Protein AF-0000000068967297 (afdb_homodimer)

Radius of gyration: 31.48 Å; Cα contacts (8 Å, |Δi|>4): 1701; chains: 2; bounding box: 54×94×75 Å

Secondary structure (DSSP, 8-state):
---------------------SGGG-HHHHHTB--EETTTEE-SS-EEEEEEE-SSS-EEEEEEE--SSTTSPEEEEE--TTT--THHHIIIIISSEEE-TT--EEE-TT-GGGTSEEEEE----HHHHHHHHHHHHHH-GGGGGS-EEEEEETTHHHHHHHHHHHHHHHHTT---SSSS-----EEEEEEES----HHHHTHHHHHHHHHTTSS-HHHHHHHHHHHHHHHHHHHTT-HHHHHHHHHHHHHHHHHHTTS-BTTBTT---S---GGG-HHHHHHTSHHHHHHTT-TTPPP--SHHHHHHHHHHHTS--HHHHHHHHTTSEEEEEEETT-STT-HHHHHHHHT-TT---TTHHHHHTPPPEEEEETTEEEEEEEEETTEEEEEETT--SSHHHH-HHHHHHHHHHHHHT--S--/---------------------SGGG-HHHHHTB--EETTTEE-SS-EEEEEEE-SSS-EEEEEEE--SSTTSPEEEEE--TTT--THHHIIIIISSEEE-TT--EEE-TT-GGGTSEEEEE----HHHHHHHHHHHHHH-GGGGGS-EEEEEETTHHHHHHHHHHHHHHHHTT---SSS------EEEEEEES----HHHHTHHHHHHHHHTTSS-HHHHHHHHHHHHHHHHHHHTT-HHHHHHHHHHHHHHHHHHTTS-BTTBTT---STT--TT-HHHHHHTSHHHHHHTT-TTPPP--SHHHHHHHHHHHTS--HHHHHHHHTTSEEEEEEETT-STT-HHHHHHHHT-TT---TTHHHHHTPPPEEEEETTEEEEEEEEETTEEEEEETT--S-HHHH-HHHHHHHHHHHHHT--S--

Nearest PDB structures (foldseek):
  1ysc-assembly1_A  TM=8.815E-01  e=6.405E-30  Saccharomyces cerevisiae
  1cpy-assembly1_A  TM=8.678E-01  e=2.191E-30  Saccharomyces cerevisiae
  4cia-assembly1_A-2  TM=7.861E-01  e=1.833E-30  Homo sapiens
  1ivy-assembly1_A  TM=7.631E-01  e=9.158E-30  Homo sapiens
  1ivy-assembly1_B  TM=7.578E-01  e=1.662E-29  Homo sapiens

InterPro domains:
  IPR001563 Peptidase S10, serine carboxypeptidase [PF00450] (125-417)
  IPR001563 Peptidase S10, serine carboxypeptidase [PR00724] (108-120)
  IPR001563 Peptidase S10, serine carboxypeptidase [PR00724] (136-161)
  IPR001563 Peptidase S10, serine carboxypeptidase [PR00724] (387-400)
  IPR001563 Peptidase S10, serine carboxypeptidase [PTHR11802] (36-404)
  IPR018202 Serine carboxypeptidase, serine active site [PS00131] (150-157)
  IPR029058 Alpha/Beta hydrolase fold [G3DSA:3.40.50.1820] (40-422)
  IPR029058 Alpha/Beta hydrolase fold [SSF53474] (34-418)

pLDDT: mean 86.28, std 19.38, range [20.67, 98.88]

Structure (mmCIF, N/CA/C/O backbone):
data_AF-0000000068967297-model_v1
#
loop_
_entity.id
_entity.type
_entity.pdbx_description
1 polymer Carboxypeptidase
#
loop_
_atom_site.group_PDB
_atom_site.id
_atom_site.type_symbol
_atom_site.label_atom_id
_atom_site.label_alt_id
_atom_site.label_comp_id
_atom_site.label_asym_id
_atom_site.label_entity_id
_atom_site.label_seq_id
_atom_site.pdbx_PDB_ins_code
_atom_site.Cartn_x
_atom_site.Cartn_y
_atom_site.Cartn_z
_atom_site.occupancy
_atom_site.B_iso_or_equiv
_atom_site.auth_seq_id
_atom_site.auth_comp_id
_atom_site.auth_asym_id
_atom_site.auth_atom_id
_atom_site.pdbx_PDB_model_num
ATOM 1 N N . MET A 1 1 ? -19.797 -41.219 -0.289 1 20.67 1 MET A N 1
ATOM 2 C CA . MET A 1 1 ? -19.484 -41.344 -1.712 1 20.67 1 MET A CA 1
ATOM 3 C C . MET A 1 1 ? -19.672 -40 -2.416 1 20.67 1 MET A C 1
ATOM 5 O O . MET A 1 1 ? -20.812 -39.5 -2.566 1 20.67 1 MET A O 1
ATOM 9 N N . VAL A 1 2 ? -18.812 -39.031 -2.084 1 22.83 2 VAL A N 1
ATOM 10 C CA . VAL A 1 2 ? -18.906 -37.656 -2.561 1 22.83 2 VAL A CA 1
ATOM 11 C C . VAL A 1 2 ? -18.828 -37.625 -4.086 1 22.83 2 VAL A C 1
ATOM 13 O O . VAL A 1 2 ? -17.844 -38.094 -4.672 1 22.83 2 VAL A O 1
ATOM 16 N N . VAL A 1 3 ? -19.969 -37.75 -4.762 1 22.95 3 VAL A N 1
ATOM 17 C CA . VAL A 1 3 ? -20.125 -37.656 -6.211 1 22.95 3 VAL A CA 1
ATOM 18 C C . VAL A 1 3 ? -19.5 -36.375 -6.73 1 22.95 3 VAL A C 1
ATOM 20 O O . VAL A 1 3 ? -19.938 -35.281 -6.383 1 22.95 3 VAL A O 1
ATOM 23 N N . VAL A 1 4 ? -18.203 -36.312 -6.875 1 25.75 4 VAL A N 1
ATOM 24 C CA . VAL A 1 4 ? -17.516 -35.25 -7.562 1 25.75 4 VAL A CA 1
ATOM 25 C C . VAL A 1 4 ? -18 -35.156 -9.008 1 25.75 4 VAL A C 1
ATOM 27 O O . VAL A 1 4 ? -17.828 -36.094 -9.789 1 25.75 4 VAL A O 1
ATOM 30 N N . ALA A 1 5 ? -19.156 -34.625 -9.219 1 26.59 5 ALA A N 1
ATOM 31 C CA . ALA A 1 5 ? -19.625 -34.375 -10.586 1 26.59 5 ALA A CA 1
ATOM 32 C C . ALA A 1 5 ? -18.516 -33.781 -11.445 1 26.59 5 ALA A C 1
ATOM 34 O O . ALA A 1 5 ? -18.016 -32.688 -11.164 1 26.59 5 ALA A O 1
ATOM 35 N N . VAL A 1 6 ? -17.734 -34.625 -12.016 1 28.25 6 VAL A N 1
ATOM 36 C CA . VAL A 1 6 ? -16.719 -34.312 -13.008 1 28.25 6 VAL A CA 1
ATOM 37 C C . VAL A 1 6 ? -17.359 -33.688 -14.242 1 28.25 6 VAL A C 1
ATOM 39 O O . VAL A 1 6 ? -18.141 -34.344 -14.945 1 28.25 6 VAL A O 1
ATOM 42 N N . GLY A 1 7 ? -17.891 -32.531 -14.109 1 26.86 7 GLY A N 1
ATOM 43 C CA . GLY A 1 7 ? -18.406 -31.875 -15.305 1 26.86 7 GLY A CA 1
ATOM 44 C C . GLY A 1 7 ? -17.531 -32.125 -16.531 1 26.86 7 GLY A C 1
ATOM 45 O O . GLY A 1 7 ? -16.312 -32.25 -16.406 1 26.86 7 GLY A O 1
ATOM 46 N N . THR A 1 8 ? -18.125 -32.656 -17.609 1 24.89 8 THR A N 1
ATOM 47 C CA . THR A 1 8 ? -17.641 -32.906 -18.953 1 24.89 8 THR A CA 1
ATOM 48 C C . THR A 1 8 ? -16.922 -31.703 -19.531 1 24.89 8 THR A C 1
ATOM 50 O O . THR A 1 8 ? -17.531 -30.656 -19.734 1 24.89 8 THR A O 1
ATOM 53 N N . THR A 1 9 ? -15.797 -31.391 -19.078 1 28.12 9 THR A N 1
ATOM 54 C CA . THR A 1 9 ? -14.969 -30.359 -19.703 1 28.12 9 THR A CA 1
ATOM 55 C C . THR A 1 9 ? -14.805 -30.609 -21.188 1 28.12 9 THR A C 1
ATOM 57 O O . THR A 1 9 ? -14.312 -31.656 -21.609 1 28.12 9 THR A O 1
ATOM 60 N N . LEU A 1 10 ? -15.664 -30.047 -22 1 25.3 10 LEU A N 1
ATOM 61 C CA . LEU A 1 10 ? -15.484 -30.031 -23.453 1 25.3 10 LEU A CA 1
ATOM 62 C C . LEU A 1 10 ? -14.062 -29.625 -23.812 1 25.3 10 LEU A C 1
ATOM 64 O O . LEU A 1 10 ? -13.562 -28.609 -23.328 1 25.3 10 LEU A O 1
ATOM 68 N N . ALA A 1 11 ? -13.297 -30.562 -24.312 1 27.89 11 ALA A N 1
ATOM 69 C CA . ALA A 1 11 ? -11.984 -30.5 -24.953 1 27.89 11 ALA A CA 1
ATOM 70 C C . ALA A 1 11 ? -11.984 -29.516 -26.109 1 27.89 11 ALA A C 1
ATOM 72 O O . ALA A 1 11 ? -12.57 -29.766 -27.156 1 27.89 11 ALA A O 1
ATOM 73 N N . ILE A 1 12 ? -12.359 -28.297 -25.844 1 27.47 12 ILE A N 1
ATOM 74 C CA . ILE A 1 12 ? -12.125 -27.5 -27.047 1 27.47 12 ILE A CA 1
ATOM 75 C C . ILE A 1 12 ? -10.641 -27.547 -27.406 1 27.47 12 ILE A C 1
ATOM 77 O O . ILE A 1 12 ? -9.797 -27.047 -26.656 1 27.47 12 ILE A O 1
ATOM 81 N N . VAL A 1 13 ? -10.211 -28.547 -28.219 1 26.61 13 VAL A N 1
ATOM 82 C CA . VAL A 1 13 ? -8.93 -28.781 -28.875 1 26.61 13 VAL A CA 1
ATOM 83 C C . VAL A 1 13 ? -8.633 -27.641 -29.844 1 26.61 13 VAL A C 1
ATOM 85 O O . VAL A 1 13 ? -9.336 -27.453 -30.828 1 26.61 13 VAL A O 1
ATOM 88 N N . ALA A 1 14 ? -8.359 -26.547 -29.438 1 29.28 14 ALA A N 1
ATOM 89 C CA . ALA A 1 14 ? -7.758 -25.734 -30.484 1 29.28 14 ALA A CA 1
ATOM 90 C C . ALA A 1 14 ? -6.578 -26.469 -31.125 1 29.28 14 ALA A C 1
ATOM 92 O O . ALA A 1 14 ? -5.531 -26.641 -30.5 1 29.28 14 ALA A O 1
ATOM 93 N N . GLY A 1 15 ? -6.859 -27.453 -32 1 28.19 15 GLY A N 1
ATOM 94 C CA . GLY A 1 15 ? -5.977 -28.266 -32.812 1 28.19 15 GLY A CA 1
ATOM 95 C C . GLY A 1 15 ? -5.023 -27.453 -33.656 1 28.19 15 GLY A C 1
ATOM 96 O O . GLY A 1 15 ? -5.453 -26.703 -34.562 1 28.19 15 GLY A O 1
ATOM 97 N N . MET A 1 16 ? -4.047 -26.844 -33.062 1 30.39 16 MET A N 1
ATOM 98 C CA . MET A 1 16 ? -2.996 -26.531 -34.031 1 30.39 16 MET A CA 1
ATOM 99 C C . MET A 1 16 ? -2.688 -27.734 -34.906 1 30.39 16 MET A C 1
ATOM 101 O O . MET A 1 16 ? -2.443 -28.828 -34.406 1 30.39 16 MET A O 1
ATOM 105 N N . VAL A 1 17 ? -3.236 -27.734 -36.094 1 28.22 17 VAL A N 1
ATOM 106 C CA . VAL A 1 17 ? -2.889 -28.656 -37.156 1 28.22 17 VAL A CA 1
ATOM 107 C C . VAL A 1 17 ? -1.374 -28.688 -37.344 1 28.22 17 VAL A C 1
ATOM 109 O O . VAL A 1 17 ? -0.752 -27.656 -37.594 1 28.22 17 VAL A O 1
ATOM 112 N N . LEU A 1 18 ? -0.68 -29.625 -36.688 1 32.03 18 LEU A N 1
ATOM 113 C CA . LEU A 1 18 ? 0.701 -30.031 -36.938 1 32.03 18 LEU A CA 1
ATOM 114 C C . LEU A 1 18 ? 0.928 -30.328 -38.438 1 32.03 18 LEU A C 1
ATOM 116 O O . LEU A 1 18 ? 0.349 -31.266 -38.969 1 32.03 18 LEU A O 1
ATOM 120 N N . ASN A 1 19 ? 0.963 -29.344 -39.25 1 29.41 19 ASN A N 1
ATOM 121 C CA . ASN A 1 19 ? 1.641 -29.781 -40.469 1 29.41 19 ASN A CA 1
ATOM 122 C C . ASN A 1 19 ? 3.057 -30.266 -40.188 1 29.41 19 ASN A C 1
ATOM 124 O O . ASN A 1 19 ? 3.895 -29.516 -39.688 1 29.41 19 ASN A O 1
ATOM 128 N N . ALA A 1 20 ? 3.311 -31.547 -39.781 1 32.66 20 ALA A N 1
ATOM 129 C CA . ALA A 1 20 ? 4.551 -32.312 -39.656 1 32.66 20 ALA A CA 1
ATOM 130 C C . ALA A 1 20 ? 5.457 -32.062 -40.875 1 32.66 20 ALA A C 1
ATOM 132 O O . ALA A 1 20 ? 5.402 -32.812 -41.875 1 32.66 20 ALA A O 1
ATOM 133 N N . ASP A 1 21 ? 5.707 -30.984 -41.375 1 33.41 21 ASP A N 1
ATOM 134 C CA . ASP A 1 21 ? 6.758 -31.047 -42.375 1 33.41 21 ASP A CA 1
ATOM 135 C C . ASP A 1 21 ? 8.031 -31.656 -41.812 1 33.41 21 ASP A C 1
ATOM 137 O O . ASP A 1 21 ? 8.211 -31.703 -40.594 1 33.41 21 ASP A O 1
ATOM 141 N N . GLY A 1 22 ? 9.141 -32.031 -42.656 1 33.34 22 GLY A N 1
ATOM 142 C CA . GLY A 1 22 ? 10.383 -32.781 -42.75 1 33.34 22 GLY A CA 1
ATOM 143 C C . GLY A 1 22 ? 11.414 -32.344 -41.719 1 33.34 22 GLY A C 1
ATOM 144 O O . GLY A 1 22 ? 12.562 -32.812 -41.75 1 33.34 22 GLY A O 1
ATOM 145 N N . ALA A 1 23 ? 11.266 -31.344 -41.094 1 38.62 23 ALA A N 1
ATOM 146 C CA . ALA A 1 23 ? 12.461 -30.891 -40.406 1 38.62 23 ALA A CA 1
ATOM 147 C C . ALA A 1 23 ? 12.758 -31.766 -39.188 1 38.62 23 ALA A C 1
ATOM 149 O O . ALA A 1 23 ? 13.617 -31.438 -38.375 1 38.62 23 ALA A O 1
ATOM 150 N N . LEU A 1 24 ? 11.992 -32.625 -38.781 1 39.28 24 LEU A N 1
ATOM 151 C CA . LEU A 1 24 ? 12.281 -33.562 -37.688 1 39.28 24 LEU A CA 1
ATOM 152 C C . LEU A 1 24 ? 13.555 -34.344 -37.969 1 39.28 24 LEU A C 1
ATOM 154 O O . LEU A 1 24 ? 13.914 -35.25 -37.188 1 39.28 24 LEU A O 1
ATOM 158 N N . ASP A 1 25 ? 14.062 -34.25 -39.094 1 38.5 25 ASP A N 1
ATOM 159 C CA . ASP A 1 25 ? 15.188 -35.125 -39.344 1 38.5 25 ASP A CA 1
ATOM 160 C C . ASP A 1 25 ? 16.438 -34.656 -38.625 1 38.5 25 ASP A C 1
ATOM 162 O O . ASP A 1 25 ? 17.531 -35.188 -38.875 1 38.5 25 ASP A O 1
ATOM 166 N N . ASP A 1 26 ? 16.359 -33.438 -38.062 1 43.25 26 ASP A N 1
ATOM 167 C CA . ASP A 1 26 ? 17.594 -33.062 -37.375 1 43.25 26 ASP A CA 1
ATOM 168 C C . ASP A 1 26 ? 17.703 -33.719 -36.031 1 43.25 26 ASP A C 1
ATOM 170 O O . ASP A 1 26 ? 16.797 -33.656 -35.188 1 43.25 26 ASP A O 1
ATOM 174 N N . PRO A 1 27 ? 18.625 -34.656 -35.812 1 46.59 27 PRO A N 1
ATOM 175 C CA . PRO A 1 27 ? 18.844 -35.344 -34.531 1 46.59 27 PRO A CA 1
ATOM 176 C C . PRO A 1 27 ? 18.75 -34.406 -33.344 1 46.59 27 PRO A C 1
ATOM 178 O O . PRO A 1 27 ? 18.312 -34.812 -32.25 1 46.59 27 PRO A O 1
ATOM 181 N N . ALA A 1 28 ? 19.25 -33.281 -33.469 1 46.62 28 ALA A N 1
ATOM 182 C CA . ALA A 1 28 ? 19.141 -32.344 -32.375 1 46.62 28 ALA A CA 1
ATOM 183 C C . ALA A 1 28 ? 17.688 -32.062 -32 1 46.62 28 ALA A C 1
ATOM 185 O O . ALA A 1 28 ? 17.359 -31.891 -30.828 1 46.62 28 ALA A O 1
ATOM 186 N N . ALA A 1 29 ? 16.859 -32 -32.938 1 51.97 29 ALA A N 1
ATOM 187 C CA . ALA A 1 29 ? 15.422 -31.812 -32.719 1 51.97 29 ALA A CA 1
ATOM 188 C C . ALA A 1 29 ? 14.828 -32.969 -31.938 1 51.97 29 ALA A C 1
ATOM 190 O O . ALA A 1 29 ? 13.914 -32.781 -31.141 1 51.97 29 ALA A O 1
ATOM 191 N N . ARG A 1 30 ? 15.445 -34.188 -32.094 1 60.06 30 ARG A N 1
ATOM 192 C CA . ARG A 1 30 ? 14.914 -35.344 -31.375 1 60.06 30 ARG A CA 1
ATOM 193 C C . ARG A 1 30 ? 15.195 -35.25 -29.875 1 60.06 30 ARG A C 1
ATOM 195 O O . ARG A 1 30 ? 14.352 -35.625 -29.062 1 60.06 30 ARG A O 1
ATOM 202 N N . SER A 1 31 ? 16.344 -34.5 -29.562 1 76.38 31 SER A N 1
ATOM 203 C CA . SER A 1 31 ? 16.672 -34.438 -28.141 1 76.38 31 SER A CA 1
ATOM 204 C C . SER A 1 31 ? 16.031 -33.219 -27.5 1 76.38 31 SER A C 1
ATOM 206 O O . SER A 1 31 ? 15.867 -33.156 -26.266 1 76.38 31 SER A O 1
ATOM 208 N N . GLY A 1 32 ? 15.656 -32.219 -28.219 1 89.31 32 GLY A N 1
ATOM 209 C CA . GLY A 1 32 ? 15.109 -30.969 -27.719 1 89.31 32 GLY A CA 1
ATOM 210 C C . GLY A 1 32 ? 16.141 -30.094 -27.031 1 89.31 32 GLY A C 1
ATOM 211 O O . GLY A 1 32 ? 15.789 -29.094 -26.406 1 89.31 32 GLY A O 1
ATOM 212 N N . ARG A 1 33 ? 17.453 -30.438 -27.125 1 93.81 33 ARG A N 1
ATOM 213 C CA . ARG A 1 33 ? 18.516 -29.688 -26.453 1 93.81 33 ARG A CA 1
ATOM 214 C C . ARG A 1 33 ? 18.719 -28.328 -27.109 1 93.81 33 ARG A C 1
ATOM 216 O O . ARG A 1 33 ? 18.828 -28.234 -28.328 1 93.81 33 ARG A O 1
ATOM 223 N N . VAL A 1 34 ? 18.75 -27.297 -26.266 1 95 34 VAL A N 1
ATOM 224 C CA . VAL A 1 34 ? 19.016 -25.938 -26.719 1 95 34 VAL A CA 1
ATOM 225 C C . VAL A 1 34 ? 20.469 -25.562 -26.453 1 95 34 VAL A C 1
ATOM 227 O O . VAL A 1 34 ? 20.875 -25.422 -25.297 1 95 34 VAL A O 1
ATOM 230 N N . HIS A 1 35 ? 21.188 -25.328 -27.5 1 93.44 35 HIS A N 1
ATOM 231 C CA . HIS A 1 35 ? 22.625 -25.141 -27.344 1 93.44 35 HIS A CA 1
ATOM 232 C C . HIS A 1 35 ? 22.984 -23.656 -27.344 1 93.44 35 HIS A C 1
ATOM 234 O O . HIS A 1 35 ? 24.016 -23.281 -26.781 1 93.44 35 HIS A O 1
ATOM 240 N N . ASP A 1 36 ? 22.25 -22.875 -28 1 93.5 36 ASP A N 1
ATOM 241 C CA . ASP A 1 36 ? 22.484 -21.438 -28.062 1 93.5 36 ASP A CA 1
ATOM 242 C C . ASP A 1 36 ? 21.172 -20.672 -28.25 1 93.5 36 ASP A C 1
ATOM 244 O O . ASP A 1 36 ? 20.172 -21.25 -28.688 1 93.5 36 ASP A O 1
ATOM 248 N N . LEU A 1 37 ? 21.156 -19.469 -27.891 1 93.81 37 LEU A N 1
ATOM 249 C CA . LEU A 1 37 ? 20.016 -18.578 -28.031 1 93.81 37 LEU A CA 1
ATOM 250 C C . LEU A 1 37 ? 20.406 -17.266 -28.672 1 93.81 37 LEU A C 1
ATOM 252 O O . LEU A 1 37 ? 21.484 -16.719 -28.391 1 93.81 37 LEU A O 1
ATOM 256 N N . PRO A 1 38 ? 19.516 -16.797 -29.516 1 90.44 38 PRO A N 1
ATOM 257 C CA . PRO A 1 38 ? 19.828 -15.5 -30.125 1 90.44 38 PRO A CA 1
ATOM 258 C C . PRO A 1 38 ? 20.062 -14.406 -29.094 1 90.44 38 PRO A C 1
ATOM 260 O O . PRO A 1 38 ? 19.266 -14.25 -28.156 1 90.44 38 PRO A O 1
ATOM 263 N N . GLY A 1 39 ? 21.156 -13.695 -29.281 1 84 39 GLY A N 1
ATOM 264 C CA . GLY A 1 39 ? 21.453 -12.586 -28.391 1 84 39 GLY A CA 1
ATOM 265 C C . GLY A 1 39 ? 22.25 -13.008 -27.156 1 84 39 GLY A C 1
ATOM 266 O O . GLY A 1 39 ? 22.859 -12.164 -26.5 1 84 39 GLY A O 1
ATOM 267 N N . LEU A 1 40 ? 22.25 -14.266 -26.781 1 87.5 40 LEU A N 1
ATOM 268 C CA . LEU A 1 40 ? 22.969 -14.75 -25.609 1 87.5 40 LEU A CA 1
ATOM 269 C C . LEU A 1 40 ? 24.172 -15.586 -26.016 1 87.5 40 LEU A C 1
ATOM 271 O O . LEU A 1 40 ? 25.219 -15.516 -25.359 1 87.5 40 LEU A O 1
ATOM 275 N N . GLY A 1 41 ? 24.109 -16.297 -27.188 1 89.06 41 GLY A N 1
ATOM 276 C CA . GLY A 1 41 ? 25.125 -17.25 -27.578 1 89.06 41 GLY A CA 1
ATOM 277 C C . GLY A 1 41 ? 24.984 -18.594 -26.906 1 89.06 41 GLY A C 1
ATOM 278 O O . GLY A 1 41 ? 23.859 -19.047 -26.656 1 89.06 41 GLY A O 1
ATOM 279 N N . PRO A 1 42 ? 26.078 -19.281 -26.719 1 91.75 42 PRO A N 1
ATOM 280 C CA . PRO A 1 42 ? 26 -20.594 -26.078 1 91.75 42 PRO A CA 1
ATOM 281 C C . PRO A 1 42 ? 25.422 -20.516 -24.656 1 91.75 42 PRO A C 1
ATOM 283 O O . PRO A 1 42 ? 25.719 -19.578 -23.922 1 91.75 42 PRO A O 1
ATOM 286 N N . THR A 1 43 ? 24.562 -21.469 -24.328 1 92.25 43 THR A N 1
ATOM 287 C CA . THR A 1 43 ? 23.938 -21.484 -23.016 1 92.25 43 THR A CA 1
ATOM 288 C C . THR A 1 43 ? 24.875 -22.094 -21.984 1 92.25 43 THR A C 1
ATOM 290 O O . THR A 1 43 ? 25.625 -23.016 -22.266 1 92.25 43 THR A O 1
ATOM 293 N N . ASP A 1 44 ? 24.875 -21.562 -20.828 1 89.38 44 ASP A N 1
ATOM 294 C CA . ASP A 1 44 ? 25.688 -22.078 -19.734 1 89.38 44 ASP A CA 1
ATOM 295 C C . ASP A 1 44 ? 24.906 -23.109 -18.922 1 89.38 44 ASP A C 1
ATOM 297 O O . ASP A 1 44 ? 25.453 -23.781 -18.047 1 89.38 44 ASP A O 1
ATOM 301 N N . THR A 1 45 ? 23.688 -23.234 -19.188 1 92 45 THR A N 1
ATOM 302 C CA . THR A 1 45 ? 22.812 -24.203 -18.531 1 92 45 THR A CA 1
ATOM 303 C C . THR A 1 45 ? 22.25 -25.203 -19.531 1 92 45 THR A C 1
ATOM 305 O O . THR A 1 45 ? 21.969 -24.844 -20.688 1 92 45 THR A O 1
ATOM 308 N N . VAL A 1 46 ? 22.25 -26.422 -19.062 1 95.25 46 VAL A N 1
ATOM 309 C CA . VAL A 1 46 ? 21.594 -27.406 -19.906 1 95.25 46 VAL A CA 1
ATOM 310 C C . VAL A 1 46 ? 20.094 -27.125 -19.984 1 95.25 46 VAL A C 1
ATOM 312 O O . VAL A 1 46 ? 19.438 -26.969 -18.953 1 95.25 46 VAL A O 1
ATOM 315 N N . GLN A 1 47 ? 19.609 -27.016 -21.188 1 96.25 47 GLN A N 1
ATOM 316 C CA . GLN A 1 47 ? 18.188 -26.734 -21.328 1 96.25 47 GLN A CA 1
ATOM 317 C C . GLN A 1 47 ? 17.578 -27.5 -22.5 1 96.25 47 GLN A C 1
ATOM 319 O O . GLN A 1 47 ? 18.297 -27.875 -23.438 1 96.25 47 GLN A O 1
ATOM 324 N N . TYR A 1 48 ? 16.328 -27.797 -22.375 1 95.81 48 TYR A N 1
ATOM 325 C CA . TYR A 1 48 ? 15.555 -28.5 -23.391 1 95.81 48 TYR A CA 1
ATOM 326 C C . TYR A 1 48 ? 14.297 -27.734 -23.75 1 95.81 48 TYR A C 1
ATOM 328 O O . TYR A 1 48 ? 13.648 -27.156 -22.875 1 95.81 48 TYR A O 1
ATOM 336 N N . ALA A 1 49 ? 13.984 -27.688 -25.016 1 94.75 49 ALA A N 1
ATOM 337 C CA . ALA A 1 49 ? 12.734 -27.094 -25.469 1 94.75 49 ALA A CA 1
ATOM 338 C C . ALA A 1 49 ? 12.117 -27.906 -26.609 1 94.75 49 ALA A C 1
ATOM 340 O O . ALA A 1 49 ? 12.82 -28.641 -27.312 1 94.75 49 ALA A O 1
ATOM 341 N N . GLY A 1 50 ? 10.852 -27.766 -26.688 1 90.88 50 GLY A N 1
ATOM 342 C CA . GLY A 1 50 ? 10.148 -28.469 -27.75 1 90.88 50 GLY A CA 1
ATOM 343 C C . GLY A 1 50 ? 8.695 -28.75 -27.422 1 90.88 50 GLY A C 1
ATOM 344 O O . GLY A 1 50 ? 8.07 -28 -26.672 1 90.88 50 GLY A O 1
ATOM 345 N N . TYR A 1 51 ? 8.117 -29.734 -28.125 1 88.56 51 TYR A N 1
ATOM 346 C CA . TYR A 1 51 ? 6.723 -30.109 -27.938 1 88.56 51 TYR A CA 1
ATOM 347 C C . TYR A 1 51 ? 6.609 -31.547 -27.453 1 88.56 51 TYR A C 1
ATOM 349 O O . TYR A 1 51 ? 7.418 -32.406 -27.828 1 88.56 51 TYR A O 1
ATOM 357 N N . VAL A 1 52 ? 5.684 -31.766 -26.609 1 86.94 52 VAL A N 1
ATOM 358 C CA . VAL A 1 52 ? 5.246 -33.125 -26.266 1 86.94 52 VAL A CA 1
ATOM 359 C C . VAL A 1 52 ? 3.875 -33.375 -26.875 1 86.94 52 VAL A C 1
ATOM 361 O O . VAL A 1 52 ? 2.928 -32.625 -26.656 1 86.94 52 VAL A O 1
ATOM 364 N N . ASP A 1 53 ? 3.846 -34.438 -27.641 1 82.88 53 ASP A N 1
ATOM 365 C CA . ASP A 1 53 ? 2.582 -34.812 -28.266 1 82.88 53 ASP A CA 1
ATOM 366 C C . ASP A 1 53 ? 1.622 -35.406 -27.25 1 82.88 53 ASP A C 1
ATOM 368 O O . ASP A 1 53 ? 1.995 -36.312 -26.484 1 82.88 53 ASP A O 1
ATOM 372 N N . LEU A 1 54 ? 0.467 -34.875 -27.203 1 78.62 54 LEU A N 1
ATOM 373 C CA . LEU A 1 54 ? -0.552 -35.438 -26.312 1 78.62 54 LEU A CA 1
ATOM 374 C C . LEU A 1 54 ? -1.398 -36.469 -27.031 1 78.62 54 LEU A C 1
ATOM 376 O O . LEU A 1 54 ? -1.814 -37.469 -26.422 1 78.62 54 LEU A O 1
ATOM 380 N N . ASP A 1 55 ? -1.744 -36.156 -28.172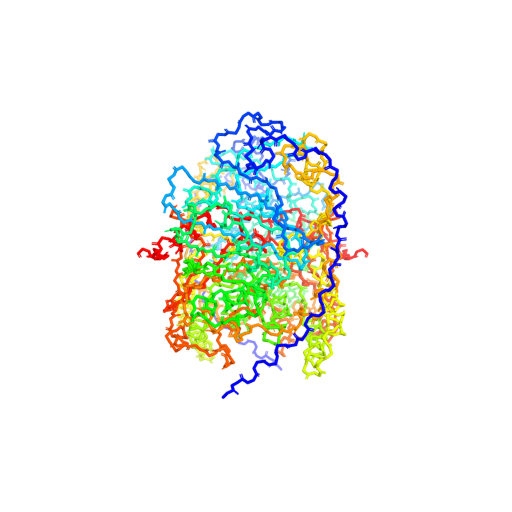 1 76.25 55 ASP A N 1
ATOM 381 C CA . ASP A 1 55 ? -2.428 -37.062 -29.109 1 76.25 55 ASP A CA 1
ATOM 382 C C . ASP A 1 55 ? -2.078 -36.688 -30.547 1 76.25 55 ASP A C 1
ATOM 384 O O . ASP A 1 55 ? -1.044 -36.062 -30.812 1 76.25 55 ASP A O 1
ATOM 388 N N . GLU A 1 56 ? -2.896 -37.188 -31.422 1 69.12 56 GLU A N 1
ATOM 389 C CA . GLU A 1 56 ? -2.576 -37 -32.844 1 69.12 56 GLU A CA 1
ATOM 390 C C . GLU A 1 56 ? -2.717 -35.531 -33.25 1 69.12 56 GLU A C 1
ATOM 392 O O . GLU A 1 56 ? -2.131 -35.125 -34.25 1 69.12 56 GLU A O 1
ATOM 397 N N . GLN A 1 57 ? -3.307 -34.812 -32.469 1 69.31 57 GLN A N 1
ATOM 398 C CA . GLN A 1 57 ? -3.658 -33.5 -32.969 1 69.31 57 GLN A CA 1
ATOM 399 C C . GLN A 1 57 ? -3.188 -32.406 -32 1 69.31 57 GLN A C 1
ATOM 401 O O . GLN A 1 57 ? -3.291 -31.219 -32.312 1 69.31 57 GLN A O 1
ATOM 406 N N . SER A 1 58 ? -2.715 -32.844 -30.891 1 75.06 58 SER A N 1
ATOM 407 C CA . SER A 1 58 ? -2.414 -31.844 -29.891 1 75.06 58 SER A CA 1
ATOM 408 C C . SER A 1 58 ? -1.027 -32.062 -29.281 1 75.06 58 SER A C 1
ATOM 410 O O . SER A 1 58 ? -0.571 -33.188 -29.141 1 75.06 58 SER A O 1
ATOM 412 N N . ALA A 1 59 ? -0.307 -30.922 -29.062 1 81.38 59 ALA A N 1
ATOM 413 C CA . ALA A 1 59 ? 1.007 -30.938 -28.422 1 81.38 59 ALA A CA 1
ATOM 414 C C . ALA A 1 59 ? 1.154 -29.75 -27.469 1 81.38 59 ALA A C 1
ATOM 416 O O . ALA A 1 59 ? 0.447 -28.75 -27.594 1 81.38 59 ALA A O 1
ATOM 417 N N . MET A 1 60 ? 1.914 -29.922 -26.547 1 85.62 60 MET A N 1
ATOM 418 C CA . MET A 1 60 ? 2.189 -28.844 -25.594 1 85.62 60 MET A CA 1
ATOM 419 C C . MET A 1 60 ? 3.666 -28.469 -25.609 1 85.62 60 MET A C 1
ATOM 421 O O . MET A 1 60 ? 4.535 -29.344 -25.578 1 85.62 60 MET A O 1
ATOM 425 N N . PHE A 1 61 ? 3.832 -27.156 -25.734 1 88.56 61 PHE A N 1
ATOM 426 C CA . PHE A 1 61 ? 5.199 -26.656 -25.719 1 88.56 61 PHE A CA 1
ATOM 427 C C . PHE A 1 61 ? 5.754 -26.625 -24.297 1 88.56 61 PHE A C 1
ATOM 429 O O . PHE A 1 61 ? 5.023 -26.344 -23.344 1 88.56 61 PHE A O 1
ATOM 436 N N . TYR A 1 62 ? 7.055 -26.922 -24.203 1 93.19 62 TYR A N 1
ATOM 437 C CA . TYR A 1 62 ? 7.738 -26.828 -22.922 1 93.19 62 TYR A CA 1
ATOM 438 C C . TYR A 1 62 ? 9.133 -26.234 -23.078 1 93.19 62 TYR A C 1
ATOM 440 O O . TYR A 1 62 ? 9.695 -26.25 -24.172 1 93.19 62 TYR A O 1
ATOM 448 N N . TRP A 1 63 ? 9.602 -25.625 -22.094 1 96.31 63 TRP A N 1
ATOM 449 C CA . TRP A 1 63 ? 10.984 -25.203 -21.953 1 96.31 63 TRP A CA 1
ATOM 450 C C . TRP A 1 63 ? 11.531 -25.562 -20.562 1 96.31 63 TRP A C 1
ATOM 452 O O . TRP A 1 63 ? 11.008 -25.094 -19.547 1 96.31 63 TRP A O 1
ATOM 462 N N . ALA A 1 64 ? 12.594 -26.422 -20.531 1 97.56 64 ALA A N 1
ATOM 463 C CA . ALA A 1 64 ? 13.141 -26.938 -19.281 1 97.56 64 ALA A CA 1
ATOM 464 C C . ALA A 1 64 ? 14.578 -26.469 -19.078 1 97.56 64 ALA A C 1
ATOM 466 O O . ALA A 1 64 ? 15.344 -26.344 -20.047 1 97.56 64 ALA A O 1
ATOM 467 N N . PHE A 1 65 ? 14.922 -26.25 -17.859 1 98.06 65 PHE A N 1
ATOM 468 C CA . PHE A 1 65 ? 16.25 -25.828 -17.453 1 98.06 65 PHE A CA 1
ATOM 469 C C . PHE A 1 65 ? 16.781 -26.734 -16.328 1 98.06 65 PHE A C 1
ATOM 471 O O . PHE A 1 65 ? 16.156 -26.859 -15.281 1 98.06 65 PHE A O 1
ATOM 478 N N . GLU A 1 66 ? 17.938 -27.281 -16.562 1 97.25 66 GLU A N 1
ATOM 479 C CA . GLU A 1 66 ? 18.484 -28.25 -15.602 1 97.25 66 GLU A CA 1
ATOM 480 C C . GLU A 1 66 ? 19.406 -27.547 -14.602 1 97.25 66 GLU A C 1
ATOM 482 O O . GLU A 1 66 ? 20.297 -26.797 -14.984 1 97.25 66 GLU A O 1
ATOM 487 N N . HIS A 1 67 ? 19.109 -27.797 -13.344 1 97.62 67 HIS A N 1
ATOM 488 C CA . HIS A 1 67 ? 20.047 -27.359 -12.32 1 97.62 67 HIS A CA 1
ATOM 489 C C . HIS A 1 67 ? 21.375 -28.094 -12.43 1 97.62 67 HIS A C 1
ATOM 491 O O . HIS A 1 67 ? 21.406 -29.25 -12.859 1 97.62 67 HIS A O 1
ATOM 497 N N . ALA A 1 68 ? 22.438 -27.422 -11.992 1 95.75 68 ALA A N 1
ATOM 498 C CA . ALA A 1 68 ? 23.766 -28.031 -12.07 1 95.75 68 ALA A CA 1
ATOM 499 C C . ALA A 1 68 ? 23.828 -29.312 -11.242 1 95.75 68 ALA A C 1
ATOM 501 O O . ALA A 1 68 ? 24.5 -30.281 -11.633 1 95.75 68 ALA A O 1
ATOM 502 N N . ASP A 1 69 ? 23.25 -29.219 -10.133 1 96.75 69 ASP A N 1
ATOM 503 C CA . ASP A 1 69 ? 23.078 -30.406 -9.305 1 96.75 69 ASP A CA 1
ATOM 504 C C . ASP A 1 69 ? 21.828 -31.188 -9.711 1 96.75 69 ASP A C 1
ATOM 506 O O . ASP A 1 69 ? 20.719 -30.797 -9.344 1 96.75 69 ASP A O 1
ATOM 510 N N . LYS A 1 70 ? 21.953 -32.312 -10.289 1 93.81 70 LYS A N 1
ATOM 511 C CA . LYS A 1 70 ? 20.875 -33.062 -10.914 1 93.81 70 LYS A CA 1
ATOM 512 C C . LYS A 1 70 ? 20 -33.719 -9.859 1 93.81 70 LYS A C 1
ATOM 514 O O . LYS A 1 70 ? 18.938 -34.25 -10.18 1 93.81 70 LYS A O 1
ATOM 519 N N . THR A 1 71 ? 20.391 -33.625 -8.641 1 95.5 71 THR A N 1
ATOM 520 C CA . THR A 1 71 ? 19.594 -34.25 -7.57 1 95.5 71 THR A CA 1
ATOM 521 C C . THR A 1 71 ? 18.609 -33.219 -7 1 95.5 71 THR A C 1
ATOM 523 O O . THR A 1 71 ? 17.734 -33.562 -6.207 1 95.5 71 THR A O 1
ATOM 526 N N . ARG A 1 72 ? 18.719 -32 -7.414 1 97.62 72 ARG A N 1
ATOM 527 C CA . ARG A 1 72 ? 17.797 -30.984 -6.945 1 97.62 72 ARG A CA 1
ATOM 528 C C . ARG A 1 72 ? 16.391 -31.203 -7.5 1 97.62 72 ARG A C 1
ATOM 530 O O . ARG A 1 72 ? 16.234 -31.828 -8.547 1 97.62 72 ARG A O 1
ATOM 537 N N . PRO A 1 73 ? 15.445 -30.672 -6.797 1 98.38 73 PRO A N 1
ATOM 538 C CA . PRO A 1 73 ? 14.055 -30.875 -7.234 1 98.38 73 PRO A CA 1
ATOM 539 C C . PRO A 1 73 ? 13.773 -30.266 -8.609 1 98.38 73 PRO A C 1
ATOM 541 O O . PRO A 1 73 ? 14.555 -29.438 -9.094 1 98.38 73 PRO A O 1
ATOM 544 N N . LEU A 1 74 ? 12.695 -30.781 -9.188 1 98.5 74 LEU A N 1
ATOM 545 C CA . LEU A 1 74 ? 12.094 -30.172 -10.375 1 98.5 74 LEU A CA 1
ATOM 546 C C . LEU A 1 74 ? 10.898 -29.312 -9.992 1 98.5 74 LEU A C 1
ATOM 548 O O . LEU A 1 74 ? 9.992 -29.781 -9.297 1 98.5 74 LEU A O 1
ATOM 552 N N . VAL A 1 75 ? 10.914 -28.078 -10.375 1 98.69 75 VAL A N 1
ATOM 553 C CA . VAL A 1 75 ? 9.805 -27.156 -10.156 1 98.69 75 VAL A CA 1
ATOM 554 C C . VAL A 1 75 ? 9.141 -26.812 -11.484 1 98.69 75 VAL A C 1
ATOM 556 O O . VAL A 1 75 ? 9.797 -26.312 -12.406 1 98.69 75 VAL A O 1
ATOM 559 N N . ILE A 1 76 ? 7.848 -27.109 -11.562 1 97.31 76 ILE A N 1
ATOM 560 C CA . ILE A 1 76 ? 7.074 -26.766 -12.75 1 97.31 76 ILE A CA 1
ATOM 561 C C . ILE A 1 76 ? 6.305 -25.469 -12.508 1 97.31 76 ILE A C 1
ATOM 563 O O . ILE A 1 76 ? 5.668 -25.312 -11.461 1 97.31 76 ILE A O 1
ATOM 567 N N . TRP A 1 77 ? 6.375 -24.578 -13.438 1 96.69 77 TRP A N 1
ATOM 568 C CA . TRP A 1 77 ? 5.613 -23.344 -13.375 1 96.69 77 TRP A CA 1
ATOM 569 C C . TRP A 1 77 ? 4.492 -23.344 -14.406 1 96.69 77 TRP A C 1
ATOM 571 O O . TRP A 1 77 ? 4.738 -23.5 -15.602 1 96.69 77 TRP A O 1
ATOM 581 N N . LEU A 1 78 ? 3.309 -23.125 -13.922 1 92.69 78 LEU A N 1
ATOM 582 C CA . LEU A 1 78 ? 2.119 -23.016 -14.758 1 92.69 78 LEU A CA 1
ATOM 583 C C . LEU A 1 78 ? 1.454 -21.656 -14.578 1 92.69 78 LEU A C 1
ATOM 585 O O . LEU A 1 78 ? 0.843 -21.391 -13.539 1 92.69 78 LEU A O 1
ATOM 589 N N . GLN A 1 79 ? 1.483 -20.891 -15.641 1 88.44 79 GLN A N 1
ATOM 590 C CA . GLN A 1 79 ? 0.971 -19.516 -15.594 1 88.44 79 GLN A CA 1
ATOM 591 C C . GLN A 1 79 ? -0.554 -19.5 -15.547 1 88.44 79 GLN A C 1
ATOM 593 O O . GLN A 1 79 ? -1.208 -20.344 -16.172 1 88.44 79 GLN A O 1
ATOM 598 N N . GLY A 1 80 ? -0.975 -18.531 -14.844 1 82.44 80 GLY A N 1
ATOM 599 C CA . GLY A 1 80 ? -2.42 -18.391 -14.781 1 82.44 80 GLY A CA 1
ATOM 600 C C . GLY A 1 80 ? -3.004 -17.734 -16.031 1 82.44 80 GLY A C 1
ATOM 601 O O . GLY A 1 80 ? -2.6 -18.047 -17.141 1 82.44 80 GLY A O 1
ATOM 602 N N . GLY A 1 81 ? -3.887 -16.859 -15.891 1 70.94 81 GLY A N 1
ATOM 603 C CA . GLY A 1 81 ? -4.613 -16.234 -16.984 1 70.94 81 GLY A CA 1
ATOM 604 C C . GLY A 1 81 ? -6.117 -16.219 -16.766 1 70.94 81 GLY A C 1
ATOM 605 O O . GLY A 1 81 ? -6.625 -15.484 -15.914 1 70.94 81 GLY A O 1
ATOM 606 N N . PRO A 1 82 ? -6.699 -17.047 -17.203 1 64.38 82 PRO A N 1
ATOM 607 C CA . PRO A 1 82 ? -6.422 -18.297 -17.938 1 64.38 82 PRO A CA 1
ATOM 608 C C . PRO A 1 82 ? -5.816 -18.047 -19.312 1 64.38 82 PRO A C 1
ATOM 610 O O . PRO A 1 82 ? -6.02 -16.984 -19.906 1 64.38 82 PRO A O 1
ATOM 613 N N . GLY A 1 83 ? -4.996 -19.031 -19.703 1 65.44 83 GLY A N 1
ATOM 614 C CA . GLY A 1 83 ? -4.539 -19.109 -21.078 1 65.44 83 GLY A CA 1
ATOM 615 C C . GLY A 1 83 ? -3.223 -18.391 -21.328 1 65.44 83 GLY A C 1
ATOM 616 O O . GLY A 1 83 ? -2.646 -18.484 -22.406 1 65.44 83 GLY A O 1
ATOM 617 N N . SER A 1 84 ? -2.729 -17.875 -20.219 1 74.31 84 SER A N 1
ATOM 618 C CA . SER A 1 84 ? -1.459 -17.188 -20.422 1 74.31 84 SER A CA 1
ATOM 619 C C . SER A 1 84 ? -0.306 -18.172 -20.562 1 74.31 84 SER A C 1
ATOM 621 O O . SER A 1 84 ? -0.297 -19.219 -19.922 1 74.31 84 SER A O 1
ATOM 623 N N . SER A 1 85 ? 0.562 -17.781 -21.406 1 80.56 85 SER A N 1
ATOM 624 C CA . SER A 1 85 ? 1.745 -18.609 -21.609 1 80.56 85 SER A CA 1
ATOM 625 C C . SER A 1 85 ? 2.66 -18.578 -20.375 1 80.56 85 SER A C 1
ATOM 627 O O . SER A 1 85 ? 2.863 -17.516 -19.781 1 80.56 85 SER A O 1
ATOM 629 N N . SER A 1 86 ? 3.225 -19.734 -20.062 1 88.94 86 SER A N 1
ATOM 630 C CA . SER A 1 86 ? 4.176 -19.812 -18.969 1 88.94 86 SER A CA 1
ATOM 631 C C . SER A 1 86 ? 5.469 -19.078 -19.297 1 88.94 86 SER A C 1
ATOM 633 O O . SER A 1 86 ? 6.293 -18.828 -18.406 1 88.94 86 SER A O 1
ATOM 635 N N . LEU A 1 87 ? 5.582 -18.688 -20.531 1 90.94 87 LEU A N 1
ATOM 636 C CA . LEU A 1 87 ? 6.758 -17.906 -20.906 1 90.94 87 LEU A CA 1
ATOM 637 C C . LEU A 1 87 ? 6.73 -16.531 -20.25 1 90.94 87 LEU A C 1
ATOM 639 O O . LEU A 1 87 ? 7.777 -15.906 -20.062 1 90.94 87 LEU A O 1
ATOM 643 N N . PHE A 1 88 ? 5.551 -16.172 -19.953 1 91.69 88 PHE A N 1
ATOM 644 C CA . PHE A 1 88 ? 5.477 -14.945 -19.156 1 91.69 88 PHE A CA 1
ATOM 645 C C . PHE A 1 88 ? 6.246 -15.102 -17.859 1 91.69 88 PHE A C 1
ATOM 647 O O . PHE A 1 88 ? 7.086 -14.258 -17.516 1 91.69 88 PHE A O 1
ATOM 654 N N . GLY A 1 89 ? 5.961 -16.156 -17.125 1 94.81 89 GLY A N 1
ATOM 655 C CA . GLY A 1 89 ? 6.68 -16.422 -15.883 1 94.81 89 GLY A CA 1
ATOM 656 C C . GLY A 1 89 ? 8.172 -16.609 -16.094 1 94.81 89 GLY A C 1
ATOM 657 O O . GLY A 1 89 ? 8.977 -16.141 -15.289 1 94.81 89 GLY A O 1
ATOM 658 N N . LEU A 1 90 ? 8.5 -17.281 -17.156 1 96.44 90 LEU A N 1
ATOM 659 C CA . LEU A 1 90 ? 9.906 -17.531 -17.469 1 96.44 90 LEU A CA 1
ATOM 660 C C . LEU A 1 90 ? 10.672 -16.219 -17.625 1 96.44 90 LEU A C 1
ATOM 662 O O . LEU A 1 90 ? 11.734 -16.047 -17.031 1 96.44 90 LEU A O 1
ATOM 666 N N . PHE A 1 91 ? 10.055 -15.32 -18.312 1 95.62 91 PHE A N 1
ATOM 667 C CA . PHE A 1 91 ? 10.82 -14.141 -18.719 1 95.62 91 PHE A CA 1
ATOM 668 C C . PHE A 1 91 ? 10.594 -12.992 -17.75 1 95.62 91 PHE A C 1
ATOM 670 O O . PHE A 1 91 ? 11.422 -12.078 -17.656 1 95.62 91 PHE A O 1
ATOM 677 N N . THR A 1 92 ? 9.492 -13.031 -16.953 1 95.19 92 THR A N 1
ATOM 678 C CA . THR A 1 92 ? 9.172 -11.828 -16.188 1 95.19 92 THR A CA 1
ATOM 679 C C . THR A 1 92 ? 9.125 -12.141 -14.703 1 95.19 92 THR A C 1
ATOM 681 O O . THR A 1 92 ? 9.133 -11.234 -13.867 1 95.19 92 THR A O 1
ATOM 684 N N . GLU A 1 93 ? 9.18 -13.375 -14.328 1 96.88 93 GLU A N 1
ATOM 685 C CA . GLU A 1 93 ? 8.945 -13.656 -12.914 1 96.88 93 GLU A CA 1
ATOM 686 C C . GLU A 1 93 ? 10.102 -14.445 -12.312 1 96.88 93 GLU A C 1
ATOM 688 O O . GLU A 1 93 ? 10.797 -13.953 -11.422 1 96.88 93 GLU A O 1
ATOM 693 N N . ASN A 1 94 ? 10.336 -15.695 -12.766 1 98.31 94 ASN A N 1
ATOM 694 C CA . ASN A 1 94 ? 11.203 -16.516 -11.922 1 98.31 94 ASN A CA 1
ATOM 695 C C . ASN A 1 94 ? 12.18 -17.328 -12.758 1 98.31 94 ASN A C 1
ATOM 697 O O . ASN A 1 94 ? 12.992 -18.078 -12.219 1 98.31 94 ASN A O 1
ATOM 701 N N . GLY A 1 95 ? 12.164 -17.203 -14.094 1 98.12 95 GLY A N 1
ATOM 702 C CA . GLY A 1 95 ? 13.039 -17.984 -14.961 1 98.12 95 GLY A CA 1
ATOM 703 C C . GLY A 1 95 ? 14.453 -17.438 -15.016 1 98.12 95 GLY A C 1
ATOM 704 O O . GLY A 1 95 ? 14.797 -16.5 -14.289 1 98.12 95 GLY A O 1
ATOM 705 N N . PRO A 1 96 ? 15.25 -18.016 -15.852 1 97.56 96 PRO A N 1
ATOM 706 C CA . PRO A 1 96 ? 16.672 -17.672 -15.875 1 97.56 96 PRO A CA 1
ATOM 707 C C . PRO A 1 96 ? 16.969 -16.422 -16.703 1 97.56 96 PRO A C 1
ATOM 709 O O . PRO A 1 96 ? 18.031 -15.828 -16.578 1 97.56 96 PRO A O 1
ATOM 712 N N . TYR A 1 97 ? 15.953 -16.031 -17.578 1 96.62 97 TYR A N 1
ATOM 713 C CA . TYR A 1 97 ? 16.281 -14.984 -18.516 1 96.62 97 TYR A CA 1
ATOM 714 C C . TYR A 1 97 ? 15.273 -13.844 -18.438 1 96.62 97 TYR A C 1
ATOM 716 O O . TYR A 1 97 ? 14.125 -14.047 -18.016 1 96.62 97 TYR A O 1
ATOM 724 N N . THR A 1 98 ? 15.734 -12.695 -18.781 1 95.94 98 THR A N 1
ATOM 725 C CA . THR A 1 98 ? 14.906 -11.547 -19.094 1 95.94 98 THR A CA 1
ATOM 726 C C . THR A 1 98 ? 15.219 -11.016 -20.484 1 95.94 98 THR A C 1
ATOM 728 O O . THR A 1 98 ? 16.266 -11.32 -21.047 1 95.94 98 THR A O 1
ATOM 731 N N . VAL A 1 99 ? 14.258 -10.344 -21.078 1 94.75 99 VAL A N 1
ATOM 732 C CA . VAL A 1 99 ? 14.445 -9.703 -22.375 1 94.75 99 VAL A CA 1
ATOM 733 C C . VAL A 1 99 ? 14.25 -8.195 -22.234 1 94.75 99 VAL A C 1
ATOM 735 O O . VAL A 1 99 ? 13.258 -7.738 -21.672 1 94.75 99 VAL A O 1
ATOM 738 N N . ASP A 1 100 ? 15.203 -7.484 -22.688 1 92.44 100 ASP A N 1
ATOM 739 C CA . ASP A 1 100 ? 15.062 -6.035 -22.609 1 92.44 100 ASP A CA 1
ATOM 740 C C . ASP A 1 100 ? 14.375 -5.473 -23.844 1 92.44 100 ASP A C 1
ATOM 742 O O . ASP A 1 100 ? 13.922 -6.23 -24.703 1 92.44 100 ASP A O 1
ATOM 746 N N . GLU A 1 101 ? 14.227 -4.172 -23.969 1 90 101 GLU A N 1
ATOM 747 C CA . GLU A 1 101 ? 13.484 -3.523 -25.047 1 90 101 GLU A CA 1
ATOM 748 C C . GLU A 1 101 ? 14.203 -3.68 -26.375 1 90 101 GLU A C 1
ATOM 750 O O . GLU A 1 101 ? 13.594 -3.551 -27.438 1 90 101 GLU A O 1
ATOM 755 N N . HIS A 1 102 ? 15.484 -3.969 -26.344 1 90.38 102 HIS A N 1
ATOM 756 C CA . HIS A 1 102 ? 16.266 -4.152 -27.562 1 90.38 102 HIS A CA 1
ATOM 757 C C . HIS A 1 102 ? 16.359 -5.629 -27.938 1 90.38 102 HIS A C 1
ATOM 759 O O . HIS A 1 102 ? 17.172 -6.008 -28.781 1 90.38 102 HIS A O 1
ATOM 765 N N . LEU A 1 103 ? 15.594 -6.445 -27.25 1 89.56 103 LEU A N 1
ATOM 766 C CA . LEU A 1 103 ? 15.461 -7.879 -27.5 1 89.56 103 LEU A CA 1
ATOM 767 C C . LEU A 1 103 ? 16.766 -8.609 -27.188 1 89.56 103 LEU A C 1
ATOM 769 O O . LEU A 1 103 ? 17.125 -9.57 -27.875 1 89.56 103 LEU A O 1
ATOM 773 N N . ARG A 1 104 ? 17.5 -8.055 -26.359 1 91.81 104 ARG A N 1
ATOM 774 C CA . ARG A 1 104 ? 18.672 -8.734 -25.844 1 91.81 104 ARG A CA 1
ATOM 775 C C . ARG A 1 104 ? 18.328 -9.547 -24.594 1 91.81 104 ARG A C 1
ATOM 777 O O . ARG A 1 104 ? 17.641 -9.055 -23.703 1 91.81 104 ARG A O 1
ATOM 784 N N . LEU A 1 105 ? 18.812 -10.789 -24.5 1 94.12 105 LEU A N 1
ATOM 785 C CA . LEU A 1 105 ? 18.594 -11.672 -23.359 1 94.12 105 LEU A CA 1
ATOM 786 C C . LEU A 1 105 ? 19.625 -11.406 -22.266 1 94.12 105 LEU A C 1
ATOM 788 O O . LEU A 1 105 ? 20.812 -11.211 -22.562 1 94.12 105 LEU A O 1
ATOM 792 N N . HIS A 1 106 ? 19.094 -11.367 -21.031 1 94.06 106 HIS A N 1
ATOM 793 C CA . HIS A 1 106 ? 19.953 -11.234 -19.859 1 94.06 106 HIS A CA 1
ATOM 794 C C . HIS A 1 106 ? 19.656 -12.328 -18.828 1 94.06 106 HIS A C 1
ATOM 796 O O . HIS A 1 106 ? 18.531 -12.812 -18.75 1 94.06 106 HIS A O 1
ATOM 802 N N . LYS A 1 107 ? 20.688 -12.68 -18.172 1 95.38 107 LYS A N 1
ATOM 803 C CA . LYS A 1 107 ? 20.484 -13.617 -17.062 1 95.38 107 LYS A CA 1
ATOM 804 C C . LYS A 1 107 ? 19.812 -12.945 -15.883 1 95.38 107 LYS A C 1
ATOM 806 O O . LYS A 1 107 ? 20.125 -11.797 -15.547 1 95.38 107 LYS A O 1
ATOM 811 N N . ARG A 1 108 ? 18.922 -13.656 -15.305 1 96.56 108 ARG A N 1
ATOM 812 C CA . ARG A 1 108 ? 18.234 -13.156 -14.125 1 96.56 108 ARG A CA 1
ATOM 813 C C . ARG A 1 108 ? 19 -13.484 -12.852 1 96.56 108 ARG A C 1
ATOM 815 O O . ARG A 1 108 ? 19.344 -14.648 -12.617 1 96.56 108 ARG A O 1
ATOM 822 N N . GLU A 1 109 ? 19.172 -12.508 -11.992 1 96.12 109 GLU A N 1
ATOM 823 C CA . GLU A 1 109 ? 19.922 -12.68 -10.75 1 96.12 109 GLU A CA 1
ATOM 824 C C . GLU A 1 109 ? 19.172 -13.586 -9.781 1 96.12 109 GLU A C 1
ATOM 826 O O . GLU A 1 109 ? 19.781 -14.461 -9.156 1 96.12 109 GLU A O 1
ATOM 831 N N . HIS A 1 110 ? 17.906 -13.43 -9.688 1 98 110 HIS A N 1
ATOM 832 C CA . HIS A 1 110 ? 17.125 -14.164 -8.695 1 98 110 HIS A CA 1
ATOM 833 C C . HIS A 1 110 ? 16.281 -15.242 -9.359 1 98 110 HIS A C 1
ATOM 835 O O . HIS A 1 110 ? 15.086 -15.375 -9.047 1 98 110 HIS A O 1
ATOM 841 N N . SER A 1 111 ? 16.891 -15.969 -10.203 1 98.31 111 SER A N 1
ATOM 842 C CA . SER A 1 111 ? 16.234 -17.094 -10.867 1 98.31 111 SER A CA 1
ATOM 843 C C . SER A 1 111 ? 15.992 -18.25 -9.891 1 98.31 111 SER A C 1
ATOM 845 O O . SER A 1 111 ? 16.844 -18.547 -9.062 1 98.31 111 SER A O 1
ATOM 847 N N . TRP A 1 112 ? 14.867 -18.906 -10.039 1 98.75 112 TRP A N 1
ATOM 848 C CA . TRP A 1 112 ? 14.586 -20.078 -9.219 1 98.75 112 TRP A CA 1
ATOM 849 C C . TRP A 1 112 ? 15.492 -21.234 -9.594 1 98.75 112 TRP A C 1
ATOM 851 O O . TRP A 1 112 ? 15.633 -22.203 -8.836 1 98.75 112 TRP A O 1
ATOM 861 N N . LEU A 1 113 ? 16.203 -21.109 -10.719 1 98.38 113 LEU A N 1
ATOM 862 C CA . LEU A 1 113 ? 17.156 -22.109 -11.156 1 98.38 113 LEU A CA 1
ATOM 863 C C . LEU A 1 113 ? 18.297 -22.25 -10.148 1 98.38 113 LEU A C 1
ATOM 865 O O . LEU A 1 113 ? 19.016 -23.266 -10.148 1 98.38 113 LEU A O 1
ATOM 869 N N . ARG A 1 114 ? 18.406 -21.344 -9.336 1 97.94 114 ARG A N 1
ATOM 870 C CA . ARG A 1 114 ? 19.438 -21.406 -8.305 1 97.94 114 ARG A CA 1
ATOM 871 C C . ARG A 1 114 ? 19.188 -22.547 -7.336 1 97.94 114 ARG A C 1
ATOM 873 O O . ARG A 1 114 ? 20.109 -23.016 -6.664 1 97.94 114 ARG A O 1
ATOM 880 N N . HIS A 1 115 ? 17.953 -23.047 -7.289 1 98.31 115 HIS A N 1
ATOM 881 C CA . HIS A 1 115 ? 17.656 -24.016 -6.234 1 98.31 115 HIS A CA 1
ATOM 882 C C . HIS A 1 115 ? 17 -25.266 -6.805 1 98.31 115 HIS A C 1
ATOM 884 O O . HIS A 1 115 ? 16.906 -26.281 -6.125 1 98.31 115 HIS A O 1
ATOM 890 N N . ALA A 1 116 ? 16.609 -25.172 -8.047 1 98.62 116 ALA A N 1
ATOM 891 C CA . ALA A 1 116 ? 15.875 -26.297 -8.633 1 98.62 116 ALA A CA 1
ATOM 892 C C . ALA A 1 116 ? 15.992 -26.281 -10.148 1 98.62 116 ALA A C 1
ATOM 894 O O . ALA A 1 116 ? 16.266 -25.25 -10.758 1 98.62 116 ALA A O 1
ATOM 895 N N . SER A 1 117 ? 15.867 -27.453 -10.758 1 98.56 117 SER A N 1
ATOM 896 C CA . SER A 1 117 ? 15.547 -27.469 -12.18 1 98.56 117 SER A CA 1
ATOM 897 C C . SER A 1 117 ? 14.156 -26.891 -12.438 1 98.56 117 SER A C 1
ATOM 899 O O . SER A 1 117 ? 13.273 -26.984 -11.578 1 98.56 117 SER A O 1
ATOM 901 N N . LEU A 1 118 ? 13.992 -26.297 -13.602 1 98.56 118 LEU A N 1
ATOM 902 C CA . LEU A 1 118 ? 12.734 -25.609 -13.891 1 98.56 118 LEU A CA 1
ATOM 903 C C . LEU A 1 118 ? 12.109 -26.141 -15.172 1 98.56 118 LEU A C 1
ATOM 905 O O . LEU A 1 118 ? 12.812 -26.438 -16.141 1 98.56 118 LEU A O 1
ATOM 909 N N . LEU A 1 119 ? 10.82 -26.281 -15.133 1 97.62 119 LEU A N 1
ATOM 910 C CA . LEU A 1 119 ? 10.039 -26.672 -16.312 1 97.62 119 LEU A CA 1
ATOM 911 C C . LEU A 1 119 ? 8.852 -25.734 -16.5 1 97.62 119 LEU A C 1
ATOM 913 O O . LEU A 1 119 ? 8.023 -25.578 -15.609 1 97.62 119 LEU A O 1
ATOM 917 N N . TYR A 1 120 ? 8.82 -25.078 -17.656 1 96.06 120 TYR A N 1
ATOM 918 C CA . TYR A 1 120 ? 7.715 -24.219 -18.047 1 96.06 120 TYR A CA 1
ATOM 919 C C . TYR A 1 120 ? 6.855 -24.875 -19.109 1 96.06 120 TYR A C 1
ATOM 921 O O . TYR A 1 120 ? 7.371 -25.328 -20.141 1 96.06 120 TYR A O 1
ATOM 929 N N . VAL A 1 121 ? 5.535 -24.875 -18.859 1 91.19 121 VAL A N 1
ATOM 930 C CA . VAL A 1 121 ? 4.621 -25.531 -19.781 1 91.19 121 VAL A CA 1
ATOM 931 C C . VAL A 1 121 ? 3.473 -24.594 -20.141 1 91.19 121 VAL A C 1
ATOM 933 O O . VAL A 1 121 ? 2.865 -23.984 -19.25 1 91.19 121 VAL A O 1
ATOM 936 N N . ASP A 1 122 ? 3.256 -24.312 -21.375 1 78.62 122 ASP A N 1
ATOM 937 C CA . ASP A 1 122 ? 2.193 -23.406 -21.797 1 78.62 122 ASP A CA 1
ATOM 938 C C . ASP A 1 122 ? 0.818 -24.031 -21.578 1 78.62 122 ASP A C 1
ATOM 940 O O . ASP A 1 122 ? 0.681 -25.266 -21.594 1 78.62 122 ASP A O 1
ATOM 944 N N . ASN A 1 123 ? -0.307 -23.328 -21.25 1 62.72 123 ASN A N 1
ATOM 945 C CA . ASN A 1 123 ? -1.62 -23.281 -20.609 1 62.72 123 ASN A CA 1
ATOM 946 C C . ASN A 1 123 ? -2.441 -24.531 -20.938 1 62.72 123 ASN A C 1
ATOM 948 O O . ASN A 1 123 ? -3.197 -24.531 -21.906 1 62.72 123 ASN A O 1
ATOM 952 N N . PRO A 1 124 ? -2.201 -25.656 -20.109 1 59 124 PRO A N 1
ATOM 953 C CA . PRO A 1 124 ? -2.924 -26.906 -20.375 1 59 124 PRO A CA 1
ATOM 954 C C . PRO A 1 124 ? -4.273 -26.969 -19.672 1 59 124 PRO A C 1
ATOM 956 O O . PRO A 1 124 ? -4.496 -26.234 -18.688 1 59 124 PRO A O 1
ATOM 959 N N . VAL A 1 125 ? -5.27 -27.344 -20.281 1 61.28 125 VAL A N 1
ATOM 960 C CA . VAL A 1 125 ? -6.34 -28.016 -19.547 1 61.28 125 VAL A CA 1
ATOM 961 C C . VAL A 1 125 ? -5.762 -29.141 -18.688 1 61.28 125 VAL A C 1
ATOM 963 O O . VAL A 1 125 ? -4.781 -29.781 -19.078 1 61.28 125 VAL A O 1
ATOM 966 N N . ALA A 1 126 ? -6.188 -29.328 -17.438 1 61.59 126 ALA A N 1
ATOM 967 C CA . ALA A 1 126 ? -5.637 -30.234 -16.438 1 61.59 126 ALA A CA 1
ATOM 968 C C . ALA A 1 126 ? -5.41 -31.625 -17.016 1 61.59 126 ALA A C 1
ATOM 970 O O . ALA A 1 126 ? -4.371 -32.25 -16.766 1 61.59 126 ALA A O 1
ATOM 971 N N . SER A 1 127 ? -6.34 -32.188 -17.703 1 63.28 127 SER A N 1
ATOM 972 C CA . SER A 1 127 ? -6.215 -33.531 -18.266 1 63.28 127 SER A CA 1
ATOM 973 C C . SER A 1 127 ? -5.059 -33.625 -19.25 1 63.28 127 SER A C 1
ATOM 975 O O . SER A 1 127 ? -4.32 -34.594 -19.281 1 63.28 127 SER A O 1
ATOM 977 N N . ASP A 1 128 ? -4.938 -32.625 -19.812 1 77.06 128 ASP A N 1
ATOM 978 C CA . ASP A 1 128 ? -3.879 -32.594 -20.828 1 77.06 128 ASP A CA 1
ATOM 979 C C . ASP A 1 128 ? -2.504 -32.469 -20.172 1 77.06 128 ASP A C 1
ATOM 981 O O . ASP A 1 128 ? -1.52 -33 -20.688 1 77.06 128 ASP A O 1
ATOM 985 N N . PHE A 1 129 ? -2.535 -31.984 -19.031 1 85.38 129 PHE A N 1
ATOM 986 C CA . PHE A 1 129 ? -1.251 -31.781 -18.359 1 85.38 129 PHE A CA 1
ATOM 987 C C . PHE A 1 129 ? -0.693 -33.094 -17.859 1 85.38 129 PHE A C 1
ATOM 989 O O . PHE A 1 129 ? 0.514 -33.344 -17.922 1 85.38 129 PHE A O 1
ATOM 996 N N . VAL A 1 130 ? -1.532 -33.969 -17.344 1 83.56 130 VAL A N 1
ATOM 997 C CA . VAL A 1 130 ? -1.072 -35.25 -16.859 1 83.56 130 VAL A CA 1
ATOM 998 C C . VAL A 1 130 ? -0.526 -36.094 -18.016 1 83.56 130 VAL A C 1
ATOM 1000 O O . VAL A 1 130 ? 0.48 -36.781 -17.875 1 83.56 130 VAL A O 1
ATOM 1003 N N . ARG A 1 131 ? -1.167 -35.969 -19.141 1 83.06 131 ARG A N 1
ATOM 1004 C CA . ARG A 1 131 ? -0.66 -36.656 -20.344 1 83.06 131 ARG A CA 1
ATOM 1005 C C . ARG A 1 131 ? 0.684 -36.062 -20.766 1 83.06 131 ARG A C 1
ATOM 1007 O O . ARG A 1 131 ? 1.579 -36.812 -21.188 1 83.06 131 ARG A O 1
ATOM 1014 N N . PHE A 1 132 ? 0.71 -34.844 -20.672 1 88.31 132 PHE A N 1
ATOM 1015 C CA . PHE A 1 132 ? 1.968 -34.188 -20.969 1 88.31 132 PHE A CA 1
ATOM 1016 C C . PHE A 1 132 ? 3.092 -34.719 -20.094 1 88.31 132 PHE A C 1
ATOM 1018 O O . PHE A 1 132 ? 4.184 -35 -20.578 1 88.31 132 PHE A O 1
ATOM 1025 N N . LEU A 1 133 ? 2.844 -34.812 -18.797 1 90.5 133 LEU A N 1
ATOM 1026 C CA . LEU A 1 133 ? 3.867 -35.25 -17.859 1 90.5 133 LEU A CA 1
ATOM 1027 C C . LEU A 1 133 ? 4.344 -36.656 -18.188 1 90.5 133 LEU A C 1
ATOM 1029 O O . LEU A 1 133 ? 5.539 -36.938 -18.125 1 90.5 133 LEU A O 1
ATOM 1033 N N . ASP A 1 134 ? 3.422 -37.438 -18.562 1 86.31 134 ASP A N 1
ATOM 1034 C CA . ASP A 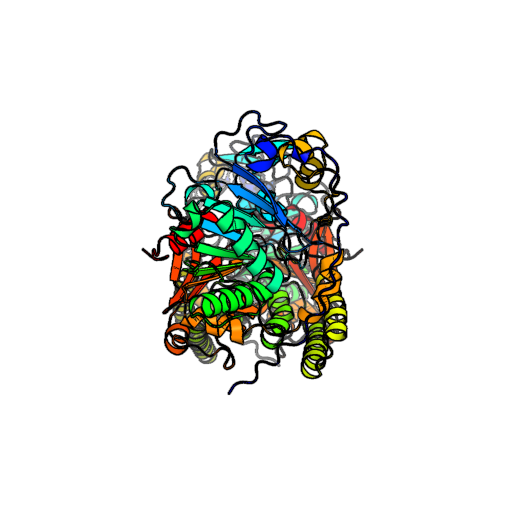1 134 ? 3.779 -38.812 -18.938 1 86.31 134 ASP A CA 1
ATOM 1035 C C . ASP A 1 134 ? 4.738 -38.812 -20.125 1 86.31 134 ASP A C 1
ATOM 1037 O O . ASP A 1 134 ? 5.777 -39.469 -20.094 1 86.31 134 ASP A O 1
ATOM 1041 N N . GLY A 1 135 ? 4.328 -38.062 -21.125 1 87.5 135 GLY A N 1
ATOM 1042 C CA . GLY A 1 135 ? 5.172 -37.969 -22.312 1 87.5 135 GLY A CA 1
ATOM 1043 C C . GLY A 1 135 ? 6.523 -37.344 -22.031 1 87.5 135 GLY A C 1
ATOM 1044 O O . GLY A 1 135 ? 7.547 -37.844 -22.531 1 87.5 135 GLY A O 1
ATOM 1045 N N . TRP A 1 136 ? 6.516 -36.375 -21.234 1 92.31 136 TRP A N 1
ATOM 1046 C CA . TRP A 1 136 ? 7.754 -35.656 -20.953 1 92.31 136 TRP A CA 1
ATOM 1047 C C . TRP A 1 136 ? 8.703 -36.5 -20.125 1 92.31 136 TRP A C 1
ATOM 1049 O O . TRP A 1 136 ? 9.914 -36.5 -20.375 1 92.31 136 TRP A O 1
ATOM 1059 N N . PHE A 1 137 ? 8.227 -37.219 -19.172 1 91.94 137 PHE A N 1
ATOM 1060 C CA . PHE A 1 137 ? 9.07 -38.062 -18.312 1 91.94 137 PHE A CA 1
ATOM 1061 C C . PHE A 1 137 ? 9.609 -39.25 -19.094 1 91.94 137 PHE A C 1
ATOM 1063 O O . PHE A 1 137 ? 10.695 -39.75 -18.781 1 91.94 137 PHE A O 1
ATOM 1070 N N . ARG A 1 138 ? 8.914 -39.656 -20.078 1 88.56 138 ARG A N 1
ATOM 1071 C CA . ARG A 1 138 ? 9.438 -40.719 -20.922 1 88.56 138 ARG A CA 1
ATOM 1072 C C . ARG A 1 138 ? 10.648 -40.25 -21.719 1 88.56 138 ARG A C 1
ATOM 1074 O O . ARG A 1 138 ? 11.586 -41 -21.953 1 88.56 138 ARG A O 1
ATOM 1081 N N . GLN A 1 139 ? 10.516 -39.031 -22.062 1 89.62 139 GLN A N 1
ATOM 1082 C CA . GLN A 1 139 ? 11.617 -38.438 -22.812 1 89.62 139 GLN A CA 1
ATOM 1083 C C . GLN A 1 139 ? 12.758 -38.031 -21.891 1 89.62 139 GLN A C 1
ATOM 1085 O O . GLN A 1 139 ? 13.914 -37.969 -22.312 1 89.62 139 GLN A O 1
ATOM 1090 N N . HIS A 1 140 ? 12.445 -37.781 -20.641 1 92.31 140 HIS A N 1
ATOM 1091 C CA . HIS A 1 140 ? 13.414 -37.312 -19.656 1 92.31 140 HIS A CA 1
ATOM 1092 C C . HIS A 1 140 ? 13.305 -38.094 -18.359 1 92.31 140 HIS A C 1
ATOM 1094 O O . HIS A 1 140 ? 13.031 -37.531 -17.297 1 92.31 140 HIS A O 1
ATOM 1100 N N . PRO A 1 141 ? 13.648 -39.312 -18.359 1 91.12 141 PRO A N 1
ATOM 1101 C CA . PRO A 1 141 ? 13.398 -40.219 -17.219 1 91.12 141 PRO A CA 1
ATOM 1102 C C . PRO A 1 141 ? 14.234 -39.844 -15.992 1 91.12 141 PRO A C 1
ATOM 1104 O O . PRO A 1 141 ? 13.906 -40.25 -14.875 1 91.12 141 PRO A O 1
ATOM 1107 N N . GLN A 1 142 ? 15.305 -39.125 -16.172 1 89.75 142 GLN A N 1
ATOM 1108 C CA . GLN A 1 142 ? 16.156 -38.75 -15.047 1 89.75 142 GLN A CA 1
ATOM 1109 C C . GLN A 1 142 ? 15.391 -37.906 -14.039 1 89.75 142 GLN A C 1
ATOM 1111 O O . GLN A 1 142 ? 15.727 -37.875 -12.859 1 89.75 142 GLN A O 1
ATOM 1116 N N . TYR A 1 143 ? 14.367 -37.281 -14.445 1 93.31 143 TYR A N 1
ATOM 1117 C CA . TYR A 1 143 ? 13.633 -36.375 -13.578 1 93.31 143 TYR A CA 1
ATOM 1118 C C . TYR A 1 143 ? 12.562 -37.125 -12.789 1 93.31 143 TYR A C 1
ATOM 1120 O O . TYR A 1 143 ? 11.93 -36.531 -11.906 1 93.31 143 TYR A O 1
ATOM 1128 N N . LEU A 1 144 ? 12.328 -38.375 -13.039 1 91.12 144 LEU A N 1
ATOM 1129 C CA . LEU A 1 144 ? 11.383 -39.156 -12.273 1 91.12 144 LEU A CA 1
ATOM 1130 C C . LEU A 1 144 ? 11.922 -39.438 -10.875 1 91.12 144 LEU A C 1
ATOM 1132 O O . LEU A 1 144 ? 11.156 -39.812 -9.969 1 91.12 144 LEU A O 1
ATOM 1136 N N . LYS A 1 145 ? 13.172 -39.312 -10.68 1 90.12 145 LYS A N 1
ATOM 1137 C CA . LYS A 1 145 ? 13.82 -39.719 -9.438 1 90.12 145 LYS A CA 1
ATOM 1138 C C . LYS A 1 145 ? 13.906 -38.531 -8.461 1 90.12 145 LYS A C 1
ATOM 1140 O O . LYS A 1 145 ? 14.25 -38.719 -7.289 1 90.12 145 LYS A O 1
ATOM 1145 N N . VAL A 1 146 ? 13.602 -37.375 -8.93 1 96.31 146 VAL A N 1
ATOM 1146 C CA . VAL A 1 146 ? 13.75 -36.219 -8.055 1 96.31 146 VAL A CA 1
ATOM 1147 C C . VAL A 1 146 ? 12.383 -35.781 -7.551 1 96.31 146 VAL A C 1
ATOM 1149 O O . VAL A 1 146 ? 11.352 -36.188 -8.086 1 96.31 146 VAL A O 1
ATOM 1152 N N . ASP A 1 147 ? 12.422 -35 -6.43 1 97.75 147 ASP A N 1
ATOM 1153 C CA . ASP A 1 147 ? 11.195 -34.406 -5.91 1 97.75 147 ASP A CA 1
ATOM 1154 C C . ASP A 1 147 ? 10.578 -33.469 -6.922 1 97.75 147 ASP A C 1
ATOM 1156 O O . ASP A 1 147 ? 11.289 -32.688 -7.566 1 97.75 147 ASP A O 1
ATOM 1160 N N . LEU A 1 148 ? 9.258 -33.562 -7.078 1 98.06 148 LEU A N 1
ATOM 1161 C CA . LEU A 1 148 ? 8.531 -32.688 -8.016 1 98.06 148 LEU A CA 1
ATOM 1162 C C . LEU A 1 148 ? 7.648 -31.703 -7.266 1 98.06 148 LEU A C 1
ATOM 1164 O O . LEU A 1 148 ? 6.949 -32.094 -6.32 1 98.06 148 LEU A O 1
ATOM 1168 N N . TYR A 1 149 ? 7.723 -30.484 -7.605 1 98.69 149 TYR A N 1
ATOM 1169 C CA . TYR A 1 149 ? 6.824 -29.422 -7.152 1 98.69 149 TYR A CA 1
ATOM 1170 C C . TYR A 1 149 ? 6.133 -28.75 -8.328 1 98.69 149 TYR A C 1
ATOM 1172 O O . TYR A 1 149 ? 6.77 -28.438 -9.336 1 98.69 149 TYR A O 1
ATOM 1180 N N . ILE A 1 150 ? 4.84 -28.578 -8.234 1 97.5 150 ILE A N 1
ATOM 1181 C CA . ILE A 1 150 ? 4.09 -27.859 -9.258 1 97.5 150 ILE A CA 1
ATOM 1182 C C . ILE A 1 150 ? 3.666 -26.5 -8.727 1 97.5 150 ILE A C 1
ATOM 1184 O O . ILE A 1 150 ? 2.99 -26.406 -7.699 1 97.5 150 ILE A O 1
ATOM 1188 N N . THR A 1 151 ? 4.074 -25.469 -9.43 1 98.06 151 THR A N 1
ATOM 1189 C CA . THR A 1 151 ? 3.855 -24.094 -8.969 1 98.06 151 THR A CA 1
ATOM 1190 C C . THR A 1 151 ? 3.154 -23.266 -10.039 1 98.06 151 THR A C 1
ATOM 1192 O O . THR A 1 151 ? 3.145 -23.641 -11.211 1 98.06 151 THR A O 1
ATOM 1195 N N . GLY A 1 152 ? 2.516 -22.266 -9.648 1 96.5 152 GLY A N 1
ATOM 1196 C CA . GLY A 1 152 ? 1.82 -21.375 -10.57 1 96.5 152 GLY A CA 1
ATOM 1197 C C . GLY A 1 152 ? 1.227 -20.156 -9.891 1 96.5 152 GLY A C 1
ATOM 1198 O O . GLY A 1 152 ? 1.634 -19.797 -8.781 1 96.5 152 GLY A O 1
ATOM 1199 N N . GLU A 1 153 ? 0.394 -19.469 -10.617 1 95 153 GLU A N 1
ATOM 1200 C CA . GLU A 1 153 ? -0.134 -18.203 -10.117 1 95 153 GLU A CA 1
ATOM 1201 C C . GLU A 1 153 ? -1.573 -17.984 -10.578 1 95 153 GLU A C 1
ATOM 1203 O O . GLU A 1 153 ? -1.966 -18.453 -11.648 1 95 153 GLU A O 1
ATOM 1208 N N . SER A 1 154 ? -2.332 -17.297 -9.766 1 94.81 154 SER A N 1
ATOM 1209 C CA . SER A 1 154 ? -3.637 -16.797 -10.164 1 94.81 154 SER A CA 1
ATOM 1210 C C . SER A 1 154 ? -4.598 -17.922 -10.5 1 94.81 154 SER A C 1
ATOM 1212 O O . SER A 1 154 ? -4.82 -18.812 -9.672 1 94.81 154 SER A O 1
ATOM 1214 N N . TYR A 1 155 ? -5.02 -18.031 -11.719 1 91.06 155 TYR A N 1
ATOM 1215 C CA . TYR A 1 155 ? -5.965 -19.031 -12.18 1 91.06 155 TYR A CA 1
ATOM 1216 C C . TYR A 1 155 ? -5.422 -20.438 -11.945 1 91.06 155 TYR A C 1
ATOM 1218 O O . TYR A 1 155 ? -6.176 -21.406 -11.961 1 91.06 155 TYR A O 1
ATOM 1226 N N . ALA A 1 156 ? -4.141 -20.547 -11.688 1 92.06 156 ALA A N 1
ATOM 1227 C CA . ALA A 1 156 ? -3.543 -21.844 -11.383 1 92.06 156 ALA A CA 1
ATOM 1228 C C . ALA A 1 156 ? -4.16 -22.438 -10.117 1 92.06 156 ALA A C 1
ATOM 1230 O O . ALA A 1 156 ? -4.035 -23.641 -9.875 1 92.06 156 ALA A O 1
ATOM 1231 N N . GLY A 1 157 ? -4.805 -21.625 -9.375 1 94.19 157 GLY A N 1
ATOM 1232 C CA . GLY A 1 157 ? -5.551 -22.125 -8.227 1 94.19 157 GLY A CA 1
ATOM 1233 C C . GLY A 1 157 ? -6.703 -23.031 -8.617 1 94.19 157 GLY A C 1
ATOM 1234 O O . GLY A 1 157 ? -7.238 -23.75 -7.781 1 94.19 157 GLY A O 1
ATOM 1235 N N . LYS A 1 158 ? -7.035 -23 -9.859 1 90.94 158 LYS A N 1
ATOM 1236 C CA . LYS A 1 158 ? -8.078 -23.875 -10.383 1 90.94 158 LYS A CA 1
ATOM 1237 C C . LYS A 1 158 ? -7.508 -25.219 -10.812 1 90.94 158 LYS A C 1
ATOM 1239 O O . LYS A 1 158 ? -7.984 -26.281 -10.383 1 90.94 158 LYS A O 1
ATOM 1244 N N . PHE A 1 159 ? -6.441 -25.219 -11.508 1 88.81 159 PHE A N 1
ATOM 1245 C CA . PHE A 1 159 ? -6.09 -26.469 -12.18 1 88.81 159 PHE A CA 1
ATOM 1246 C C . PHE A 1 159 ? -4.941 -27.156 -11.461 1 88.81 159 PHE A C 1
ATOM 1248 O O . PHE A 1 159 ? -4.801 -28.391 -11.547 1 88.81 159 PHE A O 1
ATOM 1255 N N . ILE A 1 160 ? -4.117 -26.453 -10.719 1 94.44 160 ILE A N 1
ATOM 1256 C CA . ILE A 1 160 ? -2.996 -27.109 -10.062 1 94.44 160 ILE A CA 1
ATOM 1257 C C . ILE A 1 160 ? -3.52 -28.078 -9.008 1 94.44 160 ILE A C 1
ATOM 1259 O O . ILE A 1 160 ? -3.059 -29.219 -8.914 1 94.44 160 ILE A O 1
ATOM 1263 N N . PRO A 1 161 ? -4.465 -27.688 -8.172 1 95.38 161 PRO A N 1
ATOM 1264 C CA . PRO A 1 161 ? -5.031 -28.672 -7.258 1 95.38 161 PRO A CA 1
ATOM 1265 C C . PRO A 1 161 ? -5.637 -29.875 -7.98 1 95.38 161 PRO A C 1
ATOM 1267 O O . PRO A 1 161 ? -5.492 -31.016 -7.527 1 95.38 161 PRO A O 1
ATOM 1270 N N . GLU A 1 162 ? -6.262 -29.641 -9.055 1 90.94 162 GLU A N 1
ATOM 1271 C CA . GLU A 1 162 ? -6.82 -30.75 -9.836 1 90.94 162 GLU A CA 1
ATOM 1272 C C . GLU A 1 162 ? -5.715 -31.641 -10.391 1 90.94 162 GLU A C 1
ATOM 1274 O O . GLU A 1 162 ? -5.836 -32.875 -10.375 1 90.94 162 GLU A O 1
ATOM 1279 N N . ILE A 1 163 ? -4.723 -31.016 -10.906 1 91.56 163 ILE A N 1
ATOM 1280 C CA . ILE A 1 163 ? -3.578 -31.766 -11.414 1 91.56 163 ILE A CA 1
ATOM 1281 C C . ILE A 1 163 ? -2.984 -32.625 -10.305 1 91.56 163 ILE A C 1
ATOM 1283 O O . ILE A 1 163 ? -2.688 -33.812 -10.516 1 91.56 163 ILE A O 1
ATOM 1287 N N . SER A 1 164 ? -2.809 -32 -9.148 1 94.06 164 SER A N 1
ATOM 1288 C CA . SER A 1 164 ? -2.303 -32.75 -7.996 1 94.06 164 SER A CA 1
ATOM 1289 C C . SER A 1 164 ? -3.18 -33.938 -7.68 1 94.06 164 SER A C 1
ATOM 1291 O O . SER A 1 164 ? -2.672 -35.062 -7.445 1 94.06 164 SER A O 1
ATOM 1293 N N . TYR A 1 165 ? -4.441 -33.75 -7.699 1 92.88 165 TYR A N 1
ATOM 1294 C CA . TYR A 1 165 ? -5.395 -34.812 -7.449 1 92.88 165 TYR A CA 1
ATOM 1295 C C . TYR A 1 165 ? -5.203 -35.969 -8.445 1 92.88 165 TYR A C 1
ATOM 1297 O O . TYR A 1 165 ? -5.109 -37.125 -8.055 1 92.88 165 TYR A O 1
ATOM 1305 N N . ARG A 1 166 ? -5.074 -35.656 -9.648 1 88.44 166 ARG A N 1
ATOM 1306 C CA . ARG A 1 166 ? -4.965 -36.656 -10.703 1 88.44 166 ARG A CA 1
ATOM 1307 C C . ARG A 1 166 ? -3.646 -37.406 -10.602 1 88.44 166 ARG A C 1
ATOM 1309 O O . ARG A 1 166 ? -3.617 -38.625 -10.758 1 88.44 166 ARG A O 1
ATOM 1316 N N . ILE A 1 167 ? -2.596 -36.688 -10.398 1 91 167 ILE A N 1
ATOM 1317 C CA . ILE A 1 167 ? -1.289 -37.312 -10.266 1 91 167 ILE A CA 1
ATOM 1318 C C . ILE A 1 167 ? -1.312 -38.312 -9.102 1 91 167 ILE A C 1
ATOM 1320 O O . ILE A 1 167 ? -0.867 -39.438 -9.242 1 91 167 ILE A O 1
ATOM 1324 N N . LEU A 1 168 ? -1.817 -37.875 -7.992 1 92.06 168 LEU A N 1
ATOM 1325 C CA . LEU A 1 168 ? -1.811 -38.719 -6.785 1 92.06 168 LEU A CA 1
ATOM 1326 C C . LEU A 1 168 ? -2.707 -39.938 -6.953 1 92.06 168 LEU A C 1
ATOM 1328 O O . LEU A 1 168 ? -2.383 -41 -6.461 1 92.06 168 LEU A O 1
ATOM 1332 N N . GLU A 1 169 ? -3.785 -39.75 -7.625 1 88.38 169 GLU A N 1
ATOM 1333 C CA . GLU A 1 169 ? -4.656 -40.875 -7.906 1 88.38 169 GLU A CA 1
ATOM 1334 C C . GLU A 1 169 ? -3.988 -41.875 -8.859 1 88.38 169 GLU A C 1
ATOM 1336 O O . GLU A 1 169 ? -4.129 -43.094 -8.703 1 88.38 169 GLU A O 1
ATOM 1341 N N . CYS A 1 170 ? -3.305 -41.344 -9.797 1 84.88 170 CYS A N 1
ATOM 1342 C CA . CYS A 1 170 ? -2.553 -42.188 -10.703 1 84.88 170 CYS A CA 1
ATOM 1343 C C . CYS A 1 170 ? -1.475 -42.969 -9.953 1 84.88 170 CYS A C 1
ATOM 1345 O O . CYS A 1 170 ? -1.273 -44.156 -10.203 1 84.88 170 CYS A O 1
ATOM 1347 N N . ASN A 1 171 ? -0.821 -42.312 -9.102 1 88.19 171 ASN A N 1
ATOM 1348 C CA . ASN A 1 171 ? 0.203 -42.938 -8.281 1 88.19 171 ASN A CA 1
ATOM 1349 C C . ASN A 1 171 ? -0.367 -44.125 -7.484 1 88.19 171 ASN A C 1
ATOM 1351 O O . ASN A 1 171 ? 0.345 -45.062 -7.188 1 88.19 171 ASN A O 1
ATOM 1355 N N . ARG A 1 172 ? -1.608 -44.062 -7.152 1 87 172 ARG A N 1
ATOM 1356 C CA . ARG A 1 172 ? -2.258 -45.094 -6.352 1 87 172 ARG A CA 1
ATOM 1357 C C . ARG A 1 172 ? -2.848 -46.156 -7.242 1 87 172 ARG A C 1
ATOM 1359 O O . ARG A 1 172 ? -3.492 -47.094 -6.746 1 87 172 ARG A O 1
ATOM 1366 N N . GLY A 1 173 ? -2.584 -46.156 -8.523 1 77.25 173 GLY A N 1
ATOM 1367 C CA . GLY A 1 173 ? -3.045 -47.188 -9.438 1 77.25 173 GLY A CA 1
ATOM 1368 C C . GLY A 1 173 ? -4.457 -46.969 -9.938 1 77.25 173 GLY A C 1
ATOM 1369 O O . GLY A 1 173 ? -5.07 -47.844 -10.531 1 77.25 173 GLY A O 1
ATOM 1370 N N . ARG A 1 174 ? -5.086 -45.9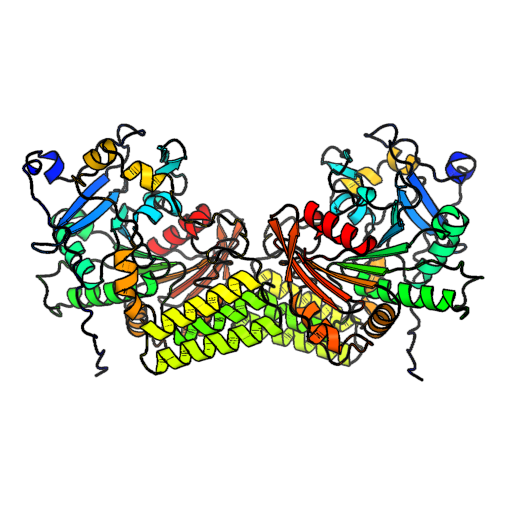69 -9.477 1 65.12 174 ARG A N 1
ATOM 1371 C CA . ARG A 1 174 ? -6.449 -45.719 -9.922 1 65.12 174 ARG A CA 1
ATOM 1372 C C . ARG A 1 174 ? -6.461 -45.062 -11.305 1 65.12 174 ARG A C 1
ATOM 1374 O O . ARG A 1 174 ? -5.613 -44.219 -11.602 1 65.12 174 ARG A O 1
ATOM 1381 N N . SER A 1 175 ? -6.805 -46.094 -12.336 1 53.12 175 SER A N 1
ATOM 1382 C CA . SER A 1 175 ? -6.664 -45.844 -13.766 1 53.12 175 SER A CA 1
ATOM 1383 C C . SER A 1 175 ? -7.379 -44.531 -14.164 1 53.12 175 SER A C 1
ATOM 1385 O O . SER A 1 175 ? -8.523 -44.312 -13.781 1 53.12 175 SER A O 1
ATOM 1387 N N . TRP A 1 176 ? -6.914 -43.469 -14.102 1 51.97 176 TRP A N 1
ATOM 1388 C CA . TRP A 1 176 ? -7.523 -42.5 -15.008 1 51.97 176 TRP A CA 1
ATOM 1389 C C . TRP A 1 176 ? -7.363 -42.938 -16.469 1 51.97 176 TRP A C 1
ATOM 1391 O O . TRP A 1 176 ? -6.496 -43.75 -16.781 1 51.97 176 TRP A O 1
ATOM 1401 N N . PRO A 1 177 ? -8.422 -42.812 -17.266 1 47.5 177 PRO A N 1
ATOM 1402 C CA . PRO A 1 177 ? -8.266 -43.312 -18.625 1 47.5 177 PRO A CA 1
ATOM 1403 C C . PRO A 1 177 ? -6.812 -43.312 -19.094 1 47.5 177 PRO A C 1
ATOM 1405 O O . PRO A 1 177 ? -6.531 -43.688 -20.25 1 47.5 177 PRO A O 1
ATOM 1408 N N . LEU A 1 178 ? -6.043 -42.594 -18.453 1 46.97 178 LEU A N 1
ATOM 1409 C CA . LEU A 1 178 ? -4.766 -42.5 -19.156 1 46.97 178 LEU A CA 1
ATOM 1410 C C . LEU A 1 178 ? -3.895 -43.719 -18.859 1 46.97 178 LEU A C 1
ATOM 1412 O O . LEU A 1 178 ? -4.105 -44.406 -17.859 1 46.97 178 LEU A O 1
ATOM 1416 N N . THR A 1 179 ? -2.951 -44.125 -19.812 1 48.19 179 THR A N 1
ATOM 1417 C CA . THR A 1 179 ? -1.895 -45.125 -19.922 1 48.19 179 THR A CA 1
ATOM 1418 C C . THR A 1 179 ? -1.16 -45.281 -18.594 1 48.19 179 THR A C 1
ATOM 1420 O O . THR A 1 179 ? -1.141 -44.375 -17.781 1 48.19 179 THR A O 1
ATOM 1423 N N . PRO A 1 180 ? -0.521 -46.531 -18.453 1 51.88 180 PRO A N 1
ATOM 1424 C CA . PRO A 1 180 ? 0.317 -46.812 -17.281 1 51.88 180 PRO A CA 1
ATOM 1425 C C . PRO A 1 180 ? 1.057 -45.562 -16.781 1 51.88 180 PRO A C 1
ATOM 1427 O O . PRO A 1 180 ? 1.828 -44.969 -17.531 1 51.88 180 PRO A O 1
ATOM 1430 N N . ALA A 1 181 ? 0.456 -44.656 -16.016 1 59.06 181 ALA A N 1
ATOM 1431 C CA . ALA A 1 181 ? 0.936 -43.375 -15.508 1 59.06 181 ALA A CA 1
ATOM 1432 C C . ALA A 1 181 ? 2.162 -43.562 -14.617 1 59.06 181 ALA A C 1
ATOM 1434 O O . ALA A 1 181 ? 2.221 -44.5 -13.82 1 59.06 181 ALA A O 1
ATOM 1435 N N . LEU A 1 182 ? 3.426 -43.25 -15.188 1 75.56 182 LEU A N 1
ATOM 1436 C CA . LEU A 1 182 ? 4.66 -43.156 -14.414 1 75.56 182 LEU A CA 1
ATOM 1437 C C . LEU A 1 182 ? 4.391 -42.562 -13.031 1 75.56 182 LEU A C 1
ATOM 1439 O O . LEU A 1 182 ? 3.496 -41.75 -12.867 1 75.56 182 LEU A O 1
ATOM 1443 N N . HIS A 1 183 ? 4.848 -43.375 -12.062 1 85.62 183 HIS A N 1
ATOM 1444 C CA . HIS A 1 183 ? 4.805 -42.812 -10.719 1 85.62 183 HIS A CA 1
ATOM 1445 C C . HIS A 1 183 ? 5.586 -41.531 -10.641 1 85.62 183 HIS A C 1
ATOM 1447 O O . HIS A 1 183 ? 6.785 -41.5 -10.914 1 85.62 183 HIS A O 1
ATOM 1453 N N . VAL A 1 184 ? 4.863 -40.531 -10.352 1 89.75 184 VAL A N 1
ATOM 1454 C CA . VAL A 1 184 ? 5.453 -39.188 -10.25 1 89.75 184 VAL A CA 1
ATOM 1455 C C . VAL A 1 184 ? 5.637 -38.812 -8.781 1 89.75 184 VAL A C 1
ATOM 1457 O O . VAL A 1 184 ? 4.723 -39 -7.969 1 89.75 184 VAL A O 1
ATOM 1460 N N . ASN A 1 185 ? 6.828 -38.312 -8.344 1 94.62 185 ASN A N 1
ATOM 1461 C CA . ASN A 1 185 ? 7.172 -38 -6.961 1 94.62 185 ASN A CA 1
ATOM 1462 C C . ASN A 1 185 ? 6.738 -36.594 -6.578 1 94.62 185 ASN A C 1
ATOM 1464 O O . ASN A 1 185 ? 7.57 -35.781 -6.188 1 94.62 185 ASN A O 1
ATOM 1468 N N . LEU A 1 186 ? 5.43 -36.375 -6.617 1 96.88 186 LEU A N 1
ATOM 1469 C CA . LEU A 1 186 ? 4.879 -35.094 -6.258 1 96.88 186 LEU A CA 1
ATOM 1470 C C . LEU A 1 186 ? 5 -34.844 -4.754 1 96.88 186 LEU A C 1
ATOM 1472 O O . LEU A 1 186 ? 4.41 -35.562 -3.955 1 96.88 186 LEU A O 1
ATOM 1476 N N . LYS A 1 187 ? 5.758 -33.75 -4.398 1 98.38 187 LYS A N 1
ATOM 1477 C CA . LYS A 1 187 ? 6.008 -33.469 -2.984 1 98.38 187 LYS A CA 1
ATOM 1478 C C . LYS A 1 187 ? 5.242 -32.25 -2.521 1 98.38 187 LYS A C 1
ATOM 1480 O O . LYS A 1 187 ? 5.008 -32.062 -1.325 1 98.38 187 LYS A O 1
ATOM 1485 N N . GLY A 1 188 ? 4.848 -31.406 -3.486 1 98.69 188 GLY A N 1
ATOM 1486 C CA . GLY A 1 188 ? 4.148 -30.203 -3.064 1 98.69 188 GLY A CA 1
ATOM 1487 C C . GLY A 1 188 ? 3.652 -29.359 -4.227 1 98.69 188 GLY A C 1
ATOM 1488 O O . GLY A 1 188 ? 4.035 -29.594 -5.375 1 98.69 188 GLY A O 1
ATOM 1489 N N . ILE A 1 189 ? 2.748 -28.422 -3.926 1 98.81 189 ILE A N 1
ATOM 1490 C CA . ILE A 1 189 ? 2.281 -27.406 -4.879 1 98.81 189 ILE A CA 1
ATOM 1491 C C . ILE A 1 189 ? 2.418 -26.016 -4.27 1 98.81 189 ILE A C 1
ATOM 1493 O O . ILE A 1 189 ? 2.326 -25.859 -3.053 1 98.81 189 ILE A O 1
ATOM 1497 N N . ALA A 1 190 ? 2.688 -25.016 -5.086 1 98.88 190 ALA A N 1
ATOM 1498 C CA . ALA A 1 190 ? 2.771 -23.625 -4.672 1 98.88 190 ALA A CA 1
ATOM 1499 C C . ALA A 1 190 ? 2.01 -22.719 -5.637 1 98.88 190 ALA A C 1
ATOM 1501 O O . ALA A 1 190 ? 2.189 -22.797 -6.855 1 98.88 190 ALA A O 1
ATOM 1502 N N . ILE A 1 191 ? 1.139 -21.891 -5.09 1 98.62 191 ILE A N 1
ATOM 1503 C CA . ILE A 1 191 ? 0.31 -21.047 -5.957 1 98.62 191 ILE A CA 1
ATOM 1504 C C . ILE A 1 191 ? 0.319 -19.609 -5.453 1 98.62 191 ILE A C 1
ATOM 1506 O O . ILE A 1 191 ? -0.059 -19.344 -4.309 1 98.62 191 ILE A O 1
ATOM 1510 N N . GLY A 1 192 ? 0.741 -18.688 -6.309 1 98.56 192 GLY A N 1
ATOM 1511 C CA . GLY A 1 192 ? 0.654 -17.266 -6.023 1 98.56 192 GLY A CA 1
ATOM 1512 C C . GLY A 1 192 ? -0.684 -16.656 -6.406 1 98.56 192 GLY A C 1
ATOM 1513 O O . GLY A 1 192 ? -1.186 -16.891 -7.508 1 98.56 192 GLY A O 1
ATOM 1514 N N . GLY A 1 193 ? -1.238 -15.828 -5.473 1 98.25 193 GLY A N 1
ATOM 1515 C CA . GLY A 1 193 ? -2.551 -15.273 -5.758 1 98.25 193 GLY A CA 1
ATOM 1516 C C . GLY A 1 193 ? -3.562 -16.312 -6.188 1 98.25 193 GLY A C 1
ATOM 1517 O O . GLY A 1 193 ? -4.156 -16.219 -7.262 1 98.25 193 GLY A O 1
ATOM 1518 N N . PRO A 1 194 ? -3.787 -17.312 -5.359 1 98.06 194 PRO A N 1
ATOM 1519 C CA . PRO A 1 194 ? -4.605 -18.453 -5.809 1 98.06 194 PRO A CA 1
ATOM 1520 C C . PRO A 1 194 ? -6.082 -18.078 -5.961 1 98.06 194 PRO A C 1
ATOM 1522 O O . PRO A 1 194 ? -6.711 -17.625 -5 1 98.06 194 PRO A O 1
ATOM 1525 N N . TRP A 1 195 ? -6.547 -18.25 -7.148 1 96.62 195 TRP A N 1
ATOM 1526 C CA . TRP A 1 195 ? -7.984 -18.203 -7.387 1 96.62 195 TRP A CA 1
ATOM 1527 C C . TRP A 1 195 ? -8.602 -19.594 -7.258 1 96.62 195 TRP A C 1
ATOM 1529 O O . TRP A 1 195 ? -8.453 -20.438 -8.148 1 96.62 195 TRP A O 1
ATOM 1539 N N . VAL A 1 196 ? -9.32 -19.828 -6.16 1 96.88 196 VAL A N 1
ATOM 1540 C CA . VAL A 1 196 ? -9.719 -21.188 -5.812 1 96.88 196 VAL A CA 1
ATOM 1541 C C . VAL A 1 196 ? -11.227 -21.25 -5.621 1 96.88 196 VAL A C 1
ATOM 1543 O O . VAL A 1 196 ? -11.891 -22.125 -6.176 1 96.88 196 VAL A O 1
ATOM 1546 N N . ASP A 1 197 ? -11.766 -20.328 -4.871 1 96.81 197 ASP A N 1
ATOM 1547 C CA . ASP A 1 197 ? -13.18 -20.375 -4.496 1 96.81 197 ASP A CA 1
ATOM 1548 C C . ASP A 1 197 ? -13.828 -19 -4.648 1 96.81 197 ASP A C 1
ATOM 1550 O O . ASP A 1 197 ? -13.922 -18.25 -3.68 1 96.81 197 ASP A O 1
ATOM 1554 N N . PRO A 1 198 ? -14.445 -18.781 -5.762 1 96.44 198 PRO A N 1
ATOM 1555 C CA . PRO A 1 198 ? -15.039 -17.484 -6.027 1 96.44 198 PRO A CA 1
ATOM 1556 C C . PRO A 1 198 ? -16.062 -17.062 -4.965 1 96.44 198 PRO A C 1
ATOM 1558 O O . PRO A 1 198 ? -16.094 -15.906 -4.551 1 96.44 198 PRO A O 1
ATOM 1561 N N . LEU A 1 199 ? -16.828 -17.984 -4.484 1 96.12 199 LEU A N 1
ATOM 1562 C CA . LEU A 1 199 ? -17.891 -17.656 -3.535 1 96.12 199 LEU A CA 1
ATOM 1563 C C . LEU A 1 199 ? -17.312 -16.984 -2.291 1 96.12 199 LEU A C 1
ATOM 1565 O O . LEU A 1 199 ? -17.875 -16 -1.792 1 96.12 199 LEU A O 1
ATOM 1569 N N . THR A 1 200 ? -16.203 -17.469 -1.793 1 96.56 200 THR A N 1
ATOM 1570 C CA . THR A 1 200 ? -15.625 -16.938 -0.562 1 96.56 200 THR A CA 1
ATOM 1571 C C . THR A 1 200 ? -14.703 -15.766 -0.86 1 96.56 200 THR A C 1
ATOM 1573 O O . THR A 1 200 ? -14.477 -14.914 0.003 1 96.56 200 THR A O 1
ATOM 1576 N N . GLN A 1 201 ? -14.188 -15.664 -2.049 1 97.94 201 GLN A N 1
ATOM 1577 C CA . GLN A 1 201 ? -13.141 -14.688 -2.346 1 97.94 201 GLN A CA 1
ATOM 1578 C C . GLN A 1 201 ? -13.742 -13.406 -2.92 1 97.94 201 GLN A C 1
ATOM 1580 O O . GLN A 1 201 ? -13.188 -12.32 -2.727 1 97.94 201 GLN A O 1
ATOM 1585 N N . ILE A 1 202 ? -14.883 -13.461 -3.545 1 98.12 202 ILE A N 1
ATOM 1586 C CA . ILE A 1 202 ? -15.43 -12.359 -4.332 1 98.12 202 ILE A CA 1
ATOM 1587 C C . ILE A 1 202 ? -15.789 -11.195 -3.408 1 98.12 202 ILE A C 1
ATOM 1589 O O . ILE A 1 202 ? -15.492 -10.039 -3.711 1 98.12 202 ILE A O 1
ATOM 1593 N N . PRO A 1 203 ? -16.375 -11.398 -2.207 1 97.5 203 PRO A N 1
ATOM 1594 C CA . PRO A 1 203 ? -16.734 -10.273 -1.347 1 97.5 203 PRO A CA 1
ATOM 1595 C C . PRO A 1 203 ? -15.516 -9.445 -0.931 1 97.5 203 PRO A C 1
ATOM 1597 O O . PRO A 1 203 ? -15.641 -8.258 -0.63 1 97.5 203 PRO A O 1
ATOM 1600 N N . ALA A 1 204 ? -14.344 -10.023 -0.964 1 98.31 204 ALA A N 1
ATOM 1601 C CA . ALA A 1 204 ? -13.133 -9.367 -0.487 1 98.31 204 ALA A CA 1
ATOM 1602 C C . ALA A 1 204 ? -12.68 -8.273 -1.456 1 98.31 204 ALA A C 1
ATOM 1604 O O . ALA A 1 204 ? -11.898 -7.395 -1.089 1 98.31 204 ALA A O 1
ATOM 1605 N N . TYR A 1 205 ? -13.172 -8.305 -2.744 1 98.69 205 TYR A N 1
ATOM 1606 C CA . TYR A 1 205 ? -12.742 -7.324 -3.734 1 98.69 205 TYR A CA 1
ATOM 1607 C C . TYR A 1 205 ? -13.094 -5.91 -3.287 1 98.69 205 TYR A C 1
ATOM 1609 O O . TYR A 1 205 ? -12.25 -5.012 -3.32 1 98.69 205 TYR A O 1
ATOM 1617 N N . THR A 1 206 ? -14.297 -5.762 -2.832 1 98.56 206 THR A N 1
ATOM 1618 C CA . THR A 1 206 ? -14.797 -4.438 -2.469 1 98.56 206 THR A CA 1
ATOM 1619 C C . THR A 1 206 ? -14.211 -3.988 -1.133 1 98.56 206 THR A C 1
ATOM 1621 O O . THR A 1 206 ? -13.836 -2.826 -0.973 1 98.56 206 THR A O 1
ATOM 1624 N N . SER A 1 207 ? -14.094 -4.941 -0.203 1 97.94 207 SER A N 1
ATOM 1625 C CA . SER A 1 207 ? -13.531 -4.629 1.105 1 97.94 207 SER A CA 1
ATOM 1626 C C . SER A 1 207 ? -12.078 -4.184 0.989 1 97.94 207 SER A C 1
ATOM 1628 O O . SER A 1 207 ? -11.664 -3.23 1.647 1 97.94 207 SER A O 1
ATOM 1630 N N . TYR A 1 208 ? -11.352 -4.883 0.199 1 98.62 208 TYR A N 1
ATOM 1631 C CA . TYR A 1 208 ? -9.945 -4.562 0.009 1 98.62 208 TYR A CA 1
ATOM 1632 C C . TYR A 1 208 ? -9.773 -3.199 -0.65 1 98.62 208 TYR A C 1
ATOM 1634 O O . TYR A 1 208 ? -8.977 -2.377 -0.198 1 98.62 208 TYR A O 1
ATOM 1642 N N . ALA A 1 209 ? -10.547 -2.92 -1.708 1 98.69 209 ALA A N 1
ATOM 1643 C CA . ALA A 1 209 ? -10.484 -1.637 -2.402 1 98.69 209 ALA A CA 1
ATOM 1644 C C . ALA A 1 209 ? -10.844 -0.488 -1.466 1 98.69 209 ALA A C 1
ATOM 1646 O O . ALA A 1 209 ? -10.188 0.555 -1.471 1 98.69 209 ALA A O 1
ATOM 1647 N N . PHE A 1 210 ? -11.844 -0.7 -0.686 1 98.38 210 PHE A N 1
ATOM 1648 C CA . PHE A 1 210 ? -12.266 0.321 0.265 1 98.38 210 PHE A CA 1
ATOM 1649 C C . PHE A 1 210 ? -11.172 0.591 1.293 1 98.38 210 PHE A C 1
ATOM 1651 O O . PHE A 1 210 ? -10.867 1.746 1.593 1 98.38 210 PHE A O 1
ATOM 1658 N N . ALA A 1 211 ? -10.594 -0.461 1.825 1 97.94 211 ALA A N 1
ATOM 1659 C CA . ALA A 1 211 ? -9.578 -0.329 2.861 1 97.94 211 ALA A CA 1
ATOM 1660 C C . ALA A 1 211 ? -8.344 0.396 2.326 1 97.94 211 ALA A C 1
ATOM 1662 O O . ALA A 1 211 ? -7.633 1.067 3.08 1 97.94 211 ALA A O 1
ATOM 1663 N N . LEU A 1 212 ? -8.148 0.28 1.058 1 98 212 LEU A N 1
ATOM 1664 C CA . LEU A 1 212 ? -6.977 0.903 0.45 1 98 212 LEU A CA 1
ATOM 1665 C C . LEU A 1 212 ? -7.297 2.314 -0.028 1 98 212 LEU A C 1
ATOM 1667 O O . LEU A 1 212 ? -6.473 2.957 -0.682 1 98 212 LEU A O 1
ATOM 1671 N N . GLY A 1 213 ? -8.484 2.758 0.264 1 97.75 213 GLY A N 1
ATOM 1672 C CA . GLY A 1 213 ? -8.859 4.117 -0.088 1 97.75 213 GLY A CA 1
ATOM 1673 C C . GLY A 1 213 ? -9.188 4.285 -1.56 1 97.75 213 GLY A C 1
ATOM 1674 O O . GLY A 1 213 ? -9.125 5.395 -2.094 1 97.75 213 GLY A O 1
ATOM 1675 N N . LEU A 1 214 ? -9.539 3.189 -2.242 1 98.38 214 LEU A N 1
ATOM 1676 C CA . LEU A 1 214 ? -9.797 3.229 -3.678 1 98.38 214 LEU A CA 1
ATOM 1677 C C . LEU A 1 214 ? -11.281 3.383 -3.963 1 98.38 214 LEU A C 1
ATOM 1679 O O . LEU A 1 214 ? -11.68 3.611 -5.109 1 98.38 214 LEU A O 1
ATOM 1683 N N . LEU A 1 215 ? -12.102 3.252 -2.938 1 97.81 215 LEU A N 1
ATOM 1684 C CA . LEU A 1 215 ? -13.547 3.48 -2.963 1 97.81 215 LEU A CA 1
ATOM 1685 C C . LEU A 1 215 ? -13.984 4.289 -1.749 1 97.81 215 LEU A C 1
ATOM 1687 O O . LEU A 1 215 ? -13.477 4.094 -0.646 1 97.81 215 LEU A O 1
ATOM 1691 N N . ASP A 1 216 ? -14.922 5.199 -1.991 1 95.31 216 ASP A N 1
ATOM 1692 C CA . ASP A 1 216 ? -15.609 5.754 -0.825 1 95.31 216 ASP A CA 1
ATOM 1693 C C . ASP A 1 216 ? -16.766 4.859 -0.395 1 95.31 216 ASP A C 1
ATOM 1695 O O . ASP A 1 216 ? -16.969 3.779 -0.957 1 95.31 216 ASP A O 1
ATOM 1699 N N . GLY A 1 217 ? -17.516 5.258 0.631 1 94.62 217 GLY A N 1
ATOM 1700 C CA . GLY A 1 217 ? -18.594 4.441 1.179 1 94.62 217 GLY A CA 1
ATOM 1701 C C . GLY A 1 217 ? -19.719 4.207 0.198 1 94.62 217 GLY A C 1
ATOM 1702 O O . GLY A 1 217 ? -20.281 3.113 0.147 1 94.62 217 GLY A O 1
ATOM 1703 N N . ILE A 1 218 ? -20 5.207 -0.594 1 95.25 218 ILE A N 1
ATOM 1704 C CA . ILE A 1 218 ? -21.078 5.117 -1.574 1 95.25 218 ILE A CA 1
ATOM 1705 C C . ILE A 1 218 ? -20.688 4.137 -2.678 1 95.25 218 ILE A C 1
ATOM 1707 O O . ILE A 1 218 ? -21.469 3.248 -3.029 1 95.25 218 ILE A O 1
ATOM 1711 N N . GLN A 1 219 ? -19.547 4.332 -3.137 1 97.44 219 GLN A N 1
ATOM 1712 C CA . GLN A 1 219 ? -19.031 3.473 -4.199 1 97.44 219 GLN A CA 1
ATOM 1713 C C . GLN A 1 219 ? -18.875 2.033 -3.717 1 97.44 219 GLN A C 1
ATOM 1715 O O . GLN A 1 219 ? -19.141 1.09 -4.461 1 97.44 219 GLN A O 1
ATOM 1720 N N . LYS A 1 220 ? -18.391 1.871 -2.502 1 97.81 220 LYS A N 1
ATOM 1721 C CA . LYS A 1 220 ? -18.281 0.537 -1.917 1 97.81 220 LYS A CA 1
ATOM 1722 C C . LYS A 1 220 ? -19.641 -0.159 -1.887 1 97.81 220 LYS A C 1
ATOM 1724 O O . LYS A 1 220 ? -19.75 -1.338 -2.229 1 97.81 220 LYS A O 1
ATOM 1729 N N . ALA A 1 221 ? -20.672 0.549 -1.402 1 97.5 221 ALA A N 1
ATOM 1730 C CA . ALA A 1 221 ? -22 -0.032 -1.3 1 97.5 221 ALA A CA 1
ATOM 1731 C C . ALA A 1 221 ? -22.5 -0.498 -2.664 1 97.5 221 ALA A C 1
ATOM 1733 O O . ALA A 1 221 ? -23.062 -1.593 -2.787 1 97.5 221 ALA A O 1
ATOM 1734 N N . ALA A 1 222 ? -22.297 0.315 -3.643 1 97.88 222 ALA A N 1
ATOM 1735 C CA . ALA A 1 222 ? -22.703 -0.044 -5 1 97.88 222 ALA A CA 1
ATOM 1736 C C . ALA A 1 222 ? -21.938 -1.273 -5.488 1 97.88 222 ALA A C 1
ATOM 1738 O O . ALA A 1 222 ? -22.516 -2.176 -6.094 1 97.88 222 ALA A O 1
ATOM 1739 N N . ALA A 1 223 ? -20.656 -1.28 -5.246 1 98.69 223 ALA A N 1
ATOM 1740 C CA . ALA A 1 223 ? -19.828 -2.412 -5.652 1 98.69 223 ALA A CA 1
ATOM 1741 C C . ALA A 1 223 ? -20.219 -3.68 -4.902 1 98.69 223 ALA A C 1
ATOM 1743 O O . ALA A 1 223 ? -20.219 -4.773 -5.477 1 98.69 223 ALA A O 1
ATOM 1744 N N . ASP A 1 224 ? -20.516 -3.535 -3.588 1 98.75 224 ASP A N 1
ATOM 1745 C CA . ASP A 1 224 ? -20.984 -4.668 -2.797 1 98.75 224 ASP A CA 1
ATOM 1746 C C . ASP A 1 224 ? -22.25 -5.273 -3.404 1 98.75 224 ASP A C 1
ATOM 1748 O O . ASP A 1 224 ? -22.375 -6.496 -3.494 1 98.75 224 ASP A O 1
ATOM 1752 N N . ASP A 1 225 ? -23.156 -4.395 -3.795 1 98.75 225 ASP A N 1
ATOM 1753 C CA . ASP A 1 225 ? -24.391 -4.855 -4.426 1 98.75 225 ASP A CA 1
ATOM 1754 C C . ASP A 1 225 ? -24.094 -5.621 -5.711 1 98.75 225 ASP A C 1
ATOM 1756 O O . ASP A 1 225 ? -24.688 -6.664 -5.973 1 98.75 225 ASP A O 1
ATOM 1760 N N . GLY A 1 226 ? -23.219 -5.066 -6.508 1 98.75 226 GLY A N 1
ATOM 1761 C CA . GLY A 1 226 ? -22.812 -5.75 -7.723 1 98.75 226 GLY A CA 1
ATOM 1762 C C . GLY A 1 226 ? -22.188 -7.109 -7.465 1 98.75 226 GLY A C 1
ATOM 1763 O O . GLY A 1 226 ? -22.547 -8.094 -8.117 1 98.75 226 GLY A O 1
ATOM 1764 N N . MET A 1 227 ? -21.312 -7.219 -6.523 1 98.75 227 MET A N 1
ATOM 1765 C CA . MET A 1 227 ? -20.625 -8.469 -6.215 1 98.75 227 MET A CA 1
ATOM 1766 C C . MET A 1 227 ? -21.594 -9.484 -5.621 1 98.75 227 MET A C 1
ATOM 1768 O O . MET A 1 227 ? -21.453 -10.688 -5.852 1 98.75 227 MET A O 1
ATOM 1772 N N . ALA A 1 228 ? -22.547 -9.008 -4.859 1 98.69 228 ALA A N 1
ATOM 1773 C CA . ALA A 1 228 ? -23.578 -9.906 -4.332 1 98.69 228 ALA A CA 1
ATOM 1774 C C . ALA A 1 228 ? -24.344 -10.578 -5.465 1 98.69 228 ALA A C 1
ATOM 1776 O O . ALA A 1 228 ? -24.688 -11.758 -5.379 1 98.69 228 ALA A O 1
ATOM 1777 N N . LYS A 1 229 ? -24.656 -9.844 -6.508 1 98.75 229 LYS A N 1
ATOM 1778 C CA . LYS A 1 229 ? -25.328 -10.406 -7.672 1 98.75 229 LYS A CA 1
ATOM 1779 C C . LYS A 1 229 ? -24.438 -11.422 -8.391 1 98.75 229 LYS A C 1
ATOM 1781 O O . LYS A 1 229 ? -24.938 -12.43 -8.914 1 98.75 229 LYS A O 1
ATOM 1786 N N . VAL A 1 230 ? -23.156 -11.141 -8.469 1 98.31 230 VAL A N 1
ATOM 1787 C CA . VAL A 1 230 ? -22.203 -12.094 -9.039 1 98.31 230 VAL A CA 1
ATOM 1788 C C . VAL A 1 230 ? -22.281 -13.414 -8.273 1 98.31 230 VAL A C 1
ATOM 1790 O O . VAL A 1 230 ? -22.391 -14.484 -8.875 1 98.31 230 VAL A O 1
ATOM 1793 N N . VAL A 1 231 ? -22.25 -13.352 -6.984 1 98 231 VAL A N 1
ATOM 1794 C CA . VAL A 1 231 ? -22.297 -14.523 -6.113 1 98 231 VAL A CA 1
ATOM 1795 C C . VAL A 1 231 ? -23.609 -15.273 -6.316 1 98 231 VAL A C 1
ATOM 1797 O O . VAL A 1 231 ? -23.641 -16.5 -6.352 1 98 231 VAL A O 1
ATOM 1800 N N . GLU A 1 232 ? -24.688 -14.523 -6.449 1 98.31 232 GLU A N 1
ATOM 1801 C CA . GLU A 1 232 ? -25.984 -15.133 -6.703 1 98.31 232 GLU A CA 1
ATOM 1802 C C . GLU A 1 232 ? -25.984 -15.938 -7.996 1 98.31 232 GLU A C 1
ATOM 1804 O O . GLU A 1 232 ? -26.5 -17.062 -8.047 1 98.31 232 GLU A O 1
ATOM 1809 N N . LEU A 1 233 ? -25.406 -15.383 -9 1 97.62 233 LEU A N 1
ATOM 1810 C CA . LEU A 1 233 ? -25.328 -16.078 -10.289 1 97.62 233 LEU A CA 1
ATOM 1811 C C . LEU A 1 233 ? -24.516 -17.359 -10.172 1 97.62 233 LEU A C 1
ATOM 1813 O O . LEU A 1 233 ? -24.844 -18.375 -10.773 1 97.62 233 LEU A O 1
ATOM 1817 N N . ILE A 1 234 ? -23.438 -17.312 -9.422 1 96.5 234 ILE A N 1
ATOM 1818 C CA . ILE A 1 234 ? -22.625 -18.516 -9.195 1 96.5 234 ILE A CA 1
ATOM 1819 C C . ILE A 1 234 ? -23.469 -19.578 -8.508 1 96.5 234 ILE A C 1
ATOM 1821 O O . ILE A 1 234 ? -23.438 -20.75 -8.898 1 96.5 234 ILE A O 1
ATOM 1825 N N . SER A 1 235 ? -24.219 -19.172 -7.516 1 95.62 235 SER A N 1
ATOM 1826 C CA . SER A 1 235 ? -25.047 -20.109 -6.758 1 95.62 235 SER A CA 1
ATOM 1827 C C . SER A 1 235 ? -26.109 -20.766 -7.645 1 95.62 235 SER A C 1
ATOM 1829 O O . SER A 1 235 ? -26.562 -21.875 -7.363 1 95.62 235 SER A O 1
ATOM 1831 N N . LEU A 1 236 ? -26.453 -20.125 -8.766 1 96.12 236 LEU A N 1
ATOM 1832 C CA . LEU A 1 236 ? -27.422 -20.641 -9.727 1 96.12 236 LEU A CA 1
ATOM 1833 C C . LEU A 1 236 ? -26.719 -21.391 -10.852 1 96.12 236 LEU A C 1
ATOM 1835 O O . LEU A 1 236 ? -27.344 -21.75 -11.852 1 96.12 236 LEU A O 1
ATOM 1839 N N . ALA A 1 237 ? -25.453 -21.516 -10.773 1 93.12 237 ALA A N 1
ATOM 1840 C CA . ALA A 1 237 ? -24.609 -22.234 -11.734 1 93.12 237 ALA A CA 1
ATOM 1841 C C . ALA A 1 237 ? -24.594 -21.516 -13.086 1 93.12 237 ALA A C 1
ATOM 1843 O O . ALA A 1 237 ? -24.469 -22.156 -14.133 1 93.12 237 ALA A O 1
ATOM 1844 N N . ARG A 1 238 ? -24.906 -20.25 -13.008 1 94.19 238 ARG A N 1
ATOM 1845 C CA . ARG A 1 238 ? -24.766 -19.422 -14.203 1 94.19 238 ARG A CA 1
ATOM 1846 C C . ARG A 1 238 ? -23.359 -18.812 -14.281 1 94.19 238 ARG A C 1
ATOM 1848 O O . ARG A 1 238 ? -23.219 -17.578 -14.234 1 94.19 238 ARG A O 1
ATOM 1855 N N . TYR A 1 239 ? -22.406 -19.594 -14.57 1 92.56 239 TYR A N 1
ATOM 1856 C CA . TYR A 1 239 ? -21 -19.25 -14.406 1 92.56 239 TYR A CA 1
ATOM 1857 C C . TYR A 1 239 ? -20.562 -18.234 -15.445 1 92.56 239 TYR A C 1
ATOM 1859 O O . TYR A 1 239 ? -19.859 -17.266 -15.125 1 92.56 239 TYR A O 1
ATOM 1867 N N . ASN A 1 240 ? -20.953 -18.391 -16.641 1 91.31 240 ASN A N 1
ATOM 1868 C CA . ASN A 1 240 ? -20.562 -17.438 -17.688 1 91.31 240 ASN A CA 1
ATOM 1869 C C . ASN A 1 240 ? -21.125 -16.047 -17.406 1 91.31 240 ASN A C 1
ATOM 1871 O O . ASN A 1 240 ? -20.422 -15.047 -17.5 1 91.31 240 ASN A O 1
ATOM 1875 N N . ASP A 1 241 ? -22.422 -16.031 -17.047 1 94.44 241 ASP A N 1
ATOM 1876 C CA . ASP A 1 241 ? -23.062 -14.758 -16.703 1 94.44 241 ASP A CA 1
ATOM 1877 C C . ASP A 1 241 ? -22.359 -14.094 -15.508 1 94.44 241 ASP A C 1
ATOM 1879 O O . ASP A 1 241 ? -22.203 -12.875 -15.484 1 94.44 241 ASP A O 1
ATOM 1883 N N . SER A 1 242 ? -22.031 -14.914 -14.555 1 95.38 242 SER A N 1
ATOM 1884 C CA . SER A 1 242 ? -21.344 -14.398 -13.367 1 95.38 242 SER A CA 1
ATOM 1885 C C . SER A 1 242 ? -20 -13.781 -13.727 1 95.38 242 SER A C 1
ATOM 1887 O O . SER A 1 242 ? -19.609 -12.75 -13.18 1 95.38 242 SER A O 1
ATOM 1889 N N . SER A 1 243 ? -19.281 -14.406 -14.617 1 93.44 243 SER A N 1
ATOM 1890 C CA . SER A 1 243 ? -17.984 -13.891 -15.047 1 93.44 243 SER A CA 1
ATOM 1891 C C . SER A 1 243 ? -18.125 -12.531 -15.727 1 93.44 243 SER A C 1
ATOM 1893 O O . SER A 1 243 ? -17.344 -11.617 -15.477 1 93.44 243 SER A O 1
ATOM 1895 N N . PHE A 1 244 ? -19.109 -12.422 -16.562 1 94.19 244 PHE A N 1
ATOM 1896 C CA . PHE A 1 244 ? -19.328 -11.172 -17.266 1 94.19 244 PHE A CA 1
ATOM 1897 C C . PHE A 1 244 ? -19.734 -10.055 -16.312 1 94.19 244 PHE A C 1
ATOM 1899 O O . PHE A 1 244 ? -19.234 -8.93 -16.406 1 94.19 244 PHE A O 1
ATOM 1906 N N . LEU A 1 245 ? -20.625 -10.422 -15.422 1 97 245 LEU A N 1
ATOM 1907 C CA . LEU A 1 245 ? -21.047 -9.414 -14.453 1 97 245 LEU A CA 1
ATOM 1908 C C . LEU A 1 245 ? -19.891 -9 -13.562 1 97 245 LEU A C 1
ATOM 1910 O O . LEU A 1 245 ? -19.75 -7.824 -13.219 1 97 245 LEU A O 1
ATOM 1914 N N . TRP A 1 246 ? -19.062 -9.953 -13.172 1 97.06 246 TRP A N 1
ATOM 1915 C CA . TRP A 1 246 ? -17.875 -9.633 -12.383 1 97.06 246 TRP A CA 1
ATOM 1916 C C . TRP A 1 246 ? -16.984 -8.625 -13.125 1 97.06 246 TRP A C 1
ATOM 1918 O O . TRP A 1 246 ? -16.516 -7.656 -12.531 1 97.06 246 TRP A O 1
ATOM 1928 N N . ASP A 1 247 ? -16.781 -8.883 -14.383 1 95.69 247 ASP A N 1
ATOM 1929 C CA . ASP A 1 247 ? -15.977 -7.98 -15.195 1 95.69 247 ASP A CA 1
ATOM 1930 C C . ASP A 1 247 ? -16.531 -6.559 -15.148 1 95.69 247 ASP A C 1
ATOM 1932 O O . ASP A 1 247 ? -15.773 -5.594 -15.031 1 95.69 247 ASP A O 1
ATOM 1936 N N . ASP A 1 248 ? -17.781 -6.453 -15.219 1 97.81 248 ASP A N 1
ATOM 1937 C CA . ASP A 1 248 ? -18.422 -5.145 -15.227 1 97.81 248 ASP A CA 1
ATOM 1938 C C . ASP A 1 248 ? -18.25 -4.438 -13.883 1 97.81 248 ASP A C 1
ATOM 1940 O O . ASP A 1 248 ? -17.906 -3.254 -13.844 1 97.81 248 ASP A O 1
ATOM 1944 N N . VAL A 1 249 ? -18.531 -5.152 -12.82 1 98.56 249 VAL A N 1
ATOM 1945 C CA . VAL A 1 249 ? -18.406 -4.574 -11.484 1 98.56 249 VAL A CA 1
ATOM 1946 C C . VAL A 1 249 ? -16.953 -4.195 -11.227 1 98.56 249 VAL A C 1
ATOM 1948 O O . VAL A 1 249 ? -16.672 -3.123 -10.68 1 98.56 249 VAL A O 1
ATOM 1951 N N . ALA A 1 250 ? -16.016 -5.082 -11.633 1 98.06 250 ALA A N 1
ATOM 1952 C CA . ALA A 1 250 ? -14.586 -4.824 -11.453 1 98.06 250 ALA A CA 1
ATOM 1953 C C . ALA A 1 250 ? -14.156 -3.566 -12.203 1 98.06 250 ALA A C 1
ATOM 1955 O O . ALA A 1 250 ? -13.414 -2.738 -11.672 1 98.06 250 ALA A O 1
ATOM 1956 N N . ARG A 1 251 ? -14.609 -3.41 -13.398 1 97.12 251 ARG A N 1
ATOM 1957 C CA . ARG A 1 251 ? -14.289 -2.219 -14.18 1 97.12 251 ARG A CA 1
ATOM 1958 C C . ARG A 1 251 ? -14.773 -0.956 -13.477 1 97.12 251 ARG A C 1
ATOM 1960 O O . ARG A 1 251 ? -14.078 0.067 -13.484 1 97.12 251 ARG A O 1
ATOM 1967 N N . GLY A 1 252 ? -15.953 -1.057 -12.93 1 97.69 252 GLY A N 1
ATOM 1968 C CA . GLY A 1 252 ? -16.453 0.061 -12.148 1 97.69 252 GLY A CA 1
ATOM 1969 C C . GLY A 1 252 ? -15.57 0.404 -10.969 1 97.69 252 GLY A C 1
ATOM 1970 O O . GLY A 1 252 ? -15.344 1.58 -10.672 1 97.69 252 GLY A O 1
ATOM 1971 N N . ILE A 1 253 ? -15.031 -0.613 -10.289 1 98.19 253 ILE A N 1
ATOM 1972 C CA . ILE A 1 253 ? -14.156 -0.417 -9.141 1 98.19 253 ILE A CA 1
ATOM 1973 C C . ILE A 1 253 ? -12.844 0.222 -9.594 1 98.19 253 ILE A C 1
ATOM 1975 O O . ILE A 1 253 ? -12.359 1.161 -8.961 1 98.19 253 ILE A O 1
ATOM 1979 N N . TYR A 1 254 ? -12.328 -0.26 -10.773 1 96.31 254 TYR A N 1
ATOM 1980 C CA . TYR A 1 254 ? -11.109 0.323 -11.312 1 96.31 254 TYR A CA 1
ATOM 1981 C C . TYR A 1 254 ? -11.297 1.807 -11.609 1 96.31 254 TYR A C 1
ATOM 1983 O O . TYR A 1 254 ? -10.453 2.629 -11.242 1 96.31 254 TYR A O 1
ATOM 1991 N N . ARG A 1 255 ? -12.336 2.117 -12.141 1 95.56 255 ARG A N 1
ATOM 1992 C CA . ARG A 1 255 ? -12.617 3.5 -12.523 1 95.56 255 ARG A CA 1
ATOM 1993 C C . ARG A 1 255 ? -12.789 4.379 -11.289 1 95.56 255 ARG A C 1
ATOM 1995 O O . ARG A 1 255 ? -12.234 5.48 -11.227 1 95.56 255 ARG A O 1
ATOM 2002 N N . ALA A 1 256 ? -13.508 3.875 -10.398 1 97 256 ALA A N 1
ATOM 2003 C CA . ALA A 1 256 ? -13.742 4.629 -9.172 1 97 256 ALA A CA 1
ATOM 2004 C C . ALA A 1 256 ? -12.438 4.895 -8.43 1 97 256 ALA A C 1
ATOM 2006 O O . ALA A 1 256 ? -12.266 5.949 -7.812 1 97 256 ALA A O 1
ATOM 2007 N N . GLY A 1 257 ? -11.531 3.928 -8.516 1 96.94 257 GLY A N 1
ATOM 2008 C CA . GLY A 1 257 ? -10.273 4.023 -7.793 1 96.94 257 GLY A CA 1
ATOM 2009 C C . GLY A 1 257 ? -9.172 4.691 -8.594 1 96.94 257 GLY A C 1
ATOM 2010 O O . GLY A 1 257 ? -7.988 4.523 -8.297 1 96.94 257 GLY A O 1
ATOM 2011 N N . GLY A 1 258 ? -9.539 5.406 -9.672 1 95.38 258 GLY A N 1
ATOM 2012 C CA . GLY A 1 258 ? -8.547 6.137 -10.445 1 95.38 258 GLY A CA 1
ATOM 2013 C C . GLY A 1 258 ? -7.859 5.281 -11.492 1 95.38 258 GLY A C 1
ATOM 2014 O O . GLY A 1 258 ? -6.715 5.543 -11.867 1 95.38 258 GLY A O 1
ATOM 2015 N N . ASN A 1 259 ? -8.484 4.191 -11.812 1 95.06 259 ASN A N 1
ATOM 2016 C CA . ASN A 1 259 ? -7.965 3.275 -12.828 1 95.06 259 ASN A CA 1
ATOM 2017 C C . ASN A 1 259 ? -6.652 2.639 -12.383 1 95.06 259 ASN A C 1
ATOM 2019 O O . ASN A 1 259 ? -5.672 2.643 -13.133 1 95.06 259 ASN A O 1
ATOM 2023 N N . PHE A 1 260 ? -6.652 2.137 -11.172 1 96.12 260 PHE A N 1
ATOM 2024 C CA . PHE A 1 260 ? -5.484 1.425 -10.664 1 96.12 260 PHE A CA 1
ATOM 2025 C C . PHE A 1 260 ? -5.309 0.094 -11.383 1 96.12 260 PHE A C 1
ATOM 2027 O O . PHE A 1 260 ? -6.27 -0.461 -11.922 1 96.12 260 PHE A O 1
ATOM 2034 N N . SER A 1 261 ? -4.078 -0.408 -11.414 1 95.12 261 SER A N 1
ATOM 2035 C CA . SER A 1 261 ? -3.812 -1.735 -11.961 1 95.12 261 SER A CA 1
ATOM 2036 C C . SER A 1 261 ? -4.363 -2.828 -11.047 1 95.12 261 SER A C 1
ATOM 2038 O O . SER A 1 261 ? -4.105 -2.826 -9.844 1 95.12 261 SER A O 1
ATOM 2040 N N . PRO A 1 262 ? -5.098 -3.76 -11.586 1 95.19 262 PRO A N 1
ATOM 2041 C CA . PRO A 1 262 ? -5.582 -4.871 -10.758 1 95.19 262 PRO A CA 1
ATOM 2042 C C . PRO A 1 262 ? -4.453 -5.746 -10.227 1 95.19 262 PRO A C 1
ATOM 2044 O O . PRO A 1 262 ? -4.66 -6.527 -9.289 1 95.19 262 PRO A O 1
ATOM 2047 N N . PHE A 1 263 ? -3.23 -5.637 -10.773 1 95.38 263 PHE A N 1
ATOM 2048 C CA . PHE A 1 263 ? -2.119 -6.512 -10.422 1 95.38 263 PHE A CA 1
ATOM 2049 C C . PHE A 1 263 ? -1.255 -5.879 -9.336 1 95.38 263 PHE A C 1
ATOM 2051 O O . PHE A 1 263 ? -0.442 -6.559 -8.703 1 95.38 263 PHE A O 1
ATOM 2058 N N . ASP A 1 264 ? -1.405 -4.625 -9.148 1 97.12 264 ASP A N 1
ATOM 2059 C CA . ASP A 1 264 ? -0.75 -3.85 -8.102 1 97.12 264 ASP A CA 1
ATOM 2060 C C . ASP A 1 264 ? -1.445 -2.506 -7.895 1 97.12 264 ASP A C 1
ATOM 2062 O O . ASP A 1 264 ? -1.306 -1.597 -8.711 1 97.12 264 ASP A O 1
ATOM 2066 N N . VAL A 1 265 ? -2.1 -2.33 -6.801 1 97.25 265 VAL A N 1
ATOM 2067 C CA . VAL A 1 265 ? -3.004 -1.204 -6.59 1 97.25 265 VAL A CA 1
ATOM 2068 C C . VAL A 1 265 ? -2.199 0.088 -6.465 1 97.25 265 VAL A C 1
ATOM 2070 O O . VAL A 1 265 ? -2.766 1.184 -6.492 1 97.25 265 VAL A O 1
ATOM 2073 N N . ARG A 1 266 ? -0.899 0.031 -6.422 1 97.31 266 ARG A N 1
ATOM 2074 C CA . ARG A 1 266 ? -0.054 1.216 -6.32 1 97.31 266 ARG A CA 1
ATOM 2075 C C . ARG A 1 266 ? 0.251 1.791 -7.699 1 97.31 266 ARG A C 1
ATOM 2077 O O . ARG A 1 266 ? 0.764 2.906 -7.812 1 97.31 266 ARG A O 1
ATOM 2084 N N . ASP A 1 267 ? -0.067 0.981 -8.758 1 95.94 267 ASP A N 1
ATOM 2085 C CA . ASP A 1 267 ? 0.268 1.333 -10.141 1 95.94 267 ASP A CA 1
ATOM 2086 C C . ASP A 1 267 ? -0.921 1.98 -10.844 1 95.94 267 ASP A C 1
ATOM 2088 O O . ASP A 1 267 ? -1.953 1.339 -11.047 1 95.94 267 ASP A O 1
ATOM 2092 N N . PHE A 1 268 ? -0.764 3.193 -11.25 1 93.56 268 PHE A N 1
ATOM 2093 C CA . PHE A 1 268 ? -1.81 3.922 -11.953 1 93.56 268 PHE A CA 1
ATOM 2094 C C . PHE A 1 268 ? -1.393 4.203 -13.398 1 93.56 268 PHE A C 1
ATOM 2096 O O . PHE A 1 268 ? -2.008 5.027 -14.078 1 93.56 268 PHE A O 1
ATOM 2103 N N . SER A 1 269 ? -0.321 3.637 -13.789 1 84.81 269 SER A N 1
ATOM 2104 C CA . SER A 1 269 ? 0.171 3.863 -15.141 1 84.81 269 SER A CA 1
ATOM 2105 C C . SER A 1 269 ? -0.74 3.209 -16.172 1 84.81 269 SER A C 1
ATOM 2107 O O . SER A 1 269 ? -1.361 2.18 -15.906 1 84.81 269 SER A O 1
ATOM 2109 N N . SER A 1 270 ? -1.437 4.02 -17.062 1 62.25 270 SER A N 1
ATOM 2110 C CA . SER A 1 270 ? -2.375 3.594 -18.094 1 62.25 270 SER A CA 1
ATOM 2111 C C . SER A 1 270 ? -1.87 2.354 -18.828 1 62.25 270 SER A C 1
ATOM 2113 O O . SER A 1 270 ? -2.664 1.548 -19.312 1 62.25 270 SER A O 1
ATOM 2115 N N . ASP A 1 271 ? -0.634 2.246 -19 1 55.53 271 ASP A N 1
ATOM 2116 C CA . ASP A 1 271 ? -0.121 1.319 -20 1 55.53 271 ASP A CA 1
ATOM 2117 C C . ASP A 1 271 ? -0.118 -0.115 -19.484 1 55.53 271 ASP A C 1
ATOM 2119 O O . ASP A 1 271 ? 0.938 -0.741 -19.375 1 55.53 271 ASP A O 1
ATOM 2123 N N . VAL A 1 272 ? -1.051 -0.281 -18.656 1 49.72 272 VAL A N 1
ATOM 2124 C CA . VAL A 1 272 ? -1.005 -1.688 -18.281 1 49.72 272 VAL A CA 1
ATOM 2125 C C . VAL A 1 272 ? -1.021 -2.564 -19.531 1 49.72 272 VAL A C 1
ATOM 2127 O O . VAL A 1 272 ? -1.061 -3.793 -19.438 1 49.72 272 VAL A O 1
ATOM 2130 N N . ALA A 1 273 ? -1.327 -2.045 -20.688 1 44.81 273 ALA A N 1
ATOM 2131 C CA . ALA A 1 273 ? -1.556 -3.014 -21.75 1 44.81 273 ALA A CA 1
ATOM 2132 C C . ALA A 1 273 ? -0.404 -4.012 -21.844 1 44.81 273 ALA A C 1
ATOM 2134 O O . ALA A 1 273 ? 0.748 -3.623 -22.047 1 44.81 273 ALA A O 1
ATOM 2135 N N . GLU A 1 274 ? -0.53 -5.109 -21.094 1 49.53 274 GLU A N 1
ATOM 2136 C CA . GLU A 1 274 ? 0.206 -6.367 -21.203 1 49.53 274 GLU A CA 1
ATOM 2137 C C . GLU A 1 274 ? 0.704 -6.598 -22.625 1 49.53 274 GLU A C 1
ATOM 2139 O O . GLU A 1 274 ? 1.47 -7.527 -22.875 1 49.53 274 GLU A O 1
ATOM 2144 N N . HIS A 1 275 ? 0.322 -5.902 -23.703 1 53.44 275 HIS A N 1
ATOM 2145 C CA . HIS A 1 275 ? 0.279 -6.594 -24.984 1 53.44 275 HIS A CA 1
ATOM 2146 C C . HIS A 1 275 ? 1.663 -6.66 -25.625 1 53.44 275 HIS A C 1
ATOM 2148 O O . HIS A 1 275 ? 1.929 -7.539 -26.453 1 53.44 275 HIS A O 1
ATOM 2154 N N . ASP A 1 276 ? 2.57 -5.648 -25.094 1 67.62 276 ASP A N 1
ATOM 2155 C CA . ASP A 1 276 ? 3.74 -5.711 -25.969 1 67.62 276 ASP A CA 1
ATOM 2156 C C . ASP A 1 276 ? 5.027 -5.793 -25.141 1 67.62 276 ASP A C 1
ATOM 2158 O O . ASP A 1 276 ? 5.879 -4.906 -25.219 1 67.62 276 ASP A O 1
ATOM 2162 N N . LEU A 1 277 ? 5.043 -6.984 -24.531 1 81.88 277 LEU A N 1
ATOM 2163 C CA . LEU A 1 277 ? 6.258 -7.176 -23.75 1 81.88 277 LEU A CA 1
ATOM 2164 C C . LEU A 1 277 ? 7.414 -7.621 -24.641 1 81.88 277 LEU A C 1
ATOM 2166 O O . LEU A 1 277 ? 7.211 -8.359 -25.594 1 81.88 277 LEU A O 1
ATOM 2170 N N . PRO A 1 278 ? 8.531 -7.301 -24.359 1 89.25 278 PRO A N 1
ATOM 2171 C CA . PRO A 1 278 ? 9.711 -7.602 -25.172 1 89.25 278 PRO A CA 1
ATOM 2172 C C . PRO A 1 278 ? 9.914 -9.102 -25.391 1 89.25 278 PRO A C 1
ATOM 2174 O O . PRO A 1 278 ? 10.344 -9.523 -26.469 1 89.25 278 PRO A O 1
ATOM 2177 N N . TYR A 1 279 ? 9.539 -9.891 -24.438 1 91.06 279 TYR A N 1
ATOM 2178 C CA . TYR A 1 279 ? 9.797 -11.32 -24.578 1 91.06 279 TYR A CA 1
ATOM 2179 C C . TYR A 1 279 ? 8.93 -11.922 -25.672 1 91.06 279 TYR A C 1
ATOM 2181 O O . TYR A 1 279 ? 9.344 -12.859 -26.359 1 91.06 279 TYR A O 1
ATOM 2189 N N . ALA A 1 280 ? 7.719 -11.406 -25.828 1 87.44 280 ALA A N 1
ATOM 2190 C CA . ALA A 1 280 ? 6.832 -11.906 -26.875 1 87.44 280 ALA A CA 1
ATOM 2191 C C . ALA A 1 280 ? 7.414 -11.633 -28.266 1 87.44 280 ALA A C 1
ATOM 2193 O O . ALA A 1 280 ? 7.309 -12.469 -29.156 1 87.44 280 ALA A O 1
ATOM 2194 N N . ARG A 1 281 ? 8.023 -10.484 -28.391 1 89.19 281 ARG A N 1
ATOM 2195 C CA . ARG A 1 281 ? 8.695 -10.164 -29.641 1 89.19 281 ARG A CA 1
ATOM 2196 C C . ARG A 1 281 ? 9.922 -11.039 -29.859 1 89.19 281 ARG A C 1
ATOM 2198 O O . ARG A 1 281 ? 10.195 -11.484 -30.969 1 89.19 281 ARG A O 1
ATOM 2205 N N . TRP A 1 282 ? 10.594 -11.289 -28.828 1 92.38 282 TRP A N 1
ATOM 2206 C CA . TRP A 1 282 ? 11.812 -12.086 -28.922 1 92.38 282 TRP A CA 1
ATOM 2207 C C . TRP A 1 282 ? 11.5 -13.516 -29.328 1 92.38 282 TRP A C 1
ATOM 2209 O O . TRP A 1 282 ? 12.133 -14.062 -30.234 1 92.38 282 TRP A O 1
ATOM 2219 N N . VAL A 1 283 ? 10.516 -14.109 -28.75 1 91 283 VAL A N 1
ATOM 2220 C CA . VAL A 1 283 ? 10.211 -15.508 -29 1 91 283 VAL A CA 1
ATOM 2221 C C . VAL A 1 283 ? 9.602 -15.656 -30.391 1 91 283 VAL A C 1
ATOM 2223 O O . VAL A 1 283 ? 9.523 -16.766 -30.938 1 91 283 VAL A O 1
ATOM 2226 N N . SER A 1 284 ? 9.133 -14.555 -30.953 1 88.38 284 SER A N 1
ATOM 2227 C CA . SER A 1 284 ? 8.5 -14.586 -32.25 1 88.38 284 SER A CA 1
ATOM 2228 C C . SER A 1 284 ? 9.531 -14.461 -33.375 1 88.38 284 SER A C 1
ATOM 2230 O O . SER A 1 284 ? 9.211 -14.648 -34.562 1 88.38 284 SER A O 1
ATOM 2232 N N . GLN A 1 285 ? 10.734 -14.211 -33.031 1 89.88 285 GLN A N 1
ATOM 2233 C CA . GLN A 1 285 ? 11.781 -14.109 -34.031 1 89.88 285 GLN A CA 1
ATOM 2234 C C . GLN A 1 285 ? 12.086 -15.477 -34.656 1 89.88 285 GLN A C 1
ATOM 2236 O O . GLN A 1 285 ? 12.078 -16.484 -33.969 1 89.88 285 GLN A O 1
ATOM 2241 N N . PRO A 1 286 ? 12.438 -15.406 -35.938 1 89.81 286 PRO A N 1
ATOM 2242 C CA . PRO A 1 286 ? 12.711 -16.672 -36.625 1 89.81 286 PRO A CA 1
ATOM 2243 C C . PRO A 1 286 ? 13.867 -17.453 -35.969 1 89.81 286 PRO A C 1
ATOM 2245 O O . PRO A 1 286 ? 13.789 -18.672 -35.812 1 89.81 286 PRO A O 1
ATOM 2248 N N . ASP A 1 287 ? 14.859 -16.812 -35.594 1 90.88 287 ASP A N 1
ATOM 2249 C CA . ASP A 1 287 ? 16.031 -17.484 -35 1 90.88 287 ASP A CA 1
ATOM 2250 C C . ASP A 1 287 ? 15.68 -18.109 -33.656 1 90.88 287 ASP A C 1
ATOM 2252 O O . ASP A 1 287 ? 16.141 -19.203 -33.344 1 90.88 287 ASP A O 1
ATOM 2256 N N . ALA A 1 288 ? 14.922 -17.406 -32.906 1 92.12 288 ALA A N 1
ATOM 2257 C CA . ALA A 1 288 ? 14.5 -17.953 -31.609 1 92.12 288 ALA A CA 1
ATOM 2258 C C . ALA A 1 288 ? 13.602 -19.188 -31.797 1 92.12 288 ALA A C 1
ATOM 2260 O O . ALA A 1 288 ? 13.789 -20.203 -31.141 1 92.12 288 ALA A O 1
ATOM 2261 N N . ARG A 1 289 ? 12.703 -19.078 -32.719 1 90.81 289 ARG A N 1
ATOM 2262 C CA . ARG A 1 289 ? 11.781 -20.172 -33 1 90.81 289 ARG A CA 1
ATOM 2263 C C . ARG A 1 289 ? 12.531 -21.422 -33.438 1 90.81 289 ARG A C 1
ATOM 2265 O O . ARG A 1 289 ? 12.172 -22.547 -33.062 1 90.81 289 ARG A O 1
ATOM 2272 N N . LYS A 1 290 ? 13.516 -21.188 -34.219 1 89.69 290 LYS A N 1
ATOM 2273 C CA . LYS A 1 290 ? 14.328 -22.297 -34.688 1 89.69 290 LYS A CA 1
ATOM 2274 C C . LYS A 1 290 ? 15.07 -22.969 -33.531 1 89.69 290 LYS A C 1
ATOM 2276 O O . LYS A 1 290 ? 15.102 -24.203 -33.438 1 89.69 290 LYS A O 1
ATOM 2281 N N . ARG A 1 291 ? 15.586 -22.219 -32.656 1 91.12 291 ARG A N 1
ATOM 2282 C CA . ARG A 1 291 ? 16.391 -22.734 -31.547 1 91.12 291 ARG A CA 1
ATOM 2283 C C . ARG A 1 291 ? 15.523 -23.422 -30.516 1 91.12 291 ARG A C 1
ATOM 2285 O O . ARG A 1 291 ? 15.992 -24.297 -29.781 1 91.12 291 ARG A O 1
ATOM 2292 N N . LEU A 1 292 ? 14.266 -23.016 -30.516 1 91.81 292 LEU A N 1
ATOM 2293 C CA . LEU A 1 292 ? 13.352 -23.562 -29.531 1 91.81 292 LEU A CA 1
ATOM 2294 C C . LEU A 1 292 ? 12.484 -24.656 -30.141 1 91.81 292 LEU A C 1
ATOM 2296 O O . LEU A 1 292 ? 11.562 -25.156 -29.5 1 91.81 292 LEU A O 1
ATOM 2300 N N . TYR A 1 293 ? 12.703 -24.953 -31.344 1 89.06 293 TYR A N 1
ATOM 2301 C CA . TYR A 1 293 ? 12.094 -26.062 -32.031 1 89.06 293 TYR A CA 1
ATOM 2302 C C . TYR A 1 293 ? 10.586 -25.891 -32.156 1 89.06 293 TYR A C 1
ATOM 2304 O O . TYR A 1 293 ? 9.828 -26.844 -31.953 1 89.06 293 TYR A O 1
ATOM 2312 N N . VAL A 1 294 ? 10.117 -24.641 -32.312 1 83.5 294 VAL A N 1
ATOM 2313 C CA . VAL A 1 294 ? 8.695 -24.344 -32.375 1 83.5 294 VAL A CA 1
ATOM 2314 C C . VAL A 1 294 ? 8.203 -24.453 -33.812 1 83.5 294 VAL A C 1
ATOM 2316 O O . VAL A 1 294 ? 7.008 -24.625 -34.062 1 83.5 294 VAL A O 1
ATOM 2319 N N . GLY A 1 295 ? 9.047 -24.484 -34.688 1 71.12 295 GLY A N 1
ATOM 2320 C CA . GLY A 1 295 ? 8.664 -24.594 -36.094 1 71.12 295 GLY A CA 1
ATOM 2321 C C . GLY A 1 295 ? 7.855 -23.406 -36.594 1 71.12 295 GLY A C 1
ATOM 2322 O O . GLY A 1 295 ? 8.195 -22.266 -36.312 1 71.12 295 GLY A O 1
ATOM 2323 N N . SER A 1 296 ? 6.75 -23.734 -37.344 1 67 296 SER A N 1
ATOM 2324 C 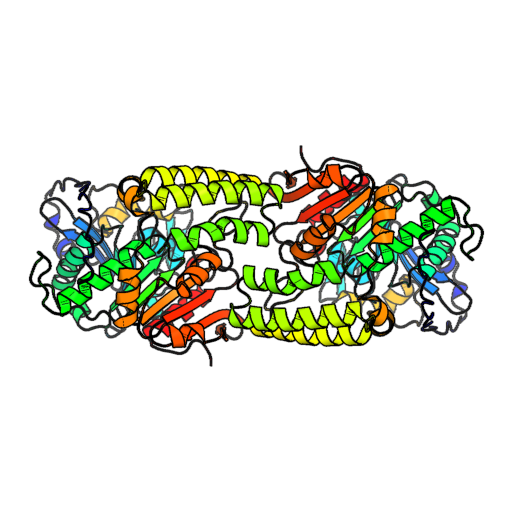CA . SER A 1 296 ? 5.945 -22.688 -37.969 1 67 296 SER A CA 1
ATOM 2325 C C . SER A 1 296 ? 4.75 -22.328 -37.094 1 67 296 SER A C 1
ATOM 2327 O O . SER A 1 296 ? 3.924 -21.484 -37.469 1 67 296 SER A O 1
ATOM 2329 N N . ARG A 1 297 ? 4.762 -22.891 -35.938 1 67.06 297 ARG A N 1
ATOM 2330 C CA . ARG A 1 297 ? 3.641 -22.609 -35.062 1 67.06 297 ARG A CA 1
ATOM 2331 C C . ARG A 1 297 ? 3.734 -21.203 -34.469 1 67.06 297 ARG A C 1
ATOM 2333 O O . ARG A 1 297 ? 4.809 -20.766 -34.062 1 67.06 297 ARG A O 1
ATOM 2340 N N . ALA A 1 298 ? 2.557 -20.484 -34.625 1 56.38 298 ALA A N 1
ATOM 2341 C CA . ALA A 1 298 ? 2.553 -19.109 -34.125 1 56.38 298 ALA A CA 1
ATOM 2342 C C . ALA A 1 298 ? 2.432 -19.094 -32.594 1 56.38 298 ALA A C 1
ATOM 2344 O O . ALA A 1 298 ? 1.769 -19.953 -32 1 56.38 298 ALA A O 1
ATOM 2345 N N . PHE A 1 299 ? 3.172 -18.188 -32.062 1 55.94 299 PHE A N 1
ATOM 2346 C CA . PHE A 1 299 ? 3.074 -17.969 -30.609 1 55.94 299 PHE A CA 1
ATOM 2347 C C . PHE A 1 299 ? 1.755 -17.297 -30.266 1 55.94 299 PHE A C 1
ATOM 2349 O O . PHE A 1 299 ? 1.33 -16.359 -30.938 1 55.94 299 PHE A O 1
ATOM 2356 N N . SER A 1 300 ? 0.809 -17.938 -29.469 1 53.66 300 SER A N 1
ATOM 2357 C CA . SER A 1 300 ? -0.392 -17.281 -28.969 1 53.66 300 SER A CA 1
ATOM 2358 C C . SER A 1 300 ? -0.275 -17.016 -27.469 1 53.66 300 SER A C 1
ATOM 2360 O O . SER A 1 300 ? 0.161 -17.875 -26.703 1 53.66 300 SER A O 1
ATOM 2362 N N . ASP A 1 301 ? -0.577 -15.727 -27.109 1 52.59 301 ASP A N 1
ATOM 2363 C CA . ASP A 1 301 ? -0.44 -15.312 -25.719 1 52.59 301 ASP A CA 1
ATOM 2364 C C . ASP A 1 301 ? -1.691 -15.664 -24.906 1 52.59 301 ASP A C 1
ATOM 2366 O O . ASP A 1 301 ? -1.877 -15.164 -23.797 1 52.59 301 ASP A O 1
ATOM 2370 N N . GLY A 1 302 ? -2.57 -16.594 -25.328 1 52.44 302 GLY A N 1
ATOM 2371 C CA . GLY A 1 302 ? -3.551 -17.156 -24.422 1 52.44 302 GLY A CA 1
ATOM 2372 C C . GLY A 1 302 ? -4.953 -16.625 -24.641 1 52.44 302 GLY A C 1
ATOM 2373 O O . GLY A 1 302 ? -5.863 -16.922 -23.859 1 52.44 302 GLY A O 1
ATOM 2374 N N . ASP A 1 303 ? -5.25 -15.844 -25.609 1 51.12 303 ASP A N 1
ATOM 2375 C CA . ASP A 1 303 ? -6.578 -15.258 -25.75 1 51.12 303 ASP A CA 1
ATOM 2376 C C . ASP A 1 303 ? -7.633 -16.344 -25.984 1 51.12 303 ASP A C 1
ATOM 2378 O O . ASP A 1 303 ? -8.695 -16.312 -25.375 1 51.12 303 ASP A O 1
ATOM 2382 N N . ALA A 1 304 ? -7.438 -17.344 -26.781 1 48.5 304 ALA A N 1
ATOM 2383 C CA . ALA A 1 304 ? -8.43 -18.359 -27.125 1 48.5 304 ALA A CA 1
ATOM 2384 C C . ALA A 1 304 ? -8.719 -19.266 -25.922 1 48.5 304 ALA A C 1
ATOM 2386 O O . ALA A 1 304 ? -9.883 -19.453 -25.547 1 48.5 304 ALA A O 1
ATOM 2387 N N . PRO A 1 305 ? -7.703 -19.75 -25.281 1 52.78 305 PRO A N 1
ATOM 2388 C CA . PRO A 1 305 ? -7.984 -20.562 -24.094 1 52.78 305 PRO A CA 1
ATOM 2389 C C . PRO A 1 305 ? -8.703 -19.766 -23 1 52.78 305 PRO A C 1
ATOM 2391 O O . PRO A 1 305 ? -9.531 -20.328 -22.281 1 52.78 305 PRO A O 1
ATOM 2394 N N . TYR A 1 306 ? -8.484 -18.469 -23.031 1 53.34 306 TYR A N 1
ATOM 2395 C CA . TYR A 1 306 ? -9.133 -17.625 -22.047 1 53.34 306 TYR A CA 1
ATOM 2396 C C . TYR A 1 306 ? -10.648 -17.703 -22.156 1 53.34 306 TYR A C 1
ATOM 2398 O O . TYR A 1 306 ? -11.344 -17.891 -21.156 1 53.34 306 TYR A O 1
ATOM 2406 N N . HIS A 1 307 ? -11.141 -17.719 -23.188 1 56.16 307 HIS A N 1
ATOM 2407 C CA . HIS A 1 307 ? -12.586 -17.719 -23.391 1 56.16 307 HIS A CA 1
ATOM 2408 C C . HIS A 1 307 ? -13.172 -19.109 -23.141 1 56.16 307 HIS A C 1
ATOM 2410 O O . HIS A 1 307 ? -14.289 -19.234 -22.641 1 56.16 307 HIS A O 1
ATOM 2416 N N . ALA A 1 308 ? -12.383 -20.109 -23.391 1 54.84 308 ALA A N 1
ATOM 2417 C CA . ALA A 1 308 ? -12.875 -21.484 -23.234 1 54.84 308 ALA A CA 1
ATOM 2418 C C . ALA A 1 308 ? -12.906 -21.891 -21.766 1 54.84 308 ALA A C 1
ATOM 2420 O O . ALA A 1 308 ? -13.75 -22.703 -21.359 1 54.84 308 ALA A O 1
ATOM 2421 N N . LEU A 1 309 ? -12.086 -21.297 -21.078 1 58.75 309 LEU A N 1
ATOM 2422 C CA . LEU A 1 309 ? -11.938 -21.703 -19.672 1 58.75 309 LEU A CA 1
ATOM 2423 C C . LEU A 1 309 ? -12.742 -20.781 -18.766 1 58.75 309 LEU A C 1
ATOM 2425 O O . LEU A 1 309 ? -12.805 -21.016 -17.547 1 58.75 309 LEU A O 1
ATOM 2429 N N . ARG A 1 310 ? -13.414 -19.891 -19.359 1 60.25 310 ARG A N 1
ATOM 2430 C CA . ARG A 1 310 ? -14.172 -18.922 -18.594 1 60.25 310 ARG A CA 1
ATOM 2431 C C . ARG A 1 310 ? -15.312 -19.594 -17.828 1 60.25 310 ARG A C 1
ATOM 2433 O O . ARG A 1 310 ? -15.672 -19.172 -16.734 1 60.25 310 ARG A O 1
ATOM 2440 N N . GLY A 1 311 ? -15.828 -20.625 -18.438 1 62.91 311 GLY A N 1
ATOM 2441 C CA . GLY A 1 311 ? -16.891 -21.312 -17.719 1 62.91 311 GLY A CA 1
ATOM 2442 C C . GLY A 1 311 ? -16.438 -21.938 -16.422 1 62.91 311 GLY A C 1
ATOM 2443 O O . GLY A 1 311 ? -17.234 -22.031 -15.469 1 62.91 311 GLY A O 1
ATOM 2444 N N . ASP A 1 312 ? -15.203 -22.172 -16.312 1 78.44 312 ASP A N 1
ATOM 2445 C CA . ASP A 1 312 ? -14.695 -22.828 -15.109 1 78.44 312 ASP A CA 1
ATOM 2446 C C . ASP A 1 312 ? -14.125 -21.797 -14.133 1 78.44 312 ASP A C 1
ATOM 2448 O O . ASP A 1 312 ? -13.844 -22.125 -12.977 1 78.44 312 ASP A O 1
ATOM 2452 N N . ASP A 1 313 ? -14.07 -20.625 -14.547 1 85.75 313 ASP A N 1
ATOM 2453 C CA . ASP A 1 313 ? -13.445 -19.562 -13.758 1 85.75 313 ASP A CA 1
ATOM 2454 C C . ASP A 1 313 ? -14.172 -19.359 -12.43 1 85.75 313 ASP A C 1
ATOM 2456 O O . ASP A 1 313 ? -13.539 -19.172 -11.391 1 85.75 313 ASP A O 1
ATOM 2460 N N . MET A 1 314 ? -15.469 -19.547 -12.477 1 93.5 314 MET A N 1
ATOM 2461 C CA . MET A 1 314 ? -16.266 -19.203 -11.297 1 93.5 314 MET A CA 1
ATOM 2462 C C . MET A 1 314 ? -16.656 -20.469 -10.523 1 93.5 314 MET A C 1
ATOM 2464 O O . MET A 1 314 ? -17.406 -20.391 -9.547 1 93.5 314 MET A O 1
ATOM 2468 N N . MET A 1 315 ? -16.062 -21.578 -10.961 1 92.31 315 MET A N 1
ATOM 2469 C CA . MET A 1 315 ? -16.266 -22.828 -10.219 1 92.31 315 MET A CA 1
ATOM 2470 C C . MET A 1 315 ? -15.227 -22.969 -9.109 1 92.31 315 MET A C 1
ATOM 2472 O O . MET A 1 315 ? -14.102 -22.5 -9.25 1 92.31 315 MET A O 1
ATOM 2476 N N . THR A 1 316 ? -15.633 -23.688 -8.023 1 94.75 316 THR A N 1
ATOM 2477 C CA . THR A 1 316 ? -14.727 -23.859 -6.895 1 94.75 316 THR A CA 1
ATOM 2478 C C . THR A 1 316 ? -13.773 -25.031 -7.145 1 94.75 316 THR A C 1
ATOM 2480 O O . THR A 1 316 ? -14.164 -26.031 -7.754 1 94.75 316 THR A O 1
ATOM 2483 N N . SER A 1 317 ? -12.555 -24.969 -6.758 1 94.56 317 SER A N 1
ATOM 2484 C CA . SER A 1 317 ? -11.602 -26.062 -6.742 1 94.56 317 SER A CA 1
ATOM 2485 C C . SER A 1 317 ? -11.242 -26.469 -5.312 1 94.56 317 SER A C 1
ATOM 2487 O O . SER A 1 317 ? -10.234 -27.141 -5.086 1 94.56 317 SER A O 1
ATOM 2489 N N . LEU A 1 318 ? -12.078 -26.125 -4.387 1 96 318 LEU A N 1
ATOM 2490 C CA . LEU A 1 318 ? -11.836 -26.312 -2.963 1 96 318 LEU A CA 1
ATOM 2491 C C . LEU A 1 318 ? -11.641 -27.797 -2.639 1 96 318 LEU A C 1
ATOM 2493 O O . LEU A 1 318 ? -10.758 -28.156 -1.864 1 96 318 LEU A O 1
ATOM 2497 N N . PRO A 1 319 ? -12.422 -28.719 -3.197 1 95.94 319 PRO A N 1
ATOM 2498 C CA . PRO A 1 319 ? -12.219 -30.125 -2.869 1 95.94 319 PRO A CA 1
ATOM 2499 C C . PRO A 1 319 ? -10.844 -30.641 -3.289 1 95.94 319 PRO A C 1
ATOM 2501 O O . PRO A 1 319 ? -10.234 -31.422 -2.568 1 95.94 319 PRO A O 1
ATOM 2504 N N . CYS A 1 320 ? -10.391 -30.156 -4.426 1 96.25 320 CYS A N 1
ATOM 2505 C CA . CYS A 1 320 ? -9.078 -30.578 -4.891 1 96.25 320 CYS A CA 1
ATOM 2506 C C . CYS A 1 320 ? -7.973 -29.984 -4.023 1 96.25 320 CYS A C 1
ATOM 2508 O O . CYS A 1 320 ? -6.949 -30.625 -3.789 1 96.25 320 CYS A O 1
ATOM 2510 N N . LEU A 1 321 ? -8.188 -28.75 -3.609 1 98.31 321 LEU A N 1
ATOM 2511 C CA . LEU A 1 321 ? -7.207 -28.156 -2.703 1 98.31 321 LEU A CA 1
ATOM 2512 C C . LEU A 1 321 ? -7.164 -28.922 -1.381 1 98.31 321 LEU A C 1
ATOM 2514 O O . LEU A 1 321 ? -6.086 -29.188 -0.846 1 98.31 321 LEU A O 1
ATOM 2518 N N . ALA A 1 322 ? -8.328 -29.266 -0.831 1 98.5 322 ALA A N 1
ATOM 2519 C CA . ALA A 1 322 ? -8.391 -30.047 0.399 1 98.5 322 ALA A CA 1
ATOM 2520 C C . ALA A 1 322 ? -7.641 -31.375 0.245 1 98.5 322 ALA A C 1
ATOM 2522 O O . ALA A 1 322 ? -6.906 -31.781 1.146 1 98.5 322 ALA A O 1
ATOM 2523 N N . HIS A 1 323 ? -7.852 -31.984 -0.893 1 98 323 HIS A N 1
ATOM 2524 C CA . HIS A 1 323 ? -7.156 -33.25 -1.181 1 98 323 HIS A CA 1
ATOM 2525 C C . HIS A 1 323 ? -5.645 -33.031 -1.203 1 98 323 HIS A C 1
ATOM 2527 O O . HIS A 1 323 ? -4.895 -33.844 -0.661 1 98 323 HIS A O 1
ATOM 2533 N N . ALA A 1 324 ? -5.195 -31.969 -1.841 1 98.56 324 ALA A N 1
ATOM 2534 C CA . ALA A 1 324 ? -3.77 -31.672 -1.868 1 98.56 324 ALA A CA 1
ATOM 2535 C C . ALA A 1 324 ? -3.225 -31.469 -0.457 1 98.56 324 ALA A C 1
ATOM 2537 O O . ALA A 1 324 ? -2.188 -32.031 -0.099 1 98.56 324 ALA A O 1
ATOM 2538 N N . LEU A 1 325 ? -3.959 -30.719 0.335 1 98.75 325 LEU A N 1
ATOM 2539 C CA . LEU A 1 325 ? -3.541 -30.406 1.697 1 98.75 325 LEU A CA 1
ATOM 2540 C C . LEU A 1 325 ? -3.377 -31.688 2.523 1 98.75 325 LEU A C 1
ATOM 2542 O O . LEU A 1 325 ? -2.537 -31.734 3.424 1 98.75 325 LEU A O 1
ATOM 2546 N N . ASP A 1 326 ? -4.062 -32.719 2.221 1 98.56 326 ASP A N 1
ATOM 2547 C CA . ASP A 1 326 ? -4.012 -33.938 2.986 1 98.56 326 ASP A CA 1
ATOM 2548 C C . ASP A 1 326 ? -2.908 -34.875 2.469 1 98.56 326 ASP A C 1
ATOM 2550 O O . ASP A 1 326 ? -2.607 -35.906 3.08 1 98.56 326 ASP A O 1
ATOM 2554 N N . ASN A 1 327 ? -2.264 -34.5 1.318 1 98.19 327 ASN A N 1
ATOM 2555 C CA . ASN A 1 327 ? -1.42 -35.531 0.689 1 98.19 327 ASN A CA 1
ATOM 2556 C C . ASN A 1 327 ? -0.041 -34.969 0.344 1 98.19 327 ASN A C 1
ATOM 2558 O O . ASN A 1 327 ? 0.92 -35.719 0.198 1 98.19 327 ASN A O 1
ATOM 2562 N N . VAL A 1 328 ? 0.074 -33.688 0.19 1 98.56 328 VAL A N 1
ATOM 2563 C CA . VAL A 1 328 ? 1.354 -33.062 -0.147 1 98.56 328 VAL A CA 1
ATOM 2564 C C . VAL A 1 328 ? 1.506 -31.75 0.601 1 98.56 328 VAL A C 1
ATOM 2566 O O . VAL A 1 328 ? 0.558 -31.281 1.23 1 98.56 328 VAL A O 1
ATOM 2569 N N . ARG A 1 329 ? 2.693 -31.109 0.553 1 98.69 329 ARG A N 1
ATOM 2570 C CA . ARG A 1 329 ? 2.893 -29.781 1.11 1 98.69 329 ARG A CA 1
ATOM 2571 C C . ARG A 1 329 ? 2.33 -28.703 0.183 1 98.69 329 ARG A C 1
ATOM 2573 O O . ARG A 1 329 ? 2.439 -28.812 -1.04 1 98.69 329 ARG A O 1
ATOM 2580 N N . VAL A 1 330 ? 1.686 -27.703 0.776 1 98.88 330 VAL A N 1
ATOM 2581 C CA . VAL A 1 330 ? 1.06 -26.656 -0.013 1 98.88 330 VAL A CA 1
ATOM 2582 C C . VAL A 1 330 ? 1.586 -25.281 0.436 1 98.88 330 VAL A C 1
ATOM 2584 O O . VAL A 1 330 ? 1.579 -24.969 1.629 1 98.88 330 VAL A O 1
ATOM 2587 N N . LEU A 1 331 ? 2.084 -24.516 -0.476 1 98.88 331 LEU A N 1
ATOM 2588 C CA . LEU A 1 331 ? 2.443 -23.109 -0.276 1 98.88 331 LEU A CA 1
ATOM 2589 C C . LEU A 1 331 ? 1.51 -22.203 -1.059 1 98.88 331 LEU A C 1
ATOM 2591 O O . LEU A 1 331 ? 1.456 -22.266 -2.289 1 98.88 331 LEU A O 1
ATOM 2595 N N . LEU A 1 332 ? 0.739 -21.438 -0.364 1 98.88 332 LEU A N 1
ATOM 2596 C CA . LEU A 1 332 ? -0.009 -20.344 -0.963 1 98.88 332 LEU A CA 1
ATOM 2597 C C . LEU A 1 332 ? 0.597 -19 -0.577 1 98.88 332 LEU A C 1
ATOM 2599 O O . LEU A 1 332 ? 1.025 -18.812 0.564 1 98.88 332 LEU A O 1
ATOM 2603 N N . PHE A 1 333 ? 0.675 -18.094 -1.537 1 98.81 333 PHE A N 1
ATOM 2604 C CA . PHE A 1 333 ? 1.24 -16.797 -1.199 1 98.81 333 PHE A CA 1
ATOM 2605 C C . PHE A 1 333 ? 0.548 -15.688 -1.981 1 98.81 333 PHE A C 1
ATOM 2607 O O . PHE A 1 333 ? 0.011 -15.922 -3.064 1 98.81 333 PHE A O 1
ATOM 2614 N N . ASN A 1 334 ? 0.491 -14.539 -1.434 1 98.81 334 ASN A N 1
ATOM 2615 C CA . ASN A 1 334 ? -0.077 -13.336 -2.039 1 98.81 334 ASN A CA 1
ATOM 2616 C C . ASN A 1 334 ? 0.88 -12.156 -1.942 1 98.81 334 ASN A C 1
ATOM 2618 O O . ASN A 1 334 ? 1.577 -11.992 -0.939 1 98.81 334 ASN A O 1
ATOM 2622 N N . GLY A 1 335 ? 0.868 -11.43 -3.053 1 98.75 335 GLY A N 1
ATOM 2623 C CA . GLY A 1 335 ? 1.384 -10.078 -2.883 1 98.75 335 GLY A CA 1
ATOM 2624 C C . GLY A 1 335 ? 0.461 -9.18 -2.076 1 98.75 335 GLY A C 1
ATOM 2625 O O . GLY A 1 335 ? -0.76 -9.234 -2.236 1 98.75 335 GLY A O 1
ATOM 2626 N N . GLN A 1 336 ? 1.046 -8.344 -1.286 1 98.69 336 GLN A N 1
ATOM 2627 C CA . GLN A 1 336 ? 0.333 -7.469 -0.366 1 98.69 336 GLN A CA 1
ATOM 2628 C C . GLN A 1 336 ? -0.628 -6.551 -1.116 1 98.69 336 GLN A C 1
ATOM 2630 O O . GLN A 1 336 ? -1.7 -6.215 -0.608 1 98.69 336 GLN A O 1
ATOM 2635 N N . PHE A 1 337 ? -0.289 -6.203 -2.32 1 98.69 337 PHE A N 1
ATOM 2636 C CA . PHE A 1 337 ? -1.042 -5.176 -3.033 1 98.69 337 PHE A CA 1
ATOM 2637 C C . PHE A 1 337 ? -1.692 -5.754 -4.285 1 98.69 337 PHE A C 1
ATOM 2639 O O . PHE A 1 337 ? -1.967 -5.027 -5.242 1 98.69 337 PHE A O 1
ATOM 2646 N N . ASP A 1 338 ? -1.873 -7.078 -4.277 1 98.38 338 ASP A N 1
ATOM 2647 C CA . ASP A 1 338 ? -2.615 -7.785 -5.316 1 98.38 338 ASP A CA 1
ATOM 2648 C C . ASP A 1 338 ? -4.121 -7.594 -5.141 1 98.38 338 ASP A C 1
ATOM 2650 O O . ASP A 1 338 ? -4.699 -8.047 -4.152 1 98.38 338 ASP A O 1
ATOM 2654 N N . TRP A 1 339 ? -4.75 -6.988 -6.145 1 98.19 339 TRP A N 1
ATOM 2655 C CA . TRP A 1 339 ? -6.191 -6.812 -6.012 1 98.19 339 TRP A CA 1
ATOM 2656 C C . TRP A 1 339 ? -6.945 -7.957 -6.684 1 98.19 339 TRP A C 1
ATOM 2658 O O . TRP A 1 339 ? -7.969 -8.414 -6.176 1 98.19 339 TRP A O 1
ATOM 2668 N N . VAL A 1 340 ? -6.488 -8.469 -7.758 1 96.81 340 VAL A N 1
ATOM 2669 C CA . VAL A 1 340 ? -7.238 -9.406 -8.586 1 96.81 340 VAL A CA 1
ATOM 2670 C C . VAL A 1 340 ? -7.395 -10.734 -7.855 1 96.81 340 VAL A C 1
ATOM 2672 O O . VAL A 1 340 ? -8.406 -11.422 -8.008 1 96.81 340 VAL A O 1
ATOM 2675 N N . CYS A 1 341 ? -6.395 -11.078 -7.102 1 97.62 341 CYS A N 1
ATOM 2676 C CA . CYS A 1 341 ? -6.449 -12.195 -6.168 1 97.62 341 CYS A CA 1
ATOM 2677 C C . CYS A 1 341 ? -5.953 -11.781 -4.789 1 97.62 341 CYS A C 1
ATOM 2679 O O . CYS A 1 341 ? -4.953 -12.305 -4.297 1 97.62 341 CYS A O 1
ATOM 2681 N N . ASN A 1 342 ? -6.707 -10.93 -4.156 1 98.5 342 ASN A N 1
ATOM 2682 C CA . ASN A 1 342 ? -6.215 -10.25 -2.963 1 98.5 342 ASN A CA 1
ATOM 2683 C C . ASN A 1 342 ? -6.152 -11.195 -1.767 1 98.5 342 ASN A C 1
ATOM 2685 O O . ASN A 1 342 ? -6.883 -12.188 -1.714 1 98.5 342 ASN A O 1
ATOM 2689 N N . HIS A 1 343 ? -5.293 -10.875 -0.869 1 98.5 343 HIS A N 1
ATOM 2690 C CA . HIS A 1 343 ? -5 -11.742 0.271 1 98.5 343 HIS A CA 1
ATOM 2691 C C . HIS A 1 343 ? -6.207 -11.859 1.196 1 98.5 343 HIS A C 1
ATOM 2693 O O . HIS A 1 343 ? -6.371 -12.867 1.882 1 98.5 343 HIS A O 1
ATOM 2699 N N . LEU A 1 344 ? -7.098 -10.82 1.262 1 98.31 344 LEU A N 1
ATOM 2700 C CA . LEU A 1 344 ? -8.281 -10.906 2.113 1 98.31 344 LEU A CA 1
ATOM 2701 C C . LEU A 1 344 ? -9.172 -12.07 1.695 1 98.31 344 LEU A C 1
ATOM 2703 O O . LEU A 1 344 ? -9.664 -12.82 2.545 1 98.31 344 LEU A O 1
ATOM 2707 N N . GLY A 1 345 ? -9.359 -12.18 0.391 1 98.12 345 GLY A N 1
ATOM 2708 C CA . GLY A 1 345 ? -10.148 -13.289 -0.118 1 98.12 345 GLY A CA 1
ATOM 2709 C C . GLY A 1 345 ? -9.523 -14.641 0.167 1 98.12 345 GLY A C 1
ATOM 2710 O O . GLY A 1 345 ? -10.219 -15.594 0.517 1 98.12 345 GLY A O 1
ATOM 2711 N N . VAL A 1 346 ? -8.219 -14.727 0.041 1 98.25 346 VAL A N 1
ATOM 2712 C CA . VAL A 1 346 ? -7.527 -15.992 0.263 1 98.25 346 VAL A CA 1
ATOM 2713 C C . VAL A 1 346 ? -7.582 -16.359 1.744 1 98.25 346 VAL A C 1
ATOM 2715 O O . VAL A 1 346 ? -7.801 -17.516 2.096 1 98.25 346 VAL A O 1
ATOM 2718 N N . GLN A 1 347 ? -7.414 -15.383 2.582 1 96.5 347 GLN A N 1
ATOM 2719 C CA . GLN A 1 347 ? -7.516 -15.656 4.012 1 96.5 347 GLN A CA 1
ATOM 2720 C C . GLN A 1 347 ? -8.922 -16.125 4.387 1 96.5 347 GLN A C 1
ATOM 2722 O O . GLN A 1 347 ? -9.078 -17.016 5.227 1 96.5 347 GLN A O 1
ATOM 2727 N N . ALA A 1 348 ? -9.922 -15.523 3.766 1 96.25 348 ALA A N 1
ATOM 2728 C CA . ALA A 1 348 ? -11.289 -15.961 4.004 1 96.25 348 ALA A CA 1
ATOM 2729 C C . ALA A 1 348 ? -11.484 -17.422 3.588 1 96.25 348 ALA A C 1
ATOM 2731 O O . ALA A 1 348 ? -12.156 -18.188 4.285 1 96.25 348 ALA A O 1
ATOM 2732 N N . LEU A 1 349 ? -10.867 -17.734 2.51 1 96.31 349 LEU A N 1
ATOM 2733 C CA . LEU A 1 349 ? -10.93 -19.094 1.996 1 96.31 349 LEU A CA 1
ATOM 2734 C C . LEU A 1 349 ? -10.25 -20.078 2.955 1 96.31 349 LEU A C 1
ATOM 2736 O O . LEU A 1 349 ? -10.773 -21.156 3.219 1 96.31 349 LEU A O 1
ATOM 2740 N N . LEU A 1 350 ? -9.117 -19.75 3.477 1 96.06 350 LEU A N 1
ATOM 2741 C CA . LEU A 1 350 ? -8.305 -20.625 4.301 1 96.06 350 LEU A CA 1
ATOM 2742 C C . LEU A 1 350 ? -8.969 -20.891 5.645 1 96.06 350 LEU A C 1
ATOM 2744 O O . LEU A 1 350 ? -8.688 -21.891 6.297 1 96.06 350 LEU A O 1
ATOM 2748 N N . THR A 1 351 ? -9.859 -20.016 6.016 1 92.5 351 THR A N 1
ATOM 2749 C CA . THR A 1 351 ? -10.516 -20.188 7.305 1 92.5 351 THR A CA 1
ATOM 2750 C C . THR A 1 351 ? -11.992 -20.531 7.117 1 92.5 351 THR A C 1
ATOM 2752 O O . THR A 1 351 ? -12.758 -20.531 8.078 1 92.5 351 THR A O 1
ATOM 2755 N N . SER A 1 352 ? -12.359 -20.766 5.902 1 94.94 352 SER A N 1
ATOM 2756 C CA . SER A 1 352 ? -13.75 -21.078 5.594 1 94.94 352 SER A CA 1
ATOM 2757 C C . SER A 1 352 ? -14.148 -22.438 6.16 1 94.94 352 SER A C 1
ATOM 2759 O O . SER A 1 352 ? -13.312 -23.344 6.254 1 94.94 352 SER A O 1
ATOM 2761 N N . ALA A 1 353 ? -15.438 -22.578 6.473 1 94.06 353 ALA A N 1
ATOM 2762 C CA . ALA A 1 353 ? -15.969 -23.859 6.953 1 94.06 353 ALA A CA 1
ATOM 2763 C C . ALA A 1 353 ? -15.961 -24.906 5.848 1 94.06 353 ALA A C 1
ATOM 2765 O O . ALA A 1 353 ? -15.922 -26.109 6.129 1 94.06 353 ALA A O 1
ATOM 2766 N N . ASP A 1 354 ? -15.844 -24.469 4.656 1 95 354 ASP A N 1
ATOM 2767 C CA . ASP A 1 354 ? -15.984 -25.375 3.52 1 95 354 ASP A CA 1
ATOM 2768 C C . ASP A 1 354 ? -14.656 -26.047 3.18 1 95 354 ASP A C 1
ATOM 2770 O O . ASP A 1 354 ? -14.633 -27.094 2.521 1 95 354 ASP A O 1
ATOM 2774 N N . LEU A 1 355 ? -13.578 -25.453 3.537 1 97.38 355 LEU A N 1
ATOM 2775 C CA . LEU A 1 355 ? -12.281 -26.109 3.33 1 97.38 355 LEU A CA 1
ATOM 2776 C C . LEU A 1 355 ? -11.984 -27.094 4.461 1 97.38 355 LEU A C 1
ATOM 2778 O O . LEU A 1 355 ? -11.539 -26.688 5.535 1 97.38 355 LEU A O 1
ATOM 2782 N N . GLN A 1 356 ? -12.195 -28.359 4.168 1 96.88 356 GLN A N 1
ATOM 2783 C CA . GLN A 1 356 ? -11.984 -29.406 5.164 1 96.88 356 GLN A CA 1
ATOM 2784 C C . GLN A 1 356 ? -10.727 -30.203 4.855 1 96.88 356 GLN A C 1
ATOM 2786 O O . GLN A 1 356 ? -10.609 -30.781 3.771 1 96.88 356 GLN A O 1
ATOM 2791 N N . TRP A 1 357 ? -9.867 -30.25 5.727 1 97.75 357 TRP A N 1
ATOM 2792 C CA . TRP A 1 357 ? -8.633 -31.031 5.629 1 97.75 357 TRP A CA 1
ATOM 2793 C C . TRP A 1 357 ? -8.07 -31.344 7.012 1 97.75 357 TRP A C 1
ATOM 2795 O O . TRP A 1 357 ? -8.523 -30.781 8.008 1 97.75 357 TRP A O 1
ATOM 2805 N N . ALA A 1 358 ? -7.184 -32.25 7.168 1 97.88 358 ALA A N 1
ATOM 2806 C CA . ALA A 1 358 ? -6.73 -32.812 8.438 1 97.88 358 ALA A CA 1
ATOM 2807 C C . ALA A 1 358 ? -6.082 -31.734 9.312 1 97.88 358 ALA A C 1
ATOM 2809 O O . ALA A 1 358 ? -6.168 -31.781 10.539 1 97.88 358 ALA A O 1
ATOM 2810 N N . GLY A 1 359 ? -5.449 -30.75 8.766 1 97.81 359 GLY A N 1
ATOM 2811 C CA . GLY A 1 359 ? -4.719 -29.75 9.523 1 97.81 359 GLY A CA 1
ATOM 2812 C C . GLY A 1 359 ? -5.52 -28.484 9.781 1 97.81 359 GLY A C 1
ATOM 2813 O O . GLY A 1 359 ? -4.973 -27.484 10.234 1 97.81 359 GLY A O 1
ATOM 2814 N N . LYS A 1 360 ? -6.777 -28.484 9.539 1 97.38 360 LYS A N 1
ATOM 2815 C CA . LYS A 1 360 ? -7.617 -27.281 9.57 1 97.38 360 LYS A CA 1
ATOM 2816 C C . LYS A 1 360 ? -7.559 -26.609 10.93 1 97.38 360 LYS A C 1
ATOM 2818 O O . LYS A 1 360 ? -7.34 -25.391 11.023 1 97.38 360 LYS A O 1
ATOM 2823 N N . ARG A 1 361 ? -7.758 -27.312 12.023 1 96.31 361 ARG A N 1
ATOM 2824 C CA . ARG A 1 361 ? -7.781 -26.75 13.367 1 96.31 361 ARG A CA 1
ATOM 2825 C C . ARG A 1 361 ? -6.418 -26.172 13.75 1 96.31 361 ARG A C 1
ATOM 2827 O O . ARG A 1 361 ? -6.336 -25.109 14.359 1 96.31 361 ARG A O 1
ATOM 2834 N N . GLN A 1 362 ? -5.383 -26.922 13.398 1 96.81 362 GLN A N 1
ATOM 2835 C CA . GLN A 1 362 ? -4.031 -26.469 13.68 1 96.81 362 GLN A CA 1
ATOM 2836 C C . GLN A 1 362 ? -3.738 -25.141 12.969 1 96.81 362 GLN A C 1
ATOM 2838 O O . GLN A 1 362 ? -3.141 -24.234 13.555 1 96.81 362 GLN A O 1
ATOM 2843 N N . PHE A 1 363 ? -4.172 -25.031 11.766 1 96.62 363 PHE A N 1
ATOM 2844 C CA . PHE A 1 363 ? -3.92 -23.828 10.992 1 96.62 363 PHE A CA 1
ATOM 2845 C C . PHE A 1 363 ? -4.715 -22.656 11.539 1 96.62 363 PHE A C 1
ATOM 2847 O O . PHE A 1 363 ? -4.215 -21.531 11.594 1 96.62 363 PHE A O 1
ATOM 2854 N N . ALA A 1 364 ? -5.941 -22.906 11.922 1 93.69 364 ALA A N 1
ATOM 2855 C CA . ALA A 1 364 ? -6.816 -21.859 12.445 1 93.69 364 ALA A CA 1
ATOM 2856 C C . ALA A 1 364 ? -6.25 -21.25 13.727 1 93.69 364 ALA A C 1
ATOM 2858 O O . ALA A 1 364 ? -6.527 -20.094 14.055 1 93.69 364 ALA A O 1
ATOM 2859 N N . SER A 1 365 ? -5.375 -21.984 14.375 1 93.06 365 SER A N 1
ATOM 2860 C CA . SER A 1 365 ? -4.859 -21.547 15.664 1 93.06 365 SER A CA 1
ATOM 2861 C C . SER A 1 365 ? -3.416 -21.078 15.547 1 93.06 365 SER A C 1
ATOM 2863 O O . SER A 1 365 ? -2.805 -20.672 16.547 1 93.06 365 SER A O 1
ATOM 2865 N N . ALA A 1 366 ? -2.875 -21.125 14.438 1 92.25 366 ALA A N 1
ATOM 2866 C CA . ALA A 1 366 ? -1.485 -20.734 14.234 1 92.25 366 ALA A CA 1
ATOM 2867 C C . ALA A 1 366 ? -1.39 -19.25 13.867 1 92.25 366 ALA A C 1
ATOM 2869 O O . ALA A 1 366 ? -1.872 -18.844 12.812 1 92.25 366 ALA A O 1
ATOM 2870 N N . PRO A 1 367 ? -0.767 -18.438 14.688 1 91.25 367 PRO A N 1
ATOM 2871 C CA . PRO A 1 367 ? -0.626 -17.016 14.32 1 91.25 367 PRO A CA 1
ATOM 2872 C C . PRO A 1 367 ? 0.445 -16.781 13.258 1 91.25 367 PRO A C 1
ATOM 2874 O O . PRO A 1 367 ? 1.334 -17.625 13.078 1 91.25 367 PRO A O 1
ATOM 2877 N N . SER A 1 368 ? 0.345 -15.703 12.602 1 96.31 368 SER A N 1
ATOM 2878 C CA . SER A 1 368 ? 1.368 -15.305 11.633 1 96.31 368 SER A CA 1
ATOM 2879 C C . SER A 1 368 ? 2.662 -14.906 12.336 1 96.31 368 SER A C 1
ATOM 2881 O O . SER A 1 368 ? 2.637 -14.438 13.477 1 96.31 368 SER A O 1
ATOM 2883 N N . LYS A 1 369 ? 3.707 -15.172 11.641 1 97.12 369 LYS A N 1
ATOM 2884 C CA . LYS A 1 369 ? 5.031 -14.75 12.086 1 97.12 369 LYS A CA 1
ATOM 2885 C C . LYS A 1 369 ? 5.742 -13.945 11 1 97.12 369 LYS A C 1
ATOM 2887 O O . LYS A 1 369 ? 5.434 -14.086 9.812 1 97.12 369 LYS A O 1
ATOM 2892 N N . THR A 1 370 ? 6.668 -13.141 11.469 1 96.88 370 THR A N 1
ATOM 2893 C CA . THR A 1 370 ? 7.43 -12.328 10.531 1 96.88 370 THR A CA 1
ATOM 2894 C C . THR A 1 370 ? 8.477 -13.18 9.805 1 96.88 370 THR A C 1
ATOM 2896 O O . THR A 1 370 ? 9.188 -13.969 10.438 1 96.88 370 THR A O 1
ATOM 2899 N N . TRP A 1 371 ? 8.477 -13.117 8.539 1 97.88 371 TRP A N 1
ATOM 2900 C CA . TRP A 1 371 ? 9.477 -13.711 7.652 1 97.88 371 TRP A CA 1
ATOM 2901 C C . TRP A 1 371 ? 10.477 -12.664 7.176 1 97.88 371 TRP A C 1
ATOM 2903 O O . TRP A 1 371 ? 10.086 -11.617 6.66 1 97.88 371 TRP A O 1
ATOM 2913 N N . THR A 1 372 ? 11.789 -12.883 7.422 1 96.5 372 THR A N 1
ATOM 2914 C CA . THR A 1 372 ? 12.844 -11.953 7.031 1 96.5 372 THR A CA 1
ATOM 2915 C C . THR A 1 372 ? 13.781 -12.602 6.02 1 96.5 372 THR A C 1
ATOM 2917 O O . THR A 1 372 ? 14.008 -13.812 6.059 1 96.5 372 THR A O 1
ATOM 2920 N N . VAL A 1 373 ? 14.219 -11.859 5.125 1 96.62 373 VAL A N 1
ATOM 2921 C CA . VAL A 1 373 ? 15.242 -12.234 4.156 1 96.62 373 VAL A CA 1
ATOM 2922 C C . VAL A 1 373 ? 16.422 -11.258 4.246 1 96.62 373 VAL A C 1
ATOM 2924 O O . VAL A 1 373 ? 16.25 -10.055 4.012 1 96.62 373 VAL A O 1
ATOM 2927 N N . ASN A 1 374 ? 17.578 -11.734 4.629 1 93.19 374 ASN A N 1
ATOM 2928 C CA . ASN A 1 374 ? 18.766 -10.906 4.797 1 93.19 374 ASN A CA 1
ATOM 2929 C C . ASN A 1 374 ? 18.5 -9.719 5.719 1 93.19 374 ASN A C 1
ATOM 2931 O O . ASN A 1 374 ? 18.781 -8.57 5.367 1 93.19 374 ASN A O 1
ATOM 2935 N N . ASN A 1 375 ? 17.766 -9.938 6.73 1 90.94 375 ASN A N 1
ATOM 2936 C CA . ASN A 1 375 ? 17.5 -9 7.816 1 90.94 375 ASN A CA 1
ATOM 2937 C C . ASN A 1 375 ? 16.484 -7.938 7.402 1 90.94 375 ASN A C 1
ATOM 2939 O O . ASN A 1 375 ? 16.375 -6.898 8.055 1 90.94 375 ASN A O 1
ATOM 2943 N N . VAL A 1 376 ? 15.875 -8.18 6.367 1 92.81 376 VAL A N 1
ATOM 2944 C CA . VAL A 1 376 ? 14.805 -7.293 5.922 1 92.81 376 VAL A CA 1
ATOM 2945 C C . VAL A 1 376 ? 13.461 -8.008 6.035 1 92.81 376 VAL A C 1
ATOM 2947 O O . VAL A 1 376 ? 13.328 -9.164 5.629 1 92.81 376 VAL A O 1
ATOM 2950 N N . THR A 1 377 ? 12.516 -7.32 6.645 1 96.06 377 THR A N 1
ATOM 2951 C CA . THR A 1 377 ? 11.172 -7.891 6.723 1 96.06 377 THR A CA 1
ATOM 2952 C C . THR A 1 377 ? 10.609 -8.125 5.328 1 96.06 377 THR A C 1
ATOM 2954 O O . THR A 1 377 ? 10.461 -7.188 4.539 1 96.06 377 THR A O 1
ATOM 2957 N N . ALA A 1 378 ? 10.258 -9.391 5.027 1 97.88 378 ALA A N 1
ATOM 2958 C CA . ALA A 1 378 ? 9.812 -9.773 3.691 1 97.88 378 ALA A CA 1
ATOM 2959 C C . ALA A 1 378 ? 8.297 -9.984 3.66 1 97.88 378 ALA A C 1
ATOM 2961 O O . ALA A 1 378 ? 7.664 -9.82 2.615 1 97.88 378 ALA A O 1
ATOM 2962 N N . GLY A 1 379 ? 7.785 -10.398 4.785 1 98 379 GLY A N 1
ATOM 2963 C CA . GLY A 1 379 ? 6.359 -10.672 4.84 1 98 379 GLY A CA 1
ATOM 2964 C C . GLY A 1 379 ? 5.941 -11.398 6.105 1 98 379 GLY A C 1
ATOM 2965 O O . GLY A 1 379 ? 6.68 -11.406 7.094 1 98 379 GLY A O 1
ATOM 2966 N N . LEU A 1 380 ? 4.703 -11.844 6.113 1 98.19 380 LEU A N 1
ATOM 2967 C CA . LEU A 1 380 ? 4.164 -12.656 7.195 1 98.19 380 LEU A CA 1
ATOM 2968 C C . LEU A 1 380 ? 3.887 -14.078 6.719 1 98.19 380 LEU A C 1
ATOM 2970 O O . LEU A 1 380 ? 3.463 -14.289 5.578 1 98.19 380 LEU A O 1
ATOM 2974 N N . VAL A 1 381 ? 4.125 -15.008 7.602 1 98.25 381 VAL A N 1
ATOM 2975 C CA . VAL A 1 381 ? 3.943 -16.422 7.262 1 98.25 381 VAL A CA 1
ATOM 2976 C C . VAL A 1 381 ? 3.104 -17.109 8.336 1 98.25 381 VAL A C 1
ATOM 2978 O O . VAL A 1 381 ? 3.26 -16.828 9.531 1 98.25 381 VAL A O 1
ATOM 2981 N N . ARG A 1 382 ? 2.188 -17.844 7.883 1 96.5 382 ARG A N 1
ATOM 2982 C CA . ARG A 1 382 ? 1.409 -18.766 8.711 1 96.5 382 ARG A CA 1
ATOM 2983 C C . ARG A 1 382 ? 1.584 -20.203 8.242 1 96.5 382 ARG A C 1
ATOM 2985 O O . ARG A 1 382 ? 1.347 -20.516 7.074 1 96.5 382 ARG A O 1
ATOM 2992 N N . SER A 1 383 ? 2.102 -21.016 9.141 1 96.31 383 SER A N 1
ATOM 2993 C CA . SER A 1 383 ? 2.379 -22.391 8.758 1 96.31 383 SER A CA 1
ATOM 2994 C C . SER A 1 383 ? 1.829 -23.375 9.789 1 96.31 383 SER A C 1
ATOM 2996 O O . SER A 1 383 ? 2.053 -23.203 10.992 1 96.31 383 SER A O 1
ATOM 2998 N N . ALA A 1 384 ? 1.089 -24.359 9.336 1 96.25 384 ALA A N 1
ATOM 2999 C CA . ALA A 1 384 ? 0.601 -25.453 10.148 1 96.25 384 ALA A CA 1
ATOM 3000 C C . ALA A 1 384 ? 0.336 -26.703 9.297 1 96.25 384 ALA A C 1
ATOM 3002 O O . ALA A 1 384 ? -0.258 -26.594 8.219 1 96.25 384 ALA A O 1
ATOM 3003 N N . ALA A 1 385 ? 0.83 -27.812 9.82 1 96.75 385 ALA A N 1
ATOM 3004 C CA . ALA A 1 385 ? 0.67 -29.062 9.094 1 96.75 385 ALA A CA 1
ATOM 3005 C C . ALA A 1 385 ? 1.257 -28.969 7.688 1 96.75 385 ALA A C 1
ATOM 3007 O O . ALA A 1 385 ? 2.418 -28.578 7.52 1 96.75 385 ALA A O 1
ATOM 3008 N N . SER A 1 386 ? 0.388 -29.188 6.66 1 98.06 386 SER A N 1
ATOM 3009 C CA . SER A 1 386 ? 0.896 -29.234 5.293 1 98.06 386 SER A CA 1
ATOM 3010 C C . SER A 1 386 ? 0.778 -27.891 4.602 1 98.06 386 SER A C 1
ATOM 3012 O O . SER A 1 386 ? 1.232 -27.719 3.469 1 98.06 386 SER A O 1
ATOM 3014 N N . LEU A 1 387 ? 0.2 -26.844 5.309 1 98.5 387 LEU A N 1
ATOM 3015 C CA . LEU A 1 387 ? -0.104 -25.578 4.66 1 98.5 387 LEU A CA 1
ATOM 3016 C C . LEU A 1 387 ? 0.809 -24.469 5.18 1 98.5 387 LEU A C 1
ATOM 3018 O O . LEU A 1 387 ? 0.97 -24.312 6.391 1 98.5 387 LEU A O 1
ATOM 3022 N N . THR A 1 388 ? 1.45 -23.781 4.312 1 98.38 388 THR A N 1
ATOM 3023 C CA . THR A 1 388 ? 2.117 -22.516 4.555 1 98.38 388 THR A CA 1
ATOM 3024 C C . THR A 1 388 ? 1.48 -21.406 3.727 1 98.38 388 THR A C 1
ATOM 3026 O O . THR A 1 388 ? 1.295 -21.547 2.516 1 98.38 388 THR A O 1
ATOM 3029 N N . TYR A 1 389 ? 1.03 -20.375 4.363 1 98.38 389 TYR A N 1
ATOM 3030 C CA . TYR A 1 389 ? 0.497 -19.188 3.695 1 98.38 389 TYR A CA 1
ATOM 3031 C C . TYR A 1 389 ? 1.371 -17.969 3.965 1 98.38 389 TYR A C 1
ATOM 3033 O O . TYR A 1 389 ? 1.687 -17.672 5.117 1 98.38 389 TYR A O 1
ATOM 3041 N N . VAL A 1 390 ? 1.739 -17.266 2.865 1 98.69 390 VAL A N 1
ATOM 3042 C CA . VAL A 1 390 ? 2.668 -16.156 2.986 1 98.69 390 VAL A CA 1
ATOM 3043 C C . VAL A 1 390 ? 2.061 -14.906 2.346 1 98.69 390 VAL A C 1
ATOM 3045 O O . VAL A 1 390 ? 1.519 -14.969 1.239 1 98.69 390 VAL A O 1
ATOM 3048 N N . ILE A 1 391 ? 2.076 -13.844 3.066 1 98.75 391 ILE A N 1
ATOM 3049 C CA . ILE A 1 391 ? 1.856 -12.539 2.463 1 98.75 391 ILE A CA 1
ATOM 3050 C C . ILE A 1 391 ? 3.197 -11.844 2.234 1 98.75 391 ILE A C 1
ATOM 3052 O O . ILE A 1 391 ? 3.938 -11.578 3.186 1 98.75 391 ILE A O 1
ATOM 3056 N N . VAL A 1 392 ? 3.514 -11.594 1.002 1 98.81 392 VAL A N 1
ATOM 3057 C CA . VAL A 1 392 ? 4.766 -10.93 0.652 1 98.81 392 VAL A CA 1
ATOM 3058 C C . VAL A 1 392 ? 4.555 -9.422 0.589 1 98.81 392 VAL A C 1
ATOM 3060 O O . VAL A 1 392 ? 3.773 -8.93 -0.23 1 98.81 392 VAL A O 1
ATOM 3063 N N . PHE A 1 393 ? 5.254 -8.719 1.438 1 98.62 393 PHE A N 1
ATOM 3064 C CA . PHE A 1 393 ? 5.082 -7.273 1.534 1 98.62 393 PHE A CA 1
ATOM 3065 C C . PHE A 1 393 ? 5.641 -6.578 0.299 1 98.62 393 PHE A C 1
ATOM 3067 O O . PHE A 1 393 ? 6.613 -7.047 -0.296 1 98.62 393 PHE A O 1
ATOM 3074 N N . ASN A 1 394 ? 4.965 -5.461 -0.072 1 98.25 394 ASN A N 1
ATOM 3075 C CA . ASN A 1 394 ? 5.367 -4.586 -1.168 1 98.25 394 ASN A CA 1
ATOM 3076 C C . ASN A 1 394 ? 5.418 -5.336 -2.496 1 98.25 394 ASN A C 1
ATOM 3078 O O . ASN A 1 394 ? 6.324 -5.125 -3.301 1 98.25 394 ASN A O 1
ATOM 3082 N N . ALA A 1 395 ? 4.5 -6.312 -2.645 1 98.69 395 ALA A N 1
ATOM 3083 C CA . ALA A 1 395 ? 4.367 -7.062 -3.891 1 98.69 395 ALA A CA 1
ATOM 3084 C C . ALA A 1 395 ? 2.928 -7.039 -4.395 1 98.69 395 ALA A C 1
ATOM 3086 O O . ALA A 1 395 ? 1.985 -6.992 -3.598 1 98.69 395 ALA A O 1
ATOM 3087 N N . GLY A 1 396 ? 2.783 -7.039 -5.73 1 98 396 GLY A N 1
ATOM 3088 C CA . GLY A 1 396 ? 1.488 -7.211 -6.367 1 98 396 GLY A CA 1
ATOM 3089 C C . GLY A 1 396 ? 1.211 -8.648 -6.777 1 98 396 GLY A C 1
ATOM 3090 O O . GLY A 1 396 ? 1.598 -9.586 -6.074 1 98 396 GLY A O 1
ATOM 3091 N N . HIS A 1 397 ? 0.485 -8.789 -7.844 1 97.12 397 HIS A N 1
ATOM 3092 C CA . HIS A 1 397 ? 0.045 -10.086 -8.344 1 97.12 397 HIS A CA 1
ATOM 3093 C C . HIS A 1 397 ? 1.23 -10.93 -8.797 1 97.12 397 HIS A C 1
ATOM 3095 O O . HIS A 1 397 ? 1.264 -12.141 -8.562 1 97.12 397 HIS A O 1
ATOM 3101 N N . MET A 1 398 ? 2.18 -10.25 -9.461 1 96.88 398 MET A N 1
ATOM 3102 C CA . MET A 1 398 ? 3.4 -10.93 -9.891 1 96.88 398 MET A CA 1
ATOM 3103 C C . MET A 1 398 ? 4.484 -10.82 -8.82 1 96.88 398 MET A C 1
ATOM 3105 O O . MET A 1 398 ? 5.5 -10.156 -9.023 1 96.88 398 MET A O 1
ATOM 3109 N N . THR A 1 399 ? 4.285 -11.617 -7.797 1 98.31 399 THR A N 1
ATOM 3110 C CA . THR A 1 399 ? 5.109 -11.547 -6.598 1 98.31 399 THR A CA 1
ATOM 3111 C C . THR A 1 399 ? 6.582 -11.75 -6.938 1 98.31 399 THR A C 1
ATOM 3113 O O . THR A 1 399 ? 7.438 -10.977 -6.492 1 98.31 399 THR A O 1
ATOM 3116 N N . PRO A 1 400 ? 6.941 -12.711 -7.809 1 98.19 400 PRO A N 1
ATOM 3117 C CA . PRO A 1 400 ? 8.367 -12.883 -8.109 1 98.19 400 PRO A CA 1
ATOM 3118 C C . PRO A 1 400 ? 8.953 -11.719 -8.906 1 98.19 400 PRO A C 1
ATOM 3120 O O . PRO A 1 400 ? 10.164 -11.484 -8.867 1 98.19 400 PRO A O 1
ATOM 3123 N N . THR A 1 401 ? 8.07 -11.047 -9.695 1 96.88 401 THR A N 1
ATOM 3124 C CA . THR A 1 401 ? 8.523 -9.852 -10.406 1 96.88 401 THR A CA 1
ATOM 3125 C C . THR A 1 401 ? 8.75 -8.703 -9.43 1 96.88 401 THR A C 1
ATOM 3127 O O . THR A 1 401 ? 9.773 -8.023 -9.492 1 96.88 401 THR A O 1
ATOM 3130 N N . ASP A 1 402 ? 7.855 -8.562 -8.477 1 97.81 402 ASP A N 1
ATOM 3131 C CA . ASP A 1 402 ? 7.832 -7.398 -7.598 1 97.81 402 ASP A CA 1
ATOM 3132 C C . ASP A 1 402 ? 8.867 -7.535 -6.48 1 97.81 402 ASP A C 1
ATOM 3134 O O . ASP A 1 402 ? 9.422 -6.535 -6.023 1 97.81 402 ASP A O 1
ATOM 3138 N N . GLN A 1 403 ? 9.055 -8.734 -6 1 98.44 403 GLN A N 1
ATOM 3139 C CA . GLN A 1 403 ? 10 -9.047 -4.93 1 98.44 403 GLN A CA 1
ATOM 3140 C C . GLN A 1 403 ? 10.812 -10.289 -5.262 1 98.44 403 GLN A C 1
ATOM 3142 O O . GLN A 1 403 ? 10.656 -11.328 -4.613 1 98.44 403 GLN A O 1
ATOM 3147 N N . PRO A 1 404 ? 11.758 -10.148 -6.195 1 98.31 404 PRO A N 1
ATOM 3148 C CA . PRO A 1 404 ? 12.461 -11.328 -6.699 1 98.31 404 PRO A CA 1
ATOM 3149 C C . PRO A 1 404 ? 13.281 -12.023 -5.621 1 98.31 404 PRO A C 1
ATOM 3151 O O . PRO A 1 404 ? 13.297 -13.258 -5.551 1 98.31 404 PRO A O 1
ATOM 3154 N N . GLU A 1 405 ? 13.961 -11.25 -4.758 1 98.19 405 GLU A N 1
ATOM 3155 C CA . GLU A 1 405 ? 14.781 -11.852 -3.709 1 98.19 405 GLU A CA 1
ATOM 3156 C C . GLU A 1 405 ? 13.922 -12.602 -2.699 1 98.19 405 GLU A C 1
ATOM 3158 O O . GLU A 1 405 ? 14.258 -13.711 -2.287 1 98.19 405 GLU A O 1
ATOM 3163 N N . HIS A 1 406 ? 12.852 -11.969 -2.322 1 98.5 406 HIS A N 1
ATOM 3164 C CA . HIS A 1 406 ? 11.945 -12.594 -1.366 1 98.5 406 HIS A CA 1
ATOM 3165 C C . HIS A 1 406 ? 11.312 -13.844 -1.951 1 98.5 406 HIS A C 1
ATOM 3167 O O . HIS A 1 406 ? 11.188 -14.867 -1.267 1 98.5 406 HIS A O 1
ATOM 3173 N N . ALA A 1 407 ? 10.906 -13.773 -3.18 1 98.75 407 ALA A N 1
ATOM 3174 C CA . ALA A 1 407 ? 10.258 -14.914 -3.83 1 98.75 407 ALA A CA 1
ATOM 3175 C C . ALA A 1 407 ? 11.227 -16.094 -3.951 1 98.75 407 ALA A C 1
ATOM 3177 O O . ALA A 1 407 ? 10.836 -17.25 -3.771 1 98.75 407 ALA A O 1
ATOM 3178 N N . LEU A 1 408 ? 12.484 -15.789 -4.27 1 98.69 408 LEU A N 1
ATOM 3179 C CA . LEU A 1 408 ? 13.5 -16.828 -4.367 1 98.69 408 LEU A CA 1
ATOM 3180 C C . LEU A 1 408 ? 13.711 -17.516 -3.018 1 98.69 408 LEU A C 1
ATOM 3182 O O . LEU A 1 408 ? 13.781 -18.734 -2.939 1 98.69 408 LEU A O 1
ATOM 3186 N N . ASP A 1 409 ? 13.836 -16.719 -1.98 1 98.56 409 ASP A N 1
ATOM 3187 C CA . ASP A 1 409 ? 13.992 -17.266 -0.641 1 98.56 409 ASP A CA 1
ATOM 3188 C C . ASP A 1 409 ? 12.789 -18.125 -0.261 1 98.56 409 ASP A C 1
ATOM 3190 O O . ASP A 1 409 ? 12.945 -19.219 0.293 1 98.56 409 ASP A O 1
ATOM 3194 N N . MET A 1 410 ? 11.57 -17.641 -0.546 1 98.75 410 MET A N 1
ATOM 3195 C CA . MET A 1 410 ? 10.32 -18.312 -0.225 1 98.75 410 MET A CA 1
ATOM 3196 C C . MET A 1 410 ? 10.273 -19.703 -0.867 1 98.75 410 MET A C 1
ATOM 3198 O O . MET A 1 410 ? 10.031 -20.703 -0.185 1 98.75 410 MET A O 1
ATOM 3202 N N . ILE A 1 411 ? 10.586 -19.812 -2.16 1 98.75 411 ILE A N 1
ATOM 3203 C CA . ILE A 1 411 ? 10.477 -21.094 -2.855 1 98.75 411 ILE A CA 1
ATOM 3204 C C . ILE A 1 411 ? 11.586 -22.031 -2.391 1 98.75 411 ILE A C 1
ATOM 3206 O O . ILE A 1 411 ? 11.383 -23.25 -2.291 1 98.75 411 ILE A O 1
ATOM 3210 N N . ALA A 1 412 ? 12.758 -21.453 -2.15 1 98.5 412 ALA A N 1
ATOM 3211 C CA . ALA A 1 412 ? 13.867 -22.281 -1.652 1 98.5 412 ALA A CA 1
ATOM 3212 C C . ALA A 1 412 ? 13.508 -22.938 -0.322 1 98.5 412 ALA A C 1
ATOM 3214 O O . ALA A 1 412 ? 13.727 -24.125 -0.136 1 98.5 412 ALA A O 1
ATOM 3215 N N . ARG A 1 413 ? 12.992 -22.172 0.552 1 98.38 413 ARG A N 1
ATOM 3216 C CA . ARG A 1 413 ? 12.609 -22.719 1.848 1 98.38 413 ARG A CA 1
ATOM 3217 C C . ARG A 1 413 ? 11.516 -23.766 1.693 1 98.38 413 ARG A C 1
ATOM 3219 O O . ARG A 1 413 ? 11.531 -24.797 2.373 1 98.38 413 ARG A O 1
ATOM 3226 N N . PHE A 1 414 ? 10.633 -23.5 0.853 1 98.62 414 PHE A N 1
ATOM 3227 C CA . PHE A 1 414 ? 9.523 -24.422 0.639 1 98.62 414 PHE A CA 1
ATOM 3228 C C . PHE A 1 414 ? 10.031 -25.766 0.119 1 98.62 414 PHE A C 1
ATOM 3230 O O . PHE A 1 414 ? 9.727 -26.812 0.694 1 98.62 414 PHE A O 1
ATOM 3237 N N . ILE A 1 415 ? 10.836 -25.719 -0.938 1 98.31 415 ILE A N 1
ATOM 3238 C CA . ILE A 1 415 ? 11.227 -26.969 -1.587 1 98.31 415 ILE A CA 1
ATOM 3239 C C . ILE A 1 415 ? 12.242 -27.703 -0.718 1 98.31 415 ILE A C 1
ATOM 3241 O O . ILE A 1 415 ? 12.367 -28.938 -0.804 1 98.31 415 ILE A O 1
ATOM 3245 N N . ASN A 1 416 ? 12.93 -26.984 0.155 1 97.25 416 ASN A N 1
ATOM 3246 C CA . ASN A 1 416 ? 13.914 -27.609 1.027 1 97.25 416 ASN A CA 1
ATOM 3247 C C . ASN A 1 416 ? 13.305 -28.016 2.365 1 97.25 416 ASN A C 1
ATOM 3249 O O . ASN A 1 416 ? 13.977 -28.609 3.205 1 97.25 416 ASN A O 1
ATOM 3253 N N . GLY A 1 417 ? 12.094 -27.656 2.582 1 96.31 417 GLY A N 1
ATOM 3254 C CA . GLY A 1 417 ? 11.438 -27.969 3.84 1 96.31 417 GLY A CA 1
ATOM 3255 C C . GLY A 1 417 ? 11.969 -27.172 5.016 1 96.31 417 GLY A C 1
ATOM 3256 O O . GLY A 1 417 ? 12.094 -27.703 6.125 1 96.31 417 GLY A O 1
ATOM 3257 N N . GLU A 1 418 ? 12.32 -25.969 4.742 1 95.88 418 GLU A N 1
ATOM 3258 C CA . GLU A 1 418 ? 12.867 -25.109 5.781 1 95.88 418 GLU A CA 1
ATOM 3259 C C . GLU A 1 418 ? 11.797 -24.188 6.359 1 95.88 418 GLU A C 1
ATOM 3261 O O . GLU A 1 418 ? 10.836 -23.828 5.672 1 95.88 418 GLU A O 1
ATOM 3266 N N . SER A 1 419 ? 12.008 -23.812 7.594 1 94 419 SER A N 1
ATOM 3267 C CA . SER A 1 419 ? 11.086 -22.875 8.242 1 94 419 SER A CA 1
ATOM 3268 C C . SER A 1 419 ? 11.289 -21.469 7.723 1 94 419 SER A C 1
ATOM 3270 O O . SER A 1 419 ? 12.398 -21.078 7.344 1 94 419 SER A O 1
ATOM 3272 N N . PHE A 1 420 ? 10.203 -20.75 7.688 1 94.31 420 PHE A N 1
ATOM 3273 C CA . PHE A 1 420 ? 10.258 -19.359 7.285 1 94.31 420 PHE A CA 1
ATOM 3274 C C . PHE A 1 420 ? 10.703 -18.469 8.445 1 94.31 420 PHE A C 1
ATOM 3276 O O . PHE A 1 420 ? 11.031 -17.297 8.25 1 94.31 420 PHE A O 1
ATOM 3283 N N . THR A 1 421 ? 10.633 -19 9.633 1 86.75 421 THR A N 1
ATOM 3284 C CA . THR A 1 421 ? 10.977 -18.188 10.805 1 86.75 421 THR A CA 1
ATOM 3285 C C . THR A 1 421 ? 12.219 -18.75 11.5 1 86.75 421 THR A C 1
ATOM 3287 O O . THR A 1 421 ? 12.461 -19.969 11.469 1 86.75 421 THR A O 1
ATOM 3290 N N . SER A 1 422 ? 13.289 -17.922 11.703 1 64.06 422 SER A N 1
ATOM 3291 C CA . SER A 1 422 ? 14.453 -18.391 12.453 1 64.06 422 SER A CA 1
ATOM 3292 C C . SER A 1 422 ? 14.148 -18.469 13.953 1 64.06 422 SER A C 1
ATOM 3294 O O . SER A 1 422 ? 13.289 -17.734 14.453 1 64.06 422 SER A O 1
ATOM 3296 N N . MET B 1 1 ? -27.594 26.047 24.641 1 20.7 1 MET B N 1
ATOM 3297 C CA . MET B 1 1 ? -26.406 26.641 25.25 1 20.7 1 MET B CA 1
ATOM 3298 C C . MET B 1 1 ? -25.344 25.594 25.516 1 20.7 1 MET B C 1
ATOM 3300 O O . MET B 1 1 ? -25.5 24.75 26.391 1 20.7 1 MET B O 1
ATOM 3304 N N . VAL B 1 2 ? -24.781 25.047 24.438 1 22.86 2 VAL B N 1
ATOM 3305 C CA . VAL B 1 2 ? -23.844 23.938 24.5 1 22.86 2 VAL B CA 1
ATOM 3306 C C . VAL B 1 2 ? -22.609 24.344 25.312 1 22.86 2 VAL B C 1
ATOM 3308 O O . VAL B 1 2 ? -21.938 25.328 24.969 1 22.86 2 VAL B O 1
ATOM 3311 N N . VAL B 1 3 ? -22.641 24.141 26.625 1 23 3 VAL B N 1
ATOM 3312 C CA . VAL B 1 3 ? -21.562 24.391 27.562 1 23 3 VAL B CA 1
ATOM 3313 C C . VAL B 1 3 ? -20.297 23.672 27.109 1 23 3 VAL B C 1
ATOM 3315 O O . VAL B 1 3 ? -20.266 22.438 27.016 1 23 3 VAL B O 1
ATOM 3318 N N . VAL B 1 4 ? -19.578 24.219 26.172 1 26.42 4 VAL B N 1
ATOM 3319 C CA . VAL B 1 4 ? -18.25 23.734 25.812 1 26.42 4 VAL B CA 1
ATOM 3320 C C . VAL B 1 4 ? -17.328 23.812 27.016 1 26.42 4 VAL B C 1
ATOM 3322 O O . VAL B 1 4 ? -17.062 24.891 27.531 1 26.42 4 VAL B O 1
ATOM 3325 N N . ALA B 1 5 ? -17.438 22.891 27.922 1 26.62 5 ALA B N 1
ATOM 3326 C CA . ALA B 1 5 ? -16.516 22.812 29.047 1 26.62 5 ALA B CA 1
ATOM 3327 C C . ALA B 1 5 ? -15.07 22.969 28.562 1 26.62 5 ALA B C 1
ATOM 3329 O O . ALA B 1 5 ? -14.578 22.141 27.781 1 26.62 5 ALA B O 1
ATOM 3330 N N . VAL B 1 6 ? -14.633 24.156 28.438 1 28.31 6 VAL B N 1
ATOM 3331 C CA . VAL B 1 6 ? -13.25 24.531 28.156 1 28.31 6 VAL B CA 1
ATOM 3332 C C . VAL B 1 6 ? -12.344 24.047 29.281 1 28.31 6 VAL B C 1
ATOM 3334 O O . VAL B 1 6 ? -12.453 24.5 30.422 1 28.31 6 VAL B O 1
ATOM 3337 N N . GLY B 1 7 ? -12.172 22.781 29.406 1 26.69 7 GLY B N 1
ATOM 3338 C CA . GLY B 1 7 ? -11.211 22.328 30.391 1 26.69 7 GLY B CA 1
ATOM 3339 C C . GLY B 1 7 ? -9.969 23.188 30.469 1 26.69 7 GLY B C 1
ATOM 3340 O O . GLY B 1 7 ? -9.523 23.734 29.469 1 26.69 7 GLY B O 1
ATOM 3341 N N . THR B 1 8 ? -9.672 23.719 31.672 1 24.67 8 THR B N 1
ATOM 3342 C CA . THR B 1 8 ? -8.531 24.516 32.125 1 24.67 8 THR B CA 1
ATOM 3343 C C . THR B 1 8 ? -7.215 23.844 31.734 1 24.67 8 THR B C 1
ATOM 3345 O O . THR B 1 8 ? -6.902 22.75 32.219 1 24.67 8 THR B O 1
ATOM 3348 N N . THR B 1 9 ? -6.867 23.781 30.531 1 28.14 9 THR B N 1
ATOM 3349 C CA . THR B 1 9 ? -5.543 23.328 30.141 1 28.14 9 THR B CA 1
ATOM 3350 C C . THR B 1 9 ? -4.457 24.078 30.906 1 28.14 9 THR B C 1
ATOM 3352 O O . THR B 1 9 ? -4.406 25.297 30.891 1 28.14 9 THR B O 1
ATOM 3355 N N . LEU B 1 10 ? -3.951 23.484 31.953 1 25.31 10 LEU B N 1
ATOM 3356 C CA . LEU B 1 10 ? -2.768 23.938 32.688 1 25.31 10 LEU B CA 1
ATOM 3357 C C . LEU B 1 10 ? -1.651 24.312 31.703 1 25.31 10 LEU B C 1
ATOM 3359 O O . LEU B 1 10 ? -1.312 23.531 30.812 1 25.31 10 LEU B O 1
ATOM 3363 N N . ALA B 1 11 ? -1.362 25.578 31.609 1 27.78 11 ALA B N 1
ATOM 3364 C CA . ALA B 1 11 ? -0.272 26.297 30.953 1 27.78 11 ALA B CA 1
ATOM 3365 C C . ALA B 1 11 ? 1.085 25.766 31.406 1 27.78 11 ALA B C 1
ATOM 3367 O O . ALA B 1 11 ? 1.514 26.047 32.531 1 27.78 11 ALA B O 1
ATOM 3368 N N . ILE B 1 12 ? 1.286 24.484 31.312 1 27.33 12 ILE B N 1
ATOM 3369 C CA . ILE B 1 12 ? 2.682 24.25 31.672 1 27.33 12 ILE B CA 1
ATOM 3370 C C . ILE B 1 12 ? 3.592 25.016 30.703 1 27.33 12 ILE B C 1
ATOM 3372 O O . ILE B 1 12 ? 3.621 24.719 29.516 1 27.33 12 ILE B O 1
ATOM 3376 N N . VAL B 1 13 ? 3.908 26.281 31.031 1 26.64 13 VAL B N 1
ATOM 3377 C CA . VAL B 1 13 ? 4.852 27.219 30.438 1 26.64 13 VAL B CA 1
ATOM 3378 C C . VAL B 1 13 ? 6.273 26.672 30.547 1 26.64 13 VAL B C 1
ATOM 3380 O O . VAL B 1 13 ? 6.801 26.531 31.656 1 26.64 13 VAL B O 1
ATOM 3383 N N . ALA B 1 14 ? 6.613 25.703 29.906 1 29.06 14 ALA B N 1
ATOM 3384 C CA . ALA B 1 14 ? 8.07 25.578 29.906 1 29.06 14 ALA B CA 1
ATOM 3385 C C . ALA B 1 14 ? 8.727 26.891 29.453 1 29.06 14 ALA B C 1
ATOM 3387 O O . ALA B 1 14 ? 8.672 27.25 28.266 1 29.06 14 ALA B O 1
ATOM 3388 N N . GLY B 1 15 ? 8.711 27.906 30.312 1 28.22 15 GLY B N 1
ATOM 3389 C CA . GLY B 1 15 ? 9.344 29.219 30.203 1 28.22 15 GLY B CA 1
ATOM 3390 C C . GLY B 1 15 ? 10.828 29.156 29.922 1 28.22 15 GLY B C 1
ATOM 3391 O O . GLY B 1 15 ? 11.594 28.625 30.734 1 28.22 15 GLY B O 1
ATOM 3392 N N . MET B 1 16 ? 11.195 28.875 28.719 1 30.27 16 MET B N 1
ATOM 3393 C CA . MET B 1 16 ? 12.578 29.281 28.484 1 30.27 16 MET B CA 1
ATOM 3394 C C . MET B 1 16 ? 12.828 30.688 29.031 1 30.27 16 MET B C 1
ATOM 3396 O O . MET B 1 16 ? 12.062 31.609 28.75 1 30.27 16 MET B O 1
ATOM 3400 N N . VAL B 1 17 ? 13.453 30.766 30.172 1 28.08 17 VAL B N 1
ATOM 3401 C CA . VAL B 1 17 ? 13.992 32 30.75 1 28.08 17 VAL B CA 1
ATOM 3402 C C . VAL B 1 17 ? 14.836 32.719 29.703 1 28.08 17 VAL B C 1
ATOM 3404 O O . VAL B 1 17 ? 15.797 32.156 29.172 1 28.08 17 VAL B O 1
ATOM 3407 N N . LEU B 1 18 ? 14.273 33.719 29.016 1 31.73 18 LEU B N 1
ATOM 3408 C CA . LEU B 1 18 ? 14.914 34.719 28.188 1 31.73 18 LEU B CA 1
ATOM 3409 C C . LEU B 1 18 ? 16.016 35.438 28.969 1 31.73 18 LEU B C 1
ATOM 3411 O O . LEU B 1 18 ? 15.742 36.125 29.969 1 31.73 18 LEU B O 1
ATOM 3415 N N . ASN B 1 19 ? 17.109 34.812 29.203 1 29.16 19 ASN B N 1
ATOM 3416 C CA . ASN B 1 19 ? 18.141 35.781 29.5 1 29.16 19 ASN B CA 1
ATOM 3417 C C . ASN B 1 19 ? 18.328 36.781 28.359 1 29.16 19 ASN B C 1
ATOM 3419 O O . ASN B 1 19 ? 18.688 36.375 27.25 1 29.16 19 ASN B O 1
ATOM 3423 N N . ALA B 1 20 ? 17.562 37.906 28.234 1 32.53 20 ALA B N 1
ATOM 3424 C CA . ALA B 1 20 ? 17.688 39.062 27.391 1 32.53 20 ALA B CA 1
ATOM 3425 C C . ALA B 1 20 ? 19.125 39.562 27.328 1 32.53 20 ALA B C 1
ATOM 3427 O O . ALA B 1 20 ? 19.531 40.438 28.109 1 32.53 20 ALA B O 1
ATOM 3428 N N . ASP B 1 21 ? 20.125 38.875 27.203 1 32.84 21 ASP B N 1
ATOM 3429 C CA . ASP B 1 21 ? 21.344 39.656 27.016 1 32.84 21 ASP B CA 1
ATOM 3430 C C . ASP B 1 21 ? 21.203 40.594 25.828 1 32.84 21 ASP B C 1
ATOM 3432 O O . ASP B 1 21 ? 20.344 40.406 24.969 1 32.84 21 ASP B O 1
ATOM 3436 N N . GLY B 1 22 ? 22.203 41.625 25.562 1 33.25 22 GLY B N 1
ATOM 3437 C CA . GLY B 1 22 ? 22.516 42.844 24.844 1 33.25 22 GLY B CA 1
ATOM 3438 C C . GLY B 1 22 ? 22.391 42.688 23.328 1 33.25 22 GLY B C 1
ATOM 3439 O O . GLY B 1 22 ? 22.75 43.594 22.578 1 33.25 22 GLY B O 1
ATOM 3440 N N . ALA B 1 23 ? 22.297 41.594 22.828 1 38.03 23 ALA B N 1
ATOM 3441 C CA . ALA B 1 23 ? 22.531 41.594 21.391 1 38.03 23 ALA B CA 1
ATOM 3442 C C . ALA B 1 23 ? 21.344 42.188 20.625 1 38.03 23 ALA B C 1
ATOM 3444 O O . ALA B 1 23 ? 21.266 42.062 19.406 1 38.03 23 ALA B O 1
ATOM 3445 N N . LEU B 1 24 ? 20.312 42.531 21.188 1 38.97 24 LEU B N 1
ATOM 3446 C CA . LEU B 1 24 ? 19.188 43.188 20.531 1 38.97 24 LEU B CA 1
ATOM 3447 C C . LEU B 1 24 ? 19.625 44.469 19.875 1 38.97 24 LEU B C 1
ATOM 3449 O O . LEU B 1 24 ? 18.797 45.219 19.359 1 38.97 24 LEU B O 1
ATOM 3453 N N . ASP B 1 25 ? 20.766 44.875 20.141 1 38.41 25 ASP B N 1
ATOM 3454 C CA . ASP B 1 25 ? 21.078 46.219 19.641 1 38.41 25 ASP B CA 1
ATOM 3455 C C . ASP B 1 25 ? 21.281 46.188 18.125 1 38.41 25 ASP B C 1
ATOM 3457 O O . ASP B 1 25 ? 21.703 47.188 17.531 1 38.41 25 ASP B O 1
ATOM 3461 N N . ASP B 1 26 ? 21.344 44.969 17.562 1 42.78 26 ASP B N 1
ATOM 3462 C CA . ASP B 1 26 ? 21.562 45.031 16.109 1 42.78 26 ASP B CA 1
ATOM 3463 C C . ASP B 1 26 ? 20.25 45.312 15.383 1 42.78 26 ASP B C 1
ATOM 3465 O O . ASP B 1 26 ? 19.25 44.625 15.594 1 42.78 26 ASP B O 1
ATOM 3469 N N . PRO B 1 27 ? 20.094 46.469 14.773 1 46 27 PRO B N 1
ATOM 3470 C CA . PRO B 1 27 ? 18.891 46.844 14.031 1 46 27 PRO B CA 1
ATOM 3471 C C . PRO B 1 27 ? 18.359 45.688 13.18 1 46 27 PRO B C 1
ATOM 3473 O O . PRO B 1 27 ? 17.141 45.562 12.984 1 46 27 PRO B O 1
ATOM 3476 N N . ALA B 1 28 ? 19.203 45 12.609 1 46.12 28 ALA B N 1
ATOM 3477 C CA . ALA B 1 28 ? 18.75 43.875 11.812 1 46.12 28 ALA B CA 1
ATOM 3478 C C . ALA B 1 28 ? 17.938 42.906 12.672 1 46.12 28 ALA B C 1
ATOM 3480 O O . ALA B 1 28 ? 16.969 42.281 12.195 1 46.12 28 ALA B O 1
ATOM 3481 N N . ALA B 1 29 ? 18.312 42.688 13.844 1 51.91 29 ALA B N 1
ATOM 3482 C CA . ALA B 1 29 ? 17.609 41.812 14.781 1 51.91 29 ALA B CA 1
ATOM 3483 C C . ALA B 1 29 ? 16.203 42.375 15.07 1 51.91 29 ALA B C 1
ATOM 3485 O O . ALA B 1 29 ? 15.266 41.594 15.258 1 51.91 29 ALA B O 1
ATOM 3486 N N . ARG B 1 30 ? 16.047 43.688 14.953 1 59.78 30 ARG B N 1
ATOM 3487 C CA . ARG B 1 30 ? 14.734 44.281 15.234 1 59.78 30 ARG B CA 1
ATOM 3488 C C . ARG B 1 30 ? 13.742 43.969 14.109 1 59.78 30 ARG B C 1
ATOM 3490 O O . ARG B 1 30 ? 12.57 43.688 14.367 1 59.78 30 ARG B O 1
ATOM 3497 N N . SER B 1 31 ? 14.352 43.781 12.867 1 76.25 31 SER B N 1
ATOM 3498 C CA . SER B 1 31 ? 13.445 43.5 11.75 1 76.25 31 SER B CA 1
ATOM 3499 C C . SER B 1 31 ? 13.211 42 11.57 1 76.25 31 SER B C 1
ATOM 3501 O O . SER B 1 31 ? 12.219 41.594 10.961 1 76.25 31 SER B O 1
ATOM 3503 N N . GLY B 1 32 ? 14.047 41.156 12.039 1 89.25 32 GLY B N 1
ATOM 3504 C CA . GLY B 1 32 ? 13.984 39.719 11.867 1 89.25 32 GLY B CA 1
ATOM 3505 C C . GLY B 1 32 ? 14.328 39.281 10.461 1 89.25 32 GLY B C 1
ATOM 3506 O O . GLY B 1 32 ? 14.148 38.094 10.109 1 89.25 32 GLY B O 1
ATOM 3507 N N . ARG B 1 33 ? 14.828 40.188 9.602 1 93.81 33 ARG B N 1
ATOM 3508 C CA . ARG B 1 33 ? 15.125 39.875 8.211 1 93.81 33 ARG B CA 1
ATOM 3509 C C . ARG B 1 33 ? 16.344 38.969 8.102 1 93.81 33 ARG B C 1
ATOM 3511 O O . ARG B 1 33 ? 17.375 39.219 8.727 1 93.81 33 ARG B O 1
ATOM 3518 N N . VAL B 1 34 ? 16.188 37.906 7.336 1 94.94 34 VAL B N 1
ATOM 3519 C CA . VAL B 1 34 ? 17.266 36.938 7.082 1 94.94 34 VAL B CA 1
ATOM 3520 C C . VAL B 1 34 ? 17.875 37.219 5.711 1 94.94 34 VAL B C 1
ATOM 3522 O O . VAL B 1 34 ? 17.234 37.031 4.684 1 94.94 34 VAL B O 1
ATOM 3525 N N . HIS B 1 35 ? 19.125 37.594 5.727 1 93.31 35 HIS B N 1
ATOM 3526 C CA . HIS B 1 35 ? 19.734 38.031 4.484 1 93.31 35 HIS B CA 1
ATOM 3527 C C . HIS B 1 35 ? 20.562 36.938 3.848 1 93.31 35 HIS B C 1
ATOM 3529 O O . HIS B 1 35 ? 20.781 36.938 2.633 1 93.31 35 HIS B O 1
ATOM 3535 N N . ASP B 1 36 ? 21.094 36.094 4.613 1 93.44 36 ASP B N 1
ATOM 3536 C CA . ASP B 1 36 ? 21.906 34.969 4.133 1 93.44 36 ASP B CA 1
ATOM 3537 C C . ASP B 1 36 ? 21.797 33.781 5.07 1 93.44 36 ASP B C 1
ATOM 3539 O O . ASP B 1 36 ? 21.422 33.906 6.23 1 93.44 36 ASP B O 1
ATOM 3543 N N . LEU B 1 37 ? 22.062 32.625 4.566 1 93.81 37 LEU B N 1
ATOM 3544 C CA . LEU B 1 37 ? 22.047 31.391 5.332 1 93.81 37 LEU B CA 1
ATOM 3545 C C . LEU B 1 37 ? 23.344 30.594 5.094 1 93.81 37 LEU B C 1
ATOM 3547 O O . LEU B 1 37 ? 23.844 30.562 3.969 1 93.81 37 LEU B O 1
ATOM 3551 N N . PRO B 1 38 ? 23.797 30 6.176 1 90.38 38 PRO B N 1
ATOM 3552 C CA . PRO B 1 38 ? 25 29.188 5.98 1 90.38 38 PRO B CA 1
ATOM 3553 C C . PRO B 1 38 ? 24.797 28.094 4.926 1 90.38 38 PRO B C 1
ATOM 3555 O O . PRO B 1 38 ? 23.797 27.375 4.961 1 90.38 38 PRO B O 1
ATOM 3558 N N . GLY B 1 39 ? 25.766 28.031 4.012 1 83.94 39 GLY B N 1
ATOM 3559 C CA . GLY B 1 39 ? 25.719 27 2.992 1 83.94 39 GLY B CA 1
ATOM 3560 C C . GLY B 1 39 ? 24.953 27.406 1.756 1 83.94 39 GLY B C 1
ATOM 3561 O O . GLY B 1 39 ? 25.109 26.812 0.69 1 83.94 39 GLY B O 1
ATOM 3562 N N . LEU B 1 40 ? 24.062 28.391 1.831 1 87.5 40 LEU B N 1
ATOM 3563 C CA . LEU B 1 40 ? 23.266 28.844 0.703 1 87.5 40 LEU B CA 1
ATOM 3564 C C . LEU B 1 40 ? 23.75 30.203 0.206 1 87.5 40 LEU B C 1
ATOM 3566 O O . LEU B 1 40 ? 23.75 30.469 -1 1 87.5 40 LEU B O 1
ATOM 3570 N N . GLY B 1 41 ? 24.297 31.062 1.122 1 88.94 41 GLY B N 1
ATOM 3571 C CA . GLY B 1 41 ? 24.625 32.438 0.791 1 88.94 41 GLY B CA 1
ATOM 3572 C C . GLY B 1 41 ? 23.438 33.375 0.824 1 88.94 41 GLY B C 1
ATOM 3573 O O . GLY B 1 41 ? 22.531 33.188 1.646 1 88.94 41 GLY B O 1
ATOM 3574 N N . PRO B 1 42 ? 23.469 34.406 0.052 1 91.56 42 PRO B N 1
ATOM 3575 C CA . PRO B 1 42 ? 22.344 35.344 0.042 1 91.56 42 PRO B CA 1
ATOM 3576 C C . PRO B 1 42 ? 21.031 34.688 -0.367 1 91.56 42 PRO B C 1
ATOM 3578 O O . PRO B 1 42 ? 21.016 33.844 -1.256 1 91.56 42 PRO B O 1
ATOM 3581 N N . THR B 1 43 ? 19.969 35.031 0.337 1 92.19 43 THR B N 1
ATOM 3582 C CA . THR B 1 43 ? 18.656 34.438 0.045 1 92.19 43 THR B CA 1
ATOM 3583 C C . THR B 1 43 ? 18.016 35.125 -1.152 1 92.19 43 THR B C 1
ATOM 3585 O O . THR B 1 43 ? 18.156 36.344 -1.326 1 92.19 43 THR B O 1
ATOM 3588 N N . ASP B 1 44 ? 17.375 34.406 -1.962 1 89.25 44 ASP B N 1
ATOM 3589 C CA . ASP B 1 44 ? 16.656 34.969 -3.105 1 89.25 44 ASP B CA 1
ATOM 3590 C C . ASP B 1 44 ? 15.211 35.312 -2.734 1 89.25 44 ASP B C 1
ATOM 3592 O O . ASP B 1 44 ? 14.492 35.906 -3.523 1 89.25 44 ASP B O 1
ATOM 3596 N N . THR B 1 45 ? 14.797 34.906 -1.622 1 91.94 45 THR B N 1
ATOM 3597 C CA . THR B 1 45 ? 13.461 35.188 -1.104 1 91.94 45 THR B CA 1
ATOM 3598 C C . THR B 1 45 ? 13.531 36.031 0.164 1 91.94 45 THR B C 1
ATOM 3600 O O . THR B 1 45 ? 14.445 35.844 0.974 1 91.94 45 THR B O 1
ATOM 3603 N N . VAL B 1 46 ? 12.625 36.969 0.178 1 95.19 46 VAL B N 1
ATOM 3604 C CA . VAL B 1 46 ? 12.523 37.719 1.42 1 95.19 46 VAL B CA 1
ATOM 3605 C C . VAL B 1 46 ? 12.039 36.812 2.545 1 95.19 46 VAL B C 1
ATOM 3607 O O . VAL B 1 46 ? 11.008 36.125 2.41 1 95.19 46 VAL B O 1
ATOM 3610 N N . GLN B 1 47 ? 12.789 36.781 3.611 1 96.25 47 GLN B N 1
ATOM 3611 C CA . GLN B 1 47 ? 12.383 35.938 4.719 1 96.25 47 GLN B CA 1
ATOM 3612 C C . GLN B 1 47 ? 12.664 36.594 6.062 1 96.25 47 GLN B C 1
ATOM 3614 O O . GLN B 1 47 ? 13.531 37.469 6.16 1 96.25 47 GLN B O 1
ATOM 3619 N N . TYR B 1 48 ? 11.875 36.281 7.02 1 95.75 48 TYR B N 1
ATOM 3620 C CA . TYR B 1 48 ? 11.984 36.781 8.383 1 95.75 48 TYR B CA 1
ATOM 3621 C C . TYR B 1 48 ? 12.039 35.625 9.383 1 95.75 48 TYR B C 1
ATOM 3623 O O . TYR B 1 48 ? 11.344 34.625 9.227 1 95.75 48 TYR B O 1
ATOM 3631 N N . ALA B 1 49 ? 12.891 35.75 10.359 1 94.75 49 ALA B N 1
ATOM 3632 C CA . ALA B 1 49 ? 12.945 34.781 11.445 1 94.75 49 ALA B CA 1
ATOM 3633 C C . ALA B 1 49 ? 13.18 35.469 12.789 1 94.75 49 ALA B C 1
ATOM 3635 O O . ALA B 1 49 ? 13.703 36.594 12.836 1 94.75 49 ALA B O 1
ATOM 3636 N N . GLY B 1 50 ? 12.719 34.812 13.773 1 90.94 50 GLY B N 1
ATOM 3637 C CA . GLY B 1 50 ? 12.906 35.344 15.117 1 90.94 50 GLY B CA 1
ATOM 3638 C C . GLY B 1 50 ? 11.867 34.844 16.109 1 90.94 50 GLY B C 1
ATOM 3639 O O . GLY B 1 50 ? 11.344 33.719 15.961 1 90.94 50 GLY B O 1
ATOM 3640 N N . TYR B 1 51 ? 11.711 35.594 17.203 1 88.69 51 TYR B N 1
ATOM 3641 C CA . TYR B 1 51 ? 10.758 35.25 18.266 1 88.69 51 TYR B CA 1
ATOM 3642 C C . TYR B 1 51 ? 9.688 36.312 18.406 1 88.69 51 TYR B C 1
ATOM 3644 O O . TYR B 1 51 ? 9.953 37.5 18.203 1 88.69 51 TYR B O 1
ATOM 3652 N N . VAL B 1 52 ? 8.508 35.875 18.656 1 87 52 VAL B N 1
ATOM 3653 C CA . VAL B 1 52 ? 7.438 36.75 19.109 1 87 52 VAL B CA 1
ATOM 3654 C C . VAL B 1 52 ? 7.168 36.531 20.594 1 87 52 VAL B C 1
ATOM 3656 O O . VAL B 1 52 ? 6.914 35.375 21.016 1 87 52 VAL B O 1
ATOM 3659 N N . ASP B 1 53 ? 7.254 37.562 21.312 1 83 53 ASP B N 1
ATOM 3660 C CA . ASP B 1 53 ? 6.996 37.469 22.75 1 83 53 ASP B CA 1
ATOM 3661 C C . ASP B 1 53 ? 5.504 37.312 23.031 1 83 53 ASP B C 1
ATOM 3663 O O . ASP B 1 53 ? 4.684 38.062 22.516 1 83 53 ASP B O 1
ATOM 3667 N N . LEU B 1 54 ? 5.184 36.344 23.766 1 78.5 54 LEU B N 1
ATOM 3668 C CA . LEU B 1 54 ? 3.793 36.125 24.156 1 78.5 54 LEU B CA 1
ATOM 3669 C C . LEU B 1 54 ? 3.486 36.812 25.484 1 78.5 54 LEU B C 1
ATOM 3671 O O . LEU B 1 54 ? 2.385 37.344 25.672 1 78.5 54 LEU B O 1
ATOM 3675 N N . ASP B 1 55 ? 4.344 36.656 26.344 1 76.25 55 ASP B N 1
ATOM 3676 C CA . ASP B 1 55 ? 4.352 37.344 27.641 1 76.25 55 ASP B CA 1
ATOM 3677 C C . ASP B 1 55 ? 5.781 37.531 28.141 1 76.25 55 ASP B C 1
ATOM 3679 O O . ASP B 1 55 ? 6.727 37.562 27.359 1 76.25 55 ASP B O 1
ATOM 3683 N N . GLU B 1 56 ? 5.855 37.781 29.406 1 68.5 56 GLU B N 1
ATOM 3684 C CA . GLU B 1 56 ? 7.16 38.125 29.953 1 68.5 56 GLU B CA 1
ATOM 3685 C C . GLU B 1 56 ? 8.094 36.906 29.969 1 68.5 56 GLU B C 1
ATOM 3687 O O . GLU B 1 56 ? 9.312 37.062 30 1 68.5 56 GLU B O 1
ATOM 3692 N N . GLN B 1 57 ? 7.551 35.844 29.766 1 68.81 57 GLN B N 1
ATOM 3693 C CA . GLN B 1 57 ? 8.375 34.656 30.016 1 68.81 57 GLN B CA 1
ATOM 3694 C C . GLN B 1 57 ? 8.344 33.719 28.812 1 68.81 57 GLN B C 1
ATOM 3696 O O . GLN B 1 57 ? 9.07 32.719 28.781 1 68.81 57 GLN B O 1
ATOM 3701 N N . SER B 1 58 ? 7.492 34.062 27.906 1 74.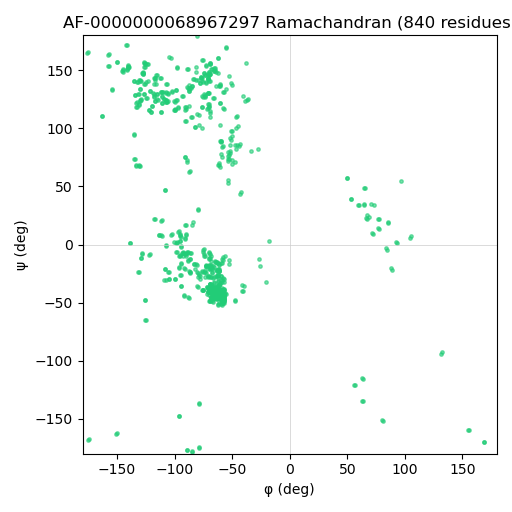94 58 SER B N 1
ATOM 3702 C CA . SER B 1 58 ? 7.316 33.062 26.844 1 74.94 58 SER B CA 1
ATOM 3703 C C . SER B 1 58 ? 7.391 33.719 25.469 1 74.94 58 SER B C 1
ATOM 3705 O O . SER B 1 58 ? 6.965 34.875 25.297 1 74.94 58 SER B O 1
ATOM 3707 N N . ALA B 1 59 ? 8.055 33.031 24.516 1 81.5 59 ALA B N 1
ATOM 3708 C CA . ALA B 1 59 ? 8.156 33.5 23.125 1 81.5 59 ALA B CA 1
ATOM 3709 C C . ALA B 1 59 ? 8.023 32.312 22.172 1 81.5 59 ALA B C 1
ATOM 3711 O O . ALA B 1 59 ? 8.25 31.156 22.547 1 81.5 59 ALA B O 1
ATOM 3712 N N . MET B 1 60 ? 7.594 32.562 21.078 1 85.62 60 MET B N 1
ATOM 3713 C CA . MET B 1 60 ? 7.469 31.547 20.031 1 85.62 60 MET B CA 1
ATOM 3714 C C . MET B 1 60 ? 8.328 31.891 18.828 1 85.62 60 MET B C 1
ATOM 3716 O O . MET B 1 60 ? 8.305 33.031 18.344 1 85.62 60 MET B O 1
ATOM 3720 N N . PHE B 1 61 ? 9.086 30.875 18.453 1 88.69 61 PHE B N 1
ATOM 3721 C CA . PHE B 1 61 ? 9.922 31.047 17.281 1 88.69 61 PHE B CA 1
ATOM 3722 C C . PHE B 1 61 ? 9.102 30.938 16 1 88.69 61 PHE B C 1
ATOM 3724 O O . PHE B 1 61 ? 8.164 30.141 15.93 1 88.69 61 PHE B O 1
ATOM 3731 N N . TYR B 1 62 ? 9.484 31.75 15.016 1 93.25 62 TYR B N 1
ATOM 3732 C CA . TYR B 1 62 ? 8.844 31.672 13.703 1 93.25 62 TYR B CA 1
ATOM 3733 C C . TYR B 1 62 ? 9.867 31.844 12.586 1 93.25 62 TYR B C 1
ATOM 3735 O O . TYR B 1 62 ? 10.961 32.375 12.805 1 93.25 62 TYR B O 1
ATOM 3743 N N . TRP B 1 63 ? 9.602 31.281 11.5 1 96.31 63 TRP B N 1
ATOM 3744 C CA . TRP B 1 63 ? 10.312 31.516 10.242 1 96.31 63 TRP B CA 1
ATOM 3745 C C . TRP B 1 63 ? 9.336 31.734 9.094 1 96.31 63 TRP B C 1
ATOM 3747 O O . TRP B 1 63 ? 8.539 30.844 8.773 1 96.31 63 TRP B O 1
ATOM 3757 N N . ALA B 1 64 ? 9.391 32.938 8.469 1 97.56 64 ALA B N 1
ATOM 3758 C CA . ALA B 1 64 ? 8.445 33.344 7.43 1 97.56 64 ALA B CA 1
ATOM 3759 C C . ALA B 1 64 ? 9.148 33.531 6.09 1 97.56 64 ALA B C 1
ATOM 3761 O O . ALA B 1 64 ? 10.289 34 6.047 1 97.56 64 ALA B O 1
ATOM 3762 N N . PHE B 1 65 ? 8.469 33.219 5.055 1 98.06 65 PHE B N 1
ATOM 3763 C CA . PHE B 1 65 ? 8.938 33.344 3.684 1 98.06 65 PHE B CA 1
ATOM 3764 C C . PHE B 1 65 ? 7.91 34.094 2.836 1 98.06 65 PHE B C 1
ATOM 3766 O O . PHE B 1 65 ? 6.762 33.656 2.723 1 98.06 65 PHE B O 1
ATOM 3773 N N . GLU B 1 66 ? 8.352 35.156 2.211 1 97.31 66 GLU B N 1
ATOM 3774 C CA . GLU B 1 66 ? 7.43 36 1.449 1 97.31 66 GLU B CA 1
ATOM 3775 C C . GLU B 1 66 ? 7.391 35.562 -0.017 1 97.31 66 GLU B C 1
ATOM 3777 O O . GLU B 1 66 ? 8.438 35.406 -0.656 1 97.31 66 GLU B O 1
ATOM 3782 N N . HIS B 1 67 ? 6.184 35.344 -0.475 1 97.62 67 HIS B N 1
ATOM 3783 C CA . HIS B 1 67 ? 6.016 35.125 -1.909 1 97.62 67 HIS B CA 1
ATOM 3784 C C . HIS B 1 67 ? 6.371 36.406 -2.689 1 97.62 67 HIS B C 1
ATOM 3786 O O . HIS B 1 67 ? 6.195 37.5 -2.193 1 97.62 67 HIS B O 1
ATOM 3792 N N . ALA B 1 68 ? 6.824 36.188 -3.92 1 95.75 68 ALA B N 1
ATOM 3793 C CA . ALA B 1 68 ? 7.207 37.344 -4.754 1 95.75 68 ALA B CA 1
ATOM 3794 C C . ALA B 1 68 ? 6.02 38.25 -4.988 1 95.75 68 ALA B C 1
ATOM 3796 O O . ALA B 1 68 ? 6.18 39.5 -5.031 1 95.75 68 ALA B O 1
ATOM 3797 N N . ASP B 1 69 ? 4.941 37.656 -5.219 1 96.75 69 ASP B N 1
ATOM 3798 C CA . ASP B 1 69 ? 3.691 38.406 -5.293 1 96.75 69 ASP B CA 1
ATOM 3799 C C . ASP B 1 69 ? 3.086 38.594 -3.902 1 96.75 69 ASP B C 1
ATOM 3801 O O . ASP B 1 69 ? 2.479 37.688 -3.352 1 96.75 69 ASP B O 1
ATOM 3805 N N . LYS B 1 70 ? 3.094 39.75 -3.395 1 93.88 70 LYS B N 1
ATOM 3806 C CA . LYS B 1 70 ? 2.738 40.062 -2.016 1 93.88 70 LYS B CA 1
ATOM 3807 C C . LYS B 1 70 ? 1.229 40 -1.803 1 93.88 70 LYS B C 1
ATOM 3809 O O . LYS B 1 70 ? 0.754 40.031 -0.667 1 93.88 70 LYS B O 1
ATOM 3814 N N . THR B 1 71 ? 0.503 39.781 -2.848 1 95.44 71 THR B N 1
ATOM 3815 C CA . THR B 1 71 ? -0.947 39.688 -2.727 1 95.44 71 THR B CA 1
ATOM 3816 C C . THR B 1 71 ? -1.371 38.219 -2.551 1 95.44 71 THR B C 1
ATOM 3818 O O . THR B 1 71 ? -2.535 37.938 -2.262 1 95.44 71 THR B O 1
ATOM 3821 N N . ARG B 1 72 ? -0.454 37.344 -2.68 1 97.62 72 ARG B N 1
ATOM 3822 C CA . ARG B 1 72 ? -0.765 35.906 -2.492 1 97.62 72 ARG B CA 1
ATOM 3823 C C . ARG B 1 72 ? -1.077 35.625 -1.03 1 97.62 72 ARG B C 1
ATOM 3825 O O . ARG B 1 72 ? -0.621 36.312 -0.133 1 97.62 72 ARG B O 1
ATOM 3832 N N . PRO B 1 73 ? -1.807 34.562 -0.843 1 98.38 73 PRO B N 1
ATOM 3833 C CA . PRO B 1 73 ? -2.188 34.219 0.528 1 98.38 73 PRO B CA 1
ATOM 3834 C C . PRO B 1 73 ? -0.985 33.906 1.411 1 98.38 73 PRO B C 1
ATOM 3836 O O . PRO B 1 73 ? 0.113 33.656 0.902 1 98.38 73 PRO B O 1
ATOM 3839 N N . LEU B 1 74 ? -1.256 34 2.709 1 98.5 74 LEU B N 1
ATOM 3840 C CA . LEU B 1 74 ? -0.343 33.469 3.727 1 98.5 74 LEU B CA 1
ATOM 3841 C C . LEU B 1 74 ? -0.787 32.094 4.215 1 98.5 74 LEU B C 1
ATOM 3843 O O . LEU B 1 74 ? -1.942 31.922 4.605 1 98.5 74 LEU B O 1
ATOM 3847 N N . VAL B 1 75 ? 0.076 31.141 4.129 1 98.69 75 VAL B N 1
ATOM 3848 C CA . VAL B 1 75 ? -0.175 29.797 4.633 1 98.69 75 VAL B CA 1
ATOM 3849 C C . VAL B 1 75 ? 0.705 29.531 5.852 1 98.69 75 VAL B C 1
ATOM 3851 O O . VAL B 1 75 ? 1.933 29.609 5.77 1 98.69 75 VAL B O 1
ATOM 3854 N N . ILE B 1 76 ? 0.045 29.219 6.961 1 97.31 76 ILE B N 1
ATOM 3855 C CA . ILE B 1 76 ? 0.767 28.859 8.18 1 97.31 76 ILE B CA 1
ATOM 3856 C C . ILE B 1 76 ? 0.82 27.328 8.32 1 97.31 76 ILE B C 1
ATOM 3858 O O . ILE B 1 76 ? -0.193 26.656 8.148 1 97.31 76 ILE B O 1
ATOM 3862 N N . TRP B 1 77 ? 1.974 26.828 8.602 1 96.62 77 TRP B N 1
ATOM 3863 C CA . TRP B 1 77 ? 2.145 25.391 8.852 1 96.62 77 TRP B CA 1
ATOM 3864 C C . TRP B 1 77 ? 2.434 25.141 10.328 1 96.62 77 TRP B C 1
ATOM 3866 O O . TRP B 1 77 ? 3.391 25.672 10.883 1 96.62 77 TRP B O 1
ATOM 3876 N N . LEU B 1 78 ? 1.628 24.297 10.906 1 92.69 78 LEU B N 1
ATOM 3877 C CA . LEU B 1 78 ? 1.783 23.875 12.289 1 92.69 78 LEU B CA 1
ATOM 3878 C C . LEU B 1 78 ? 1.968 22.359 12.367 1 92.69 78 LEU B C 1
ATOM 3880 O O . LEU B 1 78 ? 1.016 21.609 12.164 1 92.69 78 LEU B O 1
ATOM 3884 N N . GLN B 1 79 ? 3.146 21.969 12.797 1 88.5 79 GLN B N 1
ATOM 3885 C CA . GLN B 1 79 ? 3.502 20.562 12.836 1 88.5 79 GLN B CA 1
ATOM 3886 C C . GLN B 1 79 ? 2.781 19.844 13.977 1 88.5 79 GLN B C 1
ATOM 3888 O O . GLN B 1 79 ? 2.596 20.406 15.055 1 88.5 79 GLN B O 1
ATOM 3893 N N . GLY B 1 80 ? 2.496 18.641 13.625 1 82.25 80 GLY B N 1
ATOM 3894 C CA . GLY B 1 80 ? 1.87 17.844 14.672 1 82.25 80 GLY B CA 1
ATOM 3895 C C . GLY B 1 80 ? 2.859 17.312 15.695 1 82.25 80 GLY B C 1
ATOM 3896 O O . GLY B 1 80 ? 3.785 18.016 16.094 1 82.25 80 GLY B O 1
ATOM 3897 N N . GLY B 1 81 ? 2.74 16.125 16.094 1 70.69 81 GLY B N 1
ATOM 3898 C CA . GLY B 1 81 ? 3.549 15.516 17.141 1 70.69 81 GLY B CA 1
ATOM 3899 C C . GLY B 1 81 ? 2.723 14.781 18.172 1 70.69 81 GLY B C 1
ATOM 3900 O O . GLY B 1 81 ? 2.168 13.719 17.891 1 70.69 81 GLY B O 1
ATOM 3901 N N . PRO B 1 82 ? 2.402 15.344 19.078 1 64.31 82 PRO B N 1
ATOM 3902 C CA . PRO B 1 82 ? 2.512 16.703 19.609 1 64.31 82 PRO B CA 1
ATOM 3903 C C . PRO B 1 82 ? 3.955 17.109 19.906 1 64.31 82 PRO B C 1
ATOM 3905 O O . PRO B 1 82 ? 4.805 16.25 20.141 1 64.31 82 PRO B O 1
ATOM 3908 N N . GLY B 1 83 ? 4.188 18.422 19.734 1 65.19 83 GLY B N 1
ATOM 3909 C CA . GLY B 1 83 ? 5.41 19.031 20.219 1 65.19 83 GLY B CA 1
ATOM 3910 C C . GLY B 1 83 ? 6.512 19.078 19.172 1 65.19 83 GLY B C 1
ATOM 3911 O O . GLY B 1 83 ? 7.566 19.672 19.406 1 65.19 83 GLY B O 1
ATOM 3912 N N . SER B 1 84 ? 6.133 18.594 18.031 1 74.06 84 SER B N 1
ATOM 3913 C CA . SER B 1 84 ? 7.168 18.609 17 1 74.06 84 SER B CA 1
ATOM 3914 C C . SER B 1 84 ? 7.352 20.016 16.438 1 74.06 84 SER B C 1
ATOM 3916 O O . SER B 1 84 ? 6.383 20.766 16.297 1 74.06 84 SER B O 1
ATOM 3918 N N . SER B 1 85 ? 8.562 20.281 16.172 1 80.19 85 SER B N 1
ATOM 3919 C CA . SER B 1 85 ? 8.875 21.578 15.578 1 80.19 85 SER B CA 1
ATOM 3920 C C . SER B 1 85 ? 8.367 21.672 14.148 1 80.19 85 SER B C 1
ATOM 3922 O O . SER B 1 85 ? 8.477 20.719 13.383 1 80.19 85 SER B O 1
ATOM 3924 N N . SER B 1 86 ? 7.855 22.844 13.797 1 88.75 86 SER B N 1
ATOM 3925 C CA . SER B 1 86 ? 7.402 23.062 12.43 1 88.75 86 SER B CA 1
ATOM 3926 C C . SER B 1 86 ? 8.578 23.109 11.461 1 88.75 86 SER B C 1
ATOM 3928 O O . SER B 1 86 ? 8.383 23.062 10.242 1 88.75 86 SER B O 1
ATOM 3930 N N . LEU B 1 87 ? 9.742 23.125 12.016 1 90.75 87 LEU B N 1
ATOM 3931 C CA . LEU B 1 87 ? 10.914 23.078 11.148 1 90.75 87 LEU B CA 1
ATOM 3932 C C . LEU B 1 87 ? 11.023 21.734 10.453 1 90.75 87 LEU B C 1
ATOM 3934 O O . LEU B 1 87 ? 11.633 21.625 9.383 1 90.75 87 LEU B O 1
ATOM 3938 N N . PHE B 1 88 ? 10.422 20.812 11.094 1 91.56 88 PHE B N 1
ATOM 3939 C CA . PHE B 1 88 ? 10.336 19.531 10.383 1 91.56 88 PHE B CA 1
ATOM 3940 C C . PHE B 1 88 ? 9.609 19.688 9.055 1 91.56 88 PHE B C 1
ATOM 3942 O O . PHE B 1 88 ? 10.109 19.266 8.016 1 91.56 88 PHE B O 1
ATOM 3949 N N . GLY B 1 89 ? 8.453 20.297 9.094 1 94.81 89 GLY B N 1
ATOM 3950 C CA . GLY B 1 89 ? 7.707 20.547 7.867 1 94.81 89 GLY B CA 1
ATOM 3951 C C . GLY B 1 89 ? 8.445 21.438 6.891 1 94.81 89 GLY B C 1
ATOM 3952 O O . GLY B 1 89 ? 8.422 21.203 5.684 1 94.81 89 GLY B O 1
ATOM 3953 N N . LEU B 1 90 ? 9.117 22.422 7.434 1 96.44 90 LEU B N 1
ATOM 3954 C CA . LEU B 1 90 ? 9.875 23.344 6.594 1 96.44 90 LEU B CA 1
ATOM 3955 C C . LEU B 1 90 ? 10.93 22.609 5.789 1 96.44 90 LEU B C 1
ATOM 3957 O O . LEU B 1 90 ? 11.039 22.797 4.574 1 96.44 90 LEU B O 1
ATOM 3961 N N . PHE B 1 91 ? 11.602 21.734 6.445 1 95.62 91 PHE B N 1
ATOM 3962 C CA . PHE B 1 91 ? 12.789 21.172 5.816 1 95.62 91 PHE B CA 1
ATOM 3963 C C . PHE B 1 91 ? 12.469 19.844 5.137 1 95.62 91 PHE B C 1
ATOM 3965 O O . PHE B 1 91 ? 13.188 19.406 4.234 1 95.62 91 PHE B O 1
ATOM 3972 N N . THR B 1 92 ? 11.344 19.172 5.531 1 95.19 92 THR B N 1
ATOM 3973 C CA . THR B 1 92 ? 11.156 17.828 5.031 1 95.19 92 THR B CA 1
ATOM 3974 C C . THR B 1 92 ? 9.844 17.703 4.262 1 95.19 92 THR B C 1
ATOM 3976 O O . THR B 1 92 ? 9.633 16.734 3.537 1 95.19 92 THR B O 1
ATOM 3979 N N . GLU B 1 93 ? 9.023 18.703 4.293 1 96.88 93 GLU B N 1
ATOM 3980 C CA . GLU B 1 93 ? 7.703 18.484 3.699 1 96.88 93 GLU B CA 1
ATOM 3981 C C . GLU B 1 93 ? 7.402 19.547 2.641 1 96.88 93 GLU B C 1
ATOM 3983 O O . GLU B 1 93 ? 7.262 19.234 1.459 1 96.88 93 GLU B O 1
ATOM 3988 N N . ASN B 1 94 ? 7.281 20.828 3.027 1 98.31 94 ASN B N 1
ATOM 3989 C CA . ASN B 1 94 ? 6.656 21.719 2.057 1 98.31 94 ASN B CA 1
ATOM 3990 C C . ASN B 1 94 ? 7.367 23.078 1.996 1 98.31 94 ASN B C 1
ATOM 3992 O O . ASN B 1 94 ? 6.973 23.953 1.229 1 98.31 94 ASN B O 1
ATOM 3996 N N . GLY B 1 95 ? 8.438 23.281 2.771 1 98.12 95 GLY B N 1
ATOM 3997 C CA . GLY B 1 95 ? 9.141 24.547 2.801 1 98.12 95 GLY B CA 1
ATOM 3998 C C . GLY B 1 95 ? 10.07 24.734 1.616 1 98.12 95 GLY B C 1
ATOM 3999 O O . GLY B 1 95 ? 10.094 23.922 0.699 1 98.12 95 GLY B O 1
ATOM 4000 N N . PRO B 1 96 ? 10.812 25.812 1.638 1 97.56 96 PRO B N 1
ATOM 4001 C CA . PRO B 1 96 ? 11.625 26.156 0.473 1 97.56 96 PRO B CA 1
ATOM 4002 C C . PRO B 1 96 ? 12.961 25.422 0.442 1 97.56 96 PRO B C 1
ATOM 4004 O O . PRO B 1 96 ? 13.617 25.359 -0.602 1 97.56 96 PRO B O 1
ATOM 4007 N N . TYR B 1 97 ? 13.352 24.844 1.646 1 96.62 97 TYR B N 1
ATOM 4008 C CA . TYR B 1 97 ? 14.703 24.312 1.705 1 96.62 97 TYR B CA 1
ATOM 4009 C C . TYR B 1 97 ? 14.703 22.859 2.152 1 96.62 97 TYR B C 1
ATOM 4011 O O . TYR B 1 97 ? 13.781 22.422 2.832 1 96.62 97 TYR B O 1
ATOM 4019 N N . THR B 1 98 ? 15.695 22.172 1.726 1 95.94 98 THR B N 1
ATOM 4020 C CA . THR B 1 98 ? 16.094 20.875 2.273 1 95.94 98 THR B CA 1
ATOM 4021 C C . THR B 1 98 ? 17.547 20.906 2.742 1 95.94 98 THR B C 1
ATOM 4023 O O . THR B 1 98 ? 18.312 21.797 2.346 1 95.94 98 THR B O 1
ATOM 4026 N N . VAL B 1 99 ? 17.859 20.047 3.662 1 94.75 99 VAL B N 1
ATOM 4027 C CA . VAL B 1 99 ? 19.234 19.891 4.137 1 94.75 99 VAL B CA 1
ATOM 4028 C C . VAL B 1 99 ? 19.734 18.484 3.85 1 94.75 99 VAL B C 1
ATOM 4030 O O . VAL B 1 99 ? 19.062 17.5 4.172 1 94.75 99 VAL B O 1
ATOM 4033 N N . ASP B 1 100 ? 20.844 18.406 3.223 1 92.38 100 ASP B N 1
ATOM 4034 C CA . ASP B 1 100 ? 21.375 17.078 2.93 1 92.38 100 ASP B CA 1
ATOM 4035 C C . ASP B 1 100 ? 22.266 16.578 4.062 1 92.38 100 ASP B C 1
ATOM 4037 O O . ASP B 1 100 ? 22.375 17.234 5.102 1 92.38 100 ASP B O 1
ATOM 4041 N N . GLU B 1 101 ? 22.875 15.43 3.93 1 89.94 101 GLU B N 1
ATOM 4042 C CA . GLU B 1 101 ? 23.672 14.797 4.98 1 89.94 101 GLU B CA 1
ATOM 4043 C C . GLU B 1 101 ? 24.938 15.586 5.262 1 89.94 101 GLU B C 1
ATOM 4045 O O . GLU B 1 101 ? 25.547 15.453 6.332 1 89.94 101 GLU B O 1
ATOM 4050 N N . HIS B 1 102 ? 25.359 16.406 4.34 1 90.31 102 HIS B N 1
ATOM 4051 C CA . HIS B 1 102 ? 26.562 17.219 4.5 1 90.31 102 HIS B CA 1
ATOM 4052 C C . HIS B 1 102 ? 26.219 18.609 5.012 1 90.31 102 HIS B C 1
ATOM 4054 O O . HIS B 1 102 ? 27.062 19.516 4.98 1 90.31 102 HIS B O 1
ATOM 4060 N N . LEU B 1 103 ? 24.969 18.812 5.383 1 89.56 103 LEU B N 1
ATOM 4061 C CA . LEU B 1 103 ? 24.453 20.031 5.977 1 89.56 103 LEU B CA 1
ATOM 4062 C C . LEU B 1 103 ? 24.453 21.172 4.969 1 89.56 103 LEU B C 1
ATOM 4064 O O . LEU B 1 103 ? 24.703 22.328 5.328 1 89.56 103 LEU B O 1
ATOM 4068 N N . ARG B 1 104 ? 24.422 20.828 3.766 1 91.62 104 ARG B N 1
ATOM 4069 C CA . ARG B 1 104 ? 24.234 21.828 2.717 1 91.62 104 ARG B CA 1
ATOM 4070 C C . ARG B 1 104 ? 22.75 22.062 2.434 1 91.62 104 ARG B C 1
ATOM 4072 O O . ARG B 1 104 ? 21.984 21.109 2.32 1 91.62 104 ARG B O 1
ATOM 4079 N N . LEU B 1 105 ? 22.344 23.312 2.314 1 94.12 105 LEU B N 1
ATOM 4080 C CA . LEU B 1 105 ? 20.969 23.688 2.008 1 94.12 105 LEU B CA 1
ATOM 4081 C C . LEU B 1 105 ? 20.719 23.672 0.503 1 94.12 105 LEU B C 1
ATOM 4083 O O . LEU B 1 105 ? 21.562 24.094 -0.279 1 94.12 105 LEU B O 1
ATOM 4087 N N . HIS B 1 106 ? 19.547 23.094 0.163 1 94.06 106 HIS B N 1
ATOM 4088 C CA . HIS B 1 106 ? 19.094 23.094 -1.223 1 94.06 106 HIS B CA 1
ATOM 4089 C C . HIS B 1 106 ? 17.672 23.641 -1.34 1 94.06 106 HIS B C 1
ATOM 4091 O O . HIS B 1 106 ? 16.875 23.531 -0.408 1 94.06 106 HIS B O 1
ATOM 4097 N N . LYS B 1 107 ? 17.469 24.25 -2.449 1 95.38 107 LYS B N 1
ATOM 4098 C CA . LYS B 1 107 ? 16.109 24.703 -2.721 1 95.38 107 LYS B CA 1
ATOM 4099 C C . LYS B 1 107 ? 15.195 23.531 -3.055 1 95.38 107 LYS B C 1
ATOM 4101 O O . LYS B 1 107 ? 15.594 22.609 -3.768 1 95.38 107 LYS B O 1
ATOM 4106 N N . ARG B 1 108 ? 14.031 23.594 -2.551 1 96.56 108 ARG B N 1
ATOM 4107 C CA . ARG B 1 108 ? 13.031 22.562 -2.834 1 96.56 108 ARG B CA 1
ATOM 4108 C C . ARG B 1 108 ? 12.25 22.891 -4.105 1 96.56 108 ARG B C 1
ATOM 4110 O O . ARG B 1 108 ? 11.703 24 -4.234 1 96.56 108 ARG B O 1
ATOM 4117 N N . GLU B 1 109 ? 12.117 21.922 -4.98 1 96.19 109 GLU B N 1
ATOM 4118 C CA . GLU B 1 109 ? 11.43 22.109 -6.254 1 96.19 109 GLU B CA 1
ATOM 4119 C C . GLU B 1 109 ? 9.93 22.312 -6.043 1 96.19 109 GLU B C 1
ATOM 4121 O O . GLU B 1 109 ? 9.32 23.188 -6.672 1 96.19 109 GLU B O 1
ATOM 4126 N N . HIS B 1 110 ? 9.352 21.594 -5.164 1 98 110 HIS B N 1
ATOM 4127 C CA . HIS B 1 110 ? 7.902 21.625 -4.977 1 98 110 HIS B CA 1
ATOM 4128 C C . HIS B 1 110 ? 7.535 22.328 -3.67 1 98 110 HIS B C 1
ATOM 4130 O O . HIS B 1 110 ? 6.703 21.828 -2.91 1 98 110 HIS B O 1
ATOM 4136 N N . SER B 1 111 ? 8.133 23.438 -3.459 1 98.31 111 SER B N 1
ATOM 4137 C CA . SER B 1 111 ? 7.836 24.266 -2.289 1 98.31 111 SER B CA 1
ATOM 4138 C C . SER B 1 111 ? 6.461 24.906 -2.406 1 98.31 111 SER B C 1
ATOM 4140 O O . SER B 1 111 ? 6.07 25.359 -3.486 1 98.31 111 SER B O 1
ATOM 4142 N N . TRP B 1 112 ? 5.77 25 -1.305 1 98.75 112 TRP B N 1
ATOM 4143 C CA . TRP B 1 112 ? 4.477 25.672 -1.297 1 98.75 112 TRP B CA 1
ATOM 4144 C C . TRP B 1 112 ? 4.648 27.172 -1.489 1 98.75 112 TRP B C 1
ATOM 4146 O O . TRP B 1 112 ? 3.691 27.875 -1.812 1 98.75 112 TRP B O 1
ATOM 4156 N N . LEU B 1 113 ? 5.891 27.656 -1.394 1 98.38 113 LEU B N 1
ATOM 4157 C CA . LEU B 1 113 ? 6.203 29.047 -1.627 1 98.38 113 LEU B CA 1
ATOM 4158 C C . LEU B 1 113 ? 5.879 29.453 -3.062 1 98.38 113 LEU B C 1
ATOM 4160 O O . LEU B 1 113 ? 5.746 30.641 -3.367 1 98.38 113 LEU B O 1
ATOM 4164 N N . ARG B 1 114 ? 5.707 28.531 -3.852 1 97.88 114 ARG B N 1
ATOM 4165 C CA . ARG B 1 114 ? 5.363 28.797 -5.246 1 97.88 114 ARG B CA 1
ATOM 4166 C C . ARG B 1 114 ? 3.98 29.422 -5.355 1 97.88 114 ARG B C 1
ATOM 4168 O O . ARG B 1 114 ? 3.674 30.094 -6.352 1 97.88 114 ARG B O 1
ATOM 4175 N N . HIS B 1 115 ? 3.162 29.281 -4.309 1 98.31 115 HIS B N 1
ATOM 4176 C CA . HIS B 1 115 ? 1.779 29.719 -4.469 1 98.31 115 HIS B CA 1
ATOM 4177 C C . HIS B 1 115 ? 1.354 30.641 -3.328 1 98.31 115 HIS B C 1
ATOM 4179 O O . HIS B 1 115 ? 0.322 31.312 -3.416 1 98.31 115 HIS B O 1
ATOM 4185 N N . ALA B 1 116 ? 2.172 30.688 -2.318 1 98.62 116 ALA B N 1
ATOM 4186 C CA . ALA B 1 116 ? 1.785 31.453 -1.143 1 98.62 116 ALA B CA 1
ATOM 4187 C C . ALA B 1 116 ? 3.01 31.859 -0.33 1 98.62 116 ALA B C 1
ATOM 4189 O O . ALA B 1 116 ? 4.07 31.25 -0.438 1 98.62 116 ALA B O 1
ATOM 4190 N N . SER B 1 117 ? 2.889 32.938 0.403 1 98.5 117 SER B N 1
ATOM 4191 C CA . SER B 1 117 ? 3.832 33.156 1.496 1 98.5 117 SER B CA 1
ATOM 4192 C C . SER B 1 117 ? 3.662 32.094 2.584 1 98.5 117 SER B C 1
ATOM 4194 O O . SER B 1 117 ? 2.564 31.578 2.777 1 98.5 117 SER B O 1
ATOM 4196 N N . LEU B 1 118 ? 4.754 31.781 3.244 1 98.56 118 LEU B N 1
ATOM 4197 C CA . LEU B 1 118 ? 4.723 30.703 4.219 1 98.56 118 LEU B CA 1
ATOM 4198 C C . LEU B 1 118 ? 5.176 31.188 5.59 1 98.56 118 LEU B C 1
ATOM 4200 O O . LEU B 1 118 ? 6.102 32 5.691 1 98.56 118 LEU B O 1
ATOM 4204 N N . LEU B 1 119 ? 4.508 30.703 6.594 1 97.56 119 LEU B N 1
ATOM 4205 C CA . LEU B 1 119 ? 4.879 30.969 7.98 1 97.56 119 LEU B CA 1
ATOM 4206 C C . LEU B 1 119 ? 4.922 29.688 8.789 1 97.56 119 LEU B C 1
ATOM 4208 O O . LEU B 1 119 ? 3.924 28.953 8.867 1 97.56 119 LEU B O 1
ATOM 4212 N N . TYR B 1 120 ? 6.082 29.375 9.336 1 96.06 120 TYR B N 1
ATOM 4213 C CA . TYR B 1 120 ? 6.281 28.219 10.211 1 96.06 120 TYR B CA 1
ATOM 4214 C C . TYR B 1 120 ? 6.414 28.656 11.664 1 96.06 120 TYR B C 1
ATOM 4216 O O . TYR B 1 120 ? 7.227 29.531 11.984 1 96.06 120 TYR B O 1
ATOM 4224 N N . VAL B 1 121 ? 5.621 28 12.531 1 91.19 121 VAL B N 1
ATOM 4225 C CA . VAL B 1 121 ? 5.625 28.391 13.938 1 91.19 121 VAL B CA 1
ATOM 4226 C C . VAL B 1 121 ? 5.809 27.141 14.805 1 91.19 121 VAL B C 1
ATOM 4228 O O . VAL B 1 121 ? 5.125 26.125 14.609 1 91.19 121 VAL B O 1
ATOM 4231 N N . ASP B 1 122 ? 6.781 27.109 15.641 1 78.94 122 ASP B N 1
ATOM 4232 C CA . ASP B 1 122 ? 7.039 25.953 16.5 1 78.94 122 ASP B CA 1
ATOM 4233 C C . ASP B 1 122 ? 5.961 25.828 17.578 1 78.94 122 ASP B C 1
ATOM 4235 O O . ASP B 1 122 ? 5.348 26.828 17.969 1 78.94 122 ASP B O 1
ATOM 4239 N N . ASN B 1 123 ? 5.52 24.641 18.062 1 63.12 123 ASN B N 1
ATOM 4240 C CA . ASN B 1 123 ? 4.418 23.891 18.656 1 63.12 123 ASN B CA 1
ATOM 4241 C C . ASN B 1 123 ? 3.783 24.641 19.812 1 63.12 123 ASN B C 1
ATOM 4243 O O . ASN B 1 123 ? 4.211 24.5 20.953 1 63.12 123 ASN B O 1
ATOM 4247 N N . PRO B 1 124 ? 2.773 25.562 19.453 1 59.16 124 PRO B N 1
ATOM 4248 C CA . PRO B 1 124 ? 2.102 26.344 20.5 1 59.16 124 PRO B CA 1
ATOM 4249 C C . PRO B 1 124 ? 0.895 25.625 21.094 1 59.16 124 PRO B C 1
ATOM 4251 O O . PRO B 1 124 ? 0.367 24.688 20.484 1 59.16 124 PRO B O 1
ATOM 4254 N N . VAL B 1 125 ? 0.719 25.641 22.297 1 61.38 125 VAL B N 1
ATOM 4255 C CA . VAL B 1 125 ? -0.64 25.531 22.828 1 61.38 125 VAL B CA 1
ATOM 4256 C C . VAL B 1 125 ? -1.539 26.547 22.141 1 61.38 125 VAL B C 1
ATOM 4258 O O . VAL B 1 125 ? -1.084 27.641 21.766 1 61.38 125 VAL B O 1
ATOM 4261 N N . ALA B 1 126 ? -2.799 26.234 21.766 1 61.5 126 ALA B N 1
ATOM 4262 C CA . ALA B 1 126 ? -3.73 27.016 20.969 1 61.5 126 ALA B CA 1
ATOM 4263 C C . ALA B 1 126 ? -3.812 28.453 21.453 1 61.5 126 ALA B C 1
ATOM 4265 O O . ALA B 1 126 ? -3.799 29.391 20.656 1 61.5 126 ALA B O 1
ATOM 4266 N N . SER B 1 127 ? -3.977 28.688 22.734 1 63.22 127 SER B N 1
ATOM 4267 C CA . SER B 1 127 ? -4.086 30.047 23.281 1 63.22 127 SER B CA 1
ATOM 4268 C C . SER B 1 127 ? -2.828 30.859 23 1 63.22 127 SER B C 1
ATOM 4270 O O . SER B 1 127 ? -2.914 32.031 22.672 1 63.22 127 SER B O 1
ATOM 4272 N N . ASP B 1 128 ? -1.888 30.188 23 1 76.69 128 ASP B N 1
ATOM 4273 C CA . ASP B 1 128 ? -0.621 30.875 22.766 1 76.69 128 ASP B CA 1
ATOM 4274 C C . ASP B 1 128 ? -0.45 31.234 21.297 1 76.69 128 ASP B C 1
ATOM 4276 O O . ASP B 1 128 ? 0.156 32.25 20.969 1 76.69 128 ASP B O 1
ATOM 4280 N N . PHE B 1 129 ? -1.124 30.516 20.531 1 85.25 129 PHE B N 1
ATOM 4281 C CA . PHE B 1 129 ? -0.962 30.766 19.094 1 85.25 129 PHE B CA 1
ATOM 4282 C C . PHE B 1 129 ? -1.7 32.031 18.688 1 85.25 129 PHE B C 1
ATOM 4284 O O . PHE B 1 129 ? -1.212 32.781 17.859 1 85.25 129 PHE B O 1
ATOM 4291 N N . VAL B 1 130 ? -2.863 32.25 19.234 1 83.38 130 VAL B N 1
ATOM 4292 C CA . VAL B 1 130 ? -3.621 33.469 18.906 1 83.38 130 VAL B CA 1
ATOM 4293 C C . VAL B 1 130 ? -2.857 34.719 19.359 1 83.38 130 VAL B C 1
ATOM 4295 O O . VAL B 1 130 ? -2.834 35.719 18.672 1 83.38 130 VAL B O 1
ATOM 4298 N N . ARG B 1 131 ? -2.23 34.594 20.5 1 83.06 131 ARG B N 1
ATOM 4299 C CA . ARG B 1 131 ? -1.387 35.688 20.984 1 83.06 131 ARG B CA 1
ATOM 4300 C C . ARG B 1 131 ? -0.188 35.906 20.062 1 83.06 131 ARG B C 1
ATOM 4302 O O . ARG B 1 131 ? 0.211 37.031 19.797 1 83.06 131 ARG B O 1
ATOM 4309 N N . PHE B 1 132 ? 0.311 34.844 19.688 1 88.38 132 PHE B N 1
ATOM 4310 C CA . PHE B 1 132 ? 1.417 34.906 18.75 1 88.38 132 PHE B CA 1
ATOM 4311 C C . PHE B 1 132 ? 1.008 35.656 17.484 1 88.38 132 PHE B C 1
ATOM 4313 O O . PHE B 1 132 ? 1.74 36.531 17 1 88.38 132 PHE B O 1
ATOM 4320 N N . LEU B 1 133 ? -0.146 35.312 16.938 1 90.56 133 LEU B N 1
ATOM 4321 C CA . LEU B 1 133 ? -0.608 35.938 15.688 1 90.56 133 LEU B CA 1
ATOM 4322 C C . LEU B 1 133 ? -0.771 37.438 15.859 1 90.56 133 LEU B C 1
ATOM 4324 O O . LEU B 1 133 ? -0.415 38.219 14.969 1 90.56 133 LEU B O 1
ATOM 4328 N N . ASP B 1 134 ? -1.27 37.781 16.969 1 86.44 134 ASP B N 1
ATOM 4329 C CA . ASP B 1 134 ? -1.431 39.219 17.25 1 86.44 134 ASP B CA 1
ATOM 4330 C C . ASP B 1 134 ? -0.085 39.938 17.219 1 86.44 134 ASP B C 1
ATOM 4332 O O . ASP B 1 134 ? 0.058 40.969 16.562 1 86.44 134 ASP B O 1
ATOM 4336 N N . GLY B 1 135 ? 0.827 39.375 17.953 1 87.69 135 GLY B N 1
ATOM 4337 C CA . GLY B 1 135 ? 2.156 39.938 17.984 1 87.69 135 GLY B CA 1
ATOM 4338 C C . GLY B 1 135 ? 2.838 39.969 16.641 1 87.69 135 GLY B C 1
ATOM 4339 O O . GLY B 1 135 ? 3.469 40.938 16.266 1 87.69 135 GLY B O 1
ATOM 4340 N N . TRP B 1 136 ? 2.674 38.906 15.93 1 92.44 136 TRP B N 1
ATOM 4341 C CA . TRP B 1 136 ? 3.346 38.781 14.641 1 92.44 136 TRP B CA 1
ATOM 4342 C C . TRP B 1 136 ? 2.754 39.719 13.617 1 92.44 136 TRP B C 1
ATOM 4344 O O . TRP B 1 136 ? 3.484 40.344 12.836 1 92.44 136 TRP B O 1
ATOM 4354 N N . PHE B 1 137 ? 1.467 39.906 13.602 1 91.94 137 PHE B N 1
ATOM 4355 C CA . PHE B 1 137 ? 0.819 40.812 12.641 1 91.94 137 PHE B CA 1
ATOM 4356 C C . PHE B 1 137 ? 1.116 42.25 12.969 1 91.94 137 PHE B C 1
ATOM 4358 O O . PHE B 1 137 ? 1.146 43.125 12.07 1 91.94 137 PHE B O 1
ATOM 4365 N N . ARG B 1 138 ? 1.354 42.531 14.188 1 88.88 138 ARG B N 1
ATOM 4366 C CA . ARG B 1 138 ? 1.765 43.906 14.539 1 88.88 138 ARG B CA 1
ATOM 4367 C C . ARG B 1 138 ? 3.141 44.219 13.969 1 88.88 138 ARG B C 1
ATOM 4369 O O . ARG B 1 138 ? 3.4 45.344 13.562 1 88.88 138 ARG B O 1
ATOM 4376 N N . GLN B 1 139 ? 3.896 43.188 13.977 1 89.81 139 GLN B N 1
ATOM 4377 C CA . GLN B 1 139 ? 5.242 43.375 13.438 1 89.81 139 GLN B CA 1
ATOM 4378 C C . GLN B 1 139 ? 5.238 43.312 11.914 1 89.81 139 GLN B C 1
ATOM 4380 O O . GLN B 1 139 ? 6.109 43.875 11.266 1 89.81 139 GLN B O 1
ATOM 4385 N N . HIS B 1 140 ? 4.25 42.656 11.359 1 92.38 140 HIS B N 1
ATOM 4386 C CA . HIS B 1 140 ? 4.148 42.438 9.922 1 92.38 140 HIS B CA 1
ATOM 4387 C C . HIS B 1 140 ? 2.742 42.75 9.422 1 92.38 140 HIS B C 1
ATOM 4389 O O . HIS B 1 140 ? 2.062 41.906 8.875 1 92.38 140 HIS B O 1
ATOM 4395 N N . PRO B 1 141 ? 2.334 43.969 9.445 1 91.25 141 PRO B N 1
ATOM 4396 C CA . PRO B 1 141 ? 0.944 44.344 9.172 1 91.25 141 PRO B CA 1
ATOM 4397 C C . PRO B 1 141 ? 0.544 44.125 7.715 1 91.25 141 PRO B C 1
ATOM 4399 O O . PRO B 1 141 ? -0.647 44.062 7.402 1 91.25 141 PRO B O 1
ATOM 4402 N N . GLN B 1 142 ? 1.505 44.031 6.824 1 89.75 142 GLN B N 1
ATOM 4403 C CA . GLN B 1 142 ? 1.202 43.812 5.41 1 89.75 142 GLN B CA 1
ATOM 4404 C C . GLN B 1 142 ? 0.474 42.5 5.203 1 89.75 142 GLN B C 1
ATOM 4406 O O . GLN B 1 142 ? -0.272 42.344 4.234 1 89.75 142 GLN B O 1
ATOM 4411 N N . TYR B 1 143 ? 0.59 41.594 6.086 1 93.38 143 TYR B N 1
ATOM 4412 C CA . TYR B 1 143 ? 0.01 40.281 5.922 1 93.38 143 TYR B CA 1
ATOM 4413 C C . TYR B 1 143 ? -1.416 40.25 6.457 1 93.38 143 TYR B C 1
ATOM 4415 O O . TYR B 1 143 ? -2.123 39.25 6.273 1 93.38 143 TYR B O 1
ATOM 4423 N N . LEU B 1 144 ? -1.906 41.25 7.086 1 91.25 144 LEU B N 1
ATOM 4424 C CA . LEU B 1 144 ? -3.285 41.344 7.551 1 91.25 144 LEU B CA 1
ATOM 4425 C C . LEU B 1 144 ? -4.25 41.5 6.379 1 91.25 144 LEU B C 1
ATOM 4427 O O . LEU B 1 144 ? -5.445 41.219 6.516 1 91.25 144 LEU B O 1
ATOM 4431 N N . LYS B 1 145 ? -3.756 41.875 5.258 1 90.25 145 LYS B N 1
ATOM 4432 C CA . LYS B 1 145 ? -4.602 42.219 4.121 1 90.25 145 LYS B CA 1
ATOM 4433 C C . LYS B 1 145 ? -4.785 41.031 3.191 1 90.25 145 LYS B C 1
ATOM 4435 O O . LYS B 1 145 ? -5.613 41.062 2.279 1 90.25 145 LYS B O 1
ATOM 4440 N N . VAL B 1 146 ? -4.043 40 3.436 1 96.31 146 VAL B N 1
ATOM 4441 C CA . VAL B 1 146 ? -4.125 38.875 2.523 1 96.31 146 VAL B CA 1
ATOM 4442 C C . VAL B 1 146 ? -4.93 37.75 3.17 1 96.31 146 VAL B C 1
ATOM 4444 O O . VAL B 1 146 ? -5.172 37.781 4.379 1 96.31 146 VAL B O 1
ATOM 4447 N N . ASP B 1 147 ? -5.41 36.812 2.287 1 97.75 147 ASP B N 1
ATOM 4448 C CA . ASP B 1 147 ? -6.102 35.656 2.789 1 97.75 147 ASP B CA 1
ATOM 4449 C C . ASP B 1 147 ? -5.164 34.781 3.631 1 97.75 147 ASP B C 1
ATOM 4451 O O . ASP B 1 147 ? -3.996 34.594 3.285 1 97.75 147 ASP B O 1
ATOM 4455 N N . LEU B 1 148 ? -5.676 34.312 4.762 1 98.06 148 LEU B N 1
ATOM 4456 C CA . LEU B 1 148 ? -4.895 33.469 5.664 1 98.06 148 LEU B CA 1
ATOM 4457 C C . LEU B 1 148 ? -5.418 32.031 5.664 1 98.06 148 LEU B C 1
ATOM 4459 O O . LEU B 1 148 ? -6.629 31.812 5.73 1 98.06 148 LEU B O 1
ATOM 4463 N N . TYR B 1 149 ? -4.57 31.094 5.52 1 98.69 149 TYR B N 1
ATOM 4464 C CA . TYR B 1 149 ? -4.848 29.672 5.688 1 98.69 149 TYR B CA 1
ATOM 4465 C C . TYR B 1 149 ? -3.951 29.062 6.762 1 98.69 149 TYR B C 1
ATOM 4467 O O . TYR B 1 149 ? -2.746 29.312 6.793 1 98.69 149 TYR B O 1
ATOM 4475 N N . ILE B 1 150 ? -4.531 28.312 7.656 1 97.5 150 ILE B N 1
ATOM 4476 C CA . ILE B 1 150 ? -3.758 27.609 8.664 1 97.5 150 ILE B CA 1
ATOM 4477 C C . ILE B 1 150 ? -3.74 26.109 8.352 1 97.5 150 ILE B C 1
ATOM 4479 O O . ILE B 1 150 ? -4.793 25.484 8.242 1 97.5 150 ILE B O 1
ATOM 4483 N N . THR B 1 151 ? -2.547 25.578 8.211 1 98.06 151 THR B N 1
ATOM 4484 C CA . THR B 1 151 ? -2.381 24.188 7.777 1 98.06 151 THR B CA 1
ATOM 4485 C C . THR B 1 151 ? -1.498 23.422 8.758 1 98.06 151 THR B C 1
ATOM 4487 O O . THR B 1 151 ? -0.776 24.031 9.555 1 98.06 151 THR B O 1
ATOM 4490 N N . GLY B 1 152 ? -1.622 22.172 8.766 1 96.5 152 GLY B N 1
ATOM 4491 C CA . GLY B 1 152 ? -0.828 21.328 9.633 1 96.5 152 GLY B CA 1
ATOM 4492 C C . GLY B 1 152 ? -1.061 19.844 9.391 1 96.5 152 GLY B C 1
ATOM 4493 O O . GLY B 1 152 ? -1.556 19.453 8.336 1 96.5 152 GLY B O 1
ATOM 4494 N N . GLU B 1 153 ? -0.559 19.047 10.297 1 95 153 GLU B N 1
ATOM 4495 C CA . GLU B 1 153 ? -0.603 17.594 10.102 1 95 153 GLU B CA 1
ATOM 4496 C C . GLU B 1 153 ? -0.808 16.875 11.43 1 95 153 GLU B C 1
ATOM 4498 O O . GLU B 1 153 ? -0.375 17.344 12.484 1 95 153 GLU B O 1
ATOM 4503 N N . SER B 1 154 ? -1.463 15.758 11.367 1 94.81 154 SER B N 1
ATOM 4504 C CA . SER B 1 154 ? -1.515 14.82 12.484 1 94.81 154 SER B CA 1
ATOM 4505 C C . SER B 1 154 ? -2.211 15.445 13.695 1 94.81 154 SER B C 1
ATOM 4507 O O . SER B 1 154 ? -3.346 15.914 13.586 1 94.81 154 SER B O 1
ATOM 4509 N N . TYR B 1 155 ? -1.509 15.625 14.766 1 91.19 155 TYR B N 1
ATOM 4510 C CA . TYR B 1 155 ? -2.035 16.172 16.016 1 91.19 155 TYR B CA 1
ATOM 4511 C C . TYR B 1 155 ? -2.607 17.562 15.789 1 91.19 155 TYR B C 1
ATOM 4513 O O . TYR B 1 155 ? -3.379 18.062 16.609 1 91.19 155 TYR B O 1
ATOM 4521 N N . ALA B 1 156 ? -2.273 18.172 14.68 1 92 156 ALA B N 1
ATOM 4522 C CA . ALA B 1 156 ? -2.828 19.484 14.352 1 92 156 ALA B CA 1
ATOM 4523 C C . ALA B 1 156 ? -4.348 19.422 14.227 1 92 156 ALA B C 1
ATOM 4525 O O . ALA B 1 156 ? -5.027 20.453 14.273 1 92 156 ALA B O 1
ATOM 4526 N N . GLY B 1 157 ? -4.848 18.234 14.07 1 94.25 157 GLY B N 1
ATOM 4527 C CA . GLY B 1 157 ? -6.289 18.047 14.086 1 94.25 157 GLY B CA 1
ATOM 4528 C C . GLY B 1 157 ? -6.918 18.406 15.422 1 94.25 157 GLY B C 1
ATOM 4529 O O . GLY B 1 157 ? -8.133 18.578 15.508 1 94.25 157 GLY B O 1
ATOM 4530 N N . LYS B 1 158 ? -6.105 18.531 16.406 1 90.88 158 LYS B N 1
ATOM 4531 C CA . LYS B 1 158 ? -6.57 18.922 17.734 1 90.88 158 LYS B CA 1
ATOM 4532 C C . LYS B 1 158 ? -6.594 20.453 17.875 1 90.88 158 LYS B C 1
ATOM 4534 O O . LYS B 1 158 ? -7.617 21.031 18.234 1 90.88 158 LYS B O 1
ATOM 4539 N N . PHE B 1 159 ? -5.578 21.109 17.453 1 88.69 159 PHE B N 1
ATOM 4540 C CA . PHE B 1 159 ? -5.473 22.5 17.891 1 88.69 159 PHE B CA 1
ATOM 4541 C C . PHE B 1 159 ? -5.82 23.438 16.75 1 88.69 159 PHE B C 1
ATOM 4543 O O . PHE B 1 159 ? -6.25 24.578 16.984 1 88.69 159 PHE B O 1
ATOM 4550 N N . ILE B 1 160 ? -5.691 23.016 15.492 1 94.38 160 ILE B N 1
ATOM 4551 C CA . ILE B 1 160 ? -5.996 23.938 14.406 1 94.38 160 ILE B CA 1
ATOM 4552 C C . ILE B 1 160 ? -7.484 24.281 14.414 1 94.38 160 ILE B C 1
ATOM 4554 O O . ILE B 1 160 ? -7.863 25.453 14.281 1 94.38 160 ILE B O 1
ATOM 4558 N N . PRO B 1 161 ? -8.367 23.312 14.555 1 95.31 161 PRO B N 1
ATOM 4559 C CA . PRO B 1 161 ? -9.781 23.672 14.688 1 95.31 161 PRO B CA 1
ATOM 4560 C C . PRO B 1 161 ? -10.039 24.609 15.867 1 95.31 161 PRO B C 1
ATOM 4562 O O . PRO B 1 161 ? -10.844 25.547 15.75 1 95.31 161 PRO B O 1
ATOM 4565 N N . GLU B 1 162 ? -9.391 24.391 16.922 1 90.81 162 GLU B N 1
ATOM 4566 C CA . GLU B 1 162 ? -9.547 25.266 18.078 1 90.81 162 GLU B CA 1
ATOM 4567 C C . GLU B 1 162 ? -9.031 26.672 17.766 1 90.81 162 GLU B C 1
ATOM 4569 O O . GLU B 1 162 ? -9.656 27.672 18.156 1 90.81 162 GLU B O 1
ATOM 4574 N N . ILE B 1 163 ? -7.906 26.719 17.172 1 91.5 163 ILE B N 1
ATOM 4575 C CA . ILE B 1 163 ? -7.336 28 16.766 1 91.5 163 ILE B CA 1
ATOM 4576 C C . ILE B 1 163 ? -8.312 28.734 15.859 1 91.5 163 ILE B C 1
ATOM 4578 O O . ILE B 1 163 ? -8.547 29.938 16.031 1 91.5 163 ILE B O 1
ATOM 4582 N N . SER B 1 164 ? -8.836 28 14.898 1 94.06 164 SER B N 1
ATOM 4583 C CA . SER B 1 164 ? -9.828 28.594 13.992 1 94.06 164 SER B CA 1
ATOM 4584 C C . SER B 1 164 ? -11.016 29.156 14.773 1 94.06 164 SER B C 1
ATOM 4586 O O . SER B 1 164 ? -11.469 30.266 14.5 1 94.06 164 SER B O 1
ATOM 4588 N N . TYR B 1 165 ? -11.477 28.406 15.703 1 92.88 165 TYR B N 1
ATOM 4589 C CA . TYR B 1 165 ? -12.586 28.828 16.547 1 92.88 165 TYR B CA 1
ATOM 4590 C C . TYR B 1 165 ? -12.25 30.141 17.266 1 92.88 165 TYR B C 1
ATOM 4592 O O . TYR B 1 165 ? -13.039 31.094 17.234 1 92.88 165 TYR B O 1
ATOM 4600 N N . ARG B 1 166 ? -11.125 30.219 17.797 1 88.25 166 ARG B N 1
ATOM 4601 C CA . ARG B 1 166 ? -10.719 31.391 18.578 1 88.25 166 ARG B CA 1
ATOM 4602 C C . ARG B 1 166 ? -10.547 32.625 17.688 1 88.25 166 ARG B C 1
ATOM 4604 O O . ARG B 1 166 ? -10.969 33.719 18.047 1 88.25 166 ARG B O 1
ATOM 4611 N N . ILE B 1 167 ? -9.906 32.406 16.594 1 91 167 ILE B N 1
ATOM 4612 C CA . ILE B 1 167 ? -9.711 33.5 15.656 1 91 167 ILE B CA 1
ATOM 4613 C C . ILE B 1 167 ? -11.062 34.062 15.219 1 91 167 ILE B C 1
ATOM 4615 O O . ILE B 1 167 ? -11.273 35.281 15.234 1 91 167 ILE B O 1
ATOM 4619 N N . LEU B 1 168 ? -11.961 33.219 14.859 1 92.12 168 LEU B N 1
ATOM 4620 C CA . LEU B 1 168 ? -13.25 33.625 14.328 1 92.12 168 LEU B CA 1
ATOM 4621 C C . LEU B 1 168 ? -14.086 34.312 15.414 1 92.12 168 LEU B C 1
ATOM 4623 O O . LEU B 1 168 ? -14.812 35.281 15.133 1 92.12 168 LEU B O 1
ATOM 4627 N N . GLU B 1 169 ? -13.953 33.812 16.594 1 88.31 169 GLU B N 1
ATOM 4628 C CA . GLU B 1 169 ? -14.648 34.469 17.703 1 88.31 169 GLU B CA 1
ATOM 4629 C C . GLU B 1 169 ? -14.07 35.844 18 1 88.31 169 GLU B C 1
ATOM 4631 O O . GLU B 1 169 ? -14.805 36.781 18.297 1 88.31 169 GLU B O 1
ATOM 4636 N N . CYS B 1 170 ? -12.805 35.938 17.906 1 84.75 170 CYS B N 1
ATOM 4637 C CA . CYS B 1 170 ? -12.156 37.25 18.062 1 84.75 170 CYS B CA 1
ATOM 4638 C C . CYS B 1 170 ? -12.602 38.219 16.984 1 84.75 170 CYS B C 1
ATOM 4640 O O . CYS B 1 170 ? -12.852 39.375 17.266 1 84.75 170 CYS B O 1
ATOM 4642 N N . ASN B 1 171 ? -12.656 37.75 15.805 1 88.19 171 ASN B N 1
ATOM 4643 C CA . ASN B 1 171 ? -13.109 38.562 14.688 1 88.19 171 ASN B CA 1
ATOM 4644 C C . ASN B 1 171 ? -14.516 39.094 14.93 1 88.19 171 ASN B C 1
ATOM 4646 O O . ASN B 1 171 ? -14.852 40.188 14.438 1 88.19 171 ASN B O 1
ATOM 4650 N N . ARG B 1 172 ? -15.297 38.406 15.664 1 86.94 172 ARG B N 1
ATOM 4651 C CA . ARG B 1 172 ? -16.672 38.812 15.938 1 86.94 172 ARG B CA 1
ATOM 4652 C C . ARG B 1 172 ? -16.75 39.688 17.188 1 86.94 172 ARG B C 1
ATOM 4654 O O . ARG B 1 172 ? -17.844 40.062 17.609 1 86.94 172 ARG B O 1
ATOM 4661 N N . GLY B 1 173 ? -15.672 40.094 17.75 1 76.88 173 GLY B N 1
ATOM 4662 C CA . GLY B 1 173 ? -15.641 40.969 18.906 1 76.88 173 GLY B CA 1
ATOM 4663 C C . GLY B 1 173 ? -15.781 40.25 20.219 1 76.88 173 GLY B C 1
ATOM 4664 O O . GLY B 1 173 ? -15.992 40.875 21.266 1 76.88 173 GLY B O 1
ATOM 4665 N N . ARG B 1 174 ? -15.992 39 20.203 1 65.31 174 ARG B N 1
ATOM 4666 C CA . ARG B 1 174 ? -16.156 38.25 21.453 1 65.31 174 ARG B CA 1
ATOM 4667 C C . ARG B 1 174 ? -14.805 38.031 22.141 1 65.31 174 ARG B C 1
ATOM 4669 O O . ARG B 1 174 ? -13.797 37.812 21.469 1 65.31 174 ARG B O 1
ATOM 4676 N N . SER B 1 175 ? -14.648 39.031 23.25 1 52.88 175 SER B N 1
ATOM 4677 C CA . SER B 1 175 ? -13.383 39.219 23.953 1 52.88 175 SER B CA 1
ATOM 4678 C C . SER B 1 175 ? -12.828 37.906 24.469 1 52.88 175 SER B C 1
ATOM 4680 O O . SER B 1 175 ? -13.555 37.125 25.094 1 52.88 175 SER B O 1
ATOM 4682 N N . TRP B 1 176 ? -12.25 37.125 23.844 1 51.19 176 TRP B N 1
ATOM 4683 C CA . TRP B 1 176 ? -11.453 36.219 24.656 1 51.19 176 TRP B CA 1
ATOM 4684 C C . TRP B 1 176 ? -10.5 37 25.547 1 51.19 176 TRP B C 1
ATOM 4686 O O . TRP B 1 176 ? -10.188 38.156 25.281 1 51.19 176 TRP B O 1
ATOM 4696 N N . PRO B 1 177 ? -10.414 36.656 26.812 1 46.88 177 PRO B N 1
ATOM 4697 C CA . PRO B 1 177 ? -9.562 37.5 27.672 1 46.88 177 PRO B CA 1
ATOM 4698 C C . PRO B 1 177 ? -8.547 38.312 26.875 1 46.88 177 PRO B C 1
ATOM 4700 O O . PRO B 1 177 ? -7.766 39.062 27.453 1 46.88 177 PRO B O 1
ATOM 4703 N N . LEU B 1 178 ? -8.094 37.844 25.844 1 46.12 178 LEU B N 1
ATOM 4704 C CA . LEU B 1 178 ? -6.906 38.594 25.406 1 46.12 178 LEU B CA 1
ATOM 4705 C C . LEU B 1 178 ? -7.297 39.875 24.672 1 46.12 178 LEU B C 1
ATOM 4707 O O . LEU B 1 178 ? -8.461 40.031 24.297 1 46.12 178 LEU B O 1
ATOM 4711 N N . THR B 1 179 ? -6.172 40.688 24.219 1 47.44 179 THR B N 1
ATOM 4712 C CA . THR B 1 179 ? -5.891 42 23.641 1 47.44 179 THR B CA 1
ATOM 4713 C C . THR B 1 179 ? -6.75 42.219 22.391 1 47.44 179 THR B C 1
ATOM 4715 O O . THR B 1 179 ? -7.16 41.281 21.734 1 47.44 179 THR B O 1
ATOM 4718 N N . PRO B 1 180 ? -7.133 43.5 22.25 1 51.22 180 PRO B N 1
ATOM 4719 C CA . PRO B 1 180 ? -7.711 43.938 20.969 1 51.22 180 PRO B CA 1
ATOM 4720 C C . PRO B 1 180 ? -7.195 43.094 19.797 1 51.22 180 PRO B C 1
ATOM 4722 O O . PRO B 1 180 ? -5.992 43.094 19.531 1 51.22 180 PRO B O 1
ATOM 4725 N N . ALA B 1 181 ? -7.738 41.938 19.531 1 59.34 181 ALA B N 1
ATOM 4726 C CA . ALA B 1 181 ? -7.281 41 18.5 1 59.34 181 ALA B CA 1
ATOM 4727 C C . ALA B 1 181 ? -7.543 41.531 17.109 1 59.34 181 ALA B C 1
ATOM 4729 O O . ALA B 1 181 ? -8.586 42.156 16.859 1 59.34 181 ALA B O 1
ATOM 4730 N N . LEU B 1 182 ? -6.445 41.906 16.375 1 76.06 182 LEU B N 1
ATOM 4731 C CA . LEU B 1 182 ? -6.484 42.25 14.961 1 76.06 182 LEU B CA 1
ATOM 4732 C C . LEU B 1 182 ? -7.402 41.312 14.195 1 76.06 182 LEU B C 1
ATOM 4734 O O . LEU B 1 182 ? -7.531 40.125 14.555 1 76.06 182 LEU B O 1
ATOM 4738 N N . HIS B 1 183 ? -8.297 41.938 13.477 1 85.81 183 HIS B N 1
ATOM 4739 C CA . HIS B 1 183 ? -9.102 41.125 12.578 1 85.81 183 HIS B CA 1
ATOM 4740 C C . HIS B 1 183 ? -8.219 40.344 11.609 1 85.81 183 HIS B C 1
ATOM 4742 O O . HIS B 1 183 ? -7.438 40.938 10.852 1 85.81 183 HIS B O 1
ATOM 4748 N N . VAL B 1 184 ? -8.32 39.094 11.75 1 89.75 184 VAL B N 1
ATOM 4749 C CA . VAL B 1 184 ? -7.531 38.188 10.914 1 89.75 184 VAL B CA 1
ATOM 4750 C C . VAL B 1 184 ? -8.414 37.594 9.812 1 89.75 184 VAL B C 1
ATOM 4752 O O . VAL B 1 184 ? -9.523 37.156 10.078 1 89.75 184 VAL B O 1
ATOM 4755 N N . ASN B 1 185 ? -7.98 37.594 8.523 1 94.69 185 ASN B N 1
ATOM 4756 C CA . ASN B 1 185 ? -8.75 37.156 7.363 1 94.69 185 ASN B CA 1
ATOM 4757 C C . ASN B 1 185 ? -8.602 35.656 7.129 1 94.69 185 ASN B C 1
ATOM 4759 O O . ASN B 1 185 ? -8.148 35.25 6.066 1 94.69 185 ASN B O 1
ATOM 4763 N N . LEU B 1 186 ? -9.055 34.875 8.109 1 96.94 186 LEU B N 1
ATOM 4764 C CA . LEU B 1 186 ? -8.992 33.438 8.008 1 96.94 186 LEU B CA 1
ATOM 4765 C C . LEU B 1 186 ? -9.977 32.906 6.965 1 96.94 186 LEU B C 1
ATOM 4767 O O . LEU B 1 186 ? -11.188 33.094 7.113 1 96.94 186 LEU B O 1
ATOM 4771 N N . LYS B 1 187 ? -9.414 32.25 5.914 1 98.38 187 LYS B N 1
ATOM 4772 C CA . LYS B 1 187 ? -10.266 31.781 4.82 1 98.38 187 LYS B CA 1
ATOM 4773 C C . LYS B 1 187 ? -10.406 30.25 4.84 1 98.38 187 LYS B C 1
ATOM 4775 O O . LYS B 1 187 ? -11.352 29.703 4.277 1 98.38 187 LYS B O 1
ATOM 4780 N N . GLY B 1 188 ? -9.453 29.578 5.504 1 98.69 188 GLY B N 1
ATOM 4781 C CA . GLY B 1 188 ? -9.547 28.141 5.504 1 98.69 188 GLY B CA 1
ATOM 4782 C C . GLY B 1 188 ? -8.5 27.469 6.371 1 98.69 188 GLY B C 1
ATOM 4783 O O . GLY B 1 188 ? -7.543 28.109 6.809 1 98.69 188 GLY B O 1
ATOM 4784 N N . ILE B 1 189 ? -8.711 26.188 6.656 1 98.81 189 ILE B N 1
ATOM 4785 C CA . ILE B 1 189 ? -7.738 25.344 7.344 1 98.81 189 ILE B CA 1
ATOM 4786 C C . ILE B 1 189 ? -7.512 24.062 6.547 1 98.81 189 ILE B C 1
ATOM 4788 O O . ILE B 1 189 ? -8.414 23.578 5.855 1 98.81 189 ILE B O 1
ATOM 4792 N N . ALA B 1 190 ? -6.305 23.516 6.582 1 98.88 190 ALA B N 1
ATOM 4793 C CA . ALA B 1 190 ? -5.949 22.25 5.938 1 98.88 190 ALA B CA 1
ATOM 4794 C C . ALA B 1 190 ? -5.145 21.375 6.879 1 98.88 190 ALA B C 1
ATOM 4796 O O . ALA B 1 190 ? -4.172 21.812 7.488 1 98.88 190 ALA B O 1
ATOM 4797 N N . ILE B 1 191 ? -5.574 20.125 7.027 1 98.62 191 ILE B N 1
ATOM 4798 C CA . ILE B 1 191 ? -4.902 19.25 7.98 1 98.62 191 ILE B CA 1
ATOM 4799 C C . ILE B 1 191 ? -4.633 17.891 7.332 1 98.62 191 ILE B C 1
ATOM 4801 O O . ILE B 1 191 ? -5.562 17.219 6.879 1 98.62 191 ILE B O 1
ATOM 4805 N N . GLY B 1 192 ? -3.369 17.5 7.293 1 98.62 192 GLY B N 1
ATOM 4806 C CA . GLY B 1 192 ? -2.982 16.172 6.852 1 98.62 192 GLY B CA 1
ATOM 4807 C C . GLY B 1 192 ? -3.021 15.133 7.965 1 98.62 192 GLY B C 1
ATOM 4808 O O . GLY B 1 192 ? -2.516 15.375 9.062 1 98.62 192 GLY B O 1
ATOM 4809 N N . GLY B 1 193 ? -3.605 13.945 7.637 1 98.25 193 GLY B N 1
ATOM 4810 C CA . GLY B 1 193 ? -3.73 12.945 8.68 1 98.25 193 GLY B CA 1
ATOM 4811 C C . GLY B 1 193 ? -4.332 13.492 9.969 1 98.25 193 GLY B C 1
ATOM 4812 O O . GLY B 1 193 ? -3.729 13.383 11.031 1 98.25 193 GLY B O 1
ATOM 4813 N N . PRO B 1 194 ? -5.523 14.0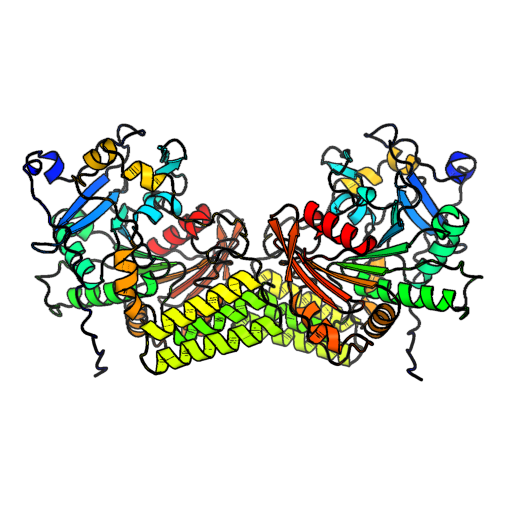55 9.883 1 98.06 194 PRO B N 1
ATOM 4814 C CA . PRO B 1 194 ? -6.055 14.758 11.055 1 98.06 194 PRO B CA 1
ATOM 4815 C C . PRO B 1 194 ? -6.441 13.812 12.188 1 98.06 194 PRO B C 1
ATOM 4817 O O . PRO B 1 194 ? -7.258 12.906 11.992 1 98.06 194 PRO B O 1
ATOM 4820 N N . TRP B 1 195 ? -5.809 14.023 13.297 1 96.62 195 TRP B N 1
ATOM 4821 C CA . TRP B 1 195 ? -6.254 13.391 14.531 1 96.62 195 TRP B CA 1
ATOM 4822 C C . TRP B 1 195 ? -7.266 14.273 15.258 1 96.62 195 TRP B C 1
ATOM 4824 O O . TRP B 1 195 ? -6.898 15.281 15.867 1 96.62 195 TRP B O 1
ATOM 4834 N N . VAL B 1 196 ? -8.539 13.883 15.219 1 96.88 196 VAL B N 1
ATOM 4835 C CA . VAL B 1 196 ? -9.609 14.781 15.641 1 96.88 196 VAL B CA 1
ATOM 4836 C C . VAL B 1 196 ? -10.469 14.109 16.703 1 96.88 196 VAL B C 1
ATOM 4838 O O . VAL B 1 196 ? -10.742 14.695 17.75 1 96.88 196 VAL B O 1
ATOM 4841 N N . ASP B 1 197 ? -10.867 12.891 16.453 1 96.81 197 ASP B N 1
ATOM 4842 C CA . ASP B 1 197 ? -11.812 12.203 17.312 1 96.81 197 ASP B CA 1
ATOM 4843 C C . ASP B 1 197 ? -11.367 10.766 17.578 1 96.81 197 ASP B C 1
ATOM 4845 O O . ASP B 1 197 ? -11.812 9.836 16.891 1 96.81 197 ASP B O 1
ATOM 4849 N N . PRO B 1 198 ? -10.68 10.57 18.656 1 96.44 198 PRO B N 1
ATOM 4850 C CA . PRO B 1 198 ? -10.156 9.234 18.969 1 96.44 198 PRO B CA 1
ATOM 4851 C C . PRO B 1 198 ? -11.242 8.172 19.031 1 96.44 198 PRO B C 1
ATOM 4853 O O . PRO B 1 198 ? -11.047 7.059 18.531 1 96.44 198 PRO B O 1
ATOM 4856 N N . LEU B 1 199 ? -12.375 8.477 19.562 1 96.06 199 LEU B N 1
ATOM 4857 C CA . LEU B 1 199 ? -13.438 7.488 19.734 1 96.06 199 LEU B CA 1
ATOM 4858 C C . LEU B 1 199 ? -13.828 6.879 18.391 1 96.06 199 LEU B C 1
ATOM 4860 O O . LEU B 1 199 ? -14.023 5.664 18.281 1 96.06 199 LEU B O 1
ATOM 4864 N N . THR B 1 200 ? -13.93 7.68 17.359 1 96.56 200 THR B N 1
ATOM 4865 C CA . THR B 1 200 ? -14.375 7.203 16.047 1 96.56 200 THR B CA 1
ATOM 4866 C C . THR B 1 200 ? -13.195 6.676 15.242 1 96.56 200 THR B C 1
ATOM 4868 O O . THR B 1 200 ? -13.375 5.84 14.352 1 96.56 200 THR B O 1
ATOM 4871 N N . GLN B 1 201 ? -12 7.109 15.523 1 97.88 201 GLN B N 1
ATOM 4872 C CA . GLN B 1 201 ? -10.859 6.812 14.664 1 97.88 201 GLN B CA 1
ATOM 4873 C C . GLN B 1 201 ? -10.109 5.582 15.156 1 97.88 201 GLN B C 1
ATOM 4875 O O . GLN B 1 201 ? -9.516 4.852 14.359 1 97.88 201 GLN B O 1
ATOM 4880 N N . ILE B 1 202 ? -10.164 5.266 16.422 1 98.12 202 ILE B N 1
ATOM 4881 C CA . ILE B 1 202 ? -9.312 4.258 17.047 1 98.12 202 ILE B CA 1
ATOM 4882 C C . ILE B 1 202 ? -9.656 2.877 16.5 1 98.12 202 ILE B C 1
ATOM 4884 O O . ILE B 1 202 ? -8.758 2.094 16.172 1 98.12 202 ILE B O 1
ATOM 4888 N N . PRO B 1 203 ? -10.93 2.496 16.281 1 97.5 203 PRO B N 1
ATOM 4889 C CA . PRO B 1 203 ? -11.234 1.158 15.773 1 97.5 203 PRO B CA 1
ATOM 4890 C C . PRO B 1 203 ? -10.633 0.903 14.391 1 97.5 203 PRO B C 1
ATOM 4892 O O . PRO B 1 203 ? -10.375 -0.248 14.031 1 97.5 203 PRO B O 1
ATOM 4895 N N . ALA B 1 204 ? -10.344 1.938 13.641 1 98.31 204 ALA B N 1
ATOM 4896 C CA . ALA B 1 204 ? -9.867 1.806 12.273 1 98.31 204 ALA B CA 1
ATOM 4897 C C . ALA B 1 204 ? -8.43 1.308 12.234 1 98.31 204 ALA B C 1
ATOM 4899 O O . ALA B 1 204 ? -7.957 0.812 11.211 1 98.31 204 ALA B O 1
ATOM 4900 N N . TYR B 1 205 ? -7.672 1.43 13.383 1 98.69 205 TYR B N 1
ATOM 4901 C CA . TYR B 1 205 ? -6.27 1.019 13.406 1 98.69 205 TYR B CA 1
ATOM 4902 C C . TYR B 1 205 ? -6.133 -0.461 13.07 1 98.69 205 TYR B C 1
ATOM 4904 O O . TYR B 1 205 ? -5.316 -0.838 12.227 1 98.69 205 TYR B O 1
ATOM 4912 N N . THR B 1 206 ? -6.953 -1.239 13.695 1 98.56 206 THR B N 1
ATOM 4913 C CA . THR B 1 206 ? -6.859 -2.688 13.555 1 98.56 206 THR B CA 1
ATOM 4914 C C . THR B 1 206 ? -7.418 -3.131 12.203 1 98.56 206 THR B C 1
ATOM 4916 O O . THR B 1 206 ? -6.84 -3.996 11.539 1 98.56 206 THR B O 1
ATOM 4919 N N . SER B 1 207 ? -8.508 -2.492 11.789 1 97.88 207 SER B N 1
ATOM 4920 C CA . SER B 1 207 ? -9.117 -2.82 10.5 1 97.88 207 SER B CA 1
ATOM 4921 C C . SER B 1 207 ? -8.172 -2.514 9.344 1 97.88 207 SER B C 1
ATOM 4923 O O . SER B 1 207 ? -8.055 -3.301 8.406 1 97.88 207 SER B O 1
ATOM 4925 N N . TYR B 1 208 ? -7.555 -1.392 9.422 1 98.62 208 TYR B N 1
ATOM 4926 C CA . TYR B 1 208 ? -6.625 -0.982 8.375 1 98.62 208 TYR B CA 1
ATOM 4927 C C . TYR B 1 208 ? -5.426 -1.92 8.312 1 98.62 208 TYR B C 1
ATOM 4929 O O . TYR B 1 208 ? -5.039 -2.375 7.23 1 98.62 208 TYR B O 1
ATOM 4937 N N . ALA B 1 209 ? -4.836 -2.25 9.469 1 98.69 209 ALA B N 1
ATOM 4938 C CA . ALA B 1 209 ? -3.693 -3.154 9.523 1 98.69 209 ALA B CA 1
ATOM 4939 C C . ALA B 1 209 ? -4.055 -4.531 8.969 1 98.69 209 ALA B C 1
ATOM 4941 O O . ALA B 1 209 ? -3.281 -5.125 8.219 1 98.69 209 ALA B O 1
ATOM 4942 N N . PHE B 1 210 ? -5.195 -4.992 9.328 1 98.38 210 PHE B N 1
ATOM 4943 C CA . PHE B 1 210 ? -5.652 -6.293 8.852 1 98.38 210 PHE B CA 1
ATOM 4944 C C . PHE B 1 210 ? -5.832 -6.277 7.336 1 98.38 210 PHE B C 1
ATOM 4946 O O . PHE B 1 210 ? -5.395 -7.199 6.645 1 98.38 210 PHE B O 1
ATOM 4953 N N . ALA B 1 211 ? -6.469 -5.246 6.832 1 98 211 ALA B N 1
ATOM 4954 C CA . ALA B 1 211 ? -6.746 -5.145 5.402 1 98 211 ALA B CA 1
ATOM 4955 C C . ALA B 1 211 ? -5.453 -5.082 4.594 1 98 211 ALA B C 1
ATOM 4957 O O . ALA B 1 211 ? -5.406 -5.527 3.445 1 98 211 ALA B O 1
ATOM 4958 N N . LEU B 1 212 ? -4.438 -4.582 5.219 1 98.06 212 LEU B N 1
ATOM 4959 C CA . LEU B 1 212 ? -3.164 -4.438 4.523 1 98.06 212 LEU B CA 1
ATOM 4960 C C . LEU B 1 212 ? -2.297 -5.676 4.719 1 98.06 212 LEU B C 1
ATOM 4962 O O . LEU B 1 212 ? -1.13 -5.691 4.316 1 98.06 212 LEU B O 1
ATOM 4966 N N . GLY B 1 213 ? -2.85 -6.668 5.355 1 97.81 213 GLY B N 1
ATOM 4967 C CA . GLY B 1 213 ? -2.129 -7.918 5.52 1 97.81 213 GLY B CA 1
ATOM 4968 C C . GLY B 1 213 ? -1.066 -7.855 6.602 1 97.81 213 GLY B C 1
ATOM 4969 O O . GLY B 1 213 ? -0.122 -8.648 6.598 1 97.81 213 GLY B O 1
ATOM 4970 N N . LEU B 1 214 ? -1.2 -6.914 7.547 1 98.38 214 LEU B N 1
ATOM 4971 C CA . LEU B 1 214 ? -0.193 -6.719 8.586 1 98.38 214 LEU B CA 1
ATOM 4972 C C . LEU B 1 214 ? -0.576 -7.461 9.859 1 98.38 214 LEU B C 1
ATOM 4974 O O . LEU B 1 214 ? 0.229 -7.566 10.789 1 98.38 214 LEU B O 1
ATOM 4978 N N . LEU B 1 215 ? -1.79 -7.961 9.914 1 97.88 215 LEU B N 1
ATOM 4979 C CA . LEU B 1 215 ? -2.314 -8.805 10.977 1 97.88 215 LEU B CA 1
ATOM 4980 C C . LEU B 1 215 ? -3.082 -9.992 10.406 1 97.88 215 LEU B C 1
ATOM 4982 O O . LEU B 1 215 ? -3.789 -9.852 9.406 1 97.88 215 LEU B O 1
ATOM 4986 N N . ASP B 1 216 ? -2.91 -11.148 11.055 1 95.5 216 ASP B N 1
ATOM 4987 C CA . ASP B 1 216 ? -3.863 -12.211 10.758 1 95.5 216 ASP B CA 1
ATOM 4988 C C . ASP B 1 216 ? -5.125 -12.078 11.609 1 95.5 216 ASP B C 1
ATOM 4990 O O . ASP B 1 216 ? -5.27 -11.109 12.359 1 95.5 216 ASP B O 1
ATOM 4994 N N . GLY B 1 217 ? -6.074 -13 11.477 1 94.75 217 GLY B N 1
ATOM 4995 C CA . GLY B 1 217 ? -7.352 -12.922 12.172 1 94.75 217 GLY B CA 1
ATOM 4996 C C . GLY B 1 217 ? -7.215 -13 13.68 1 94.75 217 GLY B C 1
ATOM 4997 O O . GLY B 1 217 ? -7.93 -12.312 14.406 1 94.75 217 GLY B O 1
ATOM 4998 N N . ILE B 1 218 ? -6.27 -13.797 14.117 1 95.38 218 ILE B N 1
ATOM 4999 C CA . ILE B 1 218 ? -6.043 -13.969 15.555 1 95.38 218 ILE B CA 1
ATOM 5000 C C . ILE B 1 218 ? -5.465 -12.688 16.141 1 95.38 218 ILE B C 1
ATOM 5002 O O . ILE B 1 218 ? -5.953 -12.195 17.172 1 95.38 218 ILE B O 1
ATOM 5006 N N . GLN B 1 219 ? -4.508 -12.219 15.484 1 97.5 219 GLN B N 1
ATOM 5007 C CA . GLN B 1 219 ? -3.852 -10.992 15.93 1 97.5 219 GLN B CA 1
ATOM 5008 C C . GLN B 1 219 ? -4.805 -9.805 15.867 1 97.5 219 GLN B C 1
ATOM 5010 O O . GLN B 1 219 ? -4.777 -8.938 16.75 1 97.5 219 GLN B O 1
ATOM 5015 N N . LYS B 1 220 ? -5.602 -9.75 14.82 1 97.81 220 LYS B N 1
ATOM 5016 C CA . LYS B 1 220 ? -6.609 -8.695 14.711 1 97.81 220 LYS B CA 1
ATOM 5017 C C . LYS B 1 220 ? -7.559 -8.719 15.906 1 97.81 220 LYS B C 1
ATOM 5019 O O . LYS B 1 220 ? -7.879 -7.676 16.469 1 97.81 220 LYS B O 1
ATOM 5024 N N . ALA B 1 221 ? -8.062 -9.898 16.234 1 97.5 221 ALA B N 1
ATOM 5025 C CA . ALA B 1 221 ? -9.008 -10.031 17.344 1 97.5 221 ALA B CA 1
ATOM 5026 C C . ALA B 1 221 ? -8.398 -9.531 18.656 1 97.5 221 ALA B C 1
ATOM 5028 O O . ALA B 1 221 ? -9.047 -8.812 19.406 1 97.5 221 ALA B O 1
ATOM 5029 N N . ALA B 1 222 ? -7.188 -9.898 18.875 1 97.88 222 ALA B N 1
ATOM 5030 C CA . ALA B 1 222 ? -6.484 -9.445 20.078 1 97.88 222 ALA B CA 1
ATOM 5031 C C . ALA B 1 222 ? -6.324 -7.926 20.078 1 97.88 222 ALA B C 1
ATOM 5033 O O . ALA B 1 222 ? -6.531 -7.273 21.094 1 97.88 222 ALA B O 1
ATOM 5034 N N . ALA B 1 223 ? -5.93 -7.398 18.938 1 98.69 223 ALA B N 1
ATOM 5035 C CA . ALA B 1 223 ? -5.758 -5.953 18.812 1 98.69 223 ALA B CA 1
ATOM 5036 C C . ALA B 1 223 ? -7.09 -5.227 18.984 1 98.69 223 ALA B C 1
ATOM 5038 O O . ALA B 1 223 ? -7.145 -4.152 19.578 1 98.69 223 ALA B O 1
ATOM 5039 N N . ASP B 1 224 ? -8.164 -5.801 18.391 1 98.75 224 ASP B N 1
ATOM 5040 C CA . ASP B 1 224 ? -9.5 -5.234 18.562 1 98.75 224 ASP B CA 1
ATOM 5041 C C . ASP B 1 224 ? -9.875 -5.141 20.031 1 98.75 224 ASP B C 1
ATOM 5043 O O . ASP B 1 224 ? -10.43 -4.133 20.484 1 98.75 224 ASP B O 1
ATOM 5047 N N . ASP B 1 225 ? -9.578 -6.207 20.75 1 98.75 225 ASP B N 1
ATOM 5048 C CA . ASP B 1 225 ? -9.859 -6.223 22.172 1 98.75 225 ASP B CA 1
ATOM 5049 C C . ASP B 1 225 ? -9.086 -5.121 22.906 1 98.75 225 ASP B C 1
ATOM 5051 O O . ASP B 1 225 ? -9.633 -4.438 23.766 1 98.75 225 ASP B O 1
ATOM 5055 N N . GLY B 1 226 ? -7.84 -5.012 22.562 1 98.81 226 GLY B N 1
ATOM 5056 C CA . GLY B 1 226 ? -7.035 -3.947 23.141 1 98.81 226 GLY B CA 1
ATOM 5057 C C . GLY B 1 226 ? -7.566 -2.561 22.844 1 98.81 226 GLY B C 1
ATOM 5058 O O . GLY B 1 226 ? -7.676 -1.721 23.734 1 98.81 226 GLY B O 1
ATOM 5059 N N . MET B 1 227 ? -7.949 -2.301 21.625 1 98.75 227 MET B N 1
ATOM 5060 C CA . MET B 1 227 ? -8.445 -0.989 21.219 1 98.75 227 MET B CA 1
ATOM 5061 C C . MET B 1 227 ? -9.797 -0.698 21.859 1 98.75 227 MET B C 1
ATOM 5063 O O . MET B 1 227 ? -10.102 0.453 22.188 1 98.75 227 MET B O 1
ATOM 5067 N N . ALA B 1 228 ? -10.602 -1.72 22.031 1 98.69 228 ALA B N 1
ATOM 5068 C CA . ALA B 1 228 ? -11.875 -1.542 22.719 1 98.69 228 ALA B CA 1
ATOM 5069 C C . ALA B 1 228 ? -11.656 -1.043 24.141 1 98.69 228 ALA B C 1
ATOM 5071 O O . ALA B 1 228 ? -12.414 -0.205 24.641 1 98.69 228 ALA B O 1
ATOM 5072 N N . LYS B 1 229 ? -10.656 -1.556 24.812 1 98.75 229 LYS B N 1
ATOM 5073 C CA . LYS B 1 229 ? -10.328 -1.1 26.156 1 98.75 229 LYS B CA 1
ATOM 5074 C C . LYS B 1 229 ? -9.836 0.345 26.156 1 98.75 229 LYS B C 1
ATOM 5076 O O . LYS B 1 229 ? -10.109 1.109 27.078 1 98.75 229 LYS B O 1
ATOM 5081 N N . VAL B 1 230 ? -9.07 0.704 25.125 1 98.31 230 VAL B N 1
ATOM 5082 C CA . VAL B 1 230 ? -8.641 2.09 24.969 1 98.31 230 VAL B CA 1
ATOM 5083 C C . VAL B 1 230 ? -9.867 3.002 24.891 1 98.31 230 VAL B C 1
ATOM 5085 O O . VAL B 1 230 ? -9.938 4.016 25.594 1 98.31 230 VAL B O 1
ATOM 5088 N N . VAL B 1 231 ? -10.812 2.652 24.094 1 98 231 VAL B N 1
ATOM 5089 C CA . VAL B 1 231 ? -12.031 3.43 23.891 1 98 231 VAL B CA 1
ATOM 5090 C C . VAL B 1 231 ? -12.805 3.523 25.203 1 98 231 VAL B C 1
ATOM 5092 O O . VAL B 1 231 ? -13.352 4.578 25.547 1 98 231 VAL B O 1
ATOM 5095 N N . GLU B 1 232 ? -12.852 2.428 25.922 1 98.25 232 GLU B N 1
ATOM 5096 C CA . GLU B 1 232 ? -13.516 2.418 27.234 1 98.25 232 GLU B CA 1
ATOM 5097 C C . GLU B 1 232 ? -12.883 3.428 28.188 1 98.25 232 GLU B C 1
ATOM 5099 O O . GLU B 1 232 ? -13.586 4.164 28.875 1 98.25 232 GLU B O 1
ATOM 5104 N N . LEU B 1 233 ? -11.602 3.451 28.203 1 97.62 233 LEU B N 1
ATOM 5105 C CA . LEU B 1 233 ? -10.898 4.387 29.078 1 97.62 233 LEU B CA 1
ATOM 5106 C C . LEU B 1 233 ? -11.195 5.828 28.672 1 97.62 233 LEU B C 1
ATOM 5108 O O . LEU B 1 233 ? -11.336 6.699 29.547 1 97.62 233 LEU B O 1
ATOM 5112 N N . ILE B 1 234 ? -11.266 6.102 27.391 1 96.44 234 ILE B N 1
ATOM 5113 C CA . ILE B 1 234 ? -11.617 7.438 26.922 1 96.44 234 ILE B CA 1
ATOM 5114 C C . ILE B 1 234 ? -13.008 7.812 27.422 1 96.44 234 ILE B C 1
ATOM 5116 O O . ILE B 1 234 ? -13.227 8.93 27.906 1 96.44 234 ILE B O 1
ATOM 5120 N N . SER B 1 235 ? -13.938 6.883 27.312 1 95.56 235 SER B N 1
ATOM 5121 C CA . SER B 1 235 ? -15.312 7.129 27.719 1 95.56 235 SER B CA 1
ATOM 5122 C C . SER B 1 235 ? -15.406 7.418 29.219 1 95.56 235 SER B C 1
ATOM 5124 O O . SER B 1 235 ? -16.328 8.094 29.672 1 95.56 235 SER B O 1
ATOM 5126 N N . LEU B 1 236 ? -14.406 6.992 30 1 96.12 236 LEU B N 1
ATOM 5127 C CA . LEU B 1 236 ? -14.336 7.23 31.438 1 96.12 236 LEU B CA 1
ATOM 5128 C C . LEU B 1 236 ? -13.5 8.461 31.75 1 96.12 236 LEU B C 1
ATOM 5130 O O . LEU B 1 236 ? -13.172 8.727 32.906 1 96.12 236 LEU B O 1
ATOM 5134 N N . ALA B 1 237 ? -13.039 9.133 30.75 1 93 237 ALA B N 1
ATOM 5135 C CA . ALA B 1 237 ? -12.242 10.352 30.844 1 93 237 ALA B CA 1
ATOM 5136 C C . ALA B 1 237 ? -10.883 10.07 31.469 1 93 237 ALA B C 1
ATOM 5138 O O . ALA B 1 237 ? -10.312 10.93 32.156 1 93 237 ALA B O 1
ATOM 5139 N N . ARG B 1 238 ? -10.5 8.82 31.359 1 94.19 238 ARG B N 1
ATOM 5140 C CA . ARG B 1 238 ? -9.141 8.453 31.75 1 94.19 238 ARG B CA 1
ATOM 5141 C C . ARG B 1 238 ? -8.172 8.586 30.594 1 94.19 238 ARG B C 1
ATOM 5143 O O . ARG B 1 238 ? -7.582 7.594 30.141 1 94.19 238 ARG B O 1
ATOM 5150 N N . TYR B 1 239 ? -7.879 9.773 30.203 1 92.5 239 TYR B N 1
ATOM 5151 C CA . TYR B 1 239 ? -7.211 10.078 28.953 1 92.5 239 TYR B CA 1
ATOM 5152 C C . TYR B 1 239 ? -5.75 9.641 28.984 1 92.5 239 TYR B C 1
ATOM 5154 O O . TYR B 1 239 ? -5.246 9.055 28.031 1 92.5 239 TYR B O 1
ATOM 5162 N N . ASN B 1 240 ? -5.074 9.891 30.031 1 91.31 240 ASN B N 1
ATOM 5163 C CA . ASN B 1 240 ? -3.674 9.492 30.125 1 91.31 240 ASN B CA 1
ATOM 5164 C C . ASN B 1 240 ? -3.514 7.977 30.062 1 91.31 240 ASN B C 1
ATOM 5166 O O . ASN B 1 240 ? -2.662 7.469 29.328 1 91.31 240 ASN B O 1
ATOM 5170 N N . ASP B 1 241 ? -4.363 7.289 30.828 1 94.44 241 ASP B N 1
ATOM 5171 C CA . ASP B 1 241 ? -4.34 5.828 30.812 1 94.44 241 ASP B CA 1
ATOM 5172 C C . ASP B 1 241 ? -4.637 5.289 29.422 1 94.44 241 ASP B C 1
ATOM 5174 O O . ASP B 1 241 ? -4.035 4.305 28.984 1 94.44 241 ASP B O 1
ATOM 5178 N N . SER B 1 242 ? -5.594 5.918 28.781 1 95.38 242 SER B N 1
ATOM 5179 C CA . SER B 1 242 ? -5.957 5.492 27.438 1 95.38 242 SER B CA 1
ATOM 5180 C C . SER B 1 242 ? -4.797 5.668 26.469 1 95.38 242 SER B C 1
ATOM 5182 O O . SER B 1 242 ? -4.57 4.82 25.594 1 95.38 242 SER B O 1
ATOM 5184 N N . SER B 1 243 ? -4.078 6.746 26.594 1 93.44 243 SER B N 1
ATOM 5185 C CA . SER B 1 243 ? -2.93 6.992 25.719 1 93.44 243 SER B CA 1
ATOM 5186 C C . SER B 1 243 ? -1.854 5.93 25.922 1 93.44 243 SER B C 1
ATOM 5188 O O . SER B 1 243 ? -1.28 5.434 24.953 1 93.44 243 SER B O 1
ATOM 5190 N N . PHE B 1 244 ? -1.604 5.582 27.141 1 94.25 244 PHE B N 1
ATOM 5191 C CA . PHE B 1 244 ? -0.589 4.578 27.438 1 94.25 244 PHE B CA 1
ATOM 5192 C C . PHE B 1 244 ? -1.006 3.213 26.906 1 94.25 244 PHE B C 1
ATOM 5194 O O . PHE B 1 244 ? -0.193 2.494 26.312 1 94.25 244 PHE B O 1
ATOM 5201 N N . LEU B 1 245 ? -2.254 2.906 27.141 1 97.06 245 LEU B N 1
ATOM 5202 C CA . LEU B 1 245 ? -2.732 1.618 26.656 1 97.06 245 LEU B CA 1
ATOM 5203 C C . LEU B 1 245 ? -2.701 1.572 25.125 1 97.06 245 LEU B C 1
ATOM 5205 O O . LEU B 1 245 ? -2.371 0.54 24.547 1 97.06 245 LEU B O 1
ATOM 5209 N N . TRP B 1 246 ? -3.064 2.668 24.5 1 97.12 246 TRP B N 1
ATOM 5210 C CA . TRP B 1 246 ? -2.984 2.74 23.031 1 97.12 246 TRP B CA 1
ATOM 5211 C C . TRP B 1 246 ? -1.564 2.455 22.562 1 97.12 246 TRP B C 1
ATOM 5213 O O . TRP B 1 246 ? -1.365 1.698 21.609 1 97.12 246 TRP B O 1
ATOM 5223 N N . ASP B 1 247 ? -0.619 3.08 23.219 1 95.69 247 ASP B N 1
ATOM 5224 C CA . ASP B 1 247 ? 0.779 2.863 22.859 1 95.69 247 ASP B CA 1
ATOM 5225 C C . ASP B 1 247 ? 1.139 1.381 22.906 1 95.69 247 ASP B C 1
ATOM 5227 O O . ASP B 1 247 ? 1.833 0.87 22.031 1 95.69 247 ASP B O 1
ATOM 5231 N N . ASP B 1 248 ? 0.677 0.743 23.891 1 97.81 248 ASP B N 1
ATOM 5232 C CA . ASP B 1 248 ? 0.983 -0.671 24.078 1 97.81 248 ASP B CA 1
ATOM 5233 C C . ASP B 1 248 ? 0.356 -1.521 22.969 1 97.81 248 ASP B C 1
ATOM 5235 O O . ASP B 1 248 ? 1.017 -2.389 22.391 1 97.81 248 ASP B O 1
ATOM 5239 N N . VAL B 1 249 ? -0.917 -1.292 22.734 1 98.56 249 VAL B N 1
ATOM 5240 C CA . VAL B 1 249 ? -1.62 -2.053 21.703 1 98.56 249 VAL B CA 1
ATOM 5241 C C . VAL B 1 249 ? -0.994 -1.781 20.344 1 98.56 249 VAL B C 1
ATOM 5243 O O . VAL B 1 249 ? -0.795 -2.703 19.547 1 98.56 249 VAL B O 1
ATOM 5246 N N . ALA B 1 250 ? -0.661 -0.488 20.078 1 98.06 250 ALA B N 1
ATOM 5247 C CA . ALA B 1 250 ? -0.036 -0.107 18.812 1 98.06 250 ALA B CA 1
ATOM 5248 C C . ALA B 1 250 ? 1.306 -0.812 18.625 1 98.06 250 ALA B C 1
ATOM 5250 O O . ALA B 1 250 ? 1.608 -1.311 17.547 1 98.06 250 ALA B O 1
ATOM 5251 N N . ARG B 1 251 ? 2.092 -0.865 19.641 1 97.06 251 ARG B N 1
ATOM 5252 C CA . ARG B 1 251 ? 3.377 -1.552 19.578 1 97.06 251 ARG B CA 1
ATOM 5253 C C . ARG B 1 251 ? 3.191 -3.025 19.219 1 97.06 251 ARG B C 1
ATOM 5255 O O . ARG B 1 251 ? 3.975 -3.588 18.453 1 97.06 251 ARG B O 1
ATOM 5262 N N . GLY B 1 252 ? 2.191 -3.604 19.828 1 97.69 252 GLY B N 1
ATOM 5263 C CA . GLY B 1 252 ? 1.871 -4.98 19.484 1 97.69 252 GLY B CA 1
ATOM 5264 C C . GLY B 1 252 ? 1.519 -5.156 18.016 1 97.69 252 GLY B C 1
ATOM 5265 O O . GLY B 1 252 ? 1.933 -6.133 17.391 1 97.69 252 GLY B O 1
ATOM 5266 N N . ILE B 1 253 ? 0.774 -4.211 17.453 1 98.19 253 ILE B N 1
ATOM 5267 C CA . ILE B 1 253 ? 0.375 -4.262 16.047 1 98.19 253 ILE B CA 1
ATOM 5268 C C . ILE B 1 253 ? 1.604 -4.105 15.156 1 98.19 253 ILE B C 1
ATOM 5270 O O . ILE B 1 253 ? 1.77 -4.84 14.18 1 98.19 253 ILE B O 1
ATOM 5274 N N . TYR B 1 254 ? 2.527 -3.172 15.57 1 96.25 254 TYR B N 1
ATOM 5275 C CA . TYR B 1 254 ? 3.762 -2.986 14.82 1 96.25 254 TYR B CA 1
ATOM 5276 C C . TYR B 1 254 ? 4.574 -4.277 14.773 1 96.25 254 TYR B C 1
ATOM 5278 O O . TYR B 1 254 ? 5.043 -4.688 13.711 1 96.25 254 TYR B O 1
ATOM 5286 N N . ARG B 1 255 ? 4.656 -4.875 15.82 1 95.56 255 ARG B N 1
ATOM 5287 C CA . ARG B 1 255 ? 5.449 -6.098 15.93 1 95.56 255 ARG B CA 1
ATOM 5288 C C . ARG B 1 255 ? 4.828 -7.227 15.117 1 95.56 255 ARG B C 1
ATOM 5290 O O . ARG B 1 255 ? 5.527 -7.938 14.391 1 95.56 255 ARG B O 1
ATOM 5297 N N . ALA B 1 256 ? 3.582 -7.34 15.266 1 97 256 ALA B N 1
ATOM 5298 C CA . ALA B 1 256 ? 2.877 -8.391 14.539 1 97 256 ALA B CA 1
ATOM 5299 C C . ALA B 1 256 ? 3.021 -8.203 13.031 1 97 256 ALA B C 1
ATOM 5301 O O . ALA B 1 256 ? 3.107 -9.18 12.281 1 97 256 ALA B O 1
ATOM 5302 N N . GLY B 1 257 ? 3.057 -6.949 12.617 1 96.94 257 GLY B N 1
ATOM 5303 C CA . GLY B 1 257 ? 3.113 -6.637 11.195 1 96.94 257 GLY B CA 1
ATOM 5304 C C . GLY B 1 257 ? 4.531 -6.52 10.664 1 96.94 257 GLY B C 1
ATOM 5305 O O . GLY B 1 257 ? 4.762 -5.922 9.617 1 96.94 257 GLY B O 1
ATOM 5306 N N . GLY B 1 258 ? 5.508 -7.031 11.414 1 95.44 258 GLY B N 1
ATOM 5307 C CA . GLY B 1 258 ? 6.883 -7.023 10.945 1 95.44 258 GLY B CA 1
ATOM 5308 C C . GLY B 1 258 ? 7.609 -5.723 11.25 1 95.44 258 GLY B C 1
ATOM 5309 O O . GLY B 1 258 ? 8.523 -5.336 10.523 1 95.44 258 GLY B O 1
ATOM 5310 N N . ASN B 1 259 ? 7.09 -4.992 12.18 1 95 259 ASN B N 1
ATOM 5311 C CA . ASN B 1 259 ? 7.68 -3.727 12.602 1 95 259 ASN B CA 1
ATOM 5312 C C . ASN B 1 259 ? 7.645 -2.691 11.477 1 95 259 ASN B C 1
ATOM 5314 O O . ASN B 1 259 ? 8.664 -2.07 11.172 1 95 259 ASN B O 1
ATOM 5318 N N . PHE B 1 260 ? 6.496 -2.555 10.875 1 96.12 260 PHE B N 1
ATOM 5319 C CA . PHE B 1 260 ? 6.312 -1.536 9.844 1 96.12 260 PHE B CA 1
ATOM 5320 C C . PHE B 1 260 ? 6.344 -0.14 10.453 1 96.12 260 PHE B C 1
ATOM 5322 O O . PHE B 1 260 ? 6.066 0.03 11.641 1 96.12 260 PHE B O 1
ATOM 5329 N N . SER B 1 261 ? 6.688 0.866 9.656 1 95.12 261 SER B N 1
ATOM 5330 C CA . SER B 1 261 ? 6.625 2.258 10.094 1 95.12 261 SER B CA 1
ATOM 5331 C C . SER B 1 261 ? 5.18 2.725 10.234 1 95.12 261 SER B C 1
ATOM 5333 O O . SER B 1 261 ? 4.371 2.551 9.328 1 95.12 261 SER B O 1
ATOM 5335 N N . PRO B 1 262 ? 4.84 3.312 11.336 1 95.12 262 PRO B N 1
ATOM 5336 C CA . PRO B 1 262 ? 3.482 3.846 11.484 1 95.12 262 PRO B CA 1
ATOM 5337 C C . PRO B 1 262 ? 3.182 4.98 10.508 1 95.12 262 PRO B C 1
ATOM 5339 O O . PRO B 1 262 ? 2.016 5.328 10.305 1 95.12 262 PRO B O 1
ATOM 5342 N N . PHE B 1 263 ? 4.199 5.574 9.875 1 95.31 263 PHE B N 1
ATOM 5343 C CA . PHE B 1 263 ? 4.027 6.742 9.016 1 95.31 263 PHE B CA 1
ATOM 5344 C C . PHE B 1 263 ? 3.877 6.328 7.559 1 95.31 263 PHE B C 1
ATOM 5346 O O . PHE B 1 263 ? 3.455 7.129 6.723 1 95.31 263 PHE B O 1
ATOM 5353 N N . ASP B 1 264 ? 4.23 5.137 7.266 1 97.06 264 ASP B N 1
ATOM 5354 C CA . ASP B 1 264 ? 4.07 4.516 5.953 1 97.06 264 ASP B CA 1
ATOM 5355 C C . ASP B 1 264 ? 4.207 2.998 6.043 1 97.06 264 ASP B C 1
ATOM 5357 O O . ASP B 1 264 ? 5.309 2.477 6.211 1 97.06 264 ASP B O 1
ATOM 5361 N N . VAL B 1 265 ? 3.15 2.285 5.852 1 97.25 265 VAL B N 1
ATOM 5362 C CA . VAL B 1 265 ? 3.092 0.857 6.152 1 97.25 265 VAL B CA 1
ATOM 5363 C C . VAL B 1 265 ? 3.947 0.084 5.152 1 97.25 265 VAL B C 1
ATOM 5365 O O . VAL B 1 265 ? 4.203 -1.108 5.336 1 97.25 265 VAL B O 1
ATOM 5368 N N . ARG B 1 266 ? 4.469 0.708 4.145 1 97.31 266 ARG B N 1
ATOM 5369 C CA . ARG B 1 266 ? 5.312 0.051 3.15 1 97.31 266 ARG B CA 1
ATOM 5370 C C . ARG B 1 266 ? 6.77 0.029 3.598 1 97.31 266 ARG B C 1
ATOM 5372 O O . ARG B 1 266 ? 7.598 -0.667 3.004 1 97.31 266 ARG B O 1
ATOM 5379 N N . ASP B 1 267 ? 7.074 0.837 4.664 1 95.94 267 ASP B N 1
ATOM 5380 C CA . ASP B 1 267 ? 8.445 1.021 5.141 1 95.94 267 ASP B CA 1
ATOM 5381 C C . ASP B 1 267 ? 8.742 0.094 6.316 1 95.94 267 ASP B C 1
ATOM 5383 O O . ASP B 1 267 ? 8.141 0.221 7.383 1 95.94 267 ASP B O 1
ATOM 5387 N N . PHE B 1 268 ? 9.68 -0.78 6.145 1 93.56 268 PHE B N 1
ATOM 5388 C CA . PHE B 1 268 ? 10.086 -1.707 7.191 1 93.56 268 PHE B CA 1
ATOM 5389 C C . PHE B 1 268 ? 11.508 -1.41 7.656 1 93.56 268 PHE B C 1
ATOM 5391 O O . PHE B 1 268 ? 12.133 -2.234 8.328 1 93.56 268 PHE B O 1
ATOM 5398 N N . SER B 1 269 ? 12.023 -0.351 7.203 1 84.69 269 SER B N 1
ATOM 5399 C CA . SER B 1 269 ? 13.391 0.007 7.574 1 84.69 269 SER B CA 1
ATOM 5400 C C . SER B 1 269 ? 13.484 0.396 9.047 1 84.69 269 SER B C 1
ATOM 5402 O O . SER B 1 269 ? 12.523 0.922 9.617 1 84.69 269 SER B O 1
ATOM 5404 N N . SER B 1 270 ? 14.211 -0.425 9.906 1 61.94 270 SER B N 1
ATOM 5405 C CA . SER B 1 270 ? 14.391 -0.248 11.344 1 61.94 270 SER B CA 1
ATOM 5406 C C . SER B 1 270 ? 14.602 1.22 11.695 1 61.94 270 SER B C 1
ATOM 5408 O O . SER B 1 270 ? 14.25 1.658 12.797 1 61.94 270 SER B O 1
ATOM 5410 N N . ASP B 1 271 ? 15.25 1.884 10.875 1 55.22 271 ASP B N 1
ATOM 5411 C CA . ASP B 1 271 ? 15.82 3.158 11.312 1 55.22 271 ASP B CA 1
ATOM 5412 C C . ASP B 1 271 ? 14.758 4.254 11.32 1 55.22 271 ASP B C 1
ATOM 5414 O O . ASP B 1 271 ? 14.867 5.242 10.594 1 55.22 271 ASP B O 1
ATOM 5418 N N . VAL B 1 272 ? 13.617 3.73 11.578 1 49.53 272 VAL B N 1
ATOM 5419 C CA . VAL B 1 272 ? 12.688 4.859 11.648 1 49.53 272 VAL B CA 1
ATOM 5420 C C . VAL B 1 272 ? 13.227 5.906 12.625 1 49.53 272 VAL B C 1
ATOM 5422 O O . VAL B 1 272 ? 12.578 6.926 12.867 1 49.53 272 VAL B O 1
ATOM 5425 N N . ALA B 1 273 ? 14.156 5.52 13.453 1 44.12 273 ALA B N 1
ATOM 5426 C CA . ALA B 1 273 ? 14.445 6.516 14.484 1 44.12 273 ALA B CA 1
ATOM 5427 C C . ALA B 1 273 ? 14.602 7.906 13.875 1 44.12 273 ALA B C 1
ATOM 5429 O O . ALA B 1 273 ? 15.445 8.117 13.008 1 44.12 273 ALA B O 1
ATOM 5430 N N . GLU B 1 274 ? 13.461 8.5 13.664 1 50.25 274 GLU B N 1
ATOM 5431 C CA . GLU B 1 274 ? 13.359 9.945 13.477 1 50.25 274 GLU B CA 1
ATOM 5432 C C . GLU B 1 274 ? 14.609 10.656 13.992 1 50.25 274 GLU B C 1
ATOM 5434 O O . GLU B 1 274 ? 14.625 11.883 14.125 1 50.25 274 GLU B O 1
ATOM 5439 N N . HIS B 1 275 ? 15.633 9.734 14.477 1 52.53 275 HIS B N 1
ATOM 5440 C CA . HIS B 1 275 ? 16.672 10.422 15.227 1 52.53 275 HIS B CA 1
ATOM 5441 C C . HIS B 1 275 ? 17.781 10.93 14.305 1 52.53 275 HIS B C 1
ATOM 5443 O O . HIS B 1 275 ? 17.984 10.383 13.219 1 52.53 275 HIS B O 1
ATOM 5449 N N . ASP B 1 276 ? 18.125 12.125 14.141 1 66.75 276 ASP B N 1
ATOM 5450 C CA . ASP B 1 276 ? 19.234 12.992 13.75 1 66.75 276 ASP B CA 1
ATOM 5451 C C . ASP B 1 276 ? 19.141 13.383 12.281 1 66.75 276 ASP B C 1
ATOM 5453 O O . ASP B 1 276 ? 20 13.039 11.477 1 66.75 276 ASP B O 1
ATOM 5457 N N . LEU B 1 277 ? 17.969 13.914 12.039 1 81.38 277 LEU B N 1
ATOM 5458 C CA . LEU B 1 277 ? 17.812 14.43 10.68 1 81.38 277 LEU B CA 1
ATOM 5459 C C . LEU B 1 277 ? 18.812 15.555 10.406 1 81.38 277 LEU B C 1
ATOM 5461 O O . LEU B 1 277 ? 19.125 16.344 11.305 1 81.38 277 LEU B O 1
ATOM 5465 N N . PRO B 1 278 ? 19.219 15.656 9.312 1 89.12 278 PRO B N 1
ATOM 5466 C CA . PRO B 1 278 ? 20.234 16.656 8.953 1 89.12 278 PRO B CA 1
ATOM 5467 C C . PRO B 1 278 ? 19.797 18.078 9.281 1 89.12 278 PRO B C 1
ATOM 5469 O O . PRO B 1 278 ? 20.641 18.906 9.68 1 89.12 278 PRO B O 1
ATOM 5472 N N . TYR B 1 279 ? 18.531 18.344 9.188 1 91 279 TYR B N 1
ATOM 5473 C CA . TYR B 1 279 ? 18.109 19.719 9.414 1 91 279 TYR B CA 1
ATOM 5474 C C . TYR B 1 279 ? 18.281 20.109 10.875 1 91 279 TYR B C 1
ATOM 5476 O O . TYR B 1 279 ? 18.562 21.266 11.188 1 91 279 TYR B O 1
ATOM 5484 N N . ALA B 1 280 ? 18.078 19.156 11.773 1 87.38 280 ALA B N 1
ATOM 5485 C CA . ALA B 1 280 ? 18.266 19.438 13.195 1 87.38 280 ALA B CA 1
ATOM 5486 C C . ALA B 1 280 ? 19.703 19.797 13.5 1 87.38 280 ALA B C 1
ATOM 5488 O O . ALA B 1 280 ? 19.969 20.688 14.32 1 87.38 280 ALA B O 1
ATOM 5489 N N . ARG B 1 281 ? 20.625 19.125 12.836 1 89.12 281 ARG B N 1
ATOM 5490 C CA . ARG B 1 281 ? 22.031 19.453 12.984 1 89.12 281 ARG B CA 1
ATOM 5491 C C . ARG B 1 281 ? 22.344 20.812 12.367 1 89.12 281 ARG B C 1
ATOM 5493 O O . ARG B 1 281 ? 23.125 21.594 12.93 1 89.12 281 ARG B O 1
ATOM 5500 N N . TRP B 1 282 ? 21.734 21.078 11.305 1 92.44 282 TRP B N 1
ATOM 5501 C CA . TRP B 1 282 ? 22 22.328 10.617 1 92.44 282 TRP B CA 1
ATOM 5502 C C . TRP B 1 282 ? 21.516 23.516 11.445 1 92.44 282 TRP B C 1
ATOM 5504 O O . TRP B 1 282 ? 22.25 24.5 11.617 1 92.44 282 TRP B O 1
ATOM 5514 N N . VAL B 1 283 ? 20.359 23.438 12 1 90.94 283 VAL B N 1
ATOM 5515 C CA . VAL B 1 283 ? 19.781 24.562 12.727 1 90.94 283 VAL B CA 1
ATOM 5516 C C . VAL B 1 283 ? 20.516 24.75 14.055 1 90.94 283 VAL B C 1
ATOM 5518 O O . VAL B 1 283 ? 20.391 25.797 14.695 1 90.94 283 VAL B O 1
ATOM 5521 N N . SER B 1 284 ? 21.219 23.734 14.477 1 88.31 284 SER B N 1
ATOM 5522 C CA . SER B 1 284 ? 21.938 23.797 15.75 1 88.31 284 SER B CA 1
ATOM 5523 C C . SER B 1 284 ? 23.312 24.422 15.586 1 88.31 284 SER B C 1
ATOM 5525 O O . SER B 1 284 ? 23.984 24.734 16.578 1 88.31 284 SER B O 1
ATOM 5527 N N . GLN B 1 285 ? 23.703 24.656 14.391 1 89.88 285 GLN B N 1
ATOM 5528 C CA . GLN B 1 285 ? 25 25.297 14.156 1 89.88 285 GLN B CA 1
ATOM 5529 C C . GLN B 1 285 ? 24.984 26.75 14.617 1 89.88 285 GLN B C 1
ATOM 5531 O O . GLN B 1 285 ? 23.984 27.453 14.445 1 89.88 285 GLN B O 1
ATOM 5536 N N . PRO B 1 286 ? 26.156 27.172 15.094 1 89.88 286 PRO B N 1
ATOM 5537 C CA . PRO B 1 286 ? 26.219 28.547 15.586 1 89.88 286 PRO B CA 1
ATOM 5538 C C . PRO B 1 286 ? 25.891 29.578 14.508 1 89.88 286 PRO B C 1
ATOM 5540 O O . PRO B 1 286 ? 25.188 30.562 14.766 1 89.88 286 PRO B O 1
ATOM 5543 N N . ASP B 1 287 ? 26.344 29.391 13.367 1 90.88 287 ASP B N 1
ATOM 5544 C CA . ASP B 1 287 ? 26.109 30.344 12.289 1 90.88 287 ASP B CA 1
ATOM 5545 C C . ASP B 1 287 ? 24.641 30.406 11.906 1 90.88 287 ASP B C 1
ATOM 5547 O O . ASP B 1 287 ? 24.109 31.484 11.625 1 90.88 287 ASP B O 1
ATOM 5551 N N . ALA B 1 288 ? 24.016 29.266 11.852 1 92.06 288 ALA B N 1
ATOM 5552 C CA . ALA B 1 288 ? 22.594 29.234 11.547 1 92.06 288 ALA B CA 1
ATOM 5553 C C . ALA B 1 288 ? 21.781 29.922 12.641 1 92.06 288 ALA B C 1
ATOM 5555 O O . ALA B 1 288 ? 20.891 30.719 12.352 1 92.06 288 ALA B O 1
ATOM 5556 N N . ARG B 1 289 ? 22.125 29.656 13.844 1 90.81 289 ARG B N 1
ATOM 5557 C CA . ARG B 1 289 ? 21.422 30.234 14.984 1 90.81 289 ARG B CA 1
ATOM 5558 C C . ARG B 1 289 ? 21.547 31.766 14.969 1 90.81 289 ARG B C 1
ATOM 5560 O O . ARG B 1 289 ? 20.578 32.469 15.289 1 90.81 289 ARG B O 1
ATOM 5567 N N . LYS B 1 290 ? 22.688 32.188 14.617 1 89.75 290 LYS B N 1
ATOM 5568 C CA . LYS B 1 290 ? 22.906 33.625 14.531 1 89.75 290 LYS B CA 1
ATOM 5569 C C . LYS B 1 290 ? 22.047 34.25 13.445 1 89.75 290 LYS B C 1
ATOM 5571 O O . LYS B 1 290 ? 21.438 35.312 13.656 1 89.75 290 LYS B O 1
ATOM 5576 N N . ARG B 1 291 ? 21.953 33.625 12.336 1 91.06 291 ARG B N 1
ATOM 5577 C CA . ARG B 1 291 ? 21.25 34.188 11.195 1 91.06 291 ARG B CA 1
ATOM 5578 C C . ARG B 1 291 ? 19.734 34.125 11.414 1 91.06 291 ARG B C 1
ATOM 5580 O O . ARG B 1 291 ? 18.984 34.906 10.828 1 91.06 291 ARG B O 1
ATOM 5587 N N . LEU B 1 292 ? 19.359 33.188 12.281 1 91.69 292 LEU B N 1
ATOM 5588 C CA . LEU B 1 292 ? 17.938 33 12.523 1 91.69 292 LEU B CA 1
ATOM 5589 C C . LEU B 1 292 ? 17.516 33.719 13.82 1 91.69 292 LEU B C 1
ATOM 5591 O O . LEU B 1 292 ? 16.375 33.562 14.266 1 91.69 292 LEU B O 1
ATOM 5595 N N . TYR B 1 293 ? 18.406 34.344 14.43 1 88.94 293 TYR B N 1
ATOM 5596 C CA . TYR B 1 293 ? 18.156 35.188 15.594 1 88.94 293 TYR B CA 1
ATOM 5597 C C . TYR B 1 293 ? 17.641 34.375 16.766 1 88.94 293 TYR B C 1
ATOM 5599 O O . TYR B 1 293 ? 16.719 34.812 17.469 1 88.94 293 TYR B O 1
ATOM 5607 N N . VAL B 1 294 ? 18.109 33.125 16.938 1 83.31 294 VAL B N 1
ATOM 5608 C CA . VAL B 1 294 ? 17.656 32.25 18 1 83.31 294 VAL B CA 1
ATOM 5609 C C . VAL B 1 294 ? 18.5 32.469 19.25 1 83.31 294 VAL B C 1
ATOM 5611 O O . VAL B 1 294 ? 18.078 32.125 20.359 1 83.31 294 VAL B O 1
ATOM 5614 N N . GLY B 1 295 ? 19.531 33.094 19.141 1 70.69 295 GLY B N 1
ATOM 5615 C CA . GLY B 1 295 ? 20.391 33.344 20.281 1 70.69 295 GLY B CA 1
ATOM 5616 C C . GLY B 1 295 ? 20.953 32.062 20.906 1 70.69 295 GLY B C 1
ATOM 5617 O O . GLY B 1 295 ? 21.391 31.172 20.203 1 70.69 295 GLY B O 1
ATOM 5618 N N . SER B 1 296 ? 20.891 32.031 22.281 1 66.5 296 SER B N 1
ATOM 5619 C CA . SER B 1 296 ? 21.484 30.906 23.016 1 66.5 296 SER B CA 1
ATOM 5620 C C . SER B 1 296 ? 20.438 29.828 23.328 1 66.5 296 SER B C 1
ATOM 5622 O O . SER B 1 296 ? 20.734 28.828 23.969 1 66.5 296 SER B O 1
ATOM 5624 N N . ARG B 1 297 ? 19.312 30.062 22.781 1 66.06 297 ARG B N 1
ATOM 5625 C CA . ARG B 1 297 ? 18.25 29.094 23.047 1 66.06 297 ARG B CA 1
ATOM 5626 C C . ARG B 1 297 ? 18.484 27.797 22.281 1 66.06 297 ARG B C 1
ATOM 5628 O O . ARG B 1 297 ? 18.844 27.812 21.109 1 66.06 297 ARG B O 1
ATOM 5635 N N . ALA B 1 298 ? 18.422 26.656 23.078 1 55.03 298 ALA B N 1
ATOM 5636 C CA . ALA B 1 298 ? 18.641 25.359 22.453 1 55.03 298 ALA B CA 1
ATOM 5637 C C . ALA B 1 298 ? 17.422 24.922 21.641 1 55.03 298 ALA B C 1
ATOM 5639 O O . ALA B 1 298 ? 16.281 25.219 22.016 1 55.03 298 ALA B O 1
ATOM 5640 N N . PHE B 1 299 ? 17.75 24.359 20.531 1 55.66 299 PHE B N 1
ATOM 5641 C CA . PHE B 1 299 ? 16.703 23.781 19.703 1 55.66 299 PHE B CA 1
ATOM 5642 C C . PHE B 1 299 ? 16.141 22.516 20.344 1 55.66 299 PHE B C 1
ATOM 5644 O O . PHE B 1 299 ? 16.891 21.688 20.859 1 55.66 299 PHE B O 1
ATOM 5651 N N . SER B 1 300 ? 14.797 22.469 20.734 1 52.88 300 SER B N 1
ATOM 5652 C CA . SER B 1 300 ? 14.148 21.234 21.203 1 52.88 300 SER B CA 1
ATOM 5653 C C . SER B 1 300 ? 13.188 20.688 20.156 1 52.88 300 SER B C 1
ATOM 5655 O O . SER B 1 300 ? 12.406 21.438 19.578 1 52.88 300 SER B O 1
ATOM 5657 N N . ASP B 1 301 ? 13.344 19.375 19.906 1 51.31 301 ASP B N 1
ATOM 5658 C CA . ASP B 1 301 ? 12.531 18.734 18.875 1 51.31 301 ASP B CA 1
ATOM 5659 C C . ASP B 1 301 ? 11.18 18.297 19.438 1 51.31 301 ASP B C 1
ATOM 5661 O O . ASP B 1 301 ? 10.445 17.547 18.781 1 51.31 301 ASP B O 1
ATOM 5665 N N . GLY B 1 302 ? 10.695 18.781 20.594 1 51.44 302 GLY B N 1
ATOM 5666 C CA . GLY B 1 302 ? 9.297 18.625 20.953 1 51.44 302 GLY B CA 1
ATOM 5667 C C . GLY B 1 302 ? 9.07 17.562 22.031 1 51.44 302 GLY B C 1
ATOM 5668 O O . GLY B 1 302 ? 7.93 17.219 22.344 1 51.44 302 GLY B O 1
ATOM 5669 N N . ASP B 1 303 ? 10.031 17 22.625 1 50.44 303 ASP B N 1
ATOM 5670 C CA . ASP B 1 303 ? 9.812 15.922 23.594 1 50.44 303 ASP B CA 1
ATOM 5671 C C . ASP B 1 303 ? 9.031 16.422 24.812 1 50.44 303 ASP B C 1
ATOM 5673 O O . ASP B 1 303 ? 8.094 15.758 25.25 1 50.44 303 ASP B O 1
ATOM 5677 N N . ALA B 1 304 ? 9.289 17.547 25.375 1 47.91 304 ALA B N 1
ATOM 5678 C CA . ALA B 1 304 ? 8.641 18.047 26.578 1 47.91 304 ALA B CA 1
ATOM 5679 C C . ALA B 1 304 ? 7.18 18.406 26.328 1 47.91 304 ALA B C 1
ATOM 5681 O O . ALA B 1 304 ? 6.289 17.938 27.047 1 47.91 304 ALA B O 1
ATOM 5682 N N . PRO B 1 305 ? 6.922 19.141 25.281 1 51.72 305 PRO B N 1
ATOM 5683 C CA . PRO B 1 305 ? 5.512 19.422 25 1 51.72 305 PRO B CA 1
ATOM 5684 C C . PRO B 1 305 ? 4.703 18.156 24.703 1 51.72 305 PRO B C 1
ATOM 5686 O O . PRO B 1 305 ? 3.52 18.078 25.047 1 51.72 305 PRO B O 1
ATOM 5689 N N . TYR B 1 306 ? 5.422 17.156 24.234 1 52.59 306 TYR B N 1
ATOM 5690 C CA . TYR B 1 306 ? 4.754 15.883 23.938 1 52.59 306 TYR B CA 1
ATOM 5691 C C . TYR B 1 306 ? 4.125 15.297 25.203 1 52.59 306 TYR B C 1
ATOM 5693 O O . TYR B 1 306 ? 2.957 14.898 25.188 1 52.59 306 TYR B O 1
ATOM 5701 N N . HIS B 1 307 ? 4.688 15.344 26.203 1 54.97 307 HIS B N 1
ATOM 5702 C CA . HIS B 1 307 ? 4.188 14.734 27.422 1 54.97 307 HIS B CA 1
ATOM 5703 C C . HIS B 1 307 ? 3.115 15.602 28.078 1 54.97 307 HIS B C 1
ATOM 5705 O O . HIS B 1 307 ? 2.172 15.078 28.672 1 54.97 307 HIS B O 1
ATOM 5711 N N . ALA B 1 308 ? 3.197 16.875 27.859 1 53.84 308 ALA B N 1
ATOM 5712 C CA . ALA B 1 308 ? 2.238 17.781 28.469 1 53.84 308 ALA B CA 1
ATOM 5713 C C . ALA B 1 308 ? 0.908 17.781 27.719 1 53.84 308 ALA B C 1
ATOM 5715 O O . ALA B 1 308 ? -0.149 17.984 28.328 1 53.84 308 ALA B O 1
ATOM 5716 N N . LEU B 1 309 ? 1.013 17.469 26.531 1 58.06 309 LEU B N 1
ATOM 5717 C CA . LEU B 1 309 ? -0.173 17.547 25.688 1 58.06 309 LEU B CA 1
ATOM 5718 C C . LEU B 1 309 ? -0.832 16.188 25.547 1 58.06 309 LEU B C 1
ATOM 5720 O O . LEU B 1 309 ? -1.896 16.062 24.922 1 58.06 309 LEU B O 1
ATOM 5724 N N . ARG B 1 310 ? -0.27 15.25 26.188 1 59.5 310 ARG B N 1
ATOM 5725 C CA . ARG B 1 310 ? -0.769 13.883 26.078 1 59.5 310 ARG B CA 1
ATOM 5726 C C . ARG B 1 310 ? -2.17 13.766 26.672 1 59.5 310 ARG B C 1
ATOM 5728 O O . ARG B 1 310 ? -2.99 12.984 26.188 1 59.5 310 ARG B O 1
ATOM 5735 N N . GLY B 1 311 ? -2.414 14.562 27.688 1 62.22 311 GLY B N 1
ATOM 5736 C CA . GLY B 1 311 ? -3.758 14.5 28.234 1 62.22 311 GLY B CA 1
ATOM 5737 C C . GLY B 1 311 ? -4.832 14.922 27.25 1 62.22 311 GLY B C 1
ATOM 5738 O O . GLY B 1 311 ? -5.957 14.414 27.297 1 62.22 311 GLY B O 1
ATOM 5739 N N . ASP B 1 312 ? -4.457 15.672 26.297 1 78.25 312 ASP B N 1
ATOM 5740 C CA . ASP B 1 312 ? -5.445 16.172 25.344 1 78.25 312 ASP B CA 1
ATOM 5741 C C . ASP B 1 312 ? -5.473 15.312 24.078 1 78.25 312 ASP B C 1
ATOM 5743 O O . ASP B 1 312 ? -6.387 15.438 23.266 1 78.25 312 ASP B O 1
ATOM 5747 N N . ASP B 1 313 ? -4.605 14.438 24.016 1 85.56 313 ASP B N 1
ATOM 5748 C CA . ASP B 1 313 ? -4.449 13.617 22.812 1 85.56 313 ASP B CA 1
ATOM 5749 C C . ASP B 1 313 ? -5.707 12.789 22.547 1 85.56 313 ASP B C 1
ATOM 5751 O O . ASP B 1 313 ? -6.125 12.641 21.406 1 85.56 313 ASP B O 1
ATOM 5755 N N . MET B 1 314 ? -6.332 12.375 23.625 1 93.5 314 MET B N 1
ATOM 5756 C CA . MET B 1 314 ? -7.445 11.438 23.453 1 93.5 314 MET B CA 1
ATOM 5757 C C . MET B 1 314 ? -8.781 12.156 23.594 1 93.5 314 MET B C 1
ATOM 5759 O O . MET B 1 314 ? -9.836 11.516 23.594 1 93.5 314 MET B O 1
ATOM 5763 N N . MET B 1 315 ? -8.695 13.492 23.656 1 92.25 315 MET B N 1
ATOM 5764 C CA . MET B 1 315 ? -9.922 14.289 23.672 1 92.25 315 MET B CA 1
ATOM 5765 C C . MET B 1 315 ? -10.367 14.625 22.266 1 92.25 315 MET B C 1
ATOM 5767 O O . MET B 1 315 ? -9.539 14.758 21.359 1 92.25 315 MET B O 1
ATOM 5771 N N . THR B 1 316 ? -11.711 14.789 22.078 1 94.69 316 THR B N 1
ATOM 5772 C CA . THR B 1 316 ? -12.25 15.086 20.75 1 94.69 316 THR B CA 1
ATOM 5773 C C . THR B 1 316 ? -12.156 16.578 20.453 1 94.69 316 THR B C 1
ATOM 5775 O O . THR B 1 316 ? -12.312 17.406 21.344 1 94.69 316 THR B O 1
ATOM 5778 N N . SER B 1 317 ? -11.867 16.969 19.266 1 94.56 317 SER B N 1
ATOM 5779 C CA . SER B 1 317 ? -11.953 18.344 18.781 1 94.56 317 SER B CA 1
ATOM 5780 C C . SER B 1 317 ? -13.07 18.5 17.766 1 94.56 317 SER B C 1
ATOM 5782 O O . SER B 1 317 ? -13.094 19.484 17.016 1 94.56 317 SER B O 1
ATOM 5784 N N . LEU B 1 318 ? -14 17.609 17.781 1 95.94 318 LEU B N 1
ATOM 5785 C CA . LEU B 1 318 ? -15.078 17.547 16.797 1 95.94 318 LEU B CA 1
ATOM 5786 C C . LEU B 1 318 ? -15.914 18.812 16.812 1 95.94 318 LEU B C 1
ATOM 5788 O O . LEU B 1 318 ? -16.281 19.344 15.758 1 95.94 318 LEU B O 1
ATOM 5792 N N . PRO B 1 319 ? -16.25 19.391 17.953 1 95.81 319 PRO B N 1
ATOM 5793 C CA . PRO B 1 319 ? -17.047 20.609 17.953 1 95.81 319 PRO B CA 1
ATOM 5794 C C . PRO B 1 319 ? -16.344 21.781 17.266 1 95.81 319 PRO B C 1
ATOM 5796 O O . PRO B 1 319 ? -16.984 22.562 16.547 1 95.81 319 PRO B O 1
ATOM 5799 N N . CYS B 1 320 ? -15.039 21.844 17.469 1 96.19 320 CYS B N 1
ATOM 5800 C CA . CYS B 1 320 ? -14.281 22.922 16.844 1 96.19 320 CYS B CA 1
ATOM 5801 C C . CYS B 1 320 ? -14.18 22.703 15.336 1 96.19 320 CYS B C 1
ATOM 5803 O O . CYS B 1 320 ? -14.188 23.656 14.562 1 96.19 320 CYS B O 1
ATOM 5805 N N . LEU B 1 321 ? -14.039 21.438 14.953 1 98.31 321 LEU B N 1
ATOM 5806 C CA . LEU B 1 321 ? -14.023 21.156 13.523 1 98.31 321 LEU B CA 1
ATOM 5807 C C . LEU B 1 321 ? -15.367 21.5 12.891 1 98.31 321 LEU B C 1
ATOM 5809 O O . LEU B 1 321 ? -15.406 22.094 11.805 1 98.31 321 LEU B O 1
ATOM 5813 N N . ALA B 1 322 ? -16.469 21.156 13.547 1 98.5 322 ALA B N 1
ATOM 5814 C CA . ALA B 1 322 ? -17.797 21.5 13.055 1 98.5 322 ALA B CA 1
ATOM 5815 C C . ALA B 1 322 ? -17.938 23.016 12.883 1 98.5 322 ALA B C 1
ATOM 5817 O O . ALA B 1 322 ? -18.5 23.484 11.883 1 98.5 322 ALA B O 1
ATOM 5818 N N . HIS B 1 323 ? -17.438 23.719 13.875 1 97.94 323 HIS B N 1
ATOM 5819 C CA . HIS B 1 323 ? -17.469 25.172 13.805 1 97.94 323 HIS B CA 1
ATOM 5820 C C . HIS B 1 323 ? -16.688 25.688 12.609 1 97.94 323 HIS B C 1
ATOM 5822 O O . HIS B 1 323 ? -17.125 26.609 11.906 1 97.94 323 HIS B O 1
ATOM 5828 N N . ALA B 1 324 ? -15.508 25.141 12.383 1 98.56 324 ALA B N 1
ATOM 5829 C CA . ALA B 1 324 ? -14.703 25.531 11.234 1 98.56 324 ALA B CA 1
ATOM 5830 C C . ALA B 1 324 ? -15.445 25.266 9.93 1 98.56 324 ALA B C 1
ATOM 5832 O O . ALA B 1 324 ? -15.508 26.125 9.055 1 98.56 324 ALA B O 1
ATOM 5833 N N . LEU B 1 325 ? -16.047 24.094 9.844 1 98.75 325 LEU B N 1
ATOM 5834 C CA . LEU B 1 325 ? -16.766 23.688 8.641 1 98.75 325 LEU B CA 1
ATOM 5835 C C . LEU B 1 325 ? -17.906 24.656 8.328 1 98.75 325 LEU B C 1
ATOM 5837 O O . LEU B 1 325 ? -18.25 24.875 7.164 1 98.75 325 LEU B O 1
ATOM 5841 N N . ASP B 1 326 ? -18.438 25.312 9.281 1 98.56 326 ASP B N 1
ATOM 5842 C CA . ASP B 1 326 ? -19.562 26.219 9.078 1 98.56 326 ASP B CA 1
ATOM 5843 C C . ASP B 1 326 ? -19.094 27.625 8.766 1 98.56 326 ASP B C 1
ATOM 5845 O O . ASP B 1 326 ? -19.891 28.5 8.422 1 98.56 326 ASP B O 1
ATOM 5849 N N . ASN B 1 327 ? -17.766 27.891 8.875 1 98.19 327 ASN B N 1
ATOM 5850 C CA . ASN B 1 327 ? -17.359 29.281 8.844 1 98.19 327 ASN B CA 1
ATOM 5851 C C . ASN B 1 327 ? -16.219 29.516 7.855 1 98.19 327 ASN B C 1
ATOM 5853 O O . ASN B 1 327 ? -16 30.641 7.387 1 98.19 327 ASN B O 1
ATOM 5857 N N . VAL B 1 328 ? -15.461 28.5 7.539 1 98.56 328 VAL B N 1
ATOM 5858 C CA . VAL B 1 328 ? -14.344 28.641 6.609 1 98.56 328 VAL B CA 1
ATOM 5859 C C . VAL B 1 328 ? -14.25 27.391 5.73 1 98.56 328 VAL B C 1
ATOM 5861 O O . VAL B 1 328 ? -14.953 26.406 5.965 1 98.56 328 VAL B O 1
ATOM 5864 N N . ARG B 1 329 ? -13.391 27.391 4.695 1 98.69 329 ARG B N 1
ATOM 5865 C CA . ARG B 1 329 ? -13.125 26.203 3.889 1 98.69 329 ARG B CA 1
ATOM 5866 C C . ARG B 1 329 ? -12.18 25.25 4.613 1 98.69 329 ARG B C 1
ATOM 5868 O O . ARG B 1 329 ? -11.242 25.688 5.285 1 98.69 329 ARG B O 1
ATOM 5875 N N . VAL B 1 330 ? -12.484 23.953 4.52 1 98.88 330 VAL B N 1
ATOM 5876 C CA . VAL B 1 330 ? -11.68 22.953 5.215 1 98.88 330 VAL B CA 1
ATOM 5877 C C . VAL B 1 330 ? -11.172 21.922 4.219 1 98.88 330 VAL B C 1
ATOM 5879 O O . VAL B 1 330 ? -11.945 21.359 3.443 1 98.88 330 VAL B O 1
ATOM 5882 N N . LEU B 1 331 ? -9.891 21.703 4.188 1 98.88 331 LEU B N 1
ATOM 5883 C CA . LEU B 1 331 ? -9.25 20.609 3.459 1 98.88 331 LEU B CA 1
ATOM 5884 C C . LEU B 1 331 ? -8.648 19.594 4.422 1 98.88 331 LEU B C 1
ATOM 5886 O O . LEU B 1 331 ? -7.758 19.922 5.207 1 98.88 331 LEU B O 1
ATOM 5890 N N . LEU B 1 332 ? -9.188 18.438 4.422 1 98.88 332 LEU B N 1
ATOM 5891 C CA . LEU B 1 332 ? -8.562 17.297 5.094 1 98.88 332 LEU B CA 1
ATOM 5892 C C . LEU B 1 332 ? -7.977 16.328 4.078 1 98.88 332 LEU B C 1
ATOM 5894 O O . LEU B 1 332 ? -8.578 16.078 3.027 1 98.88 332 LEU B O 1
ATOM 5898 N N . PHE B 1 333 ? -6.793 15.82 4.375 1 98.81 333 PHE B N 1
ATOM 5899 C CA . PHE B 1 333 ? -6.207 14.875 3.43 1 98.81 333 PHE B CA 1
ATOM 5900 C C . PHE B 1 333 ? -5.418 13.797 4.16 1 98.81 333 PHE B C 1
ATOM 5902 O O . PHE B 1 333 ? -4.938 14.016 5.273 1 98.81 333 PHE B O 1
ATOM 5909 N N . ASN B 1 334 ? -5.348 12.648 3.604 1 98.81 334 ASN B N 1
ATOM 5910 C CA . ASN B 1 334 ? -4.594 11.508 4.113 1 98.81 334 ASN B CA 1
ATOM 5911 C C . ASN B 1 334 ? -3.697 10.906 3.033 1 98.81 334 ASN B C 1
ATOM 5913 O O . ASN B 1 334 ? -4.078 10.844 1.864 1 98.81 334 ASN B O 1
ATOM 5917 N N . GLY B 1 335 ? -2.514 10.547 3.533 1 98.81 335 GLY B N 1
ATOM 5918 C CA . GLY B 1 335 ? -1.801 9.586 2.713 1 98.81 335 GLY B CA 1
ATOM 5919 C C . GLY B 1 335 ? -2.432 8.203 2.727 1 98.81 335 GLY B C 1
ATOM 5920 O O . GLY B 1 335 ? -2.889 7.734 3.771 1 98.81 335 GLY B O 1
ATOM 5921 N N . GLN B 1 336 ? -2.396 7.555 1.604 1 98.75 336 GLN B N 1
ATOM 5922 C CA . GLN B 1 336 ? -3.021 6.254 1.395 1 98.75 336 GLN B CA 1
ATOM 5923 C C . GLN B 1 336 ? -2.459 5.211 2.357 1 98.75 336 GLN B C 1
ATOM 5925 O O . GLN B 1 336 ? -3.182 4.316 2.801 1 98.75 336 GLN B O 1
ATOM 5930 N N . PHE B 1 337 ? -1.227 5.359 2.736 1 98.69 337 PHE B N 1
ATOM 5931 C CA . PHE B 1 337 ? -0.551 4.309 3.492 1 98.69 337 PHE B CA 1
ATOM 5932 C C . PHE B 1 337 ? -0.148 4.812 4.875 1 98.69 337 PHE B C 1
ATOM 5934 O O . PHE B 1 337 ? 0.792 4.293 5.48 1 98.69 337 PHE B O 1
ATOM 5941 N N . ASP B 1 338 ? -0.841 5.859 5.32 1 98.38 338 ASP B N 1
ATOM 5942 C CA . ASP B 1 338 ? -0.702 6.379 6.68 1 98.38 338 ASP B CA 1
ATOM 5943 C C . ASP B 1 338 ? -1.427 5.488 7.684 1 98.38 338 ASP B C 1
ATOM 5945 O O . ASP B 1 338 ? -2.654 5.375 7.648 1 98.38 338 ASP B O 1
ATOM 5949 N N . TRP B 1 339 ? -0.662 4.922 8.617 1 98.12 339 TRP B N 1
ATOM 5950 C CA . TRP B 1 339 ? -1.33 4.082 9.602 1 98.12 339 TRP B CA 1
ATOM 5951 C C . TRP B 1 339 ? -1.675 4.887 10.852 1 98.12 339 TRP B C 1
ATOM 5953 O O . TRP B 1 339 ? -2.736 4.691 11.453 1 98.12 339 TRP B O 1
ATOM 5963 N N . VAL B 1 340 ? -0.877 5.801 11.266 1 96.81 340 VAL B N 1
ATOM 5964 C CA . VAL B 1 340 ? -1.002 6.469 12.562 1 96.81 340 VAL B CA 1
ATOM 5965 C C . VAL B 1 340 ? -2.242 7.359 12.562 1 96.81 340 VAL B C 1
ATOM 5967 O O . VAL B 1 340 ? -2.893 7.523 13.602 1 96.81 340 VAL B O 1
ATOM 5970 N N . CYS B 1 341 ? -2.521 7.914 11.43 1 97.62 341 CYS B N 1
ATOM 5971 C CA . CYS B 1 341 ? -3.773 8.625 11.188 1 97.62 341 CYS B CA 1
ATOM 5972 C C . CYS B 1 341 ? -4.418 8.164 9.883 1 97.62 341 CYS B C 1
ATOM 5974 O O . CYS B 1 341 ? -4.582 8.953 8.953 1 97.62 341 CYS B O 1
ATOM 5976 N N . ASN B 1 342 ? -4.859 6.93 9.891 1 98.56 342 ASN B N 1
ATOM 5977 C CA . ASN B 1 342 ? -5.25 6.281 8.648 1 98.56 342 ASN B CA 1
ATOM 5978 C C . ASN B 1 342 ? -6.57 6.836 8.117 1 98.56 342 ASN B C 1
ATOM 5980 O O . ASN B 1 342 ? -7.391 7.34 8.883 1 98.56 342 ASN B O 1
ATOM 5984 N N . HIS B 1 343 ? -6.727 6.75 6.84 1 98.5 343 HIS B N 1
ATOM 5985 C CA . HIS B 1 343 ? -7.863 7.352 6.145 1 98.5 343 HIS B CA 1
ATOM 5986 C C . HIS B 1 343 ? -9.172 6.684 6.551 1 98.5 343 HIS B C 1
ATOM 5988 O O . HIS B 1 343 ? -10.234 7.312 6.516 1 98.5 343 HIS B O 1
ATOM 5994 N N . LEU B 1 344 ? -9.156 5.371 6.957 1 98.31 344 LEU B N 1
ATOM 5995 C CA . LEU B 1 344 ? -10.383 4.703 7.379 1 98.31 344 LEU B CA 1
ATOM 5996 C C . LEU B 1 344 ? -10.992 5.398 8.594 1 98.31 344 LEU B C 1
ATOM 5998 O O . LEU B 1 344 ? -12.203 5.613 8.648 1 98.31 344 LEU B O 1
ATOM 6002 N N . GLY B 1 345 ? -10.117 5.719 9.531 1 98.12 345 GLY B N 1
ATOM 6003 C CA . GLY B 1 345 ? -10.586 6.441 10.703 1 98.12 345 GLY B CA 1
ATOM 6004 C C . GLY B 1 345 ? -11.133 7.816 10.375 1 98.12 345 GLY B C 1
ATOM 6005 O O . GLY B 1 345 ? -12.156 8.234 10.93 1 98.12 345 GLY B O 1
ATOM 6006 N N . VAL B 1 346 ? -10.492 8.508 9.469 1 98.25 346 VAL B N 1
ATOM 6007 C CA . VAL B 1 346 ? -10.914 9.852 9.109 1 98.25 346 VAL B CA 1
ATOM 6008 C C . VAL B 1 346 ? -12.242 9.789 8.359 1 98.25 346 VAL B C 1
ATOM 6010 O O . VAL B 1 346 ? -13.141 10.602 8.594 1 98.25 346 VAL B O 1
ATOM 6013 N N . GLN B 1 347 ? -12.375 8.82 7.504 1 96.44 347 GLN B N 1
ATOM 6014 C CA . GLN B 1 347 ? -13.648 8.664 6.797 1 96.44 347 GLN B CA 1
ATOM 6015 C C . GLN B 1 347 ? -14.781 8.344 7.77 1 96.44 347 GLN B C 1
ATOM 6017 O O . GLN B 1 347 ? -15.898 8.828 7.605 1 96.44 347 GLN B O 1
ATOM 6022 N N . ALA B 1 348 ? -14.484 7.527 8.758 1 96.25 348 ALA B N 1
ATOM 6023 C CA . ALA B 1 348 ? -15.484 7.223 9.781 1 96.25 348 ALA B CA 1
ATOM 6024 C C . ALA B 1 348 ? -15.906 8.484 10.531 1 96.25 348 ALA B C 1
ATOM 6026 O O . ALA B 1 348 ? -17.094 8.672 10.812 1 96.25 348 ALA B O 1
ATOM 6027 N N . LEU B 1 349 ? -14.945 9.297 10.773 1 96.25 349 LEU B N 1
ATOM 6028 C CA . LEU B 1 349 ? -15.188 10.562 11.445 1 96.25 349 LEU B CA 1
ATOM 6029 C C . LEU B 1 349 ? -16.062 11.477 10.594 1 96.25 349 LEU B C 1
ATOM 6031 O O . LEU B 1 349 ? -16.984 12.109 11.102 1 96.25 349 LEU B O 1
ATOM 6035 N N . LEU B 1 350 ? -15.805 11.578 9.328 1 96.06 350 LEU B N 1
ATOM 6036 C CA . LEU B 1 350 ? -16.469 12.516 8.43 1 96.06 350 LEU B CA 1
ATOM 6037 C C . LEU B 1 350 ? -17.922 12.109 8.203 1 96.06 350 LEU B C 1
ATOM 6039 O O . LEU B 1 350 ? -18.766 12.945 7.844 1 96.06 350 LEU B O 1
ATOM 6043 N N . THR B 1 351 ? -18.203 10.867 8.453 1 92.5 351 THR B N 1
ATOM 6044 C CA . THR B 1 351 ? -19.578 10.391 8.242 1 92.5 351 THR B CA 1
ATOM 6045 C C . THR B 1 351 ? -20.25 10.07 9.57 1 92.5 351 THR B C 1
ATOM 6047 O O . THR B 1 351 ? -21.344 9.5 9.594 1 92.5 351 TH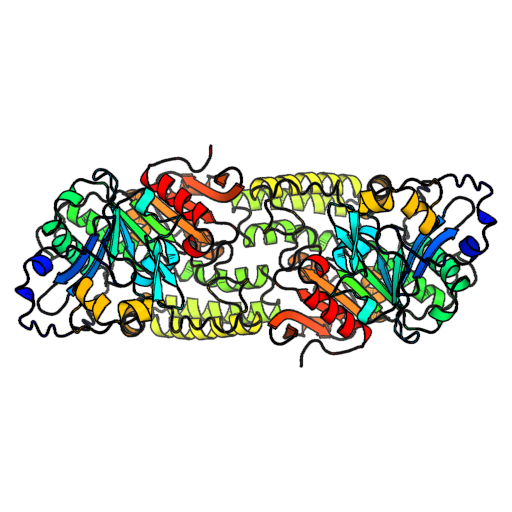R B O 1
ATOM 6050 N N . SER B 1 352 ? -19.594 10.398 10.625 1 94.88 352 SER B N 1
ATOM 6051 C CA . SER B 1 352 ? -20.125 10.117 11.953 1 94.88 352 SER B CA 1
ATOM 6052 C C . SER B 1 352 ? -21.359 10.961 12.242 1 94.88 352 SER B C 1
ATOM 6054 O O . SER B 1 352 ? -21.469 12.094 11.758 1 94.88 352 SER B O 1
ATOM 6056 N N . ALA B 1 353 ? -22.25 10.43 13.086 1 94.06 353 ALA B N 1
ATOM 6057 C CA . ALA B 1 353 ? -23.438 11.164 13.508 1 94.06 353 ALA B CA 1
ATOM 6058 C C . ALA B 1 353 ? -23.062 12.336 14.406 1 94.06 353 ALA B C 1
ATOM 6060 O O . ALA B 1 353 ? -23.812 13.32 14.5 1 94.06 353 ALA B O 1
ATOM 6061 N N . ASP B 1 354 ? -21.891 12.305 14.922 1 94.94 354 ASP B N 1
ATOM 6062 C CA . ASP B 1 354 ? -21.5 13.289 15.922 1 94.94 354 ASP B CA 1
ATOM 6063 C C . ASP B 1 354 ? -20.953 14.547 15.258 1 94.94 354 ASP B C 1
ATOM 6065 O O . ASP B 1 354 ? -20.922 15.617 15.875 1 94.94 354 ASP B O 1
ATOM 6069 N N . LEU B 1 355 ? -20.453 14.453 14.078 1 97.38 355 LEU B N 1
ATOM 6070 C CA . LEU B 1 355 ? -20.016 15.641 13.367 1 97.38 355 LEU B CA 1
ATOM 6071 C C . LEU B 1 355 ? -21.188 16.344 12.695 1 97.38 355 LEU B C 1
ATOM 6073 O O . LEU B 1 355 ? -21.625 15.945 11.617 1 97.38 355 LEU B O 1
ATOM 6077 N N . GLN B 1 356 ? -21.641 17.406 13.336 1 96.88 356 GLN B N 1
ATOM 6078 C CA . GLN B 1 356 ? -22.781 18.156 12.828 1 96.88 356 GLN B CA 1
ATOM 6079 C C . GLN B 1 356 ? -22.344 19.5 12.242 1 96.88 356 GLN B C 1
ATOM 6081 O O . GLN B 1 356 ? -21.719 20.312 12.93 1 96.88 356 GLN B O 1
ATOM 6086 N N . TRP B 1 357 ? -22.656 19.734 11.086 1 97.81 357 TRP B N 1
ATOM 6087 C CA . TRP B 1 357 ? -22.359 20.969 10.383 1 97.81 357 TRP B CA 1
ATOM 6088 C C . TRP B 1 357 ? -23.312 21.172 9.203 1 97.81 357 TRP B C 1
ATOM 6090 O O . TRP B 1 357 ? -24.031 20.234 8.82 1 97.81 357 TRP B O 1
ATOM 6100 N N . ALA B 1 358 ? -23.453 22.297 8.641 1 97.88 358 ALA B N 1
ATOM 6101 C CA . ALA B 1 358 ? -24.469 22.688 7.672 1 97.88 358 ALA B CA 1
ATOM 6102 C C . ALA B 1 358 ? -24.359 21.844 6.398 1 97.88 358 ALA B C 1
ATOM 6104 O O . ALA B 1 358 ? -25.375 21.562 5.75 1 97.88 358 ALA B O 1
ATOM 6105 N N . GLY B 1 359 ? -23.234 21.422 6 1 97.81 359 GLY B N 1
ATOM 6106 C CA . GLY B 1 359 ? -23.031 20.719 4.746 1 97.81 359 GLY B CA 1
ATOM 6107 C C . GLY B 1 359 ? -23.016 19.203 4.91 1 97.81 359 GLY B C 1
ATOM 6108 O O . GLY B 1 359 ? -22.656 18.484 3.979 1 97.81 359 GLY B O 1
ATOM 6109 N N . LYS B 1 360 ? -23.375 18.688 6.023 1 97.38 360 LYS B N 1
ATOM 6110 C CA . LYS B 1 360 ? -23.234 17.266 6.367 1 97.38 360 LYS B CA 1
ATOM 6111 C C . LYS B 1 360 ? -23.953 16.391 5.352 1 97.38 360 LYS B C 1
ATOM 6113 O O . LYS B 1 360 ? -23.375 15.422 4.844 1 97.38 360 LYS B O 1
ATOM 6118 N N . ARG B 1 361 ? -25.203 16.641 5.023 1 96.38 361 ARG B N 1
ATOM 6119 C CA . ARG B 1 361 ? -26 15.828 4.109 1 96.38 361 ARG B CA 1
ATOM 6120 C C . ARG B 1 361 ? -25.422 15.859 2.699 1 96.38 361 ARG B C 1
ATOM 6122 O O . ARG B 1 361 ? -25.359 14.836 2.018 1 96.38 361 ARG B O 1
ATOM 6129 N N . GLN B 1 362 ? -25.016 17.047 2.289 1 96.81 362 GLN B N 1
ATOM 6130 C CA . GLN B 1 362 ? -24.406 17.188 0.969 1 96.81 362 GLN B CA 1
ATOM 6131 C C . GLN B 1 362 ? -23.125 16.359 0.853 1 96.81 362 GLN B C 1
ATOM 6133 O O . GLN B 1 362 ? -22.891 15.711 -0.168 1 96.81 362 GLN B O 1
ATOM 6138 N N . PHE B 1 363 ? -22.344 16.375 1.876 1 96.69 363 PHE B N 1
ATOM 6139 C CA . PHE B 1 363 ? -21.094 15.641 1.854 1 96.69 363 PHE B CA 1
ATOM 6140 C C . PHE B 1 363 ? -21.344 14.133 1.858 1 96.69 363 PHE B C 1
ATOM 6142 O O . PHE B 1 363 ? -20.641 13.383 1.174 1 96.69 363 PHE B O 1
ATOM 6149 N N . ALA B 1 364 ? -22.297 13.703 2.635 1 93.75 364 ALA B N 1
ATOM 6150 C CA . ALA B 1 364 ? -22.625 12.281 2.748 1 93.75 364 ALA B CA 1
ATOM 6151 C C . ALA B 1 364 ? -23.078 11.719 1.408 1 93.75 364 ALA B C 1
ATOM 6153 O O . ALA B 1 364 ? -22.938 10.516 1.152 1 93.75 364 ALA B O 1
ATOM 6154 N N . SER B 1 365 ? -23.516 12.586 0.53 1 93.06 365 SER B N 1
ATOM 6155 C CA . SER B 1 365 ? -24.078 12.125 -0.737 1 93.06 365 SER B CA 1
ATOM 6156 C C . SER B 1 365 ? -23.125 12.398 -1.895 1 93.06 365 SER B C 1
ATOM 6158 O O . SER B 1 365 ? -23.438 12.094 -3.049 1 93.06 365 SER B O 1
ATOM 6160 N N . ALA B 1 366 ? -22.047 12.969 -1.637 1 92.25 366 ALA B N 1
ATOM 6161 C CA . ALA B 1 366 ? -21.078 13.297 -2.684 1 92.25 366 ALA B CA 1
ATOM 6162 C C . ALA B 1 366 ? -20.094 12.164 -2.889 1 92.25 366 ALA B C 1
ATOM 6164 O O . ALA B 1 366 ? -19.312 11.836 -1.988 1 92.25 366 ALA B O 1
ATOM 6165 N N . PRO B 1 367 ? -20.062 11.539 -4.043 1 91.12 367 PRO B N 1
ATOM 6166 C CA . PRO B 1 367 ? -19.078 10.484 -4.273 1 91.12 367 PRO B CA 1
ATOM 6167 C C . PRO B 1 367 ? -17.672 11.023 -4.523 1 91.12 367 PRO B C 1
ATOM 6169 O O . PRO B 1 367 ? -17.516 12.195 -4.895 1 91.12 367 PRO B O 1
ATOM 6172 N N . SER B 1 368 ? -16.719 10.211 -4.32 1 96.31 368 SER B N 1
ATOM 6173 C CA . SER B 1 368 ? -15.336 10.57 -4.633 1 96.31 368 SER B CA 1
ATOM 6174 C C . SER B 1 368 ? -15.109 10.641 -6.141 1 96.31 368 SER B C 1
ATOM 6176 O O . SER B 1 368 ? -15.797 9.961 -6.91 1 96.31 368 SER B O 1
ATOM 6178 N N . LYS B 1 369 ? -14.227 11.508 -6.469 1 97.19 369 LYS B N 1
ATOM 6179 C CA . LYS B 1 369 ? -13.773 11.641 -7.852 1 97.19 369 LYS B CA 1
ATOM 6180 C C . LYS B 1 369 ? -12.258 11.539 -7.945 1 97.19 369 LYS B C 1
ATOM 6182 O O . LYS B 1 369 ? -11.547 11.805 -6.969 1 97.19 369 LYS B O 1
ATOM 6187 N N . THR B 1 370 ? -11.828 11.141 -9.125 1 96.94 370 THR B N 1
ATOM 6188 C CA . THR B 1 370 ? -10.398 11.016 -9.352 1 96.94 370 THR B CA 1
ATOM 6189 C C . THR B 1 370 ? -9.75 12.391 -9.523 1 96.94 370 THR B C 1
ATOM 6191 O O . THR B 1 370 ? -10.273 13.234 -10.25 1 96.94 370 THR B O 1
ATOM 6194 N N . TRP B 1 371 ? -8.758 12.656 -8.789 1 97.88 371 TRP B N 1
ATOM 6195 C CA . TRP B 1 371 ? -7.898 13.828 -8.891 1 97.88 371 TRP B CA 1
ATOM 6196 C C . TRP B 1 371 ? -6.605 13.5 -9.625 1 97.88 371 TRP B C 1
ATOM 6198 O O . TRP B 1 371 ? -5.906 12.547 -9.273 1 97.88 371 TRP B O 1
ATOM 6208 N N . THR B 1 372 ? -6.309 14.227 -10.734 1 96.5 372 THR B N 1
ATOM 6209 C CA . THR B 1 372 ? -5.109 14 -11.531 1 96.5 372 THR B CA 1
ATOM 6210 C C . THR B 1 372 ? -4.203 15.227 -11.508 1 96.5 372 THR B C 1
ATOM 6212 O O . THR B 1 372 ? -4.68 16.359 -11.406 1 96.5 372 THR B O 1
ATOM 6215 N N . VAL B 1 373 ? -2.98 15 -11.484 1 96.62 373 VAL B N 1
ATOM 6216 C CA . VAL B 1 373 ? -1.943 16.016 -11.609 1 96.62 373 VAL B CA 1
ATOM 6217 C C . VAL B 1 373 ? -1.036 15.695 -12.797 1 96.62 373 VAL B C 1
ATOM 6219 O O . VAL B 1 373 ? -0.386 14.648 -12.812 1 96.62 373 VAL B O 1
ATOM 6222 N N . ASN B 1 374 ? -1.021 16.547 -13.805 1 93.19 374 ASN B N 1
ATOM 6223 C CA . ASN B 1 374 ? -0.235 16.328 -15.016 1 93.19 374 ASN B CA 1
ATOM 6224 C C . ASN B 1 374 ? -0.526 14.969 -15.641 1 93.19 374 ASN B C 1
ATOM 6226 O O . ASN B 1 374 ? 0.396 14.203 -15.922 1 93.19 374 ASN B O 1
ATOM 6230 N N . ASN B 1 375 ? -1.732 14.586 -15.617 1 91 375 ASN B N 1
ATOM 6231 C CA . ASN B 1 375 ? -2.262 13.398 -16.281 1 91 375 ASN B CA 1
ATOM 6232 C C . ASN B 1 375 ? -1.914 12.125 -15.516 1 91 375 ASN B C 1
ATOM 6234 O O . ASN B 1 375 ? -1.992 11.023 -16.062 1 91 375 ASN B O 1
ATOM 6238 N N . VAL B 1 376 ? -1.511 12.297 -14.375 1 92.88 376 VAL B N 1
ATOM 6239 C CA . VAL B 1 376 ? -1.25 11.156 -13.508 1 92.88 376 VAL B CA 1
ATOM 6240 C C . VAL B 1 376 ? -2.27 11.133 -12.367 1 92.88 376 VAL B C 1
ATOM 6242 O O . VAL B 1 376 ? -2.539 12.164 -11.742 1 92.88 376 VAL B O 1
ATOM 6245 N N . THR B 1 377 ? -2.85 9.961 -12.164 1 96.12 377 THR B N 1
ATOM 6246 C CA . THR B 1 377 ? -3.773 9.828 -11.039 1 96.12 377 THR B CA 1
ATOM 6247 C C . THR B 1 377 ? -3.066 10.109 -9.719 1 96.12 377 THR B C 1
ATOM 6249 O O . THR B 1 377 ? -2.1 9.43 -9.367 1 96.12 377 THR B O 1
ATOM 6252 N N . ALA B 1 378 ? -3.564 11.109 -8.969 1 97.88 378 ALA B N 1
ATOM 6253 C CA . ALA B 1 378 ? -2.912 11.555 -7.738 1 97.88 378 ALA B CA 1
ATOM 6254 C C . ALA B 1 378 ? -3.666 11.062 -6.508 1 97.88 378 ALA B C 1
ATOM 6256 O O . ALA B 1 378 ? -3.076 10.883 -5.438 1 97.88 378 ALA B O 1
ATOM 6257 N N . GLY B 1 379 ? -4.953 10.906 -6.684 1 98 379 GLY B N 1
ATOM 6258 C CA . GLY B 1 379 ? -5.762 10.484 -5.555 1 98 379 GLY B CA 1
ATOM 6259 C C . GLY B 1 379 ? -7.254 10.609 -5.809 1 98 379 GLY B C 1
ATOM 6260 O O . GLY B 1 379 ? -7.684 10.711 -6.961 1 98 379 GLY B O 1
ATOM 6261 N N . LEU B 1 380 ? -8.023 10.438 -4.754 1 98.19 380 LEU B N 1
ATOM 6262 C CA . LEU B 1 380 ? -9.469 10.633 -4.785 1 98.19 380 LEU B CA 1
ATOM 6263 C C . LEU B 1 380 ? -9.867 11.836 -3.947 1 98.19 380 LEU B C 1
ATOM 6265 O O . LEU B 1 380 ? -9.273 12.102 -2.898 1 98.19 380 LEU B O 1
ATOM 6269 N N . VAL B 1 381 ? -10.859 12.531 -4.438 1 98.31 381 VAL B N 1
ATOM 6270 C CA . VAL B 1 381 ? -11.32 13.742 -3.76 1 98.31 381 VAL B CA 1
ATOM 6271 C C . VAL B 1 381 ? -12.836 13.695 -3.584 1 98.31 381 VAL B C 1
ATOM 6273 O O . VAL B 1 381 ? -13.555 13.242 -4.48 1 98.31 381 VAL B O 1
ATOM 6276 N N . ARG B 1 382 ? -13.234 14.023 -2.43 1 96.56 382 ARG B N 1
ATOM 6277 C CA . ARG B 1 382 ? -14.641 14.258 -2.104 1 96.56 382 ARG B CA 1
ATOM 6278 C C . ARG B 1 382 ? -14.859 15.688 -1.616 1 96.56 382 ARG B C 1
ATOM 6280 O O . ARG B 1 382 ? -14.203 16.141 -0.67 1 96.56 382 ARG B O 1
ATOM 6287 N N . SER B 1 383 ? -15.672 16.391 -2.352 1 96.38 383 SER B N 1
ATOM 6288 C CA . SER B 1 383 ? -15.883 17.797 -2.006 1 96.38 383 SER B CA 1
ATOM 6289 C C . SER B 1 383 ? -17.375 18.141 -1.962 1 96.38 383 SER B C 1
ATOM 6291 O O . SER B 1 383 ? -18.109 17.812 -2.887 1 96.38 383 SER B O 1
ATOM 6293 N N . ALA B 1 384 ? -17.797 18.75 -0.893 1 96.25 384 ALA B N 1
ATOM 6294 C CA . ALA B 1 384 ? -19.156 19.281 -0.736 1 96.25 384 ALA B CA 1
ATOM 6295 C C . ALA B 1 384 ? -19.172 20.422 0.272 1 96.25 384 ALA B C 1
ATOM 6297 O O . ALA B 1 384 ? -18.578 20.328 1.345 1 96.25 384 ALA B O 1
ATOM 6298 N N . ALA B 1 385 ? -19.875 21.484 -0.159 1 96.75 385 ALA B N 1
ATOM 6299 C CA . ALA B 1 385 ? -19.953 22.672 0.699 1 96.75 385 ALA B CA 1
ATOM 6300 C C . ALA B 1 385 ? -18.547 23.172 1.053 1 96.75 385 ALA B C 1
ATOM 6302 O O . ALA B 1 385 ? -17.734 23.422 0.167 1 96.75 385 ALA B O 1
ATOM 6303 N N . SER B 1 386 ? -18.266 23.219 2.387 1 98.06 386 SER B N 1
ATOM 6304 C CA . SER B 1 386 ? -17 23.828 2.818 1 98.06 386 SER B CA 1
ATOM 6305 C C . SER B 1 386 ? -15.914 22.781 2.992 1 98.06 386 SER B C 1
ATOM 6307 O O . SER B 1 386 ? -14.758 23.109 3.271 1 98.06 386 SER B O 1
ATOM 6309 N N . LEU B 1 387 ? -16.234 21.453 2.777 1 98.5 387 LEU B N 1
ATOM 6310 C CA . LEU B 1 387 ? -15.305 20.391 3.09 1 98.5 387 LEU B CA 1
ATOM 6311 C C . LEU B 1 387 ? -14.789 19.734 1.816 1 98.5 387 LEU B C 1
ATOM 6313 O O . LEU B 1 387 ? -15.57 19.375 0.936 1 98.5 387 LEU B O 1
ATOM 6317 N N . THR B 1 388 ? -13.523 19.641 1.679 1 98.38 388 THR B N 1
ATOM 6318 C CA . THR B 1 388 ? -12.836 18.797 0.715 1 98.38 388 THR B CA 1
ATOM 6319 C C . THR B 1 388 ? -11.977 17.75 1.43 1 98.38 388 THR B C 1
ATOM 6321 O O . THR B 1 388 ? -11.203 18.078 2.326 1 98.38 388 THR B O 1
ATOM 6324 N N . TYR B 1 389 ? -12.203 16.516 1.148 1 98.38 389 TYR B N 1
ATOM 6325 C CA . TYR B 1 389 ? -11.398 15.414 1.672 1 98.38 389 TYR B CA 1
ATOM 6326 C C . TYR B 1 389 ? -10.656 14.703 0.549 1 98.38 389 TYR B C 1
ATOM 6328 O O . TYR B 1 389 ? -11.258 14.305 -0.449 1 98.38 389 TYR B O 1
ATOM 6336 N N . VAL B 1 390 ? -9.328 14.539 0.751 1 98.69 390 VAL B N 1
ATOM 6337 C CA . VAL B 1 390 ? -8.492 13.969 -0.301 1 98.69 390 VAL B CA 1
ATOM 6338 C C . VAL B 1 390 ? -7.707 12.773 0.248 1 98.69 390 VAL B C 1
ATOM 6340 O O . VAL B 1 390 ? -7.137 12.852 1.337 1 98.69 390 VAL B O 1
ATOM 6343 N N . ILE B 1 391 ? -7.773 11.688 -0.458 1 98.75 391 ILE B N 1
ATOM 6344 C CA . ILE B 1 391 ? -6.816 10.609 -0.245 1 98.75 391 ILE B CA 1
ATOM 6345 C C . ILE B 1 391 ? -5.719 10.68 -1.307 1 98.75 391 ILE B C 1
ATOM 6347 O O . ILE B 1 391 ? -5.996 10.562 -2.502 1 98.75 391 ILE B O 1
ATOM 6351 N N . VAL B 1 392 ? -4.516 10.922 -0.871 1 98.81 392 VAL B N 1
ATOM 6352 C CA . VAL B 1 392 ? -3.381 11 -1.783 1 98.81 392 VAL B CA 1
ATOM 6353 C C . VAL B 1 392 ? -2.744 9.625 -1.945 1 98.81 392 VAL B C 1
ATOM 6355 O O . VAL B 1 392 ? -2.244 9.047 -0.976 1 98.81 392 VAL B O 1
ATOM 6358 N N . PHE B 1 393 ? -2.762 9.133 -3.16 1 98.62 393 PHE B N 1
ATOM 6359 C CA . PHE B 1 393 ? -2.258 7.789 -3.432 1 98.62 393 PHE B CA 1
ATOM 6360 C C . PHE B 1 393 ? -0.741 7.742 -3.299 1 98.62 393 PHE B C 1
ATOM 6362 O O . PHE B 1 393 ? -0.057 8.727 -3.582 1 98.62 393 PHE B O 1
ATOM 6369 N N . ASN B 1 394 ? -0.251 6.57 -2.826 1 98.31 394 ASN B N 1
ATOM 6370 C CA . ASN B 1 394 ? 1.169 6.262 -2.693 1 98.31 394 ASN B CA 1
ATOM 6371 C C . ASN B 1 394 ? 1.87 7.246 -1.76 1 98.31 394 ASN B C 1
ATOM 6373 O O . ASN B 1 394 ? 2.998 7.664 -2.027 1 98.31 394 ASN B O 1
ATOM 6377 N N . ALA B 1 395 ? 1.127 7.703 -0.723 1 98.75 395 ALA B N 1
ATOM 6378 C CA . ALA B 1 395 ? 1.684 8.586 0.299 1 98.75 395 ALA B CA 1
ATOM 6379 C C . ALA B 1 395 ? 1.433 8.031 1.698 1 98.75 395 ALA B C 1
ATOM 6381 O O . ALA B 1 395 ? 0.418 7.375 1.939 1 98.75 395 ALA B O 1
ATOM 6382 N N . GLY B 1 396 ? 2.395 8.289 2.598 1 98 396 GLY B N 1
ATOM 6383 C CA . GLY B 1 396 ? 2.225 8 4.012 1 98 396 GLY B CA 1
ATOM 6384 C C . GLY B 1 396 ? 1.764 9.211 4.812 1 98 396 GLY B C 1
ATOM 6385 O O . GLY B 1 396 ? 0.975 10.016 4.32 1 98 396 GLY B O 1
ATOM 6386 N N . HIS B 1 397 ? 2.191 9.258 6.031 1 97.12 397 HIS B N 1
ATOM 6387 C CA . HIS B 1 397 ? 1.791 10.289 6.977 1 97.12 397 HIS B CA 1
ATOM 6388 C C . HIS B 1 397 ? 2.291 11.664 6.539 1 97.12 397 HIS B C 1
ATOM 6390 O O . HIS B 1 397 ? 1.574 12.656 6.66 1 97.12 397 HIS B O 1
ATOM 6396 N N . MET B 1 398 ? 3.541 11.672 6.043 1 96.88 398 MET B N 1
ATOM 6397 C CA . MET B 1 398 ? 4.113 12.914 5.52 1 96.88 398 MET B CA 1
ATOM 6398 C C . MET B 1 398 ? 3.83 13.055 4.031 1 96.88 398 MET B C 1
ATOM 6400 O O . MET B 1 398 ? 4.746 13 3.211 1 96.88 398 MET B O 1
ATOM 6404 N N . THR B 1 399 ? 2.592 13.391 3.762 1 98.31 399 THR B N 1
ATOM 6405 C CA . THR B 1 399 ? 2.072 13.414 2.398 1 98.31 399 THR B CA 1
ATOM 6406 C C . THR B 1 399 ? 2.904 14.336 1.516 1 98.31 399 THR B C 1
ATOM 6408 O O . THR B 1 399 ? 3.297 13.961 0.409 1 98.31 399 THR B O 1
ATOM 6411 N N . PRO B 1 400 ? 3.297 15.547 1.993 1 98.25 400 PRO B N 1
ATOM 6412 C CA . PRO B 1 400 ? 4.086 16.422 1.116 1 98.25 400 PRO B CA 1
ATOM 6413 C C . PRO B 1 400 ? 5.492 15.875 0.858 1 98.25 400 PRO B C 1
ATOM 6415 O O . PRO B 1 400 ? 6.109 16.219 -0.155 1 98.25 400 PRO B O 1
ATOM 6418 N N . THR B 1 401 ? 6.012 15.094 1.841 1 96.94 401 THR B N 1
ATOM 6419 C CA . THR B 1 401 ? 7.301 14.445 1.624 1 96.94 401 THR B CA 1
ATOM 6420 C C . THR B 1 401 ? 7.176 13.32 0.595 1 96.94 401 THR B C 1
ATOM 6422 O O . THR B 1 401 ? 7.996 13.219 -0.319 1 96.94 401 THR B O 1
ATOM 6425 N N . ASP B 1 402 ? 6.109 12.562 0.685 1 97.81 402 ASP B N 1
ATOM 6426 C CA . ASP B 1 402 ? 5.949 11.344 -0.097 1 97.81 402 ASP B CA 1
ATOM 6427 C C . ASP B 1 402 ? 5.496 11.656 -1.521 1 97.81 402 ASP B C 1
ATOM 6429 O O . ASP B 1 402 ? 5.848 10.945 -2.461 1 97.81 402 ASP B O 1
ATOM 6433 N N . GLN B 1 403 ? 4.66 12.656 -1.66 1 98.44 403 GLN B N 1
ATOM 6434 C CA . GLN B 1 403 ? 4.125 13.094 -2.945 1 98.44 403 GLN B CA 1
ATOM 6435 C C . GLN B 1 403 ? 4.18 14.609 -3.078 1 98.44 403 GLN B C 1
ATOM 6437 O O . GLN B 1 403 ? 3.141 15.273 -3.1 1 98.44 403 GLN B O 1
ATOM 6442 N N . PRO B 1 404 ? 5.387 15.148 -3.289 1 98.38 404 PRO B N 1
ATOM 6443 C CA . PRO B 1 404 ? 5.559 16.609 -3.248 1 98.38 404 PRO B CA 1
ATOM 6444 C C . PRO B 1 404 ? 4.785 17.312 -4.352 1 98.38 404 PRO B C 1
ATOM 6446 O O . PRO B 1 404 ? 4.18 18.359 -4.109 1 98.38 404 PRO B O 1
ATOM 6449 N N . GLU B 1 405 ? 4.77 16.75 -5.574 1 98.19 405 GLU B N 1
ATOM 6450 C CA . GLU B 1 405 ? 4.059 17.375 -6.68 1 98.19 405 GLU B CA 1
ATOM 6451 C C . GLU B 1 405 ? 2.555 17.391 -6.434 1 98.19 405 GLU B C 1
ATOM 6453 O O . GLU B 1 405 ? 1.886 18.391 -6.676 1 98.19 405 GLU B O 1
ATOM 6458 N N . HIS B 1 406 ? 2.068 16.266 -5.984 1 98.56 406 HIS B N 1
ATOM 6459 C CA . HIS B 1 406 ? 0.641 16.156 -5.707 1 98.56 406 HIS B CA 1
ATOM 6460 C C . HIS B 1 406 ? 0.234 17.094 -4.566 1 98.56 406 HIS B C 1
ATOM 6462 O O . HIS B 1 406 ? -0.809 17.75 -4.637 1 98.56 406 HIS B O 1
ATOM 6468 N N . ALA B 1 407 ? 1.038 17.141 -3.547 1 98.75 407 ALA B N 1
ATOM 6469 C CA . ALA B 1 407 ? 0.731 17.984 -2.395 1 98.75 407 ALA B CA 1
ATOM 6470 C C . ALA B 1 407 ? 0.726 19.469 -2.783 1 98.75 407 ALA B C 1
ATOM 6472 O O . ALA B 1 407 ? -0.111 20.234 -2.307 1 98.75 407 ALA B O 1
ATOM 6473 N N . LEU B 1 408 ? 1.671 19.844 -3.635 1 98.75 408 LEU B N 1
ATOM 6474 C CA . LEU B 1 408 ? 1.727 21.219 -4.109 1 98.75 408 LEU B CA 1
ATOM 6475 C C . LEU B 1 408 ? 0.476 21.578 -4.906 1 98.75 408 LEU B C 1
ATOM 6477 O O . LEU B 1 408 ? -0.104 22.641 -4.719 1 98.75 408 LEU B O 1
ATOM 6481 N N . ASP B 1 409 ? 0.098 20.703 -5.812 1 98.56 409 ASP B N 1
ATOM 6482 C CA . ASP B 1 409 ? -1.116 20.922 -6.59 1 98.56 409 ASP B CA 1
ATOM 6483 C C . ASP B 1 409 ? -2.34 21.031 -5.684 1 98.56 409 ASP B C 1
ATOM 6485 O O . ASP B 1 409 ? -3.191 21.891 -5.875 1 98.56 409 ASP B O 1
ATOM 6489 N N . MET B 1 410 ? -2.441 20.125 -4.699 1 98.75 410 MET B N 1
ATOM 6490 C CA . MET B 1 410 ? -3.561 20.062 -3.764 1 98.75 410 MET B CA 1
ATOM 6491 C C . MET B 1 410 ? -3.717 21.375 -3.016 1 98.75 410 MET B C 1
ATOM 6493 O O . MET B 1 410 ? -4.805 21.953 -2.992 1 98.75 410 MET B O 1
ATOM 6497 N N . ILE B 1 411 ? -2.633 21.922 -2.461 1 98.75 411 ILE B N 1
ATOM 6498 C CA . ILE B 1 411 ? -2.729 23.141 -1.657 1 98.75 411 ILE B CA 1
ATOM 6499 C C . ILE B 1 411 ? -3.012 24.344 -2.561 1 98.75 411 ILE B C 1
ATOM 6501 O O . ILE B 1 411 ? -3.729 25.266 -2.17 1 98.75 411 ILE B O 1
ATOM 6505 N N . ALA B 1 412 ? -2.414 24.328 -3.744 1 98.5 412 ALA B N 1
ATOM 6506 C CA . ALA B 1 412 ? -2.666 25.406 -4.695 1 98.5 412 ALA B CA 1
ATOM 6507 C C . ALA B 1 412 ? -4.148 25.484 -5.051 1 98.5 412 ALA B C 1
ATOM 6509 O O . ALA B 1 412 ? -4.738 26.562 -5.043 1 98.5 412 ALA B O 1
ATOM 6510 N N . ARG B 1 413 ? -4.711 24.391 -5.355 1 98.38 413 ARG B N 1
ATOM 6511 C CA . ARG B 1 413 ? -6.129 24.375 -5.695 1 98.38 413 ARG B CA 1
ATOM 6512 C C . ARG B 1 413 ? -6.984 24.812 -4.512 1 98.38 413 ARG B C 1
ATOM 6514 O O . ARG B 1 413 ? -7.969 25.531 -4.684 1 98.38 413 ARG B O 1
ATOM 6521 N N . PHE B 1 414 ? -6.598 24.375 -3.404 1 98.62 414 PHE B N 1
ATOM 6522 C CA . PHE B 1 414 ? -7.352 24.719 -2.203 1 98.62 414 PHE B CA 1
ATOM 6523 C C . PHE B 1 414 ? -7.332 26.219 -1.962 1 98.62 414 PHE B C 1
ATOM 6525 O O . PHE B 1 414 ? -8.383 26.844 -1.818 1 98.62 414 PHE B O 1
ATOM 6532 N N . ILE B 1 415 ? -6.145 26.812 -1.96 1 98.31 415 ILE B N 1
ATOM 6533 C CA . ILE B 1 415 ? -6.031 28.219 -1.578 1 98.31 415 ILE B CA 1
ATOM 6534 C C . ILE B 1 415 ? -6.578 29.094 -2.697 1 98.31 415 ILE B C 1
ATOM 6536 O O . ILE B 1 415 ? -7.023 30.219 -2.447 1 98.31 415 ILE B O 1
ATOM 6540 N N . ASN B 1 416 ? -6.59 28.578 -3.922 1 97.25 416 ASN B N 1
ATOM 6541 C CA . ASN B 1 416 ? -7.105 29.359 -5.043 1 97.25 416 ASN B CA 1
ATOM 6542 C C . ASN B 1 416 ? -8.594 29.109 -5.27 1 97.25 416 ASN B C 1
ATOM 6544 O O . ASN B 1 416 ? -9.211 29.734 -6.133 1 97.25 416 ASN B O 1
ATOM 6548 N N . GLY B 1 417 ? -9.141 28.172 -4.566 1 96.25 417 GLY B N 1
ATOM 6549 C CA . GLY B 1 417 ? -10.547 27.859 -4.73 1 96.25 417 GLY B CA 1
ATOM 6550 C C . GLY B 1 417 ? -10.844 27.125 -6.027 1 96.25 417 GLY B C 1
ATOM 6551 O O . GLY B 1 417 ? -11.883 27.359 -6.652 1 96.25 417 GLY B O 1
ATOM 6552 N N . GLU B 1 418 ? -9.938 26.328 -6.43 1 95.88 418 GLU B N 1
ATOM 6553 C CA . GLU B 1 418 ? -10.094 25.594 -7.676 1 95.88 418 GLU B CA 1
ATOM 6554 C C . GLU B 1 418 ? -10.602 24.172 -7.414 1 95.88 418 GLU B C 1
ATOM 6556 O O . GLU B 1 418 ? -10.344 23.594 -6.359 1 95.88 418 GLU B O 1
ATOM 6561 N N . SER B 1 419 ? -11.289 23.656 -8.391 1 94.06 419 SER B N 1
ATOM 6562 C CA . SER B 1 419 ? -11.781 22.281 -8.297 1 94.06 419 SER B CA 1
ATOM 6563 C C . SER B 1 419 ? -10.648 21.281 -8.484 1 94.06 419 SER B C 1
ATOM 6565 O O . SER B 1 419 ? -9.688 21.547 -9.203 1 94.06 419 SER B O 1
ATOM 6567 N N . PHE B 1 420 ? -10.789 20.188 -7.801 1 94.44 420 PHE B N 1
ATOM 6568 C CA . PHE B 1 420 ? -9.82 19.109 -7.941 1 94.44 420 PHE B CA 1
ATOM 6569 C C . PHE B 1 420 ? -10.109 18.281 -9.188 1 94.44 420 PHE B C 1
ATOM 6571 O O . PHE B 1 420 ? -9.281 17.469 -9.609 1 94.44 420 PHE B O 1
ATOM 6578 N N . THR B 1 421 ? -11.297 18.406 -9.703 1 86.81 421 THR B N 1
ATOM 6579 C CA . THR B 1 421 ? -11.68 17.594 -10.852 1 86.81 421 THR B CA 1
ATOM 6580 C C . THR B 1 421 ? -11.914 18.469 -12.078 1 86.81 421 THR B C 1
ATOM 6582 O O . THR B 1 421 ? -12.344 19.609 -11.961 1 86.81 421 THR B O 1
ATOM 6585 N N . SER B 1 422 ? -11.203 18.188 -13.219 1 64.12 422 SER B N 1
ATOM 6586 C CA . SER B 1 422 ? -11.469 18.938 -14.445 1 64.12 422 SER B CA 1
ATOM 6587 C C . SER B 1 422 ? -12.797 18.531 -15.07 1 64.12 422 SER B C 1
ATOM 6589 O O . SER B 1 422 ? -13.258 17.406 -14.867 1 64.12 422 SER B O 1
#

Organism: Plasmodiophora brassicae (NCBI:txid37360)

Solvent-accessible surface area (backbone atoms only — not comparable to full-atom values): 43441 Å² total; per-residue (Å²): 133,84,79,72,77,72,71,83,73,77,77,78,69,80,55,58,76,74,77,79,66,80,70,71,72,42,67,58,63,74,69,20,59,36,63,47,44,73,72,62,42,70,54,94,49,58,31,35,25,28,67,36,64,65,53,97,48,41,66,39,49,38,44,34,40,50,28,92,58,76,74,39,33,38,38,31,41,34,38,18,71,54,24,21,36,13,60,52,42,33,44,56,35,41,30,56,38,32,47,39,92,83,50,40,52,39,78,41,90,49,19,46,51,79,66,20,17,38,36,31,37,45,56,63,58,49,73,53,41,58,45,36,50,48,46,46,39,69,75,41,55,77,61,54,78,23,49,30,32,48,29,30,25,30,43,24,28,43,40,48,27,46,37,49,46,51,52,55,39,33,58,70,65,46,76,48,99,62,66,94,59,69,66,67,45,67,50,30,40,34,27,31,16,49,42,32,40,44,79,56,27,52,69,31,50,44,54,46,37,35,64,56,62,31,34,47,72,65,54,33,52,54,44,45,53,46,47,52,52,27,46,51,28,41,77,68,67,36,25,55,62,18,51,54,48,43,52,53,44,50,50,50,49,28,54,58,35,41,43,33,36,52,46,25,62,84,39,49,66,82,76,60,69,74,81,75,47,38,53,64,58,40,58,66,32,70,67,37,20,59,49,38,53,49,65,88,61,77,90,68,76,17,70,69,51,29,66,69,47,39,55,53,63,53,45,68,26,50,70,28,42,26,53,37,46,65,72,27,37,34,39,40,33,19,14,50,37,11,51,77,37,25,50,65,14,45,53,44,42,75,69,32,89,79,54,63,46,87,41,46,69,56,38,76,69,40,66,61,39,53,22,59,54,95,87,35,69,38,28,38,34,30,65,28,84,35,41,34,41,35,39,33,56,81,10,17,49,54,32,34,51,55,32,29,67,55,40,38,52,52,52,47,28,57,78,68,71,46,74,67,57,133,131,82,78,72,78,73,70,82,71,77,76,77,67,82,50,60,77,74,77,78,67,79,70,70,72,41,67,57,63,74,68,20,58,36,62,46,43,73,72,62,42,69,54,93,50,59,32,35,26,29,70,38,64,64,53,96,46,39,65,40,49,39,45,34,38,51,28,92,56,77,75,39,33,40,36,33,39,33,37,19,71,54,25,21,35,13,60,52,43,33,44,56,34,41,29,56,38,31,46,40,92,83,51,39,52,39,79,40,89,50,20,45,52,81,66,19,18,37,36,32,37,44,56,62,58,46,74,53,41,59,46,35,48,46,47,46,38,70,77,41,55,76,60,52,79,22,48,30,34,47,29,30,25,30,42,24,28,42,40,50,28,45,37,48,47,50,53,54,39,36,57,70,65,47,72,50,98,64,67,94,57,70,68,67,46,70,50,30,39,35,27,31,17,48,42,30,42,43,78,56,27,52,69,32,51,45,54,48,36,35,64,56,62,31,34,47,74,66,54,33,52,54,43,45,53,47,47,51,52,25,45,51,28,41,76,68,68,36,26,56,61,20,52,54,49,42,52,52,44,49,51,50,49,27,53,57,35,42,44,33,35,53,47,26,60,86,39,49,64,80,74,58,62,83,71,79,50,35,52,64,58,42,57,66,33,69,65,37,20,58,50,38,54,51,66,88,62,77,90,68,76,17,69,69,51,28,64,68,46,38,57,54,64,53,45,67,26,49,71,31,40,25,51,36,47,64,71,29,37,34,39,40,33,19,14,48,36,11,51,79,38,25,50,64,14,45,52,44,42,76,68,32,88,80,53,63,45,89,40,45,69,56,38,76,67,42,67,59,38,53,22,60,54,95,88,35,69,37,28,37,34,29,67,28,84,34,42,34,41,32,39,33,56,83,10,17,48,55,32,35,52,56,33,30,65,54,41,37,52,52,52,46,26,57,80,68,69,46,73,67,57,134

Sequence (844 aa):
MVVVAVGTTLAIVAGMVLNADGALDDPAARSGRVHDLPGLGPTDTVQYAGYVDLDEQSAMFYWAFEHADKTRPLVIWLQGGPGSSSLFGLFTENGPYTVDEHLRLHKREHSWLRHASLLYVDNPVASDFVRFLDGWFRQHPQYLKVDLYITGESYAGKFIPEISYRILECNRGRSWPLTPALHVNLKGIAIGGPWVDPLTQIPAYTSYAFALGLLDGIQKAAADDGMAKVVELISLARYNDSSFLWDDVARGIYRAGGNFSPFDVRDFSSDVAEHDLPYARWVSQPDARKRLYVGSRAFSDGDAPYHALRGDDMMTSLPCLAHALDNVRVLLFNGQFDWVCNHLGVQALLTSADLQWAGKRQFASAPSKTWTVNNVTAGLVRSAASLTYVIVFNAGHMTPTDQPEHALDMIARFINGESFTSMVVVAVGTTLAIVAGMVLNADGALDDPAARSGRVHDLPGLGPTDTVQYAGYVDLDEQSAMFYWAFEHADKTRPLVIWLQGGPGSSSLFGLFTENGPYTVDEHLRLHKREHSWLRHASLLYVDNPVASDFVRFLDGWFRQHPQYLKVDLYITGESYAGKFIPEISYRILECNRGRSWPLTPALHVNLKGIAIGGPWVDPLTQIPAYTSYAFALGLLDGIQKAAADDGMAKVVELISLARYNDSSFLWDDVARGIYRAGGNFSPFDVRDFSSDVAEHDLPYARW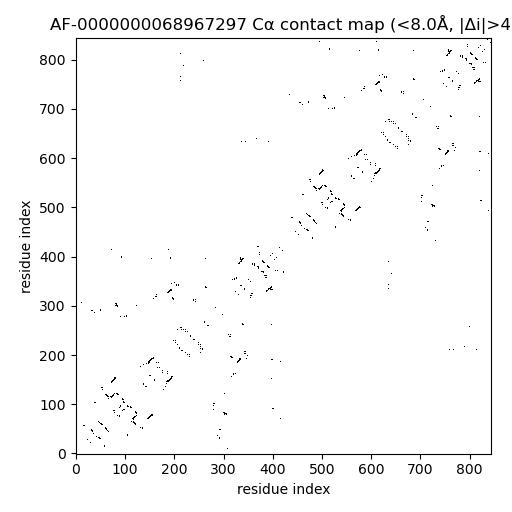VSQPDARKRLYVGSRAFSDGDAPYHALRGDDMMTSLPCLAHALDNVRVLLFNGQFDWVCNHLGVQALLTSADLQWAGKRQFASAPSKTWTVNNVTAGLVRSAASLTYVIVFNAGHMTPTDQPEHALDMIARFINGESFTS

Foldseek 3Di:
DPCPVPPPQPPPPPQPAPPPPDPCPPVCLVLQWFQQAPQGGGDPWTKGWDWFDLDPGDIKTKIKTAAPPLQFAEEEEEEPQQFFFLVCCQAQFAHQWHADPVRHIDGDPLHLSVGHIYMGIGRDDLVSVLSRVQRVCVSVVSNQNYEYEYEYEENCLARVLVNVVVLVCLLVVNDDVDDNRRNHRYAEYEYELHQFACLLQQQVLLVVCVVVVLDDPVLSVVLNVLSVVLNVCVVVLVQLVSLVSSVVSVVSSCVSSQNADLQFRVHNDPVPVPPDGSVLVNCQDPRNCVSNVVPPDHDDRGPVVNVSCSSCSNPHNLVSVQVRLAPHAYEYEYECGNNSSHVVSVVSSLQDPPRDHDFSVVQVPFDWDFFDDPNHTQFIWGDTRRYIYTYGYQGGRSRCNRPVRSVSVVVNCRSVVHDRPD/DPCPVPPPQPCPPPQPAPPPPDPCVPVCLVLQWFQQAPQGGGDPWTKGWDWFDLDPRDIKTKIKTAAPPLQFAEEEEEEPLQFFFLVCCQAQFAHQWHADPVRHIDGDPLHLSNGHIYMGIGRDDLVSVLSRVQRVCVSVVSNQNYEYEYEYEENCLARVLVNVVVLVCLLVVNDPVDDNRRNHRYAEYEYELHQFACLLQQQVLLVVCVVVVLDDPVLSVVLNVLSVVLNVCVVVLVQLVSLVSSVVSVVSSCVSSQNADLQFRVHNDVVPVPPDRSVLVNCQDPRNCVSNVVPPDHDDRGPVVNVSCSSCSNPHNLVSVQVRLAPHAYEYEYECGNSSSHVVSVVSSLQDPPRDHDFSVVQVPFDWDFFDDPNHTQFIWGDTRRYIYTYGYQGGRSRCNRPVRSVSVVVNCRSVVHDRPD